Protein AF-0000000082578476 (afdb_homodimer)

Secondary structure (DSSP, 8-state):
---------------------PPPHHHHHTTHHHHHHHHHHHHHHS--SEEEEEEEETTEEEEEEEEEBS-TTT-PBP-TT-BEE-GGGGHHHHHHHHHHHHHTTS--TTSBGGGT-GGGTTPPPSSTTPPPPBHHHHHTT-SSPPP-HHHHHTTTT--HHHHHHHHHH----SS-TTSS----HHHHHHHHHHHHHHHTS-HHHHHIIIIITTTT-TT-BS-GGGS-GGGBPPPEEEETTEEEEPPPPPP-TTHHHH--EE-HHHHHHHHHHHHTT-S--SS---SSS-HHHHHGGG------EEEEPSGGGGGG-PEEEEEE-SSSEEEEETTTEEEEEEEEEETTEEEEEEEETTTTEEEEEEESBTT---HHHHHHHHHHHHHTT------PPPPHHHHHHHHHHHHHHHHT-GGGGGGGB-TTHHHHS-HHHHHHHHHHHHHHH----S-BPPPEESSTTEEEEEEEETTEEEEEEEEE-SSSS--EEEEEEEEEEPPP-/---------------------PPPHHHHHTTHHHHHHHHHHHHHHS--SEEEEEEEETTEEEEEEEEEBS-TTT-PBP-TT-BEE-GGGGHHHHHHHHHHHHHTTS--TTSBGGGT-GGGTTPPPSSTTPPPPBHHHHHTT-SSPPP-HHHHHTTTT--HHHHHHHHHH----SS-TTSS----HHHHHHHHHHHHHHHSS-HHHHHIIIIITTTT-TT-BS-GGGS-GGGBPPPEEEETTEEEEPPPPPP-TTHHHH--EE-HHHHHHHHHHHHTT-S--SS---SSS-HHHHHGGG------EEEEPSGGGGGG-PEEEEEE-SSSEEEEETTTEEEEEEEEEETTEEEEEEEETTTTEEEEEEESBTT---HHHHHHHHHHHHHTT------PPPPHHHHHHHHHHHHHHHHT-GGGGGGGB-TTHHHHS-HHHHHHHHHHHHHHH----S-BPPPEESSSSEEEEEEEETTEEEEEEEEE-SSSS--EEEEEEEEEEPPP-

Nearest PDB structures (foldseek):
  4gdn-assembly4_D  TM=8.740E-01  e=1.860E-24  Staphylococcus aureus subsp. aureus N315
  4gdn-assembly2_B  TM=8.494E-01  e=5.156E-23  Staphylococcus aureus subsp. aureus N315
  7mde-assembly1_A-2  TM=7.830E-01  e=3.205E-22  Escherichia coli CFT073
  7mdf-assembly1_A-2  TM=7.472E-01  e=4.615E-23  Escherichia coli CFT073
  7ul6-assembly1_B  TM=7.537E-01  e=3.280E-21  Escherichia coli CFT073

Organism: NCBI:txid68569

Sequence (1010 aa):
MNWHRTALAVALCCPAMPAVAQTTEAALQSQFEAIDRQFEAFQRDTPVPGLVYGIVAEGRLVHVRGIGVQDLAEKRPVTADTLFRIASMTKAFTALSILSLRDAGKLSLDDFAEKYVPEMRGWKYPTTDSPHIRIRDLLSHVAGFVTDDPWGDRQTPMPEAEFAKLLRAGVPFSRVPETEHEYSNFGYALLGRIVAKASGMPYRTYVERTILAPLGMGSSGFEVSEWPIARRAIGYRFEDGAWREEPTMRDGAFGPMGGLQVSANDYGKWIAFLLSAWPPRDGPDTGPVKRATVRELAQGLNFVRATPRMGGAAKDGCTQAAAYGKGLRVSQDCQLGLMLHHGGGYPGYGSHMLLLPGAGVGIFVFTNRTYTGAAGTAWDAMFALDKAGALQFAEPPATPELVAAQQTARAIYAAGDVSVAGSALAMNFLMDRSAEGWRGDLAALRAQLGACTGKVEPLFPSGALSVAFRWHCDKGLLDGTVLLAPTRPATIQALRFRPKPAAKPMNWHRTALAVALCCPAMPAVAQTTEAALQSQFEAIDRQFEAFQRDTPVPGLVYGIVAEGRLVHVRGIGVQDLAEKRPVTADTLFRIASMTKAFTALSILSLRDAGKLSLDDFAEKYVPEMRGWKYPTTDSPHIRIRDLLSHVAGFVTDDPWGDRQTPMPEAEFAKLLRAGVPFSRVPETEHEYSNFGYALLGRIVAKASGMPYRTYVERTILAPLGMGSSGFEVSEWPIARRAIGYRFEDGAWREEPTMRDGAFGPMGGLQVSANDYGKWIAFLLSAWPPRDGPDTGPVKRATVRELAQGLNFVRATPRMGGAAKDGCTQAAAYGKGLRVSQDCQLGLMLHHGGGYPGYGSHMLLLPGAGVGIFVFTNRTYTGAAGTAWDAMFALDKAGALQFAEPPATPELVAAQQTARAIYAAGDVSVAGSALAMNFLMDRSAEGWRGDLAALRAQLGACTGKVEPLFPSGALSVAFRWHCDKGLLDGTVLLAPTRPATIQALRFRPKPAAKP

Radius of gyration: 31.11 Å; Cα contacts (8 Å, |Δi|>4): 2355; chains: 2; bounding box: 133×80×73 Å

InterPro domains:
  IPR001466 Beta-lactamase-related [PF00144] (36-383)
  IPR012338 Beta-lactamase/transpeptidase-like [G3DSA:3.40.710.10] (34-380)
  IPR012338 Beta-lactamase/transpeptidase-like [SSF56601] (29-382)
  IPR050491 Beta-lactamase AmpC-like [PTHR46825] (3-400)

Structure (mmCIF, N/CA/C/O backbone):
data_AF-0000000082578476-model_v1
#
loop_
_entity.id
_entity.type
_entity.pdbx_description
1 polymer 'CubicO group peptidase (Beta-lactamase class C family)'
#
loop_
_atom_site.group_PDB
_atom_site.id
_atom_site.type_symbol
_atom_site.label_atom_id
_atom_site.label_alt_id
_atom_site.label_comp_id
_atom_site.label_asym_id
_atom_site.label_entity_id
_atom_site.label_seq_id
_atom_site.pdbx_PDB_ins_code
_atom_site.Cartn_x
_atom_site.Cartn_y
_atom_site.Cartn_z
_atom_site.occupancy
_atom_site.B_iso_or_equiv
_atom_site.auth_seq_id
_atom_site.auth_comp_id
_atom_site.auth_asym_id
_atom_site.auth_atom_id
_atom_site.pdbx_PDB_model_num
ATOM 1 N N . MET A 1 1 ? 60.406 31.828 -36.562 1 32.22 1 MET A N 1
ATOM 2 C CA . MET A 1 1 ? 60.062 31.688 -35.156 1 32.22 1 MET A CA 1
ATOM 3 C C . MET A 1 1 ? 58.656 31.109 -35 1 32.22 1 MET A C 1
ATOM 5 O O . MET A 1 1 ? 57.656 31.797 -35.188 1 32.22 1 MET A O 1
ATOM 9 N N . ASN A 1 2 ? 58.469 29.797 -35.312 1 35.81 2 ASN A N 1
ATOM 10 C CA . ASN A 1 2 ? 57.344 28.875 -35.406 1 35.81 2 ASN A CA 1
ATOM 11 C C . ASN A 1 2 ? 56.688 28.641 -34.062 1 35.81 2 ASN A C 1
ATOM 13 O O . ASN A 1 2 ? 57.344 28.141 -33.125 1 35.81 2 ASN A O 1
ATOM 17 N N . TRP A 1 3 ? 55.719 29.516 -33.656 1 37.81 3 TRP A N 1
ATOM 18 C CA . TRP A 1 3 ? 54.906 29.469 -32.438 1 37.81 3 TRP A CA 1
ATOM 19 C C . TRP A 1 3 ? 54.156 28.141 -32.344 1 37.81 3 TRP A C 1
ATOM 21 O O . TRP A 1 3 ? 53.375 27.812 -33.219 1 37.81 3 TRP A O 1
ATOM 31 N N . HIS A 1 4 ? 54.781 27.109 -31.75 1 36.88 4 HIS A N 1
ATOM 32 C CA . HIS A 1 4 ? 54.188 25.812 -31.406 1 36.88 4 HIS A CA 1
ATOM 33 C C . HIS A 1 4 ? 53.062 25.984 -30.406 1 36.88 4 HIS A C 1
ATOM 35 O O . HIS A 1 4 ? 53.25 26.547 -29.328 1 36.88 4 HIS A O 1
ATOM 41 N N . ARG A 1 5 ? 51.781 26.078 -30.906 1 37.47 5 ARG A N 1
ATOM 42 C CA . ARG A 1 5 ? 50.531 26.031 -30.141 1 37.47 5 ARG A CA 1
ATOM 43 C C . ARG A 1 5 ? 50.438 24.75 -29.328 1 37.47 5 ARG A C 1
ATOM 45 O O . ARG A 1 5 ? 50.312 23.656 -29.875 1 37.47 5 ARG A O 1
ATOM 52 N N . THR A 1 6 ? 51.125 24.672 -28.188 1 35.88 6 THR A N 1
ATOM 53 C CA . THR A 1 6 ? 50.906 23.578 -27.25 1 35.88 6 THR A CA 1
ATOM 54 C C . THR A 1 6 ? 49.469 23.594 -26.703 1 35.88 6 THR A C 1
ATOM 56 O O . THR A 1 6 ? 49.062 24.547 -26.047 1 35.88 6 THR A O 1
ATOM 59 N N . ALA A 1 7 ? 48.5 22.969 -27.375 1 37.12 7 ALA A N 1
ATOM 60 C CA . ALA A 1 7 ? 47.156 22.766 -26.844 1 37.12 7 ALA A CA 1
ATOM 61 C C . ALA A 1 7 ? 47.188 21.984 -25.531 1 37.12 7 ALA A C 1
ATOM 63 O O . ALA A 1 7 ? 47.656 20.844 -25.5 1 37.12 7 ALA A O 1
ATOM 64 N N . LEU A 1 8 ? 47.156 22.688 -24.406 1 34.69 8 LEU A N 1
ATOM 65 C CA . LEU A 1 8 ? 46.938 22.062 -23.109 1 34.69 8 LEU A CA 1
ATOM 66 C C . LEU A 1 8 ? 45.594 21.359 -23.047 1 34.69 8 LEU A C 1
ATOM 68 O O . LEU A 1 8 ? 44.562 22.016 -23.172 1 34.69 8 LEU A O 1
ATOM 72 N N . ALA A 1 9 ? 45.531 20.125 -23.438 1 37.62 9 ALA A N 1
ATOM 73 C CA . ALA A 1 9 ? 44.375 19.281 -23.156 1 37.62 9 ALA A CA 1
ATOM 74 C C . ALA A 1 9 ? 44.062 19.25 -21.672 1 37.62 9 ALA A C 1
ATOM 76 O O . ALA A 1 9 ? 44.844 18.719 -20.875 1 37.62 9 ALA A O 1
ATOM 77 N N . VAL A 1 10 ? 43.281 20.188 -21.219 1 36.41 10 VAL A N 1
ATOM 78 C CA . VAL A 1 10 ? 42.719 20.094 -19.875 1 36.41 10 VAL A CA 1
ATOM 79 C C . VAL A 1 10 ? 41.875 18.828 -19.75 1 36.41 10 VAL A C 1
ATOM 81 O O . VAL A 1 10 ? 40.875 18.672 -20.438 1 36.41 10 VAL A O 1
ATOM 84 N N . ALA A 1 11 ? 42.469 17.797 -19.312 1 36.34 11 ALA A N 1
ATOM 85 C CA . ALA A 1 11 ? 41.75 16.625 -18.844 1 36.34 11 ALA A CA 1
ATOM 86 C C . ALA A 1 11 ? 40.719 17.031 -17.781 1 36.34 11 ALA A C 1
ATOM 88 O O . ALA A 1 11 ? 41.094 17.422 -16.672 1 36.34 11 ALA A O 1
ATOM 89 N N . LEU A 1 12 ? 39.531 17.422 -18.203 1 34.81 12 LEU A N 1
ATOM 90 C CA . LEU A 1 12 ? 38.438 17.5 -17.25 1 34.81 12 LEU A CA 1
ATOM 91 C C . LEU A 1 12 ? 38.25 16.172 -16.531 1 34.81 12 LEU A C 1
ATOM 93 O O . LEU A 1 12 ? 37.781 15.203 -17.125 1 34.81 12 LEU A O 1
ATOM 97 N N . CYS A 1 13 ? 39.031 15.992 -15.484 1 33.56 13 CYS A N 1
ATOM 98 C CA . CYS A 1 13 ? 38.688 14.938 -14.523 1 33.56 13 CYS A CA 1
ATOM 99 C C . CYS A 1 13 ? 37.281 15.102 -13.992 1 33.56 13 CYS A C 1
ATOM 101 O O . CYS A 1 13 ? 37.031 15.961 -13.141 1 33.56 13 CYS A O 1
ATOM 103 N N . CYS A 1 14 ? 36.344 14.727 -14.711 1 34.03 14 CYS A N 1
ATOM 104 C CA . CYS A 1 14 ? 35.031 14.578 -14.055 1 34.03 14 CYS A CA 1
ATOM 105 C C . CYS A 1 14 ? 35.156 13.727 -12.797 1 34.03 14 CYS A C 1
ATOM 107 O O . CYS A 1 14 ? 35.594 12.578 -12.867 1 34.03 14 CYS A O 1
ATOM 109 N N . PRO A 1 15 ? 35.25 14.289 -11.641 1 36.31 15 PRO A N 1
ATOM 110 C CA . PRO A 1 15 ? 35.25 13.375 -10.5 1 36.31 15 PRO A CA 1
ATOM 111 C C . PRO A 1 15 ? 34.125 12.328 -10.602 1 36.31 15 PRO A C 1
ATOM 113 O O . PRO A 1 15 ? 33 12.656 -10.922 1 36.31 15 PRO A O 1
ATOM 116 N N . ALA A 1 16 ? 34.469 11.141 -10.836 1 36.06 16 ALA A N 1
ATOM 117 C CA . ALA A 1 16 ? 33.531 10.023 -10.703 1 36.06 16 ALA A CA 1
ATOM 118 C C . ALA A 1 16 ? 32.719 10.141 -9.422 1 36.06 16 ALA A C 1
ATOM 120 O O . ALA A 1 16 ? 33.281 10.242 -8.32 1 36.06 16 ALA A O 1
ATOM 121 N N . MET A 1 17 ? 31.594 10.633 -9.453 1 39.97 17 MET A N 1
ATOM 122 C CA . MET A 1 17 ? 30.734 10.492 -8.273 1 39.97 17 MET A CA 1
ATOM 123 C C . MET A 1 17 ? 30.953 9.133 -7.613 1 39.97 17 MET A C 1
ATOM 125 O O . MET A 1 17 ? 31 8.102 -8.289 1 39.97 17 MET A O 1
ATOM 129 N N . PRO A 1 18 ? 31.516 9.047 -6.438 1 43.75 18 PRO A N 1
ATOM 130 C CA . PRO A 1 18 ? 31.672 7.711 -5.848 1 43.75 18 PRO A CA 1
ATOM 131 C C . PRO A 1 18 ? 30.453 6.82 -6.078 1 43.75 18 PRO A C 1
ATOM 133 O O . PRO A 1 18 ? 29.312 7.289 -5.984 1 43.75 18 PRO A O 1
ATOM 136 N N . ALA A 1 19 ? 30.656 5.801 -6.82 1 47.47 19 ALA A N 1
ATOM 137 C CA . ALA A 1 19 ? 29.656 4.762 -7.035 1 47.47 19 ALA A CA 1
ATOM 138 C C . ALA A 1 19 ? 29 4.348 -5.719 1 47.47 19 ALA A C 1
ATOM 140 O O . ALA A 1 19 ? 29.688 4.027 -4.75 1 47.47 19 ALA A O 1
ATOM 141 N N . VAL A 1 20 ? 27.812 4.785 -5.363 1 56.53 20 VAL A N 1
ATOM 142 C CA . VAL A 1 20 ? 27.047 4.266 -4.227 1 56.53 20 VAL A CA 1
ATOM 143 C C . VAL A 1 20 ? 27.391 2.795 -4.008 1 56.53 20 VAL A C 1
ATOM 145 O O . VAL A 1 20 ? 27.266 1.979 -4.922 1 56.53 20 VAL A O 1
ATOM 148 N N . ALA A 1 21 ? 28.188 2.42 -2.898 1 60.19 21 ALA A N 1
ATOM 149 C CA . ALA A 1 21 ? 28.656 1.085 -2.549 1 60.19 21 ALA A CA 1
ATOM 150 C C . ALA A 1 21 ? 27.516 0.068 -2.594 1 60.19 21 ALA A C 1
ATOM 152 O O . ALA A 1 21 ? 26.5 0.246 -1.935 1 60.19 21 ALA A O 1
ATOM 153 N N . GLN A 1 22 ? 27.406 -0.684 -3.648 1 83.31 22 GLN A N 1
ATOM 154 C CA . GLN A 1 22 ? 26.562 -1.872 -3.719 1 83.31 22 GLN A CA 1
ATOM 155 C C . GLN A 1 22 ? 27.375 -3.137 -3.432 1 83.31 22 GLN A C 1
ATOM 157 O O . GLN A 1 22 ? 28.609 -3.127 -3.514 1 83.31 22 GLN A O 1
ATOM 162 N N . THR A 1 23 ? 26.734 -4.152 -2.896 1 92.94 23 THR A N 1
ATOM 163 C CA . THR A 1 23 ? 27.344 -5.41 -2.49 1 92.94 23 THR A CA 1
ATOM 164 C C . THR A 1 23 ? 28.219 -5.973 -3.607 1 92.94 23 THR A C 1
ATOM 166 O O . THR A 1 23 ? 27.781 -6.059 -4.758 1 92.94 23 THR A O 1
ATOM 169 N N . THR A 1 24 ? 29.453 -6.305 -3.236 1 93.75 24 THR A N 1
ATOM 170 C CA . THR A 1 24 ? 30.391 -6.844 -4.219 1 93.75 24 THR A CA 1
ATOM 171 C C . THR A 1 24 ? 30.391 -8.367 -4.188 1 93.75 24 THR A C 1
ATOM 173 O O . THR A 1 24 ? 30.016 -8.969 -3.178 1 93.75 24 THR A O 1
ATOM 176 N N . GLU A 1 25 ? 30.797 -8.93 -5.297 1 95.38 25 GLU A N 1
ATOM 177 C CA . GLU A 1 25 ? 30.969 -10.383 -5.34 1 95.38 25 GLU A CA 1
ATOM 178 C C . GLU A 1 25 ? 31.953 -10.844 -4.27 1 95.38 25 GLU A C 1
ATOM 180 O O . GLU A 1 25 ? 31.75 -11.883 -3.633 1 95.38 25 GLU A O 1
ATOM 185 N N . ALA A 1 26 ? 33 -10.102 -4.082 1 94.88 26 ALA A N 1
ATOM 186 C CA . ALA A 1 26 ? 34.031 -10.453 -3.107 1 94.88 26 ALA A CA 1
ATOM 187 C C . ALA A 1 26 ? 33.438 -10.562 -1.705 1 94.88 26 ALA A C 1
ATOM 189 O O . ALA A 1 26 ? 33.812 -11.453 -0.938 1 94.88 26 ALA A O 1
ATOM 190 N N . ALA A 1 27 ? 32.5 -9.688 -1.423 1 94.06 27 ALA A N 1
ATOM 191 C CA . ALA A 1 27 ? 31.875 -9.68 -0.102 1 94.06 27 ALA A CA 1
ATOM 192 C C . ALA A 1 27 ? 30.984 -10.906 0.086 1 94.06 27 ALA A C 1
ATOM 194 O O . ALA A 1 27 ? 30.75 -11.352 1.213 1 94.06 27 ALA A O 1
ATOM 195 N N . LEU A 1 28 ? 30.516 -11.5 -1.01 1 97.38 28 LEU A N 1
ATOM 196 C CA . LEU A 1 28 ? 29.547 -12.602 -0.96 1 97.38 28 LEU A CA 1
ATOM 197 C C . LEU A 1 28 ? 30.266 -13.945 -1.037 1 97.38 28 LEU A C 1
ATOM 199 O O . LEU A 1 28 ? 29.719 -14.977 -0.625 1 97.38 28 LEU A O 1
ATOM 203 N N . GLN A 1 29 ? 31.438 -13.992 -1.566 1 96.69 29 GLN A N 1
ATOM 204 C CA . GLN A 1 29 ? 32.125 -15.211 -1.97 1 96.69 29 GLN A CA 1
ATOM 205 C C . GLN A 1 29 ? 32.25 -16.172 -0.798 1 96.69 29 GLN A C 1
ATOM 207 O O . GLN A 1 29 ? 32.094 -17.391 -0.963 1 96.69 29 GLN A O 1
ATOM 212 N N . SER A 1 30 ? 32.5 -15.617 0.344 1 95.38 30 SER A N 1
ATOM 213 C CA . SER A 1 30 ? 32.75 -16.469 1.51 1 95.38 30 SER A CA 1
ATOM 214 C C . SER A 1 30 ? 31.484 -17.156 1.981 1 95.38 30 SER A C 1
ATOM 216 O O . SER A 1 30 ? 31.531 -18.078 2.785 1 95.38 30 SER A O 1
ATOM 218 N N . GLN A 1 31 ? 30.359 -16.703 1.452 1 97.25 31 GLN A N 1
ATOM 219 C CA . GLN A 1 31 ? 29.078 -17.219 1.934 1 97.25 31 GLN A CA 1
ATOM 220 C C . GLN A 1 31 ? 28.516 -18.25 0.964 1 97.25 31 GLN A C 1
ATOM 222 O O . GLN A 1 31 ? 27.547 -18.938 1.281 1 97.25 31 GLN A O 1
ATOM 227 N N . PHE A 1 32 ? 29.094 -18.484 -0.214 1 97.94 32 PHE A N 1
ATOM 228 C CA . PHE A 1 32 ? 28.531 -19.328 -1.261 1 97.94 32 PHE A CA 1
ATOM 229 C C . PHE A 1 32 ? 28.438 -20.781 -0.802 1 97.94 32 PHE A C 1
ATOM 231 O O . PHE A 1 32 ? 27.438 -21.438 -1.03 1 97.94 32 PHE A O 1
ATOM 238 N N . GLU A 1 33 ? 29.453 -21.203 -0.12 1 97.62 33 GLU A N 1
ATOM 239 C CA . GLU A 1 33 ? 29.453 -22.594 0.341 1 97.62 33 GLU A CA 1
ATOM 240 C C . GLU A 1 33 ? 28.328 -22.844 1.343 1 97.62 33 GLU A C 1
ATOM 242 O O . GLU A 1 33 ? 27.656 -23.875 1.295 1 97.62 33 GLU A O 1
ATOM 247 N N . ALA A 1 34 ? 28.203 -21.922 2.248 1 97.38 34 ALA A N 1
ATOM 248 C CA . ALA A 1 34 ? 27.141 -22.047 3.242 1 97.38 34 ALA A CA 1
ATOM 249 C C . ALA A 1 34 ? 25.766 -22.047 2.578 1 97.38 34 ALA A C 1
ATOM 251 O O . ALA A 1 34 ? 24.875 -22.781 2.99 1 97.38 34 ALA A O 1
ATOM 252 N N . ILE A 1 35 ? 25.578 -21.281 1.587 1 98 35 ILE A N 1
ATOM 253 C CA . ILE A 1 35 ? 24.312 -21.188 0.858 1 98 35 ILE A CA 1
ATOM 254 C C . ILE A 1 35 ? 24.078 -22.484 0.078 1 98 35 ILE A C 1
ATOM 256 O O . ILE A 1 35 ? 22.969 -23.016 0.051 1 98 35 ILE A O 1
ATOM 260 N N . ASP A 1 36 ? 25.141 -23.031 -0.502 1 98.38 36 ASP A N 1
ATOM 261 C CA . ASP A 1 36 ? 25.047 -24.312 -1.191 1 98.38 36 ASP A CA 1
ATOM 262 C C . ASP A 1 36 ? 24.531 -25.406 -0.251 1 98.38 36 ASP A C 1
ATOM 264 O O . ASP A 1 36 ? 23.672 -26.188 -0.623 1 98.38 36 ASP A O 1
ATOM 268 N N . ARG A 1 37 ? 25 -25.391 0.953 1 97.75 37 ARG A N 1
ATOM 269 C CA . ARG A 1 37 ? 24.594 -26.391 1.93 1 97.75 37 ARG A CA 1
ATOM 270 C C . ARG A 1 37 ? 23.109 -26.25 2.289 1 97.75 37 ARG A C 1
ATOM 272 O O . ARG A 1 37 ? 22.438 -27.234 2.541 1 97.75 37 ARG A O 1
ATOM 279 N N . GLN A 1 38 ? 22.656 -25.016 2.354 1 96.62 38 GLN A N 1
ATOM 280 C CA . GLN A 1 38 ? 21.234 -24.781 2.65 1 96.62 38 GLN A CA 1
ATOM 281 C C . GLN A 1 38 ? 20.344 -25.375 1.569 1 96.62 38 GLN A C 1
ATOM 283 O O . GLN A 1 38 ? 19.344 -26.016 1.875 1 96.62 38 GLN A O 1
ATOM 288 N N . PHE A 1 39 ? 20.688 -25.219 0.316 1 97.69 39 PHE A N 1
ATOM 289 C CA . PHE A 1 39 ? 19.875 -25.719 -0.778 1 97.69 39 PHE A CA 1
ATOM 290 C C . PHE A 1 39 ? 20.016 -27.234 -0.912 1 97.69 39 PHE A C 1
ATOM 292 O O . PHE A 1 39 ? 19.062 -27.922 -1.275 1 97.69 39 PHE A O 1
ATOM 299 N N . GLU A 1 40 ? 21.203 -27.766 -0.608 1 96.94 40 GLU A N 1
ATOM 300 C CA . GLU A 1 40 ? 21.359 -29.219 -0.562 1 96.94 40 GLU A CA 1
ATOM 301 C C . GLU A 1 40 ? 20.484 -29.844 0.514 1 96.94 40 GLU A C 1
ATOM 303 O O . GLU A 1 40 ? 19.875 -30.891 0.294 1 96.94 40 GLU A O 1
ATOM 308 N N . ALA A 1 41 ? 20.438 -29.156 1.652 1 95.94 41 ALA A N 1
ATOM 309 C CA . ALA A 1 41 ? 19.578 -29.625 2.736 1 95.94 41 ALA A CA 1
ATOM 310 C C . ALA A 1 41 ? 18.109 -29.594 2.324 1 95.94 41 ALA A C 1
ATOM 312 O O . ALA A 1 41 ? 17.359 -30.516 2.641 1 95.94 41 ALA A O 1
ATOM 313 N N . PHE A 1 42 ? 17.75 -28.578 1.656 1 96 42 PHE A N 1
ATOM 314 C CA . PHE A 1 42 ? 16.375 -28.5 1.161 1 96 42 PHE A CA 1
ATOM 315 C C . PHE A 1 42 ? 16.047 -29.688 0.264 1 96 42 PHE A C 1
ATOM 317 O O . PHE A 1 42 ? 15 -30.312 0.421 1 96 42 PHE A O 1
ATOM 324 N N . GLN A 1 43 ? 16.906 -29.922 -0.728 1 94.25 43 GLN A N 1
ATOM 325 C CA . GLN A 1 43 ? 16.672 -31.031 -1.65 1 94.25 43 GLN A CA 1
ATOM 326 C C . GLN A 1 43 ? 16.547 -32.375 -0.903 1 94.25 43 GLN A C 1
ATOM 328 O O . GLN A 1 43 ? 15.734 -33.219 -1.26 1 94.25 43 GLN A O 1
ATOM 333 N N . ARG A 1 44 ? 17.344 -32.531 0.086 1 91.19 44 ARG A N 1
ATOM 334 C CA . ARG A 1 44 ? 17.328 -33.75 0.874 1 91.19 44 ARG A CA 1
ATOM 335 C C . ARG A 1 44 ? 16.031 -33.875 1.658 1 91.19 44 ARG A C 1
ATOM 337 O O . ARG A 1 44 ? 15.43 -34.938 1.708 1 91.19 44 ARG A O 1
ATOM 344 N N . ASP A 1 45 ? 15.57 -32.812 2.199 1 92.56 45 ASP A N 1
ATOM 345 C CA . ASP A 1 45 ? 14.438 -32.812 3.123 1 92.56 45 ASP A CA 1
ATOM 346 C C . ASP A 1 45 ? 13.117 -32.719 2.373 1 92.56 45 ASP A C 1
ATOM 348 O O . ASP A 1 45 ? 12.07 -33.125 2.885 1 92.56 45 ASP A O 1
ATOM 352 N N . THR A 1 46 ? 13.094 -32.125 1.257 1 89.69 46 THR A N 1
ATOM 353 C CA . THR A 1 46 ? 11.945 -31.969 0.371 1 89.69 46 THR A CA 1
ATOM 354 C C . THR A 1 46 ? 12.25 -32.531 -1.013 1 89.69 46 THR A C 1
ATOM 356 O O . THR A 1 46 ? 12.82 -31.859 -1.861 1 89.69 46 THR A O 1
ATOM 359 N N . PRO A 1 47 ? 11.898 -33.688 -1.152 1 84.81 47 PRO A N 1
ATOM 360 C CA . PRO A 1 47 ? 12.305 -34.312 -2.41 1 84.81 47 PRO A CA 1
ATOM 361 C C . PRO A 1 47 ? 11.859 -33.531 -3.639 1 84.81 47 PRO A C 1
ATOM 363 O O . PRO A 1 47 ? 10.664 -33.312 -3.826 1 84.81 47 PRO A O 1
ATOM 366 N N . VAL A 1 48 ? 12.773 -33.062 -4.406 1 95.69 48 VAL A N 1
ATOM 367 C CA . VAL A 1 48 ? 12.609 -32.531 -5.75 1 95.69 48 VAL A CA 1
ATOM 368 C C . VAL A 1 48 ? 13.578 -33.219 -6.707 1 95.69 48 VAL A C 1
ATOM 370 O O . VAL A 1 48 ? 14.719 -33.5 -6.34 1 95.69 48 VAL A O 1
ATOM 373 N N . PRO A 1 49 ? 13.125 -33.531 -7.918 1 97.75 49 PRO A N 1
ATOM 374 C CA . PRO A 1 49 ? 14.062 -34.156 -8.852 1 97.75 49 PRO A CA 1
ATOM 375 C C . PRO A 1 49 ? 15.297 -33.281 -9.117 1 97.75 49 PRO A C 1
ATOM 377 O O . PRO A 1 49 ? 16.422 -33.781 -9.07 1 97.75 49 PRO A O 1
ATOM 380 N N . GLY A 1 50 ? 15.062 -32.062 -9.383 1 98.25 50 GLY A N 1
ATOM 381 C CA . GLY A 1 50 ? 16.156 -31.141 -9.625 1 98.25 50 GLY A CA 1
ATOM 382 C C . GLY A 1 50 ? 15.805 -29.703 -9.281 1 98.25 50 GLY A C 1
ATOM 383 O O . GLY A 1 50 ? 14.625 -29.344 -9.203 1 98.25 50 GLY A O 1
ATOM 384 N N . LEU A 1 51 ? 16.859 -28.906 -9.008 1 98.56 51 LEU A N 1
ATOM 385 C CA . LEU A 1 51 ? 16.688 -27.469 -8.797 1 98.56 51 LEU A CA 1
ATOM 386 C C . LEU A 1 51 ? 17.938 -26.719 -9.25 1 98.56 51 LEU A C 1
ATOM 388 O O . LEU A 1 51 ? 19 -27.297 -9.406 1 98.56 51 LEU A O 1
ATOM 392 N N . VAL A 1 52 ? 17.797 -25.453 -9.531 1 98.88 52 VAL A N 1
ATOM 393 C CA . VAL A 1 52 ? 18.891 -24.531 -9.805 1 98.88 52 VAL A CA 1
ATOM 394 C C . VAL A 1 52 ? 18.641 -23.219 -9.062 1 98.88 52 VAL A C 1
ATOM 396 O O . VAL A 1 52 ? 17.5 -22.797 -8.906 1 98.88 52 VAL A O 1
ATOM 399 N N . TYR A 1 53 ? 19.641 -22.609 -8.469 1 98.88 53 TYR A N 1
ATOM 400 C CA . TYR A 1 53 ? 19.531 -21.312 -7.832 1 98.88 53 TYR A CA 1
ATOM 401 C C . TYR A 1 53 ? 20.703 -20.406 -8.227 1 98.88 53 TYR A C 1
ATOM 403 O O . TYR A 1 53 ? 21.734 -20.906 -8.703 1 98.88 53 TYR A O 1
ATOM 411 N N . GLY A 1 54 ? 20.469 -19.156 -8.125 1 98.88 54 GLY A N 1
ATOM 412 C CA . GLY A 1 54 ? 21.484 -18.172 -8.477 1 98.88 54 GLY A CA 1
ATOM 413 C C . GLY A 1 54 ? 21.453 -16.938 -7.598 1 98.88 54 GLY A C 1
ATOM 414 O O . GLY A 1 54 ? 20.422 -16.625 -7.008 1 98.88 54 GLY A O 1
ATOM 415 N N . ILE A 1 55 ? 22.594 -16.297 -7.457 1 98.88 55 ILE A N 1
ATOM 416 C CA . ILE A 1 55 ? 22.766 -15.031 -6.762 1 98.88 55 ILE A CA 1
ATOM 417 C C . ILE A 1 55 ? 23.297 -13.977 -7.73 1 98.88 55 ILE A C 1
ATOM 419 O O . ILE A 1 55 ? 24.266 -14.227 -8.461 1 98.88 55 ILE A O 1
ATOM 423 N N . VAL A 1 56 ? 22.641 -12.898 -7.773 1 98.69 56 VAL A N 1
ATOM 424 C CA . VAL A 1 56 ? 23.016 -11.797 -8.648 1 98.69 56 VAL A CA 1
ATOM 425 C C . VAL A 1 56 ? 23.547 -10.625 -7.816 1 98.69 56 VAL A C 1
ATOM 427 O O . VAL A 1 56 ? 22.953 -10.273 -6.793 1 98.69 56 VAL A O 1
ATOM 430 N N . ALA A 1 57 ? 24.594 -10.07 -8.156 1 98.06 57 ALA A N 1
ATOM 431 C CA . ALA A 1 57 ? 25.234 -8.875 -7.613 1 98.06 57 ALA A CA 1
ATOM 432 C C . ALA A 1 57 ? 26.156 -8.234 -8.641 1 98.06 57 ALA A C 1
ATOM 434 O O . ALA A 1 57 ? 26.578 -8.883 -9.602 1 98.06 57 ALA A O 1
ATOM 435 N N . GLU A 1 58 ? 26.406 -6.965 -8.516 1 95.94 58 GLU A N 1
ATOM 436 C CA . GLU A 1 58 ? 27.281 -6.223 -9.414 1 95.94 58 GLU A CA 1
ATOM 437 C C . GLU A 1 58 ? 26.812 -6.363 -10.867 1 95.94 58 GLU A C 1
ATOM 439 O O . GLU A 1 58 ? 27.641 -6.477 -11.773 1 95.94 58 GLU A O 1
ATOM 444 N N . GLY A 1 59 ? 25.547 -6.586 -11.008 1 95.75 59 GLY A N 1
ATOM 445 C CA . GLY A 1 59 ? 24.938 -6.559 -12.328 1 95.75 59 GLY A CA 1
ATOM 446 C C . GLY A 1 59 ? 25.094 -7.863 -13.086 1 95.75 59 GLY A C 1
ATOM 447 O O . GLY A 1 59 ? 24.891 -7.91 -14.305 1 95.75 59 GLY A O 1
ATOM 448 N N . ARG A 1 60 ? 25.484 -8.891 -12.391 1 97.25 60 ARG A N 1
ATOM 449 C CA . ARG A 1 60 ? 25.672 -10.164 -13.078 1 97.25 60 ARG A CA 1
ATOM 450 C C . ARG A 1 60 ? 25.406 -11.344 -12.148 1 97.25 60 ARG A C 1
ATOM 452 O O . ARG A 1 60 ? 25.344 -11.172 -10.93 1 97.25 60 ARG A O 1
ATOM 459 N N . LEU A 1 61 ? 25.219 -12.484 -12.734 1 98.38 61 LEU A N 1
ATOM 460 C CA . LEU A 1 61 ? 25.125 -13.742 -11.992 1 98.38 61 LEU A CA 1
ATOM 461 C C . LEU A 1 61 ? 26.484 -14.117 -11.398 1 98.38 61 LEU A C 1
ATOM 463 O O . LEU A 1 61 ? 27.391 -14.508 -12.125 1 98.38 61 LEU A O 1
ATOM 467 N N . VAL A 1 62 ? 26.641 -14.039 -10.055 1 98.5 62 VAL A N 1
ATOM 468 C CA . VAL A 1 62 ? 27.953 -14.211 -9.438 1 98.5 62 VAL A CA 1
ATOM 469 C C . VAL A 1 62 ? 28.094 -15.625 -8.891 1 98.5 62 VAL A C 1
ATOM 471 O O . VAL A 1 62 ? 29.188 -16.078 -8.586 1 98.5 62 VAL A O 1
ATOM 474 N N . HIS A 1 63 ? 26.969 -16.25 -8.695 1 98.69 63 HIS A N 1
ATOM 475 C CA . HIS A 1 63 ? 26.938 -17.625 -8.234 1 98.69 63 HIS A CA 1
ATOM 476 C C . HIS A 1 63 ? 25.734 -18.375 -8.797 1 98.69 63 HIS A C 1
ATOM 478 O O . HIS A 1 63 ? 24.625 -17.828 -8.844 1 98.69 63 HIS A O 1
ATOM 484 N N . VAL A 1 64 ? 25.906 -19.562 -9.281 1 98.75 64 VAL A N 1
ATOM 485 C CA . VAL A 1 64 ? 24.828 -20.406 -9.789 1 98.75 64 VAL A CA 1
ATOM 486 C C . VAL A 1 64 ? 25.188 -21.875 -9.594 1 98.75 64 VAL A C 1
ATOM 488 O O . VAL A 1 64 ? 26.344 -22.266 -9.766 1 98.75 64 VAL A O 1
ATOM 491 N N . ARG A 1 65 ? 24.188 -22.625 -9.156 1 98.62 65 ARG A N 1
ATOM 492 C CA . ARG A 1 65 ? 24.438 -24.047 -8.945 1 98.62 65 ARG A CA 1
ATOM 493 C C . ARG A 1 65 ? 23.188 -24.859 -9.234 1 98.62 65 ARG A C 1
ATOM 495 O O . ARG A 1 65 ? 22.078 -24.469 -8.852 1 98.62 65 ARG A O 1
ATOM 502 N N . GLY A 1 66 ? 23.359 -25.891 -10.016 1 98.44 66 GLY A N 1
ATOM 503 C CA . GLY A 1 66 ? 22.344 -26.906 -10.203 1 98.44 66 GLY A CA 1
ATOM 504 C C . GLY A 1 66 ? 22.531 -28.109 -9.297 1 98.44 66 GLY A C 1
ATOM 505 O O . GLY A 1 66 ? 23.656 -28.516 -9.023 1 98.44 66 GLY A O 1
ATOM 506 N N . ILE A 1 67 ? 21.453 -28.625 -8.82 1 98.12 67 ILE A N 1
ATOM 507 C CA . ILE A 1 67 ? 21.438 -29.828 -8.008 1 98.12 67 ILE A CA 1
ATOM 508 C C . ILE A 1 67 ? 20.406 -30.812 -8.555 1 98.12 67 ILE A C 1
ATOM 510 O O . ILE A 1 67 ? 19.312 -30.406 -8.953 1 98.12 67 ILE A O 1
ATOM 514 N N . GLY A 1 68 ? 20.766 -32.094 -8.664 1 98 68 GLY A N 1
ATOM 515 C CA . GLY A 1 68 ? 19.828 -33.094 -9.102 1 98 68 GLY A CA 1
ATOM 516 C C . GLY A 1 68 ? 19.734 -33.25 -10.609 1 98 68 GLY A C 1
ATOM 517 O O . GLY A 1 68 ? 20.75 -33.125 -11.305 1 98 68 GLY A O 1
ATOM 518 N N . VAL A 1 69 ? 18.438 -33.625 -11.062 1 98 69 VAL A N 1
ATOM 519 C CA . VAL A 1 69 ? 18.359 -34.031 -12.461 1 98 69 VAL A CA 1
ATOM 520 C C . VAL A 1 69 ? 17.219 -33.281 -13.148 1 98 69 VAL A C 1
ATOM 522 O O . VAL A 1 69 ? 16.25 -32.875 -12.5 1 98 69 VAL A O 1
ATOM 525 N N . GLN A 1 70 ? 17.328 -33.125 -14.492 1 97.62 70 GLN A N 1
ATOM 526 C CA . GLN A 1 70 ? 16.344 -32.469 -15.344 1 97.62 70 GLN A CA 1
ATOM 527 C C . GLN A 1 70 ? 15.133 -33.375 -15.562 1 97.62 70 GLN A C 1
ATOM 529 O O . GLN A 1 70 ? 14.023 -32.906 -15.805 1 97.62 70 GLN A O 1
ATOM 534 N N . 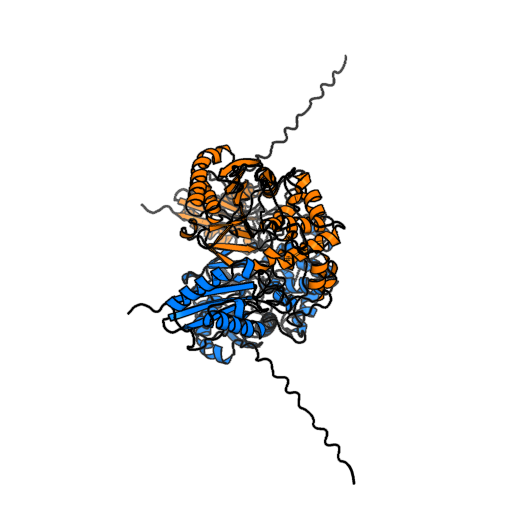ASP A 1 71 ? 15.406 -34.625 -15.562 1 97.38 71 ASP A N 1
ATOM 535 C CA . ASP A 1 71 ? 14.391 -35.656 -15.828 1 97.38 71 ASP A CA 1
ATOM 536 C C . ASP A 1 71 ? 14.734 -36.969 -15.125 1 97.38 71 ASP A C 1
ATOM 538 O O . ASP A 1 71 ? 15.914 -37.312 -14.977 1 97.38 71 ASP A O 1
ATOM 542 N N . LEU A 1 72 ? 13.75 -37.75 -14.781 1 96.81 72 LEU A N 1
ATOM 543 C CA . LEU A 1 72 ? 13.953 -38.938 -13.984 1 96.81 72 LEU A CA 1
ATOM 544 C C . LEU A 1 72 ? 14.242 -40.156 -14.883 1 96.81 72 LEU A C 1
ATOM 546 O O . LEU A 1 72 ? 14.742 -41.188 -14.414 1 96.81 72 LEU A O 1
ATOM 550 N N . ALA A 1 73 ? 13.883 -40.062 -16.125 1 95.94 73 ALA A N 1
ATOM 551 C CA . ALA A 1 73 ? 14.102 -41.156 -17.047 1 95.94 73 ALA A CA 1
ATOM 552 C C . ALA A 1 73 ? 15.562 -41.219 -17.484 1 95.94 73 ALA A C 1
ATOM 554 O O . ALA A 1 73 ? 16.203 -42.281 -17.359 1 95.94 73 ALA A O 1
ATOM 555 N N . GLU A 1 74 ? 16.125 -40.125 -18 1 96.62 74 GLU A N 1
ATOM 556 C CA . GLU A 1 74 ? 17.484 -40.062 -18.516 1 96.62 74 GLU A CA 1
ATOM 557 C C . GLU A 1 74 ? 18.469 -39.562 -17.469 1 96.62 74 GLU A C 1
ATOM 559 O O . GLU A 1 74 ? 19.672 -39.719 -17.609 1 96.62 74 GLU A O 1
ATOM 564 N N . LYS A 1 75 ? 17.969 -38.906 -16.438 1 97.62 75 LYS A N 1
ATOM 565 C CA . LYS A 1 75 ? 18.734 -38.438 -15.281 1 97.62 75 LYS A CA 1
ATOM 566 C C . LYS A 1 75 ? 19.812 -37.438 -15.703 1 97.62 75 LYS A C 1
ATOM 568 O O . LYS A 1 75 ? 20.953 -37.5 -15.219 1 97.62 75 LYS A O 1
ATOM 573 N N . ARG A 1 76 ? 19.516 -36.656 -16.703 1 97.81 76 ARG A N 1
ATOM 574 C CA . ARG A 1 76 ? 20.438 -35.594 -17.078 1 97.81 76 ARG A CA 1
ATOM 575 C C . ARG A 1 76 ? 20.578 -34.562 -15.945 1 97.81 76 ARG A C 1
ATOM 577 O O . ARG A 1 76 ? 19.594 -34.188 -15.32 1 97.81 76 ARG A O 1
ATOM 584 N N . PRO A 1 77 ? 21.797 -34.125 -15.656 1 98.31 77 PRO A N 1
ATOM 585 C CA . PRO A 1 77 ? 21.984 -33.188 -14.531 1 98.31 77 PRO A CA 1
ATOM 586 C C . PRO A 1 77 ? 21.422 -31.812 -14.82 1 98.31 77 PRO A C 1
ATOM 588 O O . PRO A 1 77 ? 21.453 -31.344 -15.961 1 98.31 77 PRO A O 1
ATOM 591 N N . VAL A 1 78 ? 20.969 -31.141 -13.805 1 98.75 78 VAL A N 1
ATOM 592 C CA . VAL A 1 78 ? 20.562 -29.734 -13.914 1 98.75 78 VAL A CA 1
ATOM 593 C C . VAL A 1 78 ? 21.812 -28.844 -14.031 1 98.75 78 VAL A C 1
ATOM 595 O O . VAL A 1 78 ? 22.766 -29.016 -13.281 1 98.75 78 VAL A O 1
ATOM 598 N N . THR A 1 79 ? 21.828 -27.984 -14.938 1 98.5 79 THR A N 1
ATOM 599 C CA . THR A 1 79 ? 22.875 -26.984 -15.125 1 98.5 79 THR A CA 1
ATOM 600 C C . THR A 1 79 ? 22.266 -25.578 -15.188 1 98.5 79 THR A C 1
ATOM 602 O O . THR A 1 79 ? 21.047 -25.422 -15.133 1 98.5 79 THR A O 1
ATOM 605 N N . ALA A 1 80 ? 23.125 -24.578 -15.305 1 98.5 80 ALA A N 1
ATOM 606 C CA . ALA A 1 80 ? 22.688 -23.188 -15.383 1 98.5 80 ALA A CA 1
ATOM 607 C C . ALA A 1 80 ? 21.938 -22.922 -16.688 1 98.5 80 ALA A C 1
ATOM 609 O O . ALA A 1 80 ? 21.25 -21.906 -16.812 1 98.5 80 ALA A O 1
ATOM 610 N N . ASP A 1 81 ? 21.984 -23.844 -17.641 1 98.25 81 ASP A N 1
ATOM 611 C CA . ASP A 1 81 ? 21.359 -23.672 -18.953 1 98.25 81 ASP A CA 1
ATOM 612 C C . ASP A 1 81 ? 20.047 -24.453 -19.031 1 98.25 81 ASP A C 1
ATOM 614 O O . ASP A 1 81 ? 19.312 -24.312 -20.016 1 98.25 81 ASP A O 1
ATOM 618 N N . THR A 1 82 ? 19.812 -25.266 -18.031 1 98.69 82 THR A N 1
ATOM 619 C CA . THR A 1 82 ? 18.562 -26.031 -18.016 1 98.69 82 THR A CA 1
ATOM 620 C C . THR A 1 82 ? 17.359 -25.078 -18 1 98.69 82 THR A C 1
ATOM 622 O O . THR A 1 82 ? 17.375 -24.062 -17.312 1 98.69 82 THR A O 1
ATOM 625 N N . LEU A 1 83 ? 16.328 -25.438 -18.766 1 98.75 83 LEU A N 1
ATOM 626 C CA . LEU A 1 83 ? 15.148 -24.594 -18.906 1 98.75 83 LEU A CA 1
ATOM 627 C C . LEU A 1 83 ? 14.055 -25.031 -17.938 1 98.75 83 LEU A C 1
ATOM 629 O O . LEU A 1 83 ? 13.664 -26.203 -17.922 1 98.75 83 LEU A O 1
ATOM 633 N N . PHE A 1 84 ? 13.578 -24.109 -17.094 1 98.69 84 PHE A N 1
ATOM 634 C CA . PHE A 1 84 ? 12.484 -24.312 -16.156 1 98.69 84 PHE A CA 1
ATOM 635 C C . PHE A 1 84 ? 11.336 -23.344 -16.453 1 98.69 84 PHE A C 1
ATOM 637 O O . PHE A 1 84 ? 11.562 -22.203 -16.859 1 98.69 84 PHE A O 1
ATOM 644 N N . ARG A 1 85 ? 10.039 -23.797 -16.281 1 98.19 85 ARG A N 1
ATOM 645 C CA . ARG A 1 85 ? 8.93 -22.859 -16.156 1 98.19 85 ARG A CA 1
ATOM 646 C C . ARG A 1 85 ? 8.984 -22.109 -14.836 1 98.19 85 ARG A C 1
ATOM 648 O O . ARG A 1 85 ? 9.188 -22.703 -13.781 1 98.19 85 ARG A O 1
ATOM 655 N N . ILE A 1 86 ? 8.797 -20.781 -14.898 1 98.56 86 ILE A N 1
ATOM 656 C CA . ILE A 1 86 ? 8.945 -20.016 -13.672 1 98.56 86 ILE A CA 1
ATOM 657 C C . ILE A 1 86 ? 7.574 -19.609 -13.141 1 98.56 86 ILE A C 1
ATOM 659 O O . ILE A 1 86 ? 7.477 -18.828 -12.188 1 98.56 86 ILE A O 1
ATOM 663 N N . ALA A 1 87 ? 6.543 -20.078 -13.781 1 98.5 87 ALA A N 1
ATOM 664 C CA . ALA A 1 87 ? 5.18 -19.906 -13.281 1 98.5 87 ALA A CA 1
ATOM 665 C C . ALA A 1 87 ? 4.859 -18.438 -13.023 1 98.5 87 ALA A C 1
ATOM 667 O O . ALA A 1 87 ? 5.098 -17.594 -13.883 1 98.5 87 ALA A O 1
ATOM 668 N N . SER A 1 88 ? 4.301 -18.078 -11.922 1 98.81 88 SER A N 1
ATOM 669 C CA . SER A 1 88 ? 3.748 -16.766 -11.609 1 98.81 88 SER A CA 1
ATOM 670 C C . SER A 1 88 ? 4.828 -15.695 -11.633 1 98.81 88 SER A C 1
ATOM 672 O O . SER A 1 88 ? 4.523 -14.5 -11.672 1 98.81 88 SER A O 1
ATOM 674 N N . MET A 1 89 ? 6.074 -16.031 -11.586 1 98.81 89 MET A N 1
ATOM 675 C CA . MET A 1 89 ? 7.129 -15.039 -11.734 1 98.81 89 MET A CA 1
ATOM 676 C C . MET A 1 89 ? 7.086 -14.398 -13.117 1 98.81 89 MET A C 1
ATOM 678 O O . MET A 1 89 ? 7.699 -13.352 -13.344 1 98.81 89 MET A O 1
ATOM 682 N N . THR A 1 90 ? 6.336 -15.008 -14.047 1 98.88 90 THR A N 1
ATOM 683 C CA . THR A 1 90 ? 6.066 -14.453 -15.367 1 98.88 90 THR A CA 1
ATOM 684 C C . THR A 1 90 ? 5.316 -13.125 -15.25 1 98.88 90 THR A C 1
ATOM 686 O O . THR A 1 90 ? 5.5 -12.234 -16.078 1 98.88 90 THR A O 1
ATOM 689 N N . LYS A 1 91 ? 4.582 -12.953 -14.211 1 98.94 91 LYS A N 1
ATOM 690 C CA . LYS A 1 91 ? 3.686 -11.812 -14.055 1 98.94 91 LYS A CA 1
ATOM 691 C C . LYS A 1 91 ? 4.461 -10.5 -14.055 1 98.94 91 LYS A C 1
ATOM 693 O O . LYS A 1 91 ? 3.959 -9.477 -14.531 1 98.94 91 LYS A O 1
ATOM 698 N N . ALA A 1 92 ? 5.688 -10.492 -13.586 1 98.88 92 ALA A N 1
ATOM 699 C CA . ALA A 1 92 ? 6.484 -9.273 -13.609 1 98.88 92 ALA A CA 1
ATOM 700 C C . ALA A 1 92 ? 6.793 -8.844 -15.047 1 98.88 92 ALA A C 1
ATOM 702 O O . ALA A 1 92 ? 6.867 -7.652 -15.344 1 98.88 92 ALA A O 1
ATOM 703 N N . PHE A 1 93 ? 6.996 -9.805 -15.961 1 98.94 93 PHE A N 1
ATOM 704 C CA . PHE A 1 93 ? 7.195 -9.5 -17.375 1 98.94 93 PHE A CA 1
ATOM 705 C C . PHE A 1 93 ? 5.934 -8.891 -17.969 1 98.94 93 PHE A C 1
ATOM 707 O O . PHE A 1 93 ? 6.012 -7.938 -18.75 1 98.94 93 PHE A O 1
ATOM 714 N N . THR A 1 94 ? 4.793 -9.445 -17.594 1 98.94 94 THR A N 1
ATOM 715 C CA . THR A 1 94 ? 3.514 -8.922 -18.062 1 98.94 94 THR A CA 1
ATOM 716 C C . THR A 1 94 ? 3.289 -7.5 -17.562 1 98.94 94 THR A C 1
ATOM 718 O O . THR A 1 94 ? 2.93 -6.609 -18.328 1 98.94 94 THR A O 1
ATOM 721 N N . ALA A 1 95 ? 3.553 -7.277 -16.281 1 98.88 95 ALA A N 1
ATOM 722 C CA . ALA A 1 95 ? 3.379 -5.953 -15.688 1 98.88 95 ALA A CA 1
ATOM 723 C C . ALA A 1 95 ? 4.293 -4.93 -16.359 1 98.88 95 ALA A C 1
ATOM 725 O O . ALA A 1 95 ? 3.854 -3.828 -16.703 1 98.88 95 ALA A O 1
ATOM 726 N N . LEU A 1 96 ? 5.535 -5.324 -16.562 1 98.81 96 LEU A N 1
ATOM 727 C CA . LEU A 1 96 ? 6.484 -4.406 -17.188 1 98.81 96 LEU A CA 1
ATOM 728 C C . LEU A 1 96 ? 6.078 -4.094 -18.609 1 98.81 96 LEU A C 1
ATOM 730 O O . LEU A 1 96 ? 6.281 -2.977 -19.094 1 98.81 96 LEU A O 1
ATOM 734 N N . SER A 1 97 ? 5.527 -5.062 -19.297 1 98.88 97 SER A N 1
ATOM 735 C CA . SER A 1 97 ? 5.027 -4.84 -20.656 1 98.88 97 SER A CA 1
ATOM 736 C C . SER A 1 97 ? 3.916 -3.795 -20.656 1 98.88 97 SER A C 1
ATOM 738 O O . SER A 1 97 ? 3.9 -2.904 -21.516 1 98.88 97 SER A O 1
ATOM 740 N N . ILE A 1 98 ? 2.971 -3.881 -19.719 1 98.81 98 ILE A N 1
ATOM 741 C CA . ILE A 1 98 ? 1.895 -2.902 -19.594 1 98.81 98 ILE A CA 1
ATOM 742 C C . ILE A 1 98 ? 2.486 -1.516 -19.344 1 98.81 98 ILE A C 1
ATOM 744 O O . ILE A 1 98 ? 2.098 -0.545 -20 1 98.81 98 ILE A O 1
ATOM 748 N N . LEU A 1 99 ? 3.451 -1.429 -18.438 1 98.25 99 LEU A N 1
ATOM 749 C CA . LEU A 1 99 ? 4.059 -0.146 -18.109 1 98.25 99 LEU A CA 1
ATOM 750 C C . LEU A 1 99 ? 4.828 0.421 -19.297 1 98.25 99 LEU A C 1
ATOM 752 O O . LEU A 1 99 ? 4.832 1.634 -19.516 1 98.25 99 LEU A O 1
ATOM 756 N N . SER A 1 100 ? 5.508 -0.483 -20.016 1 98.25 100 SER A N 1
ATOM 757 C CA . SER A 1 100 ? 6.211 -0.062 -21.234 1 98.25 100 SER A CA 1
ATOM 758 C C . SER A 1 100 ? 5.246 0.543 -22.25 1 98.25 100 SER A C 1
ATOM 760 O O . SER A 1 100 ? 5.539 1.579 -22.844 1 98.25 100 SER A O 1
ATOM 762 N N . LEU A 1 101 ? 4.152 -0.047 -22.453 1 98.62 101 LEU A N 1
ATOM 763 C CA . LEU A 1 101 ? 3.139 0.445 -23.375 1 98.62 101 LEU A CA 1
ATOM 764 C C . LEU A 1 101 ? 2.557 1.769 -22.891 1 98.62 101 LEU A C 1
ATOM 766 O O . LEU A 1 101 ? 2.254 2.65 -23.703 1 98.62 101 LEU A O 1
ATOM 770 N N . ARG A 1 102 ? 2.367 1.938 -21.578 1 97.25 102 ARG A N 1
ATOM 771 C CA . ARG A 1 102 ? 1.959 3.217 -21.016 1 97.25 102 ARG A CA 1
ATOM 772 C C . ARG A 1 102 ? 2.975 4.309 -21.328 1 97.25 102 ARG A C 1
ATOM 774 O O . ARG A 1 102 ? 2.604 5.406 -21.75 1 97.25 102 ARG A O 1
ATOM 781 N N . ASP A 1 103 ? 4.254 4.012 -21.141 1 96.19 103 ASP A N 1
ATOM 782 C CA . ASP A 1 103 ? 5.312 4.977 -21.438 1 96.19 103 ASP A CA 1
ATOM 783 C C . ASP A 1 103 ? 5.273 5.395 -22.906 1 96.19 103 ASP A C 1
ATOM 785 O O . ASP A 1 103 ? 5.582 6.539 -23.25 1 96.19 103 ASP A O 1
ATOM 789 N N . ALA A 1 104 ? 4.867 4.461 -23.734 1 97 104 ALA A N 1
ATOM 790 C CA . ALA A 1 104 ? 4.801 4.711 -25.172 1 97 104 ALA A CA 1
ATOM 791 C C . ALA A 1 104 ? 3.516 5.449 -25.547 1 97 104 ALA A C 1
ATOM 793 O O . ALA A 1 104 ? 3.271 5.734 -26.719 1 97 104 ALA A O 1
ATOM 794 N N . GLY A 1 105 ? 2.646 5.723 -24.594 1 95.31 105 GLY A N 1
ATOM 795 C CA . GLY A 1 105 ? 1.418 6.465 -24.828 1 95.31 105 GLY A CA 1
ATOM 796 C C . GLY A 1 105 ? 0.316 5.617 -25.438 1 95.31 105 GLY A C 1
ATOM 797 O O . GLY A 1 105 ? -0.658 6.148 -25.969 1 95.31 105 GLY A O 1
ATOM 798 N N . LYS A 1 106 ? 0.462 4.289 -25.344 1 97.94 106 LYS A N 1
ATOM 799 C CA . LYS A 1 106 ? -0.483 3.389 -26 1 97.94 106 LYS A CA 1
ATOM 800 C C . LYS A 1 106 ? -1.654 3.057 -25.078 1 97.94 106 LYS A C 1
ATOM 802 O O . LYS A 1 106 ? -2.693 2.576 -25.547 1 97.94 106 LYS A O 1
ATOM 807 N N . LEU A 1 107 ? -1.499 3.256 -23.797 1 97.5 107 LEU A N 1
ATOM 808 C CA . LEU A 1 107 ? -2.553 3.068 -22.812 1 97.5 107 LEU A CA 1
ATOM 809 C C . LEU A 1 107 ? -2.275 3.895 -21.562 1 97.5 107 LEU A C 1
ATOM 811 O O . LEU A 1 107 ? -1.212 4.508 -21.438 1 97.5 107 LEU A O 1
ATOM 815 N N . SER A 1 108 ? -3.248 4.059 -20.719 1 95.56 108 SER A N 1
ATOM 816 C CA . SER A 1 108 ? -3.148 4.602 -19.375 1 95.56 108 SER A CA 1
ATOM 817 C C . SER A 1 108 ? -3.547 3.566 -18.328 1 95.56 108 SER A C 1
ATOM 819 O O . SER A 1 108 ? -4.422 2.736 -18.562 1 95.56 108 SER A O 1
ATOM 821 N N . LEU A 1 109 ? -2.896 3.58 -17.219 1 96.25 109 LEU A N 1
ATOM 822 C CA . LEU A 1 109 ? -3.254 2.615 -16.188 1 96.25 109 LEU A CA 1
ATOM 823 C C . LEU A 1 109 ? -4.656 2.891 -15.641 1 96.25 109 LEU A C 1
ATOM 825 O O . LEU A 1 109 ? -5.262 2.023 -15.008 1 96.25 109 LEU A O 1
ATOM 829 N N . ASP A 1 110 ? -5.16 4.121 -15.883 1 94.25 110 ASP A N 1
ATOM 830 C CA . ASP A 1 110 ? -6.496 4.508 -15.438 1 94.25 110 ASP A CA 1
ATOM 831 C C . ASP A 1 110 ? -7.547 4.148 -16.484 1 94.25 110 ASP A C 1
ATOM 833 O O . ASP A 1 110 ? -8.75 4.32 -16.25 1 94.25 110 ASP A O 1
ATOM 837 N N . ASP A 1 111 ? -7.125 3.6 -17.672 1 96.19 111 ASP A N 1
ATOM 838 C CA . ASP A 1 111 ? -8.086 3.168 -18.672 1 96.19 111 ASP A CA 1
ATOM 839 C C . ASP A 1 111 ? -8.914 1.982 -18.188 1 96.19 111 ASP A C 1
ATOM 841 O O . ASP A 1 111 ? -8.406 1.14 -17.438 1 96.19 111 ASP A O 1
ATOM 845 N N . PHE A 1 112 ? -10.141 1.971 -18.609 1 96.88 112 PHE A N 1
ATOM 846 C CA . PHE A 1 112 ? -10.945 0.778 -18.391 1 96.88 112 PHE A CA 1
ATOM 847 C C . PHE A 1 112 ? -10.414 -0.397 -19.188 1 96.88 112 PHE A C 1
ATOM 849 O O . PHE A 1 112 ? -10.055 -0.239 -20.359 1 96.88 112 PHE A O 1
ATOM 856 N N . ALA A 1 113 ? -10.344 -1.545 -18.594 1 98.5 113 ALA A N 1
ATOM 857 C CA . ALA A 1 113 ? -9.867 -2.746 -19.281 1 98.5 113 ALA A CA 1
ATOM 858 C C . ALA A 1 113 ? -10.711 -3.057 -20.5 1 98.5 113 ALA A C 1
ATOM 860 O O . ALA A 1 113 ? -10.195 -3.518 -21.531 1 98.5 113 ALA A O 1
ATOM 861 N N . GLU A 1 114 ? -12.031 -2.752 -20.469 1 98.06 114 GLU A N 1
ATOM 862 C CA . GLU A 1 114 ? -12.969 -3.102 -21.547 1 98.06 114 GLU A CA 1
ATOM 863 C C . GLU A 1 114 ? -12.672 -2.318 -22.812 1 98.06 114 GLU A C 1
ATOM 865 O O . GLU A 1 114 ? -13.156 -2.668 -23.891 1 98.06 114 GLU A O 1
ATOM 870 N N . LYS A 1 115 ? -11.914 -1.241 -22.672 1 97.5 115 LYS A N 1
ATOM 871 C CA . LYS A 1 115 ? -11.453 -0.52 -23.844 1 97.5 115 LYS A CA 1
ATOM 872 C C . LYS A 1 115 ? -10.578 -1.408 -24.734 1 97.5 115 LYS A C 1
ATOM 874 O O . LYS A 1 115 ? -10.594 -1.286 -25.953 1 97.5 115 LYS A O 1
ATOM 879 N N . TYR A 1 116 ? -9.867 -2.338 -24.172 1 98.5 116 TYR A N 1
ATOM 880 C CA . TYR A 1 116 ? -8.914 -3.186 -24.875 1 98.5 116 TYR A CA 1
ATOM 881 C C . TYR A 1 116 ? -9.422 -4.617 -24.969 1 98.5 116 TYR A C 1
ATOM 883 O O . TYR A 1 116 ? -8.898 -5.418 -25.75 1 98.5 116 TYR A O 1
ATOM 891 N N . VAL A 1 117 ? -10.375 -4.926 -24.188 1 98.5 117 VAL A N 1
ATOM 892 C CA . VAL A 1 117 ? -11.023 -6.23 -24.188 1 98.5 117 VAL A CA 1
ATOM 893 C C . VAL A 1 117 ? -12.539 -6.055 -24.328 1 98.5 117 VAL A C 1
ATOM 895 O O . VAL A 1 117 ? -13.281 -6.254 -23.359 1 98.5 117 VAL A O 1
ATOM 898 N N . PRO A 1 118 ? -12.984 -5.82 -25.438 1 97.56 118 PRO A N 1
ATOM 899 C CA . PRO A 1 118 ? -14.383 -5.461 -25.656 1 97.56 118 PRO A CA 1
ATOM 900 C C . PRO A 1 118 ? -15.352 -6.539 -25.172 1 97.56 118 PRO A C 1
ATOM 902 O O . PRO A 1 118 ? -16.516 -6.242 -24.875 1 97.56 118 PRO A O 1
ATOM 905 N N . GLU A 1 119 ? -14.898 -7.816 -25.109 1 97.62 119 GLU A N 1
ATOM 906 C CA . GLU A 1 119 ? -15.742 -8.906 -24.641 1 97.62 119 GLU A CA 1
ATOM 907 C C . GLU A 1 119 ? -16.234 -8.648 -23.219 1 97.62 119 GLU A C 1
ATOM 909 O O . GLU A 1 119 ? -17.203 -9.258 -22.766 1 97.62 119 GLU A O 1
ATOM 914 N N . MET A 1 120 ? -15.586 -7.781 -22.5 1 97.56 120 MET A N 1
ATOM 915 C CA . MET A 1 120 ? -15.953 -7.48 -21.125 1 97.56 120 MET A CA 1
ATOM 916 C C . MET A 1 120 ? -17.172 -6.562 -21.062 1 97.56 120 MET A C 1
ATOM 918 O O . MET A 1 120 ? -17.766 -6.383 -20.016 1 97.56 120 MET A O 1
ATOM 922 N N . ARG A 1 121 ? -17.453 -5.984 -22.25 1 94.94 121 ARG A N 1
ATOM 923 C CA . ARG A 1 121 ? -18.578 -5.051 -22.266 1 94.94 121 ARG A CA 1
ATOM 924 C C . ARG A 1 121 ? -19.875 -5.762 -21.922 1 94.94 121 ARG A C 1
ATOM 926 O O . ARG A 1 121 ? -20.172 -6.824 -22.453 1 94.94 121 ARG A O 1
ATOM 933 N N . GLY A 1 122 ? -20.594 -5.391 -21.031 1 92 122 GLY A N 1
ATOM 934 C CA . GLY A 1 122 ? -21.875 -5.973 -20.656 1 92 122 GLY A CA 1
ATOM 935 C C . GLY A 1 122 ? -21.781 -6.867 -19.422 1 92 122 GLY A C 1
ATOM 936 O O . GLY A 1 122 ? -22.781 -7.441 -19 1 92 122 GLY A O 1
ATOM 937 N N . TRP A 1 123 ? -20.516 -7.043 -19.016 1 97 123 TRP A N 1
ATOM 938 C CA . TRP A 1 123 ? -20.406 -7.82 -17.781 1 97 123 TRP A CA 1
ATOM 939 C C . TRP A 1 123 ? -21.312 -7.254 -16.688 1 97 123 TRP A C 1
ATOM 941 O O . TRP A 1 123 ? -21.5 -6.039 -16.594 1 97 123 TRP A O 1
ATOM 951 N N . LYS A 1 124 ? -21.875 -8.133 -15.93 1 96 124 LYS A N 1
ATOM 952 C CA . LYS A 1 124 ? -22.641 -7.727 -14.75 1 96 124 LYS A CA 1
ATOM 953 C C . LYS A 1 124 ? -21.75 -7.664 -13.516 1 96 124 LYS A C 1
ATOM 955 O O . LYS A 1 124 ? -21.188 -8.68 -13.086 1 96 124 LYS A O 1
ATOM 960 N N . TYR A 1 125 ? -21.672 -6.516 -12.977 1 97.12 125 TYR A N 1
ATOM 961 C CA . TYR A 1 125 ? -20.875 -6.32 -11.773 1 97.12 125 TYR A CA 1
ATOM 962 C C . TYR A 1 125 ? -21.688 -6.664 -10.523 1 97.12 125 TYR A C 1
ATOM 964 O O . TYR A 1 125 ? -22.906 -6.789 -10.586 1 97.12 125 TYR A O 1
ATOM 972 N N . PRO A 1 126 ? -21.016 -6.828 -9.352 1 96.12 126 PRO A N 1
ATOM 973 C CA . PRO A 1 126 ? -21.688 -7.324 -8.148 1 96.12 126 PRO A CA 1
ATOM 974 C C . PRO A 1 126 ? -22.781 -6.379 -7.652 1 96.12 126 PRO A C 1
ATOM 976 O O . PRO A 1 126 ? -23.828 -6.836 -7.184 1 96.12 126 PRO A O 1
ATOM 979 N N . THR A 1 127 ? -22.484 -5.09 -7.664 1 96.88 127 THR A N 1
ATOM 980 C CA . THR A 1 127 ? -23.438 -4.066 -7.262 1 96.88 127 THR A CA 1
ATOM 981 C C . THR A 1 127 ? -23.453 -2.922 -8.273 1 96.88 127 THR A C 1
ATOM 983 O O . THR A 1 127 ? -22.547 -2.803 -9.102 1 96.88 127 THR A O 1
ATOM 986 N N . THR A 1 128 ? -24.484 -2.102 -8.211 1 96.94 128 THR A N 1
ATOM 987 C CA . THR A 1 128 ? -24.625 -1.015 -9.172 1 96.94 128 THR A CA 1
ATOM 988 C C . THR A 1 128 ? -23.578 0.063 -8.93 1 96.94 128 THR A C 1
ATOM 990 O O . THR A 1 128 ? -23.266 0.851 -9.828 1 96.94 128 THR A O 1
ATOM 993 N N . ASP A 1 129 ? -22.984 0.087 -7.699 1 97.31 129 ASP A N 1
ATOM 994 C CA . ASP A 1 129 ? -21.953 1.09 -7.402 1 97.31 129 ASP A CA 1
ATOM 995 C C . ASP A 1 129 ? -20.562 0.515 -7.574 1 97.31 129 ASP A C 1
ATOM 997 O O . ASP A 1 129 ? -19.578 1.131 -7.16 1 97.31 129 ASP A O 1
ATOM 1001 N N . SER A 1 130 ? -20.469 -0.657 -8.148 1 97.69 130 SER A N 1
ATOM 1002 C CA . SER A 1 130 ? -19.156 -1.231 -8.453 1 97.69 130 SER A CA 1
ATOM 1003 C C . SER A 1 130 ? -18.406 -0.388 -9.477 1 97.69 130 SER A C 1
ATOM 1005 O O . SER A 1 130 ? -18.984 0.023 -10.484 1 97.69 130 SER A O 1
ATOM 1007 N N . PRO A 1 131 ? -17.188 -0.11 -9.18 1 96.94 131 PRO A N 1
ATOM 1008 C CA . PRO A 1 131 ? -16.406 0.508 -10.258 1 96.94 131 PRO A CA 1
ATOM 1009 C C . PRO A 1 131 ? -16.094 -0.465 -11.398 1 96.94 131 PRO A C 1
ATOM 1011 O O . PRO A 1 131 ? -15.93 -1.663 -11.156 1 96.94 131 PRO A O 1
ATOM 1014 N N . HIS A 1 132 ? -16.062 0.082 -12.602 1 96.75 132 HIS A N 1
ATOM 1015 C CA . HIS A 1 132 ? -15.555 -0.727 -13.703 1 96.75 132 HIS A CA 1
ATOM 1016 C C . HIS A 1 132 ? -14.07 -1.006 -13.531 1 96.75 132 HIS A C 1
ATOM 1018 O O . HIS A 1 132 ? -13.344 -0.209 -12.93 1 96.75 132 HIS A O 1
ATOM 1024 N N . ILE A 1 133 ? -13.648 -2.082 -14.094 1 98 133 ILE A N 1
ATOM 1025 C CA . ILE A 1 133 ? -12.281 -2.555 -13.906 1 98 133 ILE A CA 1
ATOM 1026 C C . ILE A 1 133 ? -11.328 -1.71 -14.742 1 98 133 ILE A C 1
ATOM 1028 O O . ILE A 1 133 ? -11.516 -1.562 -15.953 1 98 133 ILE A O 1
ATOM 1032 N N . ARG A 1 134 ? -10.352 -1.157 -14.141 1 96.88 134 ARG A N 1
ATOM 1033 C CA . ARG A 1 134 ? -9.266 -0.452 -14.812 1 96.88 134 ARG A CA 1
ATOM 1034 C C . ARG A 1 134 ? -8.039 -1.348 -14.961 1 96.88 134 ARG A C 1
ATOM 1036 O O . ARG A 1 134 ? -7.941 -2.389 -14.305 1 96.88 134 ARG A O 1
ATOM 1043 N N . ILE A 1 135 ? -7.078 -0.966 -15.805 1 98.25 135 ILE A N 1
ATOM 1044 C CA . ILE A 1 135 ? -5.863 -1.738 -16.031 1 98.25 135 ILE A CA 1
ATOM 1045 C C . ILE A 1 135 ? -5.074 -1.865 -14.734 1 98.25 135 ILE A C 1
ATOM 1047 O O . ILE A 1 135 ? -4.578 -2.945 -14.406 1 98.25 135 ILE A O 1
ATOM 1051 N N . ARG A 1 136 ? -5.012 -0.767 -13.898 1 96.94 136 ARG A N 1
ATOM 1052 C CA . ARG A 1 136 ? -4.27 -0.793 -12.641 1 96.94 136 ARG A CA 1
ATOM 1053 C C . ARG A 1 136 ? -4.863 -1.812 -11.68 1 96.94 136 ARG A C 1
ATOM 1055 O O . ARG A 1 136 ? -4.148 -2.395 -10.859 1 96.94 136 ARG A O 1
ATOM 1062 N N . ASP A 1 137 ? -6.191 -2.045 -11.773 1 97.69 137 ASP A N 1
ATOM 1063 C CA . ASP A 1 137 ? -6.848 -3 -10.891 1 97.69 137 ASP A CA 1
ATOM 1064 C C . ASP A 1 137 ? -6.375 -4.426 -11.164 1 97.69 137 ASP A C 1
ATOM 1066 O O . ASP A 1 137 ? -6.199 -5.219 -10.242 1 97.69 137 ASP A O 1
ATOM 1070 N N . LEU A 1 138 ? -6.191 -4.715 -12.453 1 98.69 138 LEU A N 1
ATOM 1071 C CA . LEU A 1 138 ? -5.691 -6.023 -12.859 1 98.69 138 LEU A CA 1
ATOM 1072 C C . LEU A 1 138 ? -4.246 -6.219 -12.406 1 98.69 138 LEU A C 1
ATOM 1074 O O . LEU A 1 138 ? -3.896 -7.27 -11.867 1 98.69 138 LEU A O 1
ATOM 1078 N N . LEU A 1 139 ? -3.428 -5.18 -12.562 1 98.5 139 LEU A N 1
ATOM 1079 C CA . LEU A 1 139 ? -2.021 -5.246 -12.18 1 98.5 139 LEU A CA 1
ATOM 1080 C C . LEU A 1 139 ? -1.876 -5.539 -10.688 1 98.5 139 LEU A C 1
ATOM 1082 O O . LEU A 1 139 ? -0.963 -6.262 -10.281 1 98.5 139 LEU A O 1
ATOM 1086 N N . SER A 1 140 ? -2.828 -5.043 -9.914 1 97.12 140 SER A N 1
ATOM 1087 C CA . SER A 1 140 ? -2.689 -5.09 -8.461 1 97.12 140 SER A CA 1
ATOM 1088 C C . SER A 1 140 ? -3.604 -6.148 -7.855 1 97.12 140 SER A C 1
ATOM 1090 O O . SER A 1 140 ? -3.74 -6.234 -6.633 1 97.12 140 SER A O 1
ATOM 1092 N N . HIS A 1 141 ? -4.289 -6.93 -8.617 1 97.94 141 HIS A N 1
ATOM 1093 C CA . HIS A 1 141 ? -5.16 -8.008 -8.164 1 97.94 141 HIS A CA 1
ATOM 1094 C C . HIS A 1 141 ? -6.301 -7.473 -7.309 1 97.94 141 HIS A C 1
ATOM 1096 O O . HIS A 1 141 ? -6.574 -8 -6.23 1 97.94 141 HIS A O 1
ATOM 1102 N N . VAL A 1 142 ? -6.977 -6.402 -7.805 1 97.25 142 VAL A N 1
ATOM 1103 C CA . VAL A 1 142 ? -8.102 -5.875 -7.039 1 97.25 142 VAL A CA 1
ATOM 1104 C C . VAL A 1 142 ? -9.328 -5.738 -7.945 1 97.25 142 VAL A C 1
ATOM 1106 O O . VAL A 1 142 ? -10.188 -4.887 -7.707 1 97.25 142 VAL A O 1
ATOM 1109 N N . ALA A 1 143 ? -9.406 -6.52 -8.984 1 98.19 143 ALA A N 1
ATOM 1110 C CA . ALA A 1 143 ? -10.484 -6.43 -9.969 1 98.19 143 ALA A CA 1
ATOM 1111 C C . ALA A 1 143 ? -11.719 -7.184 -9.484 1 98.19 143 ALA A C 1
ATOM 1113 O O . ALA A 1 143 ? -12.75 -7.195 -10.172 1 98.19 143 ALA A O 1
ATOM 1114 N N . GLY A 1 144 ? -11.609 -7.848 -8.305 1 97.94 144 GLY A N 1
ATOM 1115 C CA . GLY A 1 144 ? -12.773 -8.516 -7.734 1 97.94 144 GLY A CA 1
ATOM 1116 C C . GLY A 1 144 ? -12.883 -9.969 -8.133 1 97.94 144 GLY A C 1
ATOM 1117 O O . GLY A 1 144 ? -13.859 -10.641 -7.793 1 97.94 144 GLY A O 1
ATOM 1118 N N . PHE A 1 145 ? -11.875 -10.484 -8.836 1 98.38 145 PHE A N 1
ATOM 1119 C CA . PHE A 1 145 ? -11.891 -11.875 -9.281 1 98.38 145 PHE A CA 1
ATOM 1120 C C . PHE A 1 145 ? -11.469 -12.812 -8.164 1 98.38 145 PHE A C 1
ATOM 1122 O O . PHE A 1 145 ? -10.828 -12.391 -7.199 1 98.38 145 PHE A O 1
ATOM 1129 N N . VAL A 1 146 ? -11.797 -14.055 -8.258 1 98.12 146 VAL A N 1
ATOM 1130 C CA . VAL A 1 146 ? -11.477 -15.055 -7.246 1 98.12 146 VAL A CA 1
ATOM 1131 C C . VAL A 1 146 ? -10.047 -15.57 -7.457 1 98.12 146 VAL A C 1
ATOM 1133 O O . VAL A 1 146 ? -9.578 -15.656 -8.594 1 98.12 146 VAL A O 1
ATOM 1136 N N . THR A 1 147 ? -9.359 -15.836 -6.336 1 98.25 147 THR A N 1
ATOM 1137 C CA . THR A 1 147 ? -8.117 -16.609 -6.43 1 98.25 147 THR A CA 1
ATOM 1138 C C . THR A 1 147 ? -8.352 -17.906 -7.188 1 98.25 147 THR A C 1
ATOM 1140 O O . THR A 1 147 ? -9.273 -18.656 -6.875 1 98.25 147 THR A O 1
ATOM 1143 N N . ASP A 1 148 ? -7.492 -18.188 -8.195 1 98.38 148 ASP A N 1
ATOM 1144 C CA . ASP A 1 148 ? -7.828 -19.281 -9.094 1 98.38 148 ASP A CA 1
ATOM 1145 C C . ASP A 1 148 ? -6.598 -20.125 -9.43 1 98.38 148 ASP A C 1
ATOM 1147 O O . ASP A 1 148 ? -6.52 -20.734 -10.5 1 98.38 148 ASP A O 1
ATOM 1151 N N . ASP A 1 149 ? -5.637 -20.188 -8.555 1 96.69 149 ASP A N 1
ATOM 1152 C CA . ASP A 1 149 ? -4.348 -20.828 -8.828 1 96.69 149 ASP A CA 1
ATOM 1153 C C . ASP A 1 149 ? -4.539 -22.234 -9.367 1 96.69 149 ASP A C 1
ATOM 1155 O O . ASP A 1 149 ? -4.035 -22.578 -10.445 1 96.69 149 ASP A O 1
ATOM 1159 N N . PRO A 1 150 ? -5.344 -23.094 -8.68 1 96 150 PRO A N 1
ATOM 1160 C CA . PRO A 1 150 ? -5.414 -24.469 -9.18 1 96 150 PRO A CA 1
ATOM 1161 C C . PRO A 1 150 ? -6.004 -24.547 -10.586 1 96 150 PRO A C 1
ATOM 1163 O O . PRO A 1 150 ? -5.48 -25.266 -11.438 1 96 150 PRO A O 1
ATOM 1166 N N . TRP A 1 151 ? -7.059 -23.844 -10.805 1 97.94 151 TRP A N 1
ATOM 1167 C CA . TRP A 1 151 ? -7.723 -23.844 -12.109 1 97.94 151 TRP A CA 1
ATOM 1168 C C . TRP A 1 151 ? -6.895 -23.078 -13.141 1 97.94 151 TRP A C 1
ATOM 1170 O O . TRP A 1 151 ? -6.641 -23.594 -14.234 1 97.94 151 TRP A O 1
ATOM 1180 N N . GLY A 1 152 ? -6.469 -21.875 -12.789 1 97.88 152 GLY A N 1
ATOM 1181 C CA . GLY A 1 152 ? -5.754 -20.984 -13.695 1 97.88 152 GLY A CA 1
ATOM 1182 C C . GLY A 1 152 ? -4.457 -21.578 -14.211 1 97.88 152 GLY A C 1
ATOM 1183 O O . GLY A 1 152 ? -4.09 -21.375 -15.367 1 97.88 152 GLY A O 1
ATOM 1184 N N . ASP A 1 153 ? -3.777 -22.312 -13.398 1 96.62 153 ASP A N 1
ATOM 1185 C CA . ASP A 1 153 ? -2.502 -22.906 -13.781 1 96.62 153 ASP A CA 1
ATOM 1186 C C . ASP A 1 153 ? -2.686 -23.922 -14.914 1 96.62 153 ASP A C 1
ATOM 1188 O O . ASP A 1 153 ? -1.781 -24.125 -15.727 1 96.62 153 ASP A O 1
ATOM 1192 N N . ARG A 1 154 ? -3.854 -24.516 -14.938 1 97.38 154 ARG A N 1
ATOM 1193 C CA . ARG A 1 154 ? -4.121 -25.531 -15.961 1 97.38 154 ARG A CA 1
ATOM 1194 C C . ARG A 1 154 ? -4.641 -24.891 -17.234 1 97.38 154 ARG A C 1
ATOM 1196 O O . ARG A 1 154 ? -4.746 -25.547 -18.266 1 97.38 154 ARG A O 1
ATOM 1203 N N . GLN A 1 155 ? -4.84 -23.578 -17.219 1 97.75 155 GLN A N 1
ATOM 1204 C CA . GLN A 1 155 ? -5.473 -22.891 -18.344 1 97.75 155 GLN A CA 1
ATOM 1205 C C . GLN A 1 155 ? -4.43 -22.297 -19.281 1 97.75 155 GLN A C 1
ATOM 1207 O O . GLN A 1 155 ? -4.777 -21.703 -20.312 1 97.75 155 GLN A O 1
ATOM 1212 N N . THR A 1 156 ? -3.182 -22.484 -19.062 1 97.56 156 THR A N 1
ATOM 1213 C CA . THR A 1 156 ? -2.115 -21.875 -19.859 1 97.56 156 THR A CA 1
ATOM 1214 C C . THR A 1 156 ? -2.342 -22.109 -21.344 1 97.56 156 THR A C 1
ATOM 1216 O O . THR A 1 156 ? -2.303 -21.172 -22.141 1 97.56 156 THR A O 1
ATOM 1219 N N . PRO A 1 157 ? -2.666 -23.344 -21.812 1 97.62 157 PRO A N 1
ATOM 1220 C CA . PRO 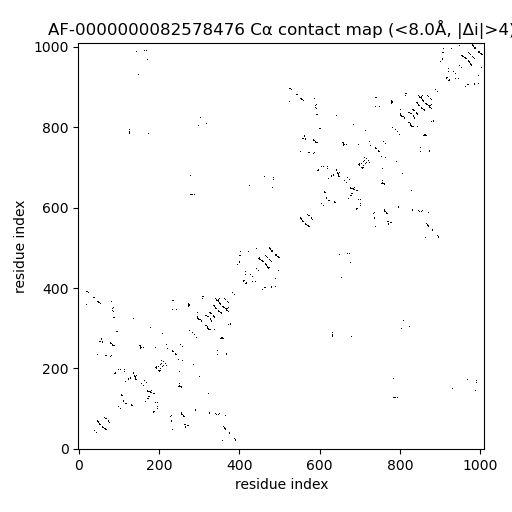A 1 157 ? -2.76 -23.609 -23.25 1 97.62 157 PRO A CA 1
ATOM 1221 C C . PRO A 1 157 ? -4.105 -23.188 -23.844 1 97.62 157 PRO A C 1
ATOM 1223 O O . PRO A 1 157 ? -4.375 -23.453 -25.016 1 97.62 157 PRO A O 1
ATOM 1226 N N . MET A 1 158 ? -4.992 -22.578 -23.047 1 97.94 158 MET A N 1
ATOM 1227 C CA . MET A 1 158 ? -6.305 -22.203 -23.578 1 97.94 158 MET A CA 1
ATOM 1228 C C . MET A 1 158 ? -6.172 -21.406 -24.859 1 97.94 158 MET A C 1
ATOM 1230 O O . MET A 1 158 ? -5.453 -20.406 -24.906 1 97.94 158 MET A O 1
ATOM 1234 N N . PRO A 1 159 ? -6.832 -21.859 -25.953 1 97.94 159 PRO A N 1
ATOM 1235 C CA . PRO A 1 159 ? -6.809 -21.078 -27.188 1 97.94 159 PRO A CA 1
ATOM 1236 C C . PRO A 1 159 ? -7.508 -19.734 -27.062 1 97.94 159 PRO A C 1
ATOM 1238 O O . PRO A 1 159 ? -8.477 -19.609 -26.312 1 97.94 159 PRO A O 1
ATOM 1241 N N . GLU A 1 160 ? -7.105 -18.797 -27.828 1 97 160 GLU A N 1
ATOM 1242 C CA . GLU A 1 160 ? -7.656 -17.438 -27.781 1 97 160 GLU A CA 1
ATOM 1243 C C . GLU A 1 160 ? -9.156 -17.453 -28.047 1 97 160 GLU A C 1
ATOM 1245 O O . GLU A 1 160 ? -9.906 -16.672 -27.438 1 97 160 GLU A O 1
ATOM 1250 N N . ALA A 1 161 ? -9.617 -18.328 -28.906 1 97.62 161 ALA A N 1
ATOM 1251 C CA . ALA A 1 161 ? -11.039 -18.406 -29.219 1 97.62 161 ALA A CA 1
ATOM 1252 C C . ALA A 1 161 ? -11.852 -18.844 -28.016 1 97.62 161 ALA A C 1
ATOM 1254 O O . ALA A 1 161 ? -12.945 -18.344 -27.766 1 97.62 161 ALA A O 1
ATOM 1255 N N . GLU A 1 162 ? -11.344 -19.812 -27.281 1 97.75 162 GLU A N 1
ATOM 1256 C CA . GLU A 1 162 ? -12.008 -20.281 -26.062 1 97.75 162 GLU A CA 1
ATOM 1257 C C . GLU A 1 162 ? -11.984 -19.203 -24.984 1 97.75 162 GLU A C 1
ATOM 1259 O O . GLU A 1 162 ? -12.953 -19.047 -24.234 1 97.75 162 GLU A O 1
ATOM 1264 N N . PHE A 1 163 ? -10.891 -18.516 -24.922 1 98.06 163 PHE A N 1
ATOM 1265 C CA . PHE A 1 163 ? -10.797 -17.422 -23.969 1 98.06 163 PHE A CA 1
ATOM 1266 C C . PHE A 1 163 ? -11.828 -16.328 -24.281 1 98.06 163 PHE A C 1
ATOM 1268 O O . PHE A 1 163 ? -12.5 -15.836 -23.375 1 98.06 163 PHE A O 1
ATOM 1275 N N . ALA A 1 164 ? -11.969 -16 -25.531 1 97.94 164 ALA A N 1
ATOM 1276 C CA . ALA A 1 164 ? -12.969 -15.023 -25.953 1 97.94 164 ALA A CA 1
ATOM 1277 C C . ALA A 1 164 ? -14.367 -15.477 -25.562 1 97.94 164 ALA A C 1
ATOM 1279 O O . ALA A 1 164 ? -15.188 -14.656 -25.125 1 97.94 164 ALA A O 1
ATOM 1280 N N . LYS A 1 165 ? -14.633 -16.75 -25.734 1 97.06 165 LYS A N 1
ATOM 1281 C CA . LYS A 1 165 ? -15.938 -17.281 -25.359 1 97.06 165 LYS A CA 1
ATOM 1282 C C . LYS A 1 165 ? -16.172 -17.141 -23.859 1 97.06 165 LYS A C 1
ATOM 1284 O O . LYS A 1 165 ? -17.266 -16.734 -23.422 1 97.06 165 LYS A O 1
ATOM 1289 N N . LEU A 1 166 ? -15.164 -17.484 -23.094 1 96.62 166 LEU A N 1
ATOM 1290 C CA . LEU A 1 166 ? -15.234 -17.328 -21.641 1 96.62 166 LEU A CA 1
ATOM 1291 C C . LEU A 1 166 ? -15.523 -15.883 -21.266 1 96.62 166 LEU A C 1
ATOM 1293 O O . LEU A 1 166 ? -16.375 -15.625 -20.406 1 96.62 166 LEU A O 1
ATOM 1297 N N . LEU A 1 167 ? -14.867 -14.906 -21.906 1 97.69 167 LEU A N 1
ATOM 1298 C CA . LEU A 1 167 ? -15.008 -13.492 -21.609 1 97.69 167 LEU A CA 1
ATOM 1299 C C . LEU A 1 167 ? -16.406 -12.992 -21.969 1 97.69 167 LEU A C 1
ATOM 1301 O O . LEU A 1 167 ? -17.016 -12.219 -21.234 1 97.69 167 LEU A O 1
ATOM 1305 N N . ARG A 1 168 ? -16.906 -13.445 -23.094 1 96.62 168 ARG A N 1
ATOM 1306 C CA . ARG A 1 168 ? -18.234 -13.016 -23.531 1 96.62 168 ARG A CA 1
ATOM 1307 C C . ARG A 1 168 ? -19.297 -13.5 -22.547 1 96.62 168 ARG A C 1
ATOM 1309 O O . ARG A 1 168 ? -20.297 -12.812 -22.328 1 96.62 168 ARG A O 1
ATOM 1316 N N . ALA A 1 169 ? -19.047 -14.656 -22 1 94.62 169 ALA A N 1
ATOM 1317 C CA . ALA A 1 169 ? -20 -15.219 -21.047 1 94.62 169 ALA A CA 1
ATOM 1318 C C . ALA A 1 169 ? -19.984 -14.445 -19.734 1 94.62 169 ALA A C 1
ATOM 1320 O O . ALA A 1 169 ? -20.969 -14.438 -19 1 94.62 169 ALA A O 1
ATOM 1321 N N . GLY A 1 170 ? -18.891 -13.797 -19.5 1 94.81 170 GLY A N 1
ATOM 1322 C CA . GLY A 1 170 ? -18.672 -13.164 -18.219 1 94.81 170 GLY A CA 1
ATOM 1323 C C . GLY A 1 170 ? -18.266 -14.148 -17.125 1 94.81 170 GLY A C 1
ATOM 1324 O O . GLY A 1 170 ? -18.562 -15.344 -17.234 1 94.81 170 GLY A O 1
ATOM 1325 N N . VAL A 1 171 ? -17.609 -13.648 -16.109 1 94.56 171 VAL A N 1
ATOM 1326 C CA . VAL A 1 171 ? -17.172 -14.492 -15 1 94.56 171 VAL A CA 1
ATOM 1327 C C . VAL A 1 171 ? -17.812 -14.008 -13.695 1 94.56 171 VAL A C 1
ATOM 1329 O O . VAL A 1 171 ? -18.125 -12.82 -13.555 1 94.56 171 VAL A O 1
ATOM 1332 N N . PRO A 1 172 ? -18.078 -14.961 -12.766 1 96.56 172 PRO A N 1
ATOM 1333 C CA . PRO A 1 172 ? -18.578 -14.508 -11.461 1 96.56 172 PRO A CA 1
ATOM 1334 C C . PRO A 1 172 ? -17.516 -13.75 -10.664 1 96.56 172 PRO A C 1
ATOM 1336 O O . PRO A 1 172 ? -16.328 -14.102 -10.711 1 96.56 172 PRO A O 1
ATOM 1339 N N . PHE A 1 173 ? -17.969 -12.711 -10.016 1 97.44 173 PHE A N 1
ATOM 1340 C CA . PHE A 1 173 ? -17.078 -11.938 -9.156 1 97.44 173 PHE A CA 1
ATOM 1341 C C . PHE A 1 173 ? -17.047 -12.523 -7.746 1 97.44 173 PHE A C 1
ATOM 1343 O O . PHE A 1 173 ? -18.078 -12.953 -7.227 1 97.44 173 PHE A O 1
ATOM 1350 N N . SER A 1 174 ? -15.859 -12.586 -7.152 1 97.19 174 SER A N 1
ATOM 1351 C CA . SER A 1 174 ? -15.719 -12.938 -5.742 1 97.19 174 SER A CA 1
ATOM 1352 C C . SER A 1 174 ? -16.062 -11.758 -4.84 1 97.19 174 SER A C 1
ATOM 1354 O O . SER A 1 174 ? -16.594 -11.945 -3.742 1 97.19 174 SER A O 1
ATOM 1356 N N . ARG A 1 175 ? -15.75 -10.539 -5.305 1 95.56 175 ARG A N 1
ATOM 1357 C CA . ARG A 1 175 ? -15.969 -9.305 -4.551 1 95.56 175 ARG A CA 1
ATOM 1358 C C . ARG A 1 175 ? -16.141 -8.117 -5.488 1 95.56 175 ARG A C 1
ATOM 1360 O O . ARG A 1 175 ? -15.883 -8.227 -6.691 1 95.56 175 ARG A O 1
ATOM 1367 N N . VAL A 1 176 ? -16.609 -7.027 -4.93 1 96.44 176 VAL A N 1
ATOM 1368 C CA . VAL A 1 176 ? -16.656 -5.773 -5.672 1 96.44 176 VAL A CA 1
ATOM 1369 C C . VAL A 1 176 ? -15.242 -5.297 -5.98 1 96.44 176 VAL A C 1
ATOM 1371 O O . VAL A 1 176 ? -14.375 -5.312 -5.105 1 96.44 176 VAL A O 1
ATOM 1374 N N . PRO A 1 177 ? -14.969 -4.875 -7.238 1 97.75 177 PRO A N 1
ATOM 1375 C CA . PRO A 1 177 ? -13.633 -4.387 -7.578 1 97.75 177 PRO A CA 1
ATOM 1376 C C . PRO A 1 177 ? -13.148 -3.287 -6.637 1 97.75 177 PRO A C 1
ATOM 1378 O O . PRO A 1 177 ? -13.953 -2.504 -6.129 1 97.75 177 PRO A O 1
ATOM 1381 N N . GLU A 1 178 ? -11.836 -3.311 -6.324 1 96.19 178 GLU A N 1
ATOM 1382 C CA . GLU A 1 178 ? -11.117 -2.275 -5.59 1 96.19 178 GLU A CA 1
ATOM 1383 C C . GLU A 1 178 ? -11.453 -2.307 -4.105 1 96.19 178 GLU A C 1
ATOM 1385 O O . GLU A 1 178 ? -11.227 -1.331 -3.389 1 96.19 178 GLU A O 1
ATOM 1390 N N . THR A 1 179 ? -12.023 -3.447 -3.611 1 94.19 179 THR A N 1
ATOM 1391 C CA . THR A 1 179 ? -12.375 -3.48 -2.195 1 94.19 179 THR A CA 1
ATOM 1392 C C . THR A 1 179 ? -11.352 -4.289 -1.401 1 94.19 179 THR A C 1
ATOM 1394 O O . THR A 1 179 ? -11.164 -4.059 -0.205 1 94.19 179 THR A O 1
ATOM 1397 N N . GLU A 1 180 ? -10.773 -5.266 -2.098 1 93.69 180 GLU A N 1
ATOM 1398 C CA . GLU A 1 180 ? -9.781 -6.121 -1.457 1 93.69 180 GLU A CA 1
ATOM 1399 C C . GLU A 1 180 ? -8.828 -6.723 -2.486 1 93.69 180 GLU A C 1
ATOM 1401 O O . GLU A 1 180 ? -9.18 -6.875 -3.656 1 93.69 180 GLU A O 1
ATOM 1406 N N . HIS A 1 181 ? -7.664 -7.004 -2.008 1 95.62 181 HIS A N 1
ATOM 1407 C CA . HIS A 1 181 ? -6.727 -7.789 -2.799 1 95.62 181 HIS A CA 1
ATOM 1408 C C . HIS A 1 181 ? -7.129 -9.258 -2.832 1 95.62 181 HIS A C 1
ATOM 1410 O O . HIS A 1 181 ? -7.355 -9.867 -1.786 1 95.62 181 HIS A O 1
ATOM 1416 N N . GLU A 1 182 ? -7.254 -9.789 -3.988 1 97.06 182 GLU A N 1
ATOM 1417 C CA . GLU A 1 182 ? -7.438 -11.219 -4.199 1 97.06 182 GLU A CA 1
ATOM 1418 C C . GLU A 1 182 ? -6.715 -11.688 -5.461 1 97.06 182 GLU A C 1
ATOM 1420 O O . GLU A 1 182 ? -7.094 -11.32 -6.574 1 97.06 182 GLU A O 1
ATOM 1425 N N . TYR A 1 183 ? -5.715 -12.469 -5.254 1 97.5 183 TYR A N 1
ATOM 1426 C CA . TYR A 1 183 ? -4.789 -12.891 -6.297 1 97.5 183 TYR A CA 1
ATOM 1427 C C . TYR A 1 183 ? -5.504 -13.719 -7.355 1 97.5 183 TYR A C 1
ATOM 1429 O O . TYR A 1 183 ? -6.07 -14.773 -7.051 1 97.5 183 TYR A O 1
ATOM 1437 N N . SER A 1 184 ? -5.449 -13.227 -8.625 1 98.12 184 SER A N 1
ATOM 1438 C CA . SER A 1 184 ? -6.18 -13.875 -9.703 1 98.12 184 SER A CA 1
ATOM 1439 C C . SER A 1 184 ? -5.305 -14.047 -10.938 1 98.12 184 SER A C 1
ATOM 1441 O O . SER A 1 184 ? -4.875 -13.062 -11.547 1 98.12 184 SER A O 1
ATOM 1443 N N . ASN A 1 185 ? -5.074 -15.258 -11.367 1 98.75 185 ASN A N 1
ATOM 1444 C CA . ASN A 1 185 ? -4.375 -15.539 -12.617 1 98.75 185 ASN A CA 1
ATOM 1445 C C . ASN A 1 185 ? -5.184 -15.086 -13.828 1 98.75 185 ASN A C 1
ATOM 1447 O O . ASN A 1 185 ? -4.625 -14.578 -14.805 1 98.75 185 ASN A O 1
ATOM 1451 N N . PHE A 1 186 ? -6.516 -15.227 -13.758 1 98.62 186 PHE A N 1
ATOM 1452 C CA . PHE A 1 186 ? -7.426 -14.766 -14.805 1 98.62 186 PHE A CA 1
ATOM 1453 C C . PHE A 1 186 ? -7.188 -13.297 -15.117 1 98.62 186 PHE A C 1
ATOM 1455 O O . PHE A 1 186 ? -7.16 -12.898 -16.281 1 98.62 186 PHE A O 1
ATOM 1462 N N . GLY A 1 187 ? -6.969 -12.422 -14.117 1 98.75 187 GLY A N 1
ATOM 1463 C CA . GLY A 1 187 ? -6.68 -11.016 -14.312 1 98.75 187 GLY A CA 1
ATOM 1464 C C . GLY A 1 187 ? -5.426 -10.766 -15.133 1 98.75 187 GLY A C 1
ATOM 1465 O O . GLY A 1 187 ? -5.391 -9.859 -15.969 1 98.75 187 GLY A O 1
ATOM 1466 N N . TYR A 1 188 ? -4.422 -11.562 -14.938 1 98.88 188 TYR A N 1
ATOM 1467 C CA . TYR A 1 188 ? -3.182 -11.383 -15.68 1 98.88 188 TYR A CA 1
ATOM 1468 C C . TYR A 1 188 ? -3.307 -11.945 -17.094 1 98.88 188 TYR A C 1
ATOM 1470 O O . TYR A 1 188 ? -2.639 -11.477 -18.016 1 98.88 188 TYR A O 1
ATOM 1478 N N . ALA A 1 189 ? -4.164 -12.977 -17.266 1 98.81 189 ALA A N 1
ATOM 1479 C CA . ALA A 1 189 ? -4.488 -13.375 -18.625 1 98.81 189 ALA A CA 1
ATOM 1480 C C . ALA A 1 189 ? -5.141 -12.234 -19.406 1 98.81 189 ALA A C 1
ATOM 1482 O O . ALA A 1 189 ? -4.828 -12.008 -20.578 1 98.81 189 ALA A O 1
ATOM 1483 N N . LEU A 1 190 ? -6.02 -11.477 -18.734 1 98.81 190 LEU A N 1
ATOM 1484 C CA . LEU A 1 190 ? -6.637 -10.297 -19.328 1 98.81 190 LEU A CA 1
ATOM 1485 C C . LEU A 1 190 ? -5.582 -9.266 -19.719 1 98.81 190 LEU A C 1
ATOM 1487 O O . LEU A 1 190 ? -5.668 -8.648 -20.781 1 98.81 190 LEU A O 1
ATOM 1491 N N . LEU A 1 191 ? -4.59 -9.07 -18.828 1 98.94 191 LEU A N 1
ATOM 1492 C CA . LEU A 1 191 ? -3.516 -8.125 -19.125 1 98.94 191 LEU A CA 1
ATOM 1493 C C . LEU A 1 191 ? -2.777 -8.539 -20.406 1 98.94 191 LEU A C 1
ATOM 1495 O O . LEU A 1 191 ? -2.34 -7.684 -21.172 1 98.94 191 LEU A O 1
ATOM 1499 N N . GLY A 1 192 ? -2.596 -9.898 -20.625 1 98.81 192 GLY A N 1
ATOM 1500 C CA . GLY A 1 192 ? -2.012 -10.359 -21.875 1 98.81 192 GLY A CA 1
ATOM 1501 C C . GLY A 1 192 ? -2.797 -9.93 -23.094 1 98.81 192 GLY A C 1
ATOM 1502 O O . GLY A 1 192 ? -2.213 -9.516 -24.094 1 98.81 192 GLY A O 1
ATOM 1503 N N . ARG A 1 193 ? -4.145 -10.023 -22.969 1 98.31 193 ARG A N 1
ATOM 1504 C CA . ARG A 1 193 ? -5.02 -9.555 -24.047 1 98.31 193 ARG A CA 1
ATOM 1505 C C . ARG A 1 193 ? -4.863 -8.055 -24.266 1 98.31 193 ARG A C 1
ATOM 1507 O O . ARG A 1 193 ? -4.922 -7.582 -25.406 1 98.31 193 ARG A O 1
ATOM 1514 N N . ILE A 1 194 ? -4.746 -7.297 -23.203 1 98.88 194 ILE A N 1
ATOM 1515 C CA . ILE A 1 194 ? -4.578 -5.852 -23.266 1 98.88 194 ILE A CA 1
ATOM 1516 C C . ILE A 1 194 ? -3.256 -5.523 -23.969 1 98.88 194 ILE A C 1
ATOM 1518 O O . ILE A 1 194 ? -3.201 -4.648 -24.828 1 98.88 194 ILE A O 1
ATOM 1522 N N . VAL A 1 195 ? -2.123 -6.234 -23.625 1 98.88 195 VAL A N 1
ATOM 1523 C CA . VAL A 1 195 ? -0.831 -6.039 -24.281 1 98.88 195 VAL A CA 1
ATOM 1524 C C . VAL A 1 195 ? -0.965 -6.281 -25.781 1 98.88 195 VAL A C 1
ATOM 1526 O O . VAL A 1 195 ? -0.489 -5.48 -26.594 1 98.88 195 VAL A O 1
ATOM 1529 N N . ALA A 1 196 ? -1.613 -7.379 -26.125 1 98.81 196 ALA A N 1
ATOM 1530 C CA . ALA A 1 196 ? -1.769 -7.719 -27.531 1 98.81 196 ALA A CA 1
ATOM 1531 C C . ALA A 1 196 ? -2.529 -6.629 -28.281 1 98.81 196 ALA A C 1
ATOM 1533 O O . ALA A 1 196 ? -2.102 -6.184 -29.359 1 98.81 196 ALA A O 1
ATOM 1534 N N . LYS A 1 197 ? -3.648 -6.176 -27.734 1 98.69 197 LYS A N 1
ATOM 1535 C CA . LYS A 1 197 ? -4.48 -5.164 -28.375 1 98.69 197 LYS A CA 1
ATOM 1536 C C . LYS A 1 197 ? -3.74 -3.834 -28.484 1 98.69 197 LYS A C 1
ATOM 1538 O O . LYS A 1 197 ? -3.717 -3.215 -29.547 1 98.69 197 LYS A O 1
ATOM 1543 N N . ALA A 1 198 ? -3.121 -3.395 -27.406 1 98.75 198 ALA A N 1
ATOM 1544 C CA . ALA A 1 198 ? -2.48 -2.082 -27.344 1 98.75 198 ALA A CA 1
ATOM 1545 C C . ALA A 1 198 ? -1.241 -2.033 -28.234 1 98.75 198 ALA A C 1
ATOM 1547 O O . ALA A 1 198 ? -0.922 -0.989 -28.812 1 98.75 198 ALA A O 1
ATOM 1548 N N . SER A 1 199 ? -0.507 -3.156 -28.359 1 98.62 199 SER A N 1
ATOM 1549 C CA . SER A 1 199 ? 0.742 -3.178 -29.109 1 98.62 199 SER A CA 1
ATOM 1550 C C . SER A 1 199 ? 0.501 -3.551 -30.578 1 98.62 199 SER A C 1
ATOM 1552 O O . SER A 1 199 ? 1.348 -3.297 -31.438 1 98.62 199 SER A O 1
ATOM 1554 N N . GLY A 1 200 ? -0.575 -4.328 -30.828 1 98.25 200 GLY A N 1
ATOM 1555 C CA . GLY A 1 200 ? -0.864 -4.812 -32.156 1 98.25 200 GLY A CA 1
ATOM 1556 C C . GLY A 1 200 ? -0.165 -6.121 -32.5 1 98.25 200 GLY A C 1
ATOM 1557 O O . GLY A 1 200 ? -0.186 -6.57 -33.656 1 98.25 200 GLY A O 1
ATOM 1558 N N . MET A 1 201 ? 0.453 -6.746 -31.531 1 97.19 201 MET A N 1
ATOM 1559 C CA . MET A 1 201 ? 1.104 -8.039 -31.719 1 97.19 201 MET A CA 1
ATOM 1560 C C . MET A 1 201 ? 0.703 -9.016 -30.609 1 97.19 201 MET A C 1
ATOM 1562 O O . MET A 1 201 ? 0.289 -8.594 -29.531 1 97.19 201 MET A O 1
ATOM 1566 N N . PRO A 1 202 ? 0.86 -10.344 -30.891 1 98.12 202 PRO A N 1
ATOM 1567 C CA . PRO A 1 202 ? 0.577 -11.305 -29.828 1 98.12 202 PRO A CA 1
ATOM 1568 C C . PRO A 1 202 ? 1.408 -11.055 -28.578 1 98.12 202 PRO A C 1
ATOM 1570 O O . PRO A 1 202 ? 2.561 -10.625 -28.672 1 98.12 202 PRO A O 1
ATOM 1573 N N . TYR A 1 203 ? 0.848 -11.391 -27.469 1 98.5 203 TYR A N 1
ATOM 1574 C CA . TYR A 1 203 ? 1.484 -11.141 -26.172 1 98.5 203 TYR A CA 1
ATOM 1575 C C . TYR A 1 203 ? 2.895 -11.719 -26.141 1 98.5 203 TYR A C 1
ATOM 1577 O O . TYR A 1 203 ? 3.854 -11.008 -25.812 1 98.5 203 TYR A O 1
ATOM 1585 N N . ARG A 1 204 ? 3.055 -13 -26.422 1 98.25 204 ARG A N 1
ATOM 1586 C CA . ARG A 1 204 ? 4.371 -13.625 -26.297 1 98.25 204 ARG A CA 1
ATOM 1587 C C . ARG A 1 204 ? 5.391 -12.93 -27.188 1 98.25 204 ARG A C 1
ATOM 1589 O O . ARG A 1 204 ? 6.539 -12.734 -26.797 1 98.25 204 ARG A O 1
ATOM 1596 N N . THR A 1 205 ? 4.945 -12.555 -28.406 1 98.5 205 THR A N 1
ATOM 1597 C CA . THR A 1 205 ? 5.844 -11.875 -29.328 1 98.5 205 THR A CA 1
ATOM 1598 C C . THR A 1 205 ? 6.316 -10.547 -28.75 1 98.5 205 THR A C 1
ATOM 1600 O O . THR A 1 205 ? 7.5 -10.211 -28.828 1 98.5 205 THR A O 1
ATOM 1603 N N . TYR A 1 206 ? 5.402 -9.859 -28.156 1 98.69 206 TYR A N 1
ATOM 1604 C CA . TYR A 1 206 ? 5.742 -8.57 -27.578 1 98.69 206 TYR A CA 1
ATOM 1605 C C . TYR A 1 206 ? 6.793 -8.727 -26.469 1 98.69 206 TYR A C 1
ATOM 1607 O O . TYR A 1 206 ? 7.793 -8 -26.453 1 98.69 206 TYR A O 1
ATOM 1615 N N . VAL A 1 207 ? 6.621 -9.633 -25.547 1 98.81 207 VAL A N 1
ATOM 1616 C CA . VAL A 1 207 ? 7.527 -9.828 -24.422 1 98.81 207 VAL A CA 1
ATOM 1617 C C . VAL A 1 207 ? 8.891 -10.297 -24.938 1 98.81 207 VAL A C 1
ATOM 1619 O O . VAL A 1 207 ? 9.93 -9.773 -24.516 1 98.81 207 VAL A O 1
ATOM 1622 N N . GLU A 1 208 ? 8.891 -11.25 -25.812 1 98.69 208 GLU A N 1
ATOM 1623 C CA . GLU A 1 208 ? 10.141 -11.805 -26.328 1 98.69 208 GLU A CA 1
ATOM 1624 C C . GLU A 1 208 ? 10.945 -10.758 -27.094 1 98.69 208 GLU A C 1
ATOM 1626 O O . GLU A 1 208 ? 12.156 -10.648 -26.906 1 98.69 208 GLU A O 1
ATOM 1631 N N . ARG A 1 209 ? 10.25 -9.906 -27.797 1 98.12 209 ARG A N 1
ATOM 1632 C CA . ARG A 1 209 ? 10.914 -8.906 -28.625 1 98.12 209 ARG A CA 1
ATOM 1633 C C . ARG A 1 209 ? 11.328 -7.699 -27.797 1 98.12 209 ARG A C 1
ATOM 1635 O O . ARG A 1 209 ? 12.383 -7.105 -28.031 1 98.12 209 ARG A O 1
ATOM 1642 N N . THR A 1 210 ? 10.531 -7.309 -26.859 1 98 210 THR A N 1
ATOM 1643 C CA . THR A 1 210 ? 10.711 -6.02 -26.188 1 98 210 THR A CA 1
ATOM 1644 C C . THR A 1 210 ? 11.492 -6.188 -24.891 1 98 210 THR A C 1
ATOM 1646 O O . THR A 1 210 ? 12.133 -5.246 -24.422 1 98 210 THR A O 1
ATOM 1649 N N . ILE A 1 211 ? 11.492 -7.375 -24.312 1 98.5 211 ILE A N 1
ATOM 1650 C CA . ILE A 1 211 ? 12.141 -7.551 -23.016 1 98.5 211 ILE A CA 1
ATOM 1651 C C . ILE A 1 211 ? 13.227 -8.609 -23.125 1 98.5 211 ILE A C 1
ATOM 1653 O O . ILE A 1 211 ? 14.414 -8.32 -22.922 1 98.5 211 ILE A O 1
ATOM 1657 N N . LEU A 1 212 ? 12.945 -9.797 -23.594 1 98.75 212 LEU A N 1
ATOM 1658 C CA . LEU A 1 212 ? 13.898 -10.898 -23.547 1 98.75 212 LEU A CA 1
ATOM 1659 C C . LEU A 1 212 ? 15.07 -10.641 -24.5 1 98.75 212 LEU A C 1
ATOM 1661 O O . LEU A 1 212 ? 16.234 -10.75 -24.094 1 98.75 212 LEU A O 1
ATOM 1665 N N . ALA A 1 213 ? 14.758 -10.305 -25.688 1 98.62 213 ALA A N 1
ATOM 1666 C CA . ALA A 1 213 ? 15.805 -10.148 -26.688 1 98.62 213 ALA A CA 1
ATOM 1667 C C . ALA A 1 213 ? 16.781 -9.039 -26.312 1 98.62 213 ALA A C 1
ATOM 1669 O O . ALA A 1 213 ? 18 -9.258 -26.266 1 98.62 213 ALA A O 1
ATOM 1670 N N . PRO A 1 214 ? 16.297 -7.875 -25.938 1 98.44 214 PRO A N 1
ATOM 1671 C CA . PRO A 1 214 ? 17.219 -6.812 -25.562 1 98.44 214 PRO A CA 1
ATOM 1672 C C . PRO A 1 214 ? 18.078 -7.18 -24.344 1 98.44 214 PRO A C 1
ATOM 1674 O O . PRO A 1 214 ? 19.188 -6.668 -24.188 1 98.44 214 PRO A O 1
ATOM 1677 N N . LEU A 1 215 ? 17.641 -8.078 -23.5 1 98.5 215 LEU A N 1
ATOM 1678 C CA . LEU A 1 215 ? 18.391 -8.477 -22.312 1 98.5 215 LEU A CA 1
ATOM 1679 C C . LEU A 1 215 ? 19.328 -9.633 -22.625 1 98.5 215 LEU A C 1
ATOM 1681 O O . LEU A 1 215 ? 20.062 -10.102 -21.75 1 98.5 215 LEU A O 1
ATOM 1685 N N . GLY A 1 216 ? 19.281 -10.086 -23.828 1 98.5 216 GLY A N 1
ATOM 1686 C CA . GLY A 1 216 ? 20.109 -11.227 -24.219 1 98.5 216 GLY A CA 1
ATOM 1687 C C . GLY A 1 216 ? 19.609 -12.539 -23.641 1 98.5 216 GLY A C 1
ATOM 1688 O O . GLY A 1 216 ? 20.406 -13.469 -23.438 1 98.5 216 GLY A O 1
ATOM 1689 N N . MET A 1 217 ? 18.344 -12.617 -23.344 1 98.62 217 MET A N 1
ATOM 1690 C CA . MET A 1 217 ? 17.75 -13.844 -22.828 1 98.62 217 MET A CA 1
ATOM 1691 C C . MET A 1 217 ? 17.297 -14.742 -23.969 1 98.62 217 MET A C 1
ATOM 1693 O O . MET A 1 217 ? 16.109 -15.109 -24.031 1 98.62 217 MET A O 1
ATOM 1697 N N . GLY A 1 218 ? 18.219 -15.227 -24.656 1 97.12 218 GLY A N 1
ATOM 1698 C CA . GLY A 1 218 ? 17.938 -15.906 -25.906 1 97.12 218 GLY A CA 1
ATOM 1699 C C . GLY A 1 218 ? 17.469 -17.328 -25.734 1 97.12 218 GLY A C 1
ATOM 1700 O O . GLY A 1 218 ? 16.938 -17.938 -26.656 1 97.12 218 GLY A O 1
ATOM 1701 N N . SER A 1 219 ? 17.656 -17.906 -24.578 1 96.88 219 SER A N 1
ATOM 1702 C CA . SER A 1 219 ? 17.234 -19.281 -24.344 1 96.88 219 SER A CA 1
ATOM 1703 C C . SER A 1 219 ? 15.836 -19.344 -23.734 1 96.88 219 SER A C 1
ATOM 1705 O O . SER A 1 219 ? 15.297 -20.422 -23.516 1 96.88 219 SER A O 1
ATOM 1707 N N . SER A 1 220 ? 15.242 -18.172 -23.469 1 97.94 220 SER A N 1
ATOM 1708 C CA . SER A 1 220 ? 13.977 -18.094 -22.75 1 97.94 220 SER A CA 1
ATOM 1709 C C . SER A 1 220 ? 12.82 -17.797 -23.688 1 97.94 220 SER A C 1
ATOM 1711 O O . SER A 1 220 ? 12.992 -17.109 -24.688 1 97.94 220 SER A O 1
ATOM 1713 N N . GLY A 1 221 ? 11.625 -18.344 -23.328 1 98.19 221 GLY A N 1
ATOM 1714 C CA . GLY A 1 221 ? 10.461 -18.094 -24.156 1 98.19 221 GLY A CA 1
ATOM 1715 C C . GLY A 1 221 ? 9.219 -18.812 -23.656 1 98.19 221 GLY A C 1
ATOM 1716 O O . GLY A 1 221 ? 9.25 -19.469 -22.609 1 98.19 221 GLY A O 1
ATOM 1717 N N . PHE A 1 222 ? 8.102 -18.75 -24.438 1 98.19 222 PHE A N 1
ATOM 1718 C CA . PHE A 1 222 ? 6.809 -19.203 -23.953 1 98.19 222 PHE A CA 1
ATOM 1719 C C . PHE A 1 222 ? 6.434 -20.531 -24.578 1 98.19 222 PHE A C 1
ATOM 1721 O O . PHE A 1 222 ? 5.766 -21.359 -23.953 1 98.19 222 PHE A O 1
ATOM 1728 N N . GLU A 1 223 ? 6.781 -20.75 -25.797 1 97.5 223 GLU A N 1
ATOM 1729 C CA . GLU A 1 223 ? 6.469 -22.016 -26.453 1 97.5 223 GLU A CA 1
ATOM 1730 C C . GLU A 1 223 ? 7.582 -23.047 -26.234 1 97.5 223 GLU A C 1
ATOM 1732 O O . GLU A 1 223 ? 8.562 -23.062 -26.984 1 97.5 223 GLU A O 1
ATOM 1737 N N . VAL A 1 224 ? 7.402 -23.922 -25.391 1 94.19 224 VAL A N 1
ATOM 1738 C CA . VAL A 1 224 ? 8.461 -24.781 -24.875 1 94.19 224 VAL A CA 1
ATOM 1739 C C . VAL A 1 224 ? 8.93 -25.734 -25.969 1 94.19 224 VAL A C 1
ATOM 1741 O O . VAL A 1 224 ? 10.094 -26.141 -25.984 1 94.19 224 VAL A O 1
ATOM 1744 N N . SER A 1 225 ? 8.062 -26.062 -26.922 1 93.69 225 SER A N 1
ATOM 1745 C CA . SER A 1 225 ? 8.398 -27.031 -27.969 1 93.69 225 SER A CA 1
ATOM 1746 C C . SER A 1 225 ? 9.414 -26.438 -28.938 1 93.69 225 SER A C 1
ATOM 1748 O O . SER A 1 225 ? 9.984 -27.172 -29.75 1 93.69 225 SER A O 1
ATOM 1750 N N . GLU A 1 226 ? 9.594 -25.188 -28.781 1 95.38 226 GLU A N 1
ATOM 1751 C CA . GLU A 1 226 ? 10.562 -24.531 -29.656 1 95.38 226 GLU A CA 1
ATOM 1752 C C . GLU A 1 226 ? 11.992 -24.797 -29.188 1 95.38 226 GLU A C 1
ATOM 1754 O O . GLU A 1 226 ? 12.953 -24.516 -29.922 1 95.38 226 GLU A O 1
ATOM 1759 N N . TRP A 1 227 ? 12.211 -25.391 -28.047 1 95.12 227 TRP A N 1
ATOM 1760 C CA . TRP A 1 227 ? 13.523 -25.734 -27.516 1 95.12 227 TRP A CA 1
ATOM 1761 C C . TRP A 1 227 ? 13.727 -27.234 -27.453 1 95.12 227 TRP A C 1
ATOM 1763 O O . TRP A 1 227 ? 12.766 -28 -27.297 1 95.12 227 TRP A O 1
ATOM 1773 N N . PRO A 1 228 ? 14.984 -27.641 -27.531 1 95.12 228 PRO A N 1
ATOM 1774 C CA . PRO A 1 228 ? 15.234 -29.078 -27.438 1 95.12 228 PRO A CA 1
ATOM 1775 C C . PRO A 1 228 ? 14.781 -29.672 -26.094 1 95.12 228 PRO A C 1
ATOM 1777 O O . PRO A 1 228 ? 15.047 -29.094 -25.047 1 95.12 228 PRO A O 1
ATOM 1780 N N . ILE A 1 229 ? 14.18 -30.781 -26.219 1 94.12 229 ILE A N 1
ATOM 1781 C CA . ILE A 1 229 ? 13.664 -31.453 -25.031 1 94.12 229 ILE A CA 1
ATOM 1782 C C . ILE A 1 229 ? 14.82 -31.734 -24.062 1 94.12 229 ILE A C 1
ATOM 1784 O O . ILE A 1 229 ? 14.633 -31.719 -22.844 1 94.12 229 ILE A O 1
ATOM 1788 N N . ALA A 1 230 ? 16.031 -31.922 -24.594 1 94.81 230 ALA A N 1
ATOM 1789 C CA . ALA A 1 230 ? 17.203 -32.281 -23.797 1 94.81 230 ALA A CA 1
ATOM 1790 C C . ALA A 1 230 ? 17.641 -31.109 -22.906 1 94.81 230 ALA A C 1
ATOM 1792 O O . ALA A 1 230 ? 18.422 -31.281 -21.969 1 94.81 230 ALA A O 1
ATOM 1793 N N . ARG A 1 231 ? 17.109 -29.953 -23.125 1 96 231 ARG A N 1
ATOM 1794 C CA . ARG A 1 231 ? 17.469 -28.781 -22.328 1 96 231 ARG A CA 1
ATOM 1795 C C . ARG A 1 231 ? 16.375 -28.484 -21.297 1 96 231 ARG A C 1
ATOM 1797 O O . ARG A 1 231 ? 16.562 -27.609 -20.438 1 96 231 ARG A O 1
ATOM 1804 N N . ARG A 1 232 ? 15.344 -29.219 -21.375 1 97.31 232 ARG A N 1
ATOM 1805 C CA . ARG A 1 232 ? 14.172 -28.859 -20.578 1 97.31 232 ARG A CA 1
ATOM 1806 C C . ARG A 1 232 ? 14.133 -29.688 -19.281 1 97.31 232 ARG A C 1
ATOM 1808 O O . ARG A 1 232 ? 14.344 -30.906 -19.312 1 97.31 232 ARG A O 1
ATOM 1815 N N . ALA A 1 233 ? 13.945 -29.016 -18.156 1 98.31 233 ALA A N 1
ATOM 1816 C CA . ALA A 1 233 ? 13.539 -29.75 -16.953 1 98.31 233 ALA A CA 1
ATOM 1817 C C . ALA A 1 233 ? 12.109 -30.266 -17.078 1 98.31 233 ALA A C 1
ATOM 1819 O O . ALA A 1 233 ? 11.18 -29.5 -17.344 1 98.31 233 ALA A O 1
ATOM 1820 N N . ILE A 1 234 ? 11.977 -31.531 -16.906 1 98.12 234 ILE A N 1
ATOM 1821 C CA . ILE A 1 234 ? 10.641 -32.125 -16.969 1 98.12 234 ILE A CA 1
ATOM 1822 C C . ILE A 1 234 ? 9.938 -31.969 -15.625 1 98.12 234 ILE A C 1
ATOM 1824 O O . ILE A 1 234 ? 10.531 -32.219 -14.578 1 98.12 234 ILE A O 1
ATOM 1828 N N . GLY A 1 235 ? 8.664 -31.5 -15.68 1 97.94 235 GLY A N 1
ATOM 1829 C CA . GLY A 1 235 ? 7.91 -31.266 -14.453 1 97.94 235 GLY A CA 1
ATOM 1830 C C . GLY A 1 235 ? 7.285 -32.531 -13.883 1 97.94 235 GLY A C 1
ATOM 1831 O O . GLY A 1 235 ? 6.727 -33.344 -14.625 1 97.94 235 GLY A O 1
ATOM 1832 N N . TYR A 1 236 ? 7.395 -32.656 -12.57 1 97.75 236 TYR A N 1
ATOM 1833 C CA . TYR A 1 236 ? 6.863 -33.844 -11.906 1 97.75 236 TYR A CA 1
ATOM 1834 C C . TYR A 1 236 ? 5.973 -33.438 -10.727 1 97.75 236 TYR A C 1
ATOM 1836 O O . TYR A 1 236 ? 6.062 -32.344 -10.219 1 97.75 236 TYR A O 1
ATOM 1844 N N . ARG A 1 237 ? 5.082 -34.281 -10.352 1 95.5 237 ARG A N 1
ATOM 1845 C CA . ARG A 1 237 ? 4.406 -34.281 -9.062 1 95.5 237 ARG A CA 1
ATOM 1846 C C . ARG A 1 237 ? 4.703 -35.531 -8.266 1 95.5 237 ARG A C 1
ATOM 1848 O O . ARG A 1 237 ? 5.086 -36.562 -8.844 1 95.5 237 ARG A O 1
ATOM 1855 N N . PHE A 1 238 ? 4.699 -35.375 -6.961 1 92.12 238 PHE A N 1
ATOM 1856 C CA . PHE A 1 238 ? 4.863 -36.531 -6.078 1 92.12 238 PHE A CA 1
ATOM 1857 C C . PHE A 1 238 ? 3.535 -36.906 -5.445 1 92.12 238 PHE A C 1
ATOM 1859 O O . PHE A 1 238 ? 2.943 -36.125 -4.699 1 92.12 238 PHE A O 1
ATOM 1866 N N . GLU A 1 239 ? 2.992 -38.031 -5.801 1 88.5 239 GLU A N 1
ATOM 1867 C CA . GLU A 1 239 ? 1.699 -38.531 -5.324 1 88.5 239 GLU A CA 1
ATOM 1868 C C . GLU A 1 239 ? 1.78 -40 -4.895 1 88.5 239 GLU A C 1
ATOM 1870 O O . GLU A 1 239 ? 2.248 -40.844 -5.652 1 88.5 239 GLU A O 1
ATOM 1875 N N . ASP A 1 240 ? 1.323 -40.281 -3.666 1 88.75 240 ASP A N 1
ATOM 1876 C CA . ASP A 1 240 ? 1.227 -41.625 -3.123 1 88.75 240 ASP A CA 1
ATOM 1877 C C . ASP A 1 240 ? 2.572 -42.344 -3.189 1 88.75 240 ASP A C 1
ATOM 1879 O O . ASP A 1 240 ? 2.652 -43.469 -3.652 1 88.75 240 ASP A O 1
ATOM 1883 N N . GLY A 1 241 ? 3.58 -41.688 -2.939 1 89.06 241 GLY A N 1
ATOM 1884 C CA . GLY A 1 241 ? 4.91 -42.25 -2.803 1 89.06 241 GLY A CA 1
ATOM 1885 C C . GLY A 1 241 ? 5.629 -42.406 -4.129 1 89.06 241 GLY A C 1
ATOM 1886 O 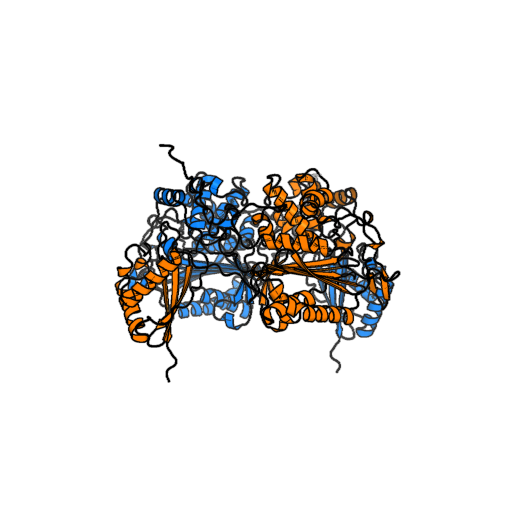O . GLY A 1 241 ? 6.68 -43.062 -4.195 1 89.06 241 GLY A O 1
ATOM 1887 N N . ALA A 1 242 ? 5.035 -41.875 -5.113 1 93.06 242 ALA A N 1
ATOM 1888 C CA . ALA A 1 242 ? 5.645 -42.062 -6.43 1 93.06 242 ALA A CA 1
ATOM 1889 C C . ALA A 1 242 ? 5.664 -40.75 -7.203 1 93.06 242 ALA A C 1
ATOM 1891 O O . ALA A 1 242 ? 4.785 -39.875 -7.02 1 93.06 242 ALA A O 1
ATOM 1892 N N . TRP A 1 243 ? 6.668 -40.625 -8.109 1 95.38 243 TRP A N 1
ATOM 1893 C CA . TRP A 1 243 ? 6.754 -39.5 -9.016 1 95.38 243 TRP A CA 1
ATOM 1894 C C . TRP A 1 243 ? 5.887 -39.719 -10.25 1 95.38 243 TRP A C 1
ATOM 1896 O O . TRP A 1 243 ? 5.836 -40.812 -10.789 1 95.38 243 TRP A O 1
ATOM 1906 N N . ARG A 1 244 ? 5.188 -38.688 -10.633 1 94.62 244 ARG A N 1
ATOM 1907 C CA . ARG A 1 244 ? 4.426 -38.688 -11.875 1 94.62 244 ARG A CA 1
ATOM 1908 C C . ARG A 1 244 ? 4.77 -37.469 -12.727 1 94.62 244 ARG A C 1
ATOM 1910 O O . ARG A 1 244 ? 4.844 -36.344 -12.211 1 94.62 244 ARG A O 1
ATOM 1917 N N . GLU A 1 245 ? 5.059 -37.75 -13.969 1 96.25 245 GLU A N 1
ATOM 1918 C CA . GLU A 1 245 ? 5.328 -36.625 -14.891 1 96.25 245 GLU A CA 1
ATOM 1919 C C . GLU A 1 245 ? 4.07 -35.812 -15.133 1 96.25 245 GLU A C 1
ATOM 1921 O O . GLU A 1 245 ? 2.982 -36.375 -15.328 1 96.25 245 GLU A O 1
ATOM 1926 N N . GLU A 1 246 ? 4.184 -34.5 -15.047 1 96.62 246 GLU A N 1
ATOM 1927 C CA . GLU A 1 246 ? 3.098 -33.594 -15.406 1 96.62 246 GLU A CA 1
ATOM 1928 C C . GLU A 1 246 ? 3.076 -33.312 -16.906 1 96.62 246 GLU A C 1
ATOM 1930 O O . GLU A 1 246 ? 4.129 -33.25 -17.547 1 96.62 246 GLU A O 1
ATOM 1935 N N . PRO A 1 247 ? 1.887 -33.125 -17.438 1 94.19 247 PRO A N 1
ATOM 1936 C CA . PRO A 1 247 ? 1.825 -32.781 -18.875 1 94.19 247 PRO A CA 1
ATOM 1937 C C . PRO A 1 247 ? 2.49 -31.453 -19.203 1 94.19 247 PRO A C 1
ATOM 1939 O O . PRO A 1 247 ? 2.369 -30.5 -18.438 1 94.19 247 PRO A O 1
ATOM 1942 N N . THR A 1 248 ? 3.23 -31.469 -20.312 1 95 248 THR A N 1
ATOM 1943 C CA . THR A 1 248 ? 3.777 -30.219 -20.812 1 95 248 THR A CA 1
ATOM 1944 C C . THR A 1 248 ? 2.676 -29.344 -21.422 1 95 248 THR A C 1
ATOM 1946 O O . THR A 1 248 ? 1.936 -29.797 -22.297 1 95 248 THR A O 1
ATOM 1949 N N . MET A 1 249 ? 2.57 -28.172 -21.016 1 96.5 249 MET A N 1
ATOM 1950 C CA . MET A 1 249 ? 1.529 -27.281 -21.516 1 96.5 249 MET A CA 1
ATOM 1951 C C . MET A 1 249 ? 2.096 -26.312 -22.547 1 96.5 249 MET A C 1
ATOM 1953 O O . MET A 1 249 ? 3.107 -25.656 -22.297 1 96.5 249 MET A O 1
ATOM 1957 N N . ARG A 1 250 ? 1.437 -26.203 -23.656 1 97.19 250 ARG A N 1
ATOM 1958 C CA . ARG A 1 250 ? 1.824 -25.266 -24.703 1 97.19 250 ARG A CA 1
ATOM 1959 C C . ARG A 1 250 ? 1.448 -23.844 -24.344 1 97.19 250 ARG A C 1
ATOM 1961 O O . ARG A 1 250 ? 0.745 -23.609 -23.359 1 97.19 250 ARG A O 1
ATOM 1968 N N . ASP A 1 251 ? 2.002 -22.891 -25.125 1 97.81 251 ASP A N 1
ATOM 1969 C CA . ASP A 1 251 ? 1.63 -21.484 -24.938 1 97.81 251 ASP A CA 1
ATOM 1970 C C . ASP A 1 251 ? 0.168 -21.25 -25.312 1 97.81 251 ASP A C 1
ATOM 1972 O O . ASP A 1 251 ? -0.37 -21.938 -26.188 1 97.81 251 ASP A O 1
ATOM 1976 N N . GLY A 1 252 ? -0.453 -20.344 -24.641 1 98.25 252 GLY A N 1
ATOM 1977 C CA . GLY A 1 252 ? -1.836 -19.984 -24.891 1 98.25 252 GLY A CA 1
ATOM 1978 C C . GLY A 1 252 ? -2.27 -18.734 -24.141 1 98.25 252 GLY A C 1
ATOM 1979 O O . GLY A 1 252 ? -1.433 -17.938 -23.719 1 98.25 252 GLY A O 1
ATOM 1980 N N . ALA A 1 253 ? -3.566 -18.531 -24.016 1 98.25 253 ALA A N 1
ATOM 1981 C CA . ALA A 1 253 ? -4.16 -17.281 -23.547 1 98.25 253 ALA A CA 1
ATOM 1982 C C . ALA A 1 253 ? -3.727 -16.953 -22.125 1 98.25 253 ALA A C 1
ATOM 1984 O O . ALA A 1 253 ? -3.648 -15.781 -21.75 1 98.25 253 ALA A O 1
ATOM 1985 N N . PHE A 1 254 ? -3.422 -18 -21.328 1 98.69 254 PHE A N 1
ATOM 1986 C CA . PHE A 1 254 ? -3.051 -17.75 -19.938 1 98.69 254 PHE A CA 1
ATOM 1987 C C . PHE A 1 254 ? -1.535 -17.734 -19.781 1 98.69 254 PHE A C 1
ATOM 1989 O O . PHE A 1 254 ? -1.024 -17.703 -18.656 1 98.69 254 PHE A O 1
ATOM 1996 N N . GLY A 1 255 ? -0.79 -17.672 -20.875 1 98.5 255 GLY A N 1
ATOM 1997 C CA . GLY A 1 255 ? 0.657 -17.531 -20.828 1 98.5 255 GLY A CA 1
ATOM 1998 C C . GLY A 1 255 ? 1.11 -16.359 -19.969 1 98.5 255 GLY A C 1
ATOM 1999 O O . GLY A 1 255 ? 2.045 -16.5 -19.188 1 98.5 255 GLY A O 1
ATOM 2000 N N . PRO A 1 256 ? 0.43 -15.227 -20 1 98.88 256 PRO A N 1
ATOM 2001 C CA . PRO A 1 256 ? 0.82 -14.008 -19.281 1 98.88 256 PRO A CA 1
ATOM 2002 C C . PRO A 1 256 ? 0.871 -14.195 -17.766 1 98.88 256 PRO A C 1
ATOM 2004 O O . PRO A 1 256 ? 1.549 -13.438 -17.062 1 98.88 256 PRO A O 1
ATOM 2007 N N . MET A 1 257 ? 0.178 -15.172 -17.219 1 98.5 257 MET A N 1
ATOM 2008 C CA . MET A 1 257 ? 0.152 -15.359 -15.766 1 98.5 257 MET A CA 1
ATOM 2009 C C . MET A 1 257 ? 1.272 -16.297 -15.32 1 98.5 257 MET A C 1
ATOM 2011 O O . MET A 1 257 ? 1.611 -16.328 -14.133 1 98.5 257 MET A O 1
ATOM 2015 N N . GLY A 1 258 ? 1.865 -17.125 -16.328 1 98.25 258 GLY A N 1
ATOM 2016 C CA . GLY A 1 258 ? 2.789 -18.094 -15.773 1 98.25 258 GLY A CA 1
ATOM 2017 C C . GLY A 1 258 ? 3.514 -18.906 -16.828 1 98.25 258 GLY A C 1
ATOM 2018 O O . GLY A 1 258 ? 4.137 -19.922 -16.516 1 98.25 258 GLY A O 1
ATOM 2019 N N . GLY A 1 259 ? 3.559 -18.562 -18.094 1 97.81 259 GLY A N 1
ATOM 2020 C CA . GLY A 1 259 ? 3.932 -19.469 -19.156 1 97.81 259 GLY A CA 1
ATOM 2021 C C . GLY A 1 259 ? 5.402 -19.406 -19.531 1 97.81 259 GLY A C 1
ATOM 2022 O O . GLY A 1 259 ? 5.887 -20.203 -20.328 1 97.81 259 GLY A O 1
ATOM 2023 N N . LEU A 1 260 ? 6.176 -18.5 -18.906 1 98.75 260 LEU A N 1
ATOM 2024 C CA . LEU A 1 260 ? 7.543 -18.25 -19.344 1 98.75 260 LEU A CA 1
ATOM 2025 C C . LEU A 1 260 ? 8.484 -19.344 -18.844 1 98.75 260 LEU A C 1
ATOM 2027 O O . LEU A 1 260 ? 8.406 -19.766 -17.688 1 98.75 260 LEU A O 1
ATOM 2031 N N . GLN A 1 261 ? 9.281 -19.844 -19.703 1 98.56 261 GLN A N 1
ATOM 2032 C CA . GLN A 1 261 ? 10.398 -20.734 -19.391 1 98.56 261 GLN A CA 1
ATOM 2033 C C . GLN A 1 261 ? 11.734 -20 -19.516 1 98.56 261 GLN A C 1
ATOM 2035 O O . GLN A 1 261 ? 11.938 -19.219 -20.438 1 98.56 261 GLN A O 1
ATOM 2040 N N . VAL A 1 262 ? 12.625 -20.266 -18.562 1 98.81 262 VAL A N 1
ATOM 2041 C CA . VAL A 1 262 ? 13.898 -19.547 -18.578 1 98.81 262 VAL A CA 1
ATOM 2042 C C . VAL A 1 262 ? 15.023 -20.484 -18.125 1 98.81 262 VAL A C 1
ATOM 2044 O O . VAL A 1 262 ? 14.766 -21.547 -17.547 1 98.81 262 VAL A O 1
ATOM 2047 N N . SER A 1 263 ? 16.297 -20.141 -18.453 1 98.81 263 SER A N 1
ATOM 2048 C CA . SER A 1 263 ? 17.484 -20.703 -17.812 1 98.81 263 SER A CA 1
ATOM 2049 C C . SER A 1 263 ? 17.969 -19.812 -16.672 1 98.81 263 SER A C 1
ATOM 2051 O O . SER A 1 263 ? 17.562 -18.656 -16.562 1 98.81 263 SER A O 1
ATOM 2053 N N . ALA A 1 264 ? 18.75 -20.391 -15.812 1 98.88 264 ALA A N 1
ATOM 2054 C CA . ALA A 1 264 ? 19.328 -19.578 -14.742 1 98.88 264 ALA A CA 1
ATOM 2055 C C . ALA A 1 264 ? 20.203 -18.469 -15.305 1 98.88 264 ALA A C 1
ATOM 2057 O O . ALA A 1 264 ? 20.156 -17.328 -14.812 1 98.88 264 ALA A O 1
ATOM 2058 N N . ASN A 1 265 ? 20.953 -18.75 -16.344 1 98.81 265 ASN A N 1
ATOM 2059 C CA . ASN A 1 265 ? 21.797 -17.75 -16.984 1 98.81 265 ASN A CA 1
ATOM 2060 C C . ASN A 1 265 ? 20.984 -16.594 -17.531 1 98.81 265 ASN A C 1
ATOM 2062 O O . ASN A 1 265 ? 21.344 -15.43 -17.344 1 98.81 265 ASN A O 1
ATOM 2066 N N . ASP A 1 266 ? 19.922 -16.906 -18.156 1 98.88 266 ASP A N 1
ATOM 2067 C CA . ASP A 1 266 ? 19.047 -15.859 -18.672 1 98.88 266 ASP A CA 1
ATOM 2068 C C . ASP A 1 266 ? 18.375 -15.094 -17.531 1 98.88 266 ASP A C 1
ATOM 2070 O O . ASP A 1 266 ? 18.312 -13.867 -17.562 1 98.88 266 ASP A O 1
ATOM 2074 N N . TYR A 1 267 ? 17.875 -15.836 -16.547 1 98.88 267 TYR A N 1
ATOM 2075 C CA . TYR A 1 267 ? 17.125 -15.172 -15.484 1 98.88 267 TYR A CA 1
ATOM 2076 C C . TYR A 1 267 ? 18.031 -14.266 -14.664 1 98.88 267 TYR A C 1
ATOM 2078 O O . TYR A 1 267 ? 17.578 -13.242 -14.141 1 98.88 267 TYR A O 1
ATOM 2086 N N . GLY A 1 268 ? 19.312 -14.617 -14.555 1 98.88 268 GLY A N 1
ATOM 2087 C CA . GLY A 1 268 ? 20.281 -13.727 -13.93 1 98.88 268 GLY A CA 1
ATOM 2088 C C . GLY A 1 268 ? 20.344 -12.359 -14.586 1 98.88 268 GLY A C 1
ATOM 2089 O O . GLY A 1 268 ? 20.5 -11.344 -13.906 1 98.88 268 GLY A O 1
ATOM 2090 N N . LYS A 1 269 ? 20.203 -12.305 -15.922 1 98.81 269 LYS A N 1
ATOM 2091 C CA . LYS A 1 269 ? 20.188 -11.039 -16.656 1 98.81 269 LYS A CA 1
ATOM 2092 C C . LYS A 1 269 ? 18.938 -10.227 -16.297 1 98.81 269 LYS A C 1
ATOM 2094 O O . LYS A 1 269 ? 19.016 -9 -16.172 1 98.81 269 LYS A O 1
ATOM 2099 N N . TRP A 1 270 ? 17.828 -10.93 -16.156 1 98.81 270 TRP A N 1
ATOM 2100 C CA . TRP A 1 270 ? 16.594 -10.281 -15.75 1 98.81 270 TRP A CA 1
ATOM 2101 C C . TRP A 1 270 ? 16.719 -9.656 -14.367 1 98.81 270 TRP A C 1
ATOM 2103 O O . TRP A 1 270 ? 16.375 -8.484 -14.172 1 98.81 270 TRP A O 1
ATOM 2113 N N . ILE A 1 271 ? 17.25 -10.414 -13.422 1 98.81 271 ILE A N 1
ATOM 2114 C CA . ILE A 1 271 ? 17.406 -9.93 -12.055 1 98.81 271 ILE A CA 1
ATOM 2115 C C . ILE A 1 271 ? 18.375 -8.75 -12.039 1 98.81 271 ILE A C 1
ATOM 2117 O O . ILE A 1 271 ? 18.125 -7.746 -11.367 1 98.81 271 ILE A O 1
ATOM 2121 N N . ALA A 1 272 ? 19.469 -8.883 -12.797 1 98.31 272 ALA A N 1
ATOM 2122 C CA . ALA A 1 272 ? 20.438 -7.785 -12.898 1 98.31 272 ALA A CA 1
ATOM 2123 C C . ALA A 1 272 ? 19.766 -6.527 -13.453 1 98.31 272 ALA A C 1
ATOM 2125 O O . ALA A 1 272 ? 20 -5.426 -12.945 1 98.31 272 ALA A O 1
ATOM 2126 N N . PHE A 1 273 ? 18.984 -6.719 -14.453 1 98.56 273 PHE A N 1
ATOM 2127 C CA . PHE A 1 273 ? 18.266 -5.617 -15.062 1 98.56 273 PHE A CA 1
ATOM 2128 C C . PHE A 1 273 ? 17.328 -4.957 -14.055 1 98.56 273 PHE A C 1
ATOM 2130 O O . PHE A 1 273 ? 17.328 -3.732 -13.906 1 98.56 273 PHE A O 1
ATOM 2137 N N . LEU A 1 274 ? 16.531 -5.75 -13.312 1 98.56 274 LEU A N 1
ATOM 2138 C CA . LEU A 1 274 ? 15.625 -5.188 -12.312 1 98.56 274 LEU A CA 1
ATOM 2139 C C . LEU A 1 274 ? 16.391 -4.391 -11.273 1 98.56 274 LEU A C 1
ATOM 2141 O O . LEU A 1 274 ? 16.031 -3.254 -10.961 1 98.56 274 LEU A O 1
ATOM 2145 N N . LEU A 1 275 ? 17.484 -4.914 -10.797 1 97.31 275 LEU A N 1
ATOM 2146 C CA . LEU A 1 275 ? 18.266 -4.285 -9.742 1 97.31 275 LEU A CA 1
ATOM 2147 C C . LEU A 1 275 ? 18.938 -3.012 -10.25 1 97.31 275 LEU A C 1
ATOM 2149 O O . LEU A 1 275 ? 19.188 -2.086 -9.477 1 97.31 275 LEU A O 1
ATOM 2153 N N . SER A 1 276 ? 19.203 -2.967 -11.531 1 96.5 276 SER A N 1
ATOM 2154 C CA . SER A 1 276 ? 19.906 -1.827 -12.117 1 96.5 276 SER A CA 1
ATOM 2155 C C . SER A 1 276 ? 19.062 -0.554 -12.016 1 96.5 276 SER A C 1
ATOM 2157 O O . SER A 1 276 ? 19.578 0.549 -12.203 1 96.5 276 SER A O 1
ATOM 2159 N N . ALA A 1 277 ? 17.844 -0.696 -11.695 1 96.94 277 ALA A N 1
ATOM 2160 C CA . ALA A 1 277 ? 16.969 0.472 -11.586 1 96.94 277 ALA A CA 1
ATOM 2161 C C . ALA A 1 277 ? 17.266 1.255 -10.305 1 96.94 277 ALA A C 1
ATOM 2163 O O . ALA A 1 277 ? 16.891 2.422 -10.188 1 96.94 277 ALA A O 1
ATOM 2164 N N . TRP A 1 278 ? 17.984 0.643 -9.359 1 93.62 278 TRP A N 1
ATOM 2165 C CA . TRP A 1 278 ? 18.297 1.273 -8.078 1 93.62 278 TRP A CA 1
ATOM 2166 C C . TRP A 1 278 ? 19.797 1.447 -7.898 1 93.62 278 TRP A C 1
ATOM 2168 O O . TRP A 1 278 ? 20.578 0.617 -8.359 1 93.62 278 TRP A O 1
ATOM 2178 N N . PRO A 1 279 ? 20.234 2.43 -7.23 1 92.81 279 PRO A N 1
ATOM 2179 C CA . PRO A 1 279 ? 19.438 3.617 -6.918 1 92.81 279 PRO A CA 1
ATOM 2180 C C . PRO A 1 279 ? 19.219 4.52 -8.133 1 92.81 279 PRO A C 1
ATOM 2182 O O . PRO A 1 279 ? 19.891 4.363 -9.148 1 92.81 279 PRO A O 1
ATOM 2185 N N . PRO A 1 280 ? 18.188 5.414 -8.039 1 94.88 280 PRO A N 1
ATOM 2186 C CA . PRO A 1 280 ? 18.109 6.41 -9.109 1 94.88 280 PRO A CA 1
ATOM 2187 C C . PRO A 1 280 ? 19.453 7.113 -9.352 1 94.88 280 PRO A C 1
ATOM 2189 O O . PRO A 1 280 ? 20.203 7.34 -8.414 1 94.88 280 PRO A O 1
ATOM 2192 N N . ARG A 1 281 ? 19.703 7.457 -10.609 1 94.06 281 ARG A N 1
ATOM 2193 C CA . ARG A 1 281 ? 21 8.055 -10.93 1 94.06 281 ARG A CA 1
ATOM 2194 C C . ARG A 1 281 ? 20.938 8.789 -12.266 1 94.06 281 ARG A C 1
ATOM 2196 O O . ARG A 1 281 ? 20.016 8.578 -13.055 1 94.06 281 ARG A O 1
ATOM 2203 N N . ASP A 1 282 ? 21.953 9.609 -12.445 1 96.31 282 ASP A N 1
ATOM 2204 C CA . ASP A 1 282 ? 22.125 10.258 -13.75 1 96.31 282 ASP A CA 1
ATOM 2205 C C . ASP A 1 282 ? 22.656 9.273 -14.789 1 96.31 282 ASP A C 1
ATOM 2207 O O . ASP A 1 282 ? 23.141 8.203 -14.438 1 96.31 282 ASP A O 1
ATOM 2211 N N . GLY A 1 283 ? 22.484 9.648 -16.016 1 95.31 283 GLY A N 1
ATOM 2212 C CA . GLY A 1 283 ? 22.969 8.828 -17.125 1 95.31 283 GLY A CA 1
ATOM 2213 C C . GLY A 1 283 ? 21.859 8.273 -17.984 1 95.31 283 GLY A C 1
ATOM 2214 O O . GLY A 1 283 ? 20.688 8.352 -17.625 1 95.31 283 GLY A O 1
ATOM 2215 N N . PRO A 1 284 ? 22.234 7.738 -19.078 1 94.5 284 PRO A N 1
ATOM 2216 C CA . PRO A 1 284 ? 21.219 7.238 -20.016 1 94.5 284 PRO A CA 1
ATOM 2217 C C . PRO A 1 284 ? 20.578 5.938 -19.547 1 94.5 284 PRO A C 1
ATOM 2219 O O . PRO A 1 284 ? 21.219 5.152 -18.828 1 94.5 284 PRO A O 1
ATOM 2222 N N . ASP A 1 285 ? 19.344 5.773 -19.906 1 92.75 285 ASP A N 1
ATOM 2223 C CA . ASP A 1 285 ? 18.703 4.469 -19.75 1 92.75 285 ASP A CA 1
ATOM 2224 C C . ASP A 1 285 ? 19.188 3.492 -20.812 1 92.75 285 ASP A C 1
ATOM 2226 O O . ASP A 1 285 ? 19.062 3.76 -22.016 1 92.75 285 ASP A O 1
ATOM 2230 N N . THR A 1 286 ? 19.703 2.354 -20.406 1 90.38 286 THR A N 1
ATOM 2231 C CA . THR A 1 286 ? 20.281 1.421 -21.359 1 90.38 286 THR A CA 1
ATOM 2232 C C . THR A 1 286 ? 19.453 0.144 -21.438 1 90.38 286 THR A C 1
ATOM 2234 O O . THR A 1 286 ? 19.703 -0.712 -22.297 1 90.38 286 THR A O 1
ATOM 2237 N N . GLY A 1 287 ? 18.5 -0.039 -20.641 1 92.81 287 GLY A N 1
ATOM 2238 C CA . GLY A 1 287 ? 17.672 -1.229 -20.656 1 92.81 287 GLY A CA 1
ATOM 2239 C C . GLY A 1 287 ? 16.453 -1.101 -21.562 1 92.81 287 GLY A C 1
ATOM 2240 O O . GLY A 1 287 ? 16.266 -0.061 -22.203 1 92.81 287 GLY A O 1
ATOM 2241 N N . PRO A 1 288 ? 15.711 -2.166 -21.672 1 96.69 288 PRO A N 1
ATOM 2242 C CA . PRO A 1 288 ? 14.539 -2.199 -22.547 1 96.69 288 PRO A CA 1
ATOM 2243 C C . PRO A 1 288 ? 13.414 -1.282 -22.062 1 96.69 288 PRO A C 1
ATOM 2245 O O . PRO A 1 288 ? 12.555 -0.894 -22.859 1 96.69 288 PRO A O 1
ATOM 2248 N N . VAL A 1 289 ? 13.398 -1.001 -20.844 1 97.19 289 VAL A N 1
ATOM 2249 C CA . VAL A 1 289 ? 12.422 -0.125 -20.203 1 97.19 289 VAL A CA 1
ATOM 2250 C C . VAL A 1 289 ? 13.133 0.845 -19.266 1 97.19 289 VAL A C 1
ATOM 2252 O O . VAL A 1 289 ? 14.195 0.53 -18.719 1 97.19 289 VAL A O 1
ATOM 2255 N N . LYS A 1 290 ? 12.586 2.061 -19.094 1 97.44 290 LYS A N 1
ATOM 2256 C CA . LYS A 1 290 ? 13.211 3.082 -18.25 1 97.44 290 LYS A CA 1
ATOM 2257 C C . LYS A 1 290 ? 13.367 2.594 -16.812 1 97.44 290 LYS A C 1
ATOM 2259 O O . LYS A 1 290 ? 12.5 1.887 -16.297 1 97.44 290 LYS A O 1
ATOM 2264 N N . ARG A 1 291 ? 14.453 3.043 -16.203 1 97.94 291 ARG A N 1
ATOM 2265 C CA . ARG A 1 291 ? 14.719 2.666 -14.82 1 97.94 291 ARG A CA 1
ATOM 2266 C C . ARG A 1 291 ? 13.578 3.098 -13.898 1 97.94 291 ARG A C 1
ATOM 2268 O O . ARG A 1 291 ? 13.172 2.348 -13.016 1 97.94 291 ARG A O 1
ATOM 2275 N N . ALA A 1 292 ? 13.039 4.281 -14.141 1 97.75 292 ALA A N 1
ATOM 2276 C CA . ALA A 1 292 ? 11.922 4.758 -13.336 1 97.75 292 ALA A CA 1
ATOM 2277 C C . ALA A 1 292 ? 10.703 3.844 -13.484 1 97.75 292 ALA A C 1
ATOM 2279 O O . ALA A 1 292 ? 9.969 3.615 -12.523 1 97.75 292 ALA A O 1
ATOM 2280 N N . THR A 1 293 ? 10.508 3.332 -14.68 1 97.81 293 THR A N 1
ATOM 2281 C CA . THR A 1 293 ? 9.398 2.424 -14.953 1 97.81 293 THR A CA 1
ATOM 2282 C C . THR A 1 293 ? 9.609 1.086 -14.25 1 97.81 293 THR A C 1
ATOM 2284 O O . THR A 1 293 ? 8.664 0.508 -13.711 1 97.81 293 THR A O 1
ATOM 2287 N N . VAL A 1 294 ? 10.805 0.578 -14.242 1 98.38 294 VAL A N 1
ATOM 2288 C CA . VAL A 1 294 ? 11.125 -0.654 -13.523 1 98.38 294 VAL A CA 1
ATOM 2289 C C . VAL A 1 294 ? 10.828 -0.48 -12.039 1 98.38 294 VAL A C 1
ATOM 2291 O O . VAL A 1 294 ? 10.227 -1.354 -11.414 1 98.38 294 VAL A O 1
ATOM 2294 N N . ARG A 1 295 ? 11.164 0.705 -11.453 1 97.38 295 ARG A N 1
ATOM 2295 C CA . ARG A 1 295 ? 10.922 0.949 -10.031 1 97.38 295 ARG A CA 1
ATOM 2296 C C . ARG A 1 295 ? 9.43 0.959 -9.727 1 97.38 295 ARG A C 1
ATOM 2298 O O . ARG A 1 295 ? 9.016 0.646 -8.602 1 97.38 295 ARG A O 1
ATOM 2305 N N . GLU A 1 296 ? 8.617 1.213 -10.711 1 96.81 296 GLU A N 1
ATOM 2306 C CA . GLU A 1 296 ? 7.172 1.27 -10.516 1 96.81 296 GLU A CA 1
ATOM 2307 C C . GLU A 1 296 ? 6.594 -0.12 -10.258 1 96.81 296 GLU A C 1
ATOM 2309 O O . GLU A 1 296 ? 5.461 -0.251 -9.789 1 96.81 296 GLU A O 1
ATOM 2314 N N . LEU A 1 297 ? 7.348 -1.212 -10.547 1 97.69 297 LEU A N 1
ATOM 2315 C CA . LEU A 1 297 ? 6.91 -2.562 -10.211 1 97.69 297 LEU A CA 1
ATOM 2316 C C . LEU A 1 297 ? 6.699 -2.709 -8.703 1 97.69 297 LEU A C 1
ATOM 2318 O O . LEU A 1 297 ? 5.926 -3.561 -8.258 1 97.69 297 LEU A O 1
ATOM 2322 N N . ALA A 1 298 ? 7.391 -1.834 -7.953 1 95.5 298 ALA A N 1
ATOM 2323 C CA . ALA A 1 298 ? 7.324 -1.899 -6.496 1 95.5 298 ALA A CA 1
ATOM 2324 C C . ALA A 1 298 ? 6.117 -1.128 -5.965 1 95.5 298 ALA A C 1
ATOM 2326 O O . ALA A 1 298 ? 5.902 -1.057 -4.754 1 95.5 298 ALA A O 1
ATOM 2327 N N . GLN A 1 299 ? 5.312 -0.61 -6.836 1 93.75 299 GLN A N 1
ATOM 2328 C CA . GLN A 1 299 ? 4.168 0.195 -6.426 1 93.75 299 GLN A CA 1
ATOM 2329 C C . GLN A 1 299 ? 2.857 -0.549 -6.668 1 93.75 299 GLN A C 1
ATOM 2331 O O . GLN A 1 299 ? 2.736 -1.305 -7.633 1 93.75 299 GLN A O 1
ATOM 2336 N N . GLY A 1 300 ? 1.888 -0.374 -5.793 1 90.94 300 GLY A N 1
ATOM 2337 C CA . GLY A 1 300 ? 0.573 -0.987 -5.895 1 90.94 300 GLY A CA 1
ATOM 2338 C C . GLY A 1 300 ? -0.535 -0.12 -5.328 1 90.94 300 GLY A C 1
ATOM 2339 O O . GLY A 1 300 ? -0.431 1.108 -5.328 1 90.94 300 GLY A O 1
ATOM 2340 N N . LEU A 1 301 ? -1.719 -0.75 -4.977 1 88.75 301 LEU A N 1
ATOM 2341 C CA . LEU A 1 301 ? -2.885 0.016 -4.551 1 88.75 301 LEU A CA 1
ATOM 2342 C C . LEU A 1 301 ? -3.145 -0.177 -3.059 1 88.75 301 LEU A C 1
ATOM 2344 O O . LEU A 1 301 ? -4.293 -0.126 -2.613 1 88.75 301 LEU A O 1
ATOM 2348 N N . ASN A 1 302 ? -2.139 -0.438 -2.305 1 80.25 302 ASN A N 1
ATOM 2349 C CA . ASN A 1 302 ? -1.964 -0.375 -0.857 1 80.25 302 ASN A CA 1
ATOM 2350 C C . ASN A 1 302 ? -2.977 -1.255 -0.132 1 80.25 302 ASN A C 1
ATOM 2352 O O . ASN A 1 302 ? -3.555 -0.842 0.876 1 80.25 302 ASN A O 1
ATOM 2356 N N . PHE A 1 303 ? -3.381 -2.334 -0.631 1 88.94 303 PHE A N 1
ATOM 2357 C CA . PHE A 1 303 ? -4 -3.389 0.161 1 88.94 303 PHE A CA 1
ATOM 2358 C C . PHE A 1 303 ? -2.947 -4.176 0.933 1 88.94 303 PHE A C 1
ATOM 2360 O O . PHE A 1 303 ? -2.381 -5.137 0.414 1 88.94 303 PHE A O 1
ATOM 2367 N N . VAL A 1 304 ? -2.801 -3.678 2.176 1 86.06 304 VAL A N 1
ATOM 2368 C CA . VAL A 1 304 ? -1.595 -4.027 2.922 1 86.06 304 VAL A CA 1
ATOM 2369 C C . VAL A 1 304 ? -1.928 -5.07 3.982 1 86.06 304 VAL A C 1
ATOM 2371 O O . VAL A 1 304 ? -3.072 -5.168 4.43 1 86.06 304 VAL A O 1
ATOM 2374 N N . ARG A 1 305 ? -0.909 -5.797 4.34 1 88.44 305 ARG A N 1
ATOM 2375 C CA . ARG A 1 305 ? -1.006 -6.746 5.445 1 88.44 305 ARG A CA 1
ATOM 2376 C C . ARG A 1 305 ? 0.299 -6.805 6.234 1 88.44 305 ARG A C 1
ATOM 2378 O O . ARG A 1 305 ? 1.367 -6.5 5.699 1 88.44 305 ARG A O 1
ATOM 2385 N N . ALA A 1 306 ? 0.166 -7.066 7.516 1 90.81 306 ALA A N 1
ATOM 2386 C CA . ALA A 1 306 ? 1.334 -7.383 8.336 1 90.81 306 ALA A CA 1
ATOM 2387 C C . ALA A 1 306 ? 1.631 -8.883 8.312 1 90.81 306 ALA A C 1
ATOM 2389 O O . ALA A 1 306 ? 0.728 -9.703 8.492 1 90.81 306 ALA A O 1
ATOM 2390 N N . THR A 1 307 ? 2.836 -9.195 8.023 1 90.94 307 THR A N 1
ATOM 2391 C CA . THR A 1 307 ? 3.223 -10.602 7.938 1 90.94 307 THR A CA 1
ATOM 2392 C C . THR A 1 307 ? 4.582 -10.828 8.594 1 90.94 307 THR A C 1
ATOM 2394 O O . THR A 1 307 ? 5.445 -9.945 8.562 1 90.94 307 THR A O 1
ATOM 2397 N N . PRO A 1 308 ? 4.758 -11.992 9.164 1 90.69 308 PRO A N 1
ATOM 2398 C CA . PRO A 1 308 ? 6.117 -12.32 9.602 1 90.69 308 PRO A CA 1
ATOM 2399 C C . PRO A 1 308 ? 7.066 -12.578 8.438 1 90.69 308 PRO A C 1
ATOM 2401 O O . PRO A 1 308 ? 6.621 -12.75 7.301 1 90.69 308 PRO A O 1
ATOM 2404 N N . ARG A 1 309 ? 8.352 -12.617 8.773 1 91.06 309 ARG A N 1
ATOM 2405 C CA . ARG A 1 309 ? 9.344 -13.062 7.801 1 91.06 309 ARG A CA 1
ATOM 2406 C C . ARG A 1 309 ? 9.07 -14.492 7.363 1 91.06 309 ARG A C 1
ATOM 2408 O O . ARG A 1 309 ? 8.461 -15.273 8.094 1 91.06 309 ARG A O 1
ATOM 2415 N N . MET A 1 310 ? 9.516 -14.789 6.191 1 88.75 310 MET A N 1
ATOM 2416 C CA . MET A 1 310 ? 9.375 -16.156 5.699 1 88.75 310 MET A CA 1
ATOM 2417 C C . MET A 1 310 ? 10.562 -17.016 6.141 1 88.75 310 MET A C 1
ATOM 2419 O O . MET A 1 310 ? 11.664 -16.5 6.348 1 88.75 310 MET A O 1
ATOM 2423 N N . GLY A 1 311 ? 10.32 -18.281 6.215 1 88.44 311 GLY A N 1
ATOM 2424 C CA . GLY A 1 311 ? 11.375 -19.234 6.551 1 88.44 311 GLY A CA 1
ATOM 2425 C C . GLY A 1 311 ? 11.727 -19.234 8.023 1 88.44 311 GLY A C 1
ATOM 2426 O O . GLY A 1 311 ? 10.875 -18.953 8.867 1 88.44 311 GLY A O 1
ATOM 2427 N N . GLY A 1 312 ? 12.953 -19.656 8.266 1 86.19 312 GLY A N 1
ATOM 2428 C CA . GLY A 1 312 ? 13.43 -19.719 9.633 1 86.19 312 GLY A CA 1
ATOM 2429 C C . GLY A 1 312 ? 13.523 -18.359 10.305 1 86.19 312 GLY A C 1
ATOM 2430 O O . GLY A 1 312 ? 13.484 -18.266 11.531 1 86.19 312 GLY A O 1
ATOM 2431 N N . ALA A 1 313 ? 13.609 -17.406 9.484 1 85.5 313 ALA A N 1
ATOM 2432 C CA . ALA A 1 313 ? 13.773 -16.047 10.008 1 85.5 313 ALA A CA 1
ATOM 2433 C C . ALA A 1 313 ? 12.484 -15.539 10.648 1 85.5 313 ALA A C 1
ATOM 2435 O O . ALA A 1 313 ? 12.477 -14.492 11.297 1 85.5 313 ALA A O 1
ATOM 2436 N N . ALA A 1 314 ? 11.438 -16.203 10.508 1 83.56 314 ALA A N 1
ATOM 2437 C CA . ALA A 1 314 ? 10.172 -15.828 11.141 1 83.56 314 ALA A CA 1
ATOM 2438 C C . ALA A 1 314 ? 10.328 -15.719 12.656 1 83.56 314 ALA A C 1
ATOM 2440 O O . ALA A 1 314 ? 9.625 -14.938 13.297 1 83.56 314 ALA A O 1
ATOM 2441 N N . LYS A 1 315 ? 11.188 -16.438 13.195 1 84.44 315 LYS A N 1
ATOM 2442 C CA . LYS A 1 315 ? 11.383 -16.5 14.641 1 84.44 315 LYS A CA 1
ATOM 2443 C C . LYS A 1 315 ? 12.047 -15.234 15.172 1 84.44 315 LYS A C 1
ATOM 2445 O O . LYS A 1 315 ? 12.078 -15.008 16.391 1 84.44 315 LYS A O 1
ATOM 2450 N N . ASP A 1 316 ? 12.547 -14.367 14.242 1 85.75 316 ASP A N 1
ATOM 2451 C CA . ASP A 1 316 ? 13.281 -13.18 14.664 1 85.75 316 ASP A CA 1
ATOM 2452 C C . ASP A 1 316 ? 12.328 -12.117 15.219 1 85.75 316 ASP A C 1
ATOM 2454 O O . ASP A 1 316 ? 12.773 -11.102 15.758 1 85.75 316 ASP A O 1
ATOM 2458 N N . GLY A 1 317 ? 11.039 -12.289 15.031 1 85.75 317 GLY A N 1
ATOM 2459 C CA . GLY A 1 317 ? 10.062 -11.375 15.617 1 85.75 317 GLY A CA 1
ATOM 2460 C C . GLY A 1 317 ? 9.773 -10.172 14.742 1 85.75 317 GLY A C 1
ATOM 2461 O O . GLY A 1 317 ? 8.93 -9.336 15.086 1 85.75 317 GLY A O 1
ATOM 2462 N N . CYS A 1 318 ? 10.484 -10.078 13.648 1 89.56 318 CYS A N 1
ATOM 2463 C CA . CYS A 1 318 ? 10.242 -8.961 12.742 1 89.56 318 CYS A CA 1
ATOM 2464 C C . CYS A 1 318 ? 8.922 -9.148 11.992 1 89.56 318 CYS A C 1
ATOM 2466 O O . CYS A 1 318 ? 8.719 -10.164 11.32 1 89.56 318 CYS A O 1
ATOM 2468 N N . THR A 1 319 ? 8.031 -8.133 12.172 1 90.88 319 THR A N 1
ATOM 2469 C CA . THR A 1 319 ? 6.809 -8.078 11.367 1 90.88 319 THR A CA 1
ATOM 2470 C C . THR A 1 319 ? 6.988 -7.129 10.188 1 90.88 319 THR A C 1
ATOM 2472 O O . THR A 1 319 ? 7.387 -5.977 10.359 1 90.88 319 THR A O 1
ATOM 2475 N N . GLN A 1 320 ? 6.719 -7.648 9.008 1 92.06 320 GLN A N 1
ATOM 2476 C CA . GLN A 1 320 ? 6.855 -6.871 7.781 1 92.06 320 GLN A CA 1
ATOM 2477 C C . GLN A 1 320 ? 5.5 -6.367 7.293 1 92.06 320 GLN A C 1
ATOM 2479 O O . GLN A 1 320 ? 4.492 -7.07 7.41 1 92.06 320 GLN A O 1
ATOM 2484 N N . ALA A 1 321 ? 5.48 -5.133 6.852 1 92.69 321 ALA A N 1
ATOM 2485 C CA . ALA A 1 321 ? 4.34 -4.691 6.055 1 92.69 321 ALA A CA 1
ATOM 2486 C C . ALA A 1 321 ? 4.492 -5.121 4.598 1 92.69 321 ALA A C 1
ATOM 2488 O O . ALA A 1 321 ? 5.551 -4.926 3.994 1 92.69 321 ALA A O 1
ATOM 2489 N N . ALA A 1 322 ? 3.455 -5.773 4.059 1 92.06 322 ALA A N 1
ATOM 2490 C CA . ALA A 1 322 ? 3.553 -6.336 2.713 1 92.06 322 ALA A CA 1
ATOM 2491 C C . ALA A 1 322 ? 2.354 -5.934 1.861 1 92.06 322 ALA A C 1
ATOM 2493 O O . ALA A 1 322 ? 1.254 -5.73 2.383 1 92.06 322 ALA A O 1
ATOM 2494 N N . ALA A 1 323 ? 2.586 -5.793 0.603 1 92.44 323 ALA A N 1
ATOM 2495 C CA . ALA A 1 323 ? 1.558 -5.516 -0.397 1 92.44 323 ALA A CA 1
ATOM 2496 C C . ALA A 1 323 ? 1.952 -6.078 -1.76 1 92.44 323 ALA A C 1
ATOM 2498 O O . ALA A 1 323 ? 3.07 -6.57 -1.936 1 92.44 323 ALA A O 1
ATOM 2499 N N . TYR A 1 324 ? 0.965 -6.113 -2.609 1 95.75 324 TYR A N 1
ATOM 2500 C CA . TYR A 1 324 ? 1.261 -6.484 -3.988 1 95.75 324 TYR A CA 1
ATOM 2501 C C . TYR A 1 324 ? 1.503 -5.25 -4.848 1 95.75 324 TYR A C 1
ATOM 2503 O O . TYR A 1 324 ? 0.71 -4.305 -4.824 1 95.75 324 TYR A O 1
ATOM 2511 N N . GLY A 1 325 ? 2.682 -5.156 -5.508 1 96.12 325 GLY A N 1
ATOM 2512 C CA . GLY A 1 325 ? 2.938 -4.117 -6.492 1 96.12 325 GLY A CA 1
ATOM 2513 C C . GLY A 1 325 ? 2.326 -4.414 -7.848 1 96.12 325 GLY A C 1
ATOM 2514 O O . GLY A 1 325 ? 1.112 -4.598 -7.961 1 96.12 325 GLY A O 1
ATOM 2515 N N . LYS A 1 326 ? 3.195 -4.469 -8.789 1 97.88 326 LYS A N 1
ATOM 2516 C CA . LYS A 1 326 ? 2.82 -4.879 -10.133 1 97.88 326 LYS A CA 1
ATOM 2517 C C . LYS A 1 326 ? 3.648 -6.074 -10.602 1 97.88 326 LYS A C 1
ATOM 2519 O O . LYS A 1 326 ? 4.734 -5.906 -11.156 1 97.88 326 LYS A O 1
ATOM 2524 N N . GLY A 1 327 ? 3.09 -7.215 -10.414 1 98.12 327 GLY A N 1
ATOM 2525 C CA . GLY A 1 327 ? 3.787 -8.43 -10.797 1 98.12 327 GLY A CA 1
ATOM 2526 C C . GLY A 1 327 ? 4.809 -8.883 -9.773 1 98.12 327 GLY A C 1
ATOM 2527 O O . GLY A 1 327 ? 5.434 -9.93 -9.93 1 98.12 327 GLY A O 1
ATOM 2528 N N . LEU A 1 328 ? 4.992 -8.094 -8.727 1 97.94 328 LEU A N 1
ATOM 2529 C CA . LEU A 1 328 ? 5.891 -8.414 -7.625 1 97.94 328 LEU A CA 1
ATOM 2530 C C . LEU A 1 328 ? 5.223 -8.133 -6.285 1 97.94 328 LEU A C 1
ATOM 2532 O O . LEU A 1 328 ? 4.383 -7.234 -6.176 1 97.94 328 LEU A O 1
ATOM 2536 N N . ARG A 1 329 ? 5.582 -8.906 -5.348 1 96.44 329 ARG A N 1
ATOM 2537 C CA . ARG A 1 329 ? 5.238 -8.602 -3.963 1 96.44 329 ARG A CA 1
ATOM 2538 C C . ARG A 1 329 ? 6.277 -7.676 -3.334 1 96.44 329 ARG A C 1
ATOM 2540 O O . ARG A 1 329 ? 7.465 -7.77 -3.641 1 96.44 329 ARG A O 1
ATOM 2547 N N . VAL A 1 330 ? 5.793 -6.805 -2.51 1 95.62 330 VAL A N 1
ATOM 2548 C CA . VAL A 1 330 ? 6.629 -5.797 -1.865 1 95.62 330 VAL A CA 1
ATOM 2549 C C . VAL A 1 330 ? 6.586 -5.98 -0.35 1 95.62 330 VAL A C 1
ATOM 2551 O O . VAL A 1 330 ? 5.508 -6.027 0.246 1 95.62 330 VAL A O 1
ATOM 2554 N N . SER A 1 331 ? 7.715 -6.105 0.283 1 94.19 331 SER A N 1
ATOM 2555 C CA . SER A 1 331 ? 7.816 -6.18 1.737 1 94.19 331 SER A CA 1
ATOM 2556 C C . SER A 1 331 ? 8.797 -5.141 2.273 1 94.19 331 SER A C 1
ATOM 2558 O O . SER A 1 331 ? 9.844 -4.898 1.677 1 94.19 331 SER A O 1
ATOM 2560 N N . GLN A 1 332 ? 8.367 -4.488 3.291 1 93.88 332 GLN A N 1
ATOM 2561 C CA . GLN A 1 332 ? 9.266 -3.613 4.035 1 93.88 332 GLN A CA 1
ATOM 2562 C C . GLN A 1 332 ? 9.781 -4.301 5.297 1 93.88 332 GLN A C 1
ATOM 2564 O O . GLN A 1 332 ? 9.07 -4.395 6.297 1 93.88 332 GLN A O 1
ATOM 2569 N N . ASP A 1 333 ? 11 -4.723 5.211 1 93.44 333 ASP A N 1
ATOM 2570 C CA . ASP A 1 333 ? 11.609 -5.469 6.305 1 93.44 333 ASP A CA 1
ATOM 2571 C C . ASP A 1 333 ? 12.141 -4.527 7.383 1 93.44 333 ASP A C 1
ATOM 2573 O O . ASP A 1 333 ? 12.578 -3.416 7.082 1 93.44 333 ASP A O 1
ATOM 2577 N N . CYS A 1 334 ? 12.172 -5.039 8.641 1 89.5 334 CYS A N 1
ATOM 2578 C CA . CYS A 1 334 ? 12.555 -4.223 9.789 1 89.5 334 CYS A CA 1
ATOM 2579 C C . CYS A 1 334 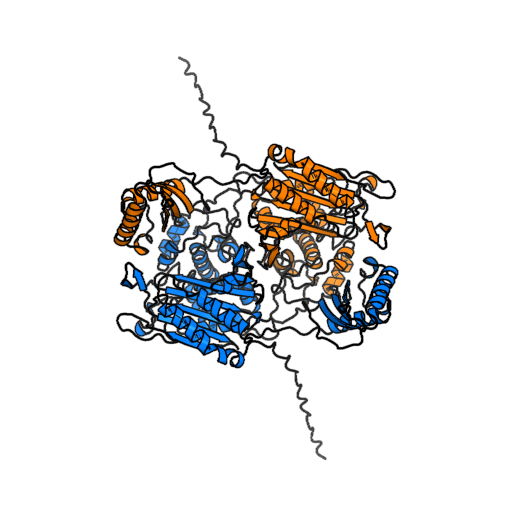? 14.023 -3.82 9.703 1 89.5 334 CYS A C 1
ATOM 2581 O O . CYS A 1 334 ? 14.422 -2.799 10.266 1 89.5 334 CYS A O 1
ATOM 2583 N N . GLN A 1 335 ? 14.766 -4.566 8.992 1 88.75 335 GLN A N 1
ATOM 2584 C CA . GLN A 1 335 ? 16.203 -4.328 8.977 1 88.75 335 GLN A CA 1
ATOM 2585 C C . GLN A 1 335 ? 16.703 -4.086 7.555 1 88.75 335 GLN A C 1
ATOM 2587 O O . GLN A 1 335 ? 17.5 -3.17 7.316 1 88.75 335 GLN A O 1
ATOM 2592 N N . LEU A 1 336 ? 16.172 -4.797 6.602 1 92.69 336 LEU A N 1
ATOM 2593 C CA . LEU A 1 336 ? 16.766 -4.82 5.266 1 92.69 336 LEU A CA 1
ATOM 2594 C C . LEU A 1 336 ? 16.078 -3.822 4.348 1 92.69 336 LEU A C 1
ATOM 2596 O O . LEU A 1 336 ? 16.531 -3.582 3.227 1 92.69 336 LEU A O 1
ATOM 2600 N N . GLY A 1 337 ? 14.977 -3.277 4.84 1 92.44 337 GLY A N 1
ATOM 2601 C CA . GLY A 1 337 ? 14.266 -2.301 4.027 1 92.44 337 GLY A CA 1
ATOM 2602 C C . GLY A 1 337 ? 13.43 -2.932 2.928 1 92.44 337 GLY A C 1
ATOM 2603 O O . GLY A 1 337 ? 12.766 -3.947 3.15 1 92.44 337 GLY A O 1
ATOM 2604 N N . LEU A 1 338 ? 13.422 -2.367 1.769 1 94.38 338 LEU A N 1
ATOM 2605 C CA . LEU A 1 338 ? 12.578 -2.789 0.654 1 94.38 338 LEU A CA 1
ATOM 2606 C C . LEU A 1 338 ? 13.031 -4.148 0.119 1 94.38 338 LEU A C 1
ATOM 2608 O O . LEU A 1 338 ? 14.195 -4.328 -0.224 1 94.38 338 LEU A O 1
ATOM 2612 N N . MET A 1 339 ? 12.109 -5.016 0.066 1 96.5 339 MET A N 1
ATOM 2613 C CA . MET A 1 339 ? 12.305 -6.32 -0.56 1 96.5 339 MET A CA 1
ATOM 2614 C C . MET A 1 339 ? 11.25 -6.57 -1.634 1 96.5 339 MET A C 1
ATOM 2616 O O . MET A 1 339 ? 10.062 -6.34 -1.409 1 96.5 339 MET A O 1
ATOM 2620 N N . LEU A 1 340 ? 11.688 -6.973 -2.756 1 97.94 340 LEU A N 1
ATOM 2621 C CA . LEU A 1 340 ? 10.812 -7.387 -3.844 1 97.94 340 LEU A CA 1
ATOM 2622 C C . LEU A 1 340 ? 10.914 -8.891 -4.086 1 97.94 340 LEU A C 1
ATOM 2624 O O . LEU A 1 340 ? 12.016 -9.438 -4.129 1 97.94 340 LEU A O 1
ATOM 2628 N N . HIS A 1 341 ? 9.773 -9.516 -4.203 1 98.12 341 HIS A N 1
ATOM 2629 C CA . HIS A 1 341 ? 9.828 -10.969 -4.344 1 98.12 341 HIS A CA 1
ATOM 2630 C C . HIS A 1 341 ? 8.57 -11.508 -5.02 1 98.12 341 HIS A C 1
ATOM 2632 O O . HIS A 1 341 ? 7.586 -10.781 -5.172 1 98.12 341 HIS A O 1
ATOM 2638 N N . HIS A 1 342 ? 8.641 -12.688 -5.445 1 98.69 342 HIS A N 1
ATOM 2639 C CA . HIS A 1 342 ? 7.504 -13.406 -6.008 1 98.69 342 HIS A CA 1
ATOM 2640 C C . HIS A 1 342 ? 7.785 -14.898 -6.094 1 98.69 342 HIS A C 1
ATOM 2642 O O . HIS A 1 342 ? 8.898 -15.312 -6.422 1 98.69 342 HIS A O 1
ATOM 2648 N N . GLY A 1 343 ? 6.805 -15.695 -5.762 1 98.25 343 GLY A N 1
ATOM 2649 C CA . GLY A 1 343 ? 6.871 -17.141 -5.969 1 98.25 343 GLY A CA 1
ATOM 2650 C C . GLY A 1 343 ? 6.125 -17.594 -7.207 1 98.25 343 GLY A C 1
ATOM 2651 O O . GLY A 1 343 ? 5.332 -16.844 -7.773 1 98.25 343 GLY A O 1
ATOM 2652 N N . GLY A 1 344 ? 6.461 -18.734 -7.617 1 98.44 344 GLY A N 1
ATOM 2653 C CA . GLY A 1 344 ? 5.762 -19.422 -8.703 1 98.44 344 GLY A CA 1
ATOM 2654 C C . GLY A 1 344 ? 5.406 -20.859 -8.383 1 98.44 344 GLY A C 1
ATOM 2655 O O . GLY A 1 344 ? 6.242 -21.609 -7.887 1 98.44 344 GLY A O 1
ATOM 2656 N N . GLY A 1 345 ? 4.184 -21.188 -8.531 1 98.06 345 GLY A N 1
ATOM 2657 C CA . GLY A 1 345 ? 3.686 -22.547 -8.508 1 98.06 345 GLY A CA 1
ATOM 2658 C C . GLY A 1 345 ? 2.943 -22.938 -9.781 1 98.06 345 GLY A C 1
ATOM 2659 O O . GLY A 1 345 ? 2.154 -22.141 -10.305 1 98.06 345 GLY A O 1
ATOM 2660 N N . TYR A 1 346 ? 3.262 -24.062 -10.219 1 97.12 346 TYR A N 1
ATOM 2661 C CA . TYR A 1 346 ? 2.787 -24.562 -11.508 1 97.12 346 TYR A CA 1
ATOM 2662 C C . TYR A 1 346 ? 2.818 -26.094 -11.539 1 97.12 346 TYR A C 1
ATOM 2664 O O . TYR A 1 346 ? 3.656 -26.719 -10.883 1 97.12 346 TYR A O 1
ATOM 2672 N N . PRO A 1 347 ? 1.816 -26.75 -12.297 1 97.44 347 PRO A N 1
ATOM 2673 C CA . PRO A 1 347 ? 1.989 -28.188 -12.461 1 97.44 347 PRO A CA 1
ATOM 2674 C C . PRO A 1 347 ? 3.377 -28.562 -12.977 1 97.44 347 PRO A C 1
ATOM 2676 O O . PRO A 1 347 ? 3.729 -28.219 -14.117 1 97.44 347 PRO A O 1
ATOM 2679 N N . GLY A 1 348 ? 4.117 -29.172 -12.102 1 97.81 348 GLY A N 1
ATOM 2680 C CA . GLY A 1 348 ? 5.434 -29.656 -12.477 1 97.81 348 GLY A CA 1
ATOM 2681 C C . GLY A 1 348 ? 6.562 -28.75 -12.008 1 97.81 348 GLY A C 1
ATOM 2682 O O . GLY A 1 348 ? 7.73 -29.141 -12.055 1 97.81 348 GLY A O 1
ATOM 2683 N N . TYR A 1 349 ? 6.246 -27.609 -11.539 1 98.5 349 TYR A N 1
ATOM 2684 C CA . TYR A 1 349 ? 7.34 -26.672 -11.297 1 98.5 349 TYR A CA 1
ATOM 2685 C C . TYR A 1 349 ? 7.07 -25.828 -10.055 1 98.5 349 TYR A C 1
ATOM 2687 O O . TYR A 1 349 ? 5.918 -25.672 -9.641 1 98.5 349 TYR A O 1
ATOM 2695 N N . GLY A 1 350 ? 8.078 -25.297 -9.453 1 98.44 350 GLY A N 1
ATOM 2696 C CA . GLY A 1 350 ? 8.109 -24.266 -8.43 1 98.44 350 GLY A CA 1
ATOM 2697 C C . GLY A 1 350 ? 9.281 -23.312 -8.578 1 98.44 350 GLY A C 1
ATOM 2698 O O . GLY A 1 350 ? 10.32 -23.688 -9.125 1 98.44 350 GLY A O 1
ATOM 2699 N N . SER A 1 351 ? 9.117 -22.078 -8.148 1 98.81 351 SER A N 1
ATOM 2700 C CA . SER A 1 351 ? 10.172 -21.078 -8.273 1 98.81 351 SER A CA 1
ATOM 2701 C C . SER A 1 351 ? 9.992 -19.953 -7.258 1 98.81 351 SER A C 1
ATOM 2703 O O . SER A 1 351 ? 8.93 -19.828 -6.648 1 98.81 351 SER A O 1
ATOM 2705 N N . HIS A 1 352 ? 11.055 -19.188 -7.031 1 98.81 352 HIS A N 1
ATOM 2706 C CA . HIS A 1 352 ? 11.008 -18.016 -6.16 1 98.81 352 HIS A CA 1
ATOM 2707 C C . HIS A 1 352 ? 12.141 -17.062 -6.477 1 98.81 352 HIS A C 1
ATOM 2709 O O . HIS A 1 352 ? 13.242 -17.484 -6.848 1 98.81 352 HIS A O 1
ATOM 2715 N N . MET A 1 353 ? 11.883 -15.82 -6.375 1 98.81 353 MET A N 1
ATOM 2716 C CA . MET A 1 353 ? 12.93 -14.812 -6.457 1 98.81 353 MET A CA 1
ATOM 2717 C C . MET A 1 353 ? 12.766 -13.758 -5.363 1 98.81 353 MET A C 1
ATOM 2719 O O . MET A 1 353 ? 11.648 -13.5 -4.91 1 98.81 353 MET A O 1
ATOM 2723 N N . LEU A 1 354 ? 13.852 -13.203 -4.922 1 98.62 354 LEU A N 1
ATOM 2724 C CA . LEU A 1 354 ? 13.922 -12.188 -3.879 1 98.62 354 LEU A CA 1
ATOM 2725 C C . LEU A 1 354 ? 15.016 -11.172 -4.188 1 98.62 354 LEU A C 1
ATOM 2727 O O . LEU A 1 354 ? 16.172 -11.547 -4.43 1 98.62 354 LEU A O 1
ATOM 2731 N N . LEU A 1 355 ? 14.625 -9.914 -4.223 1 98.5 355 LEU A N 1
ATOM 2732 C CA . LEU A 1 355 ? 15.547 -8.812 -4.492 1 98.5 355 LEU A CA 1
ATOM 2733 C C . LEU A 1 355 ? 15.664 -7.891 -3.285 1 98.5 355 LEU A C 1
ATOM 2735 O O . LEU A 1 355 ? 14.672 -7.613 -2.613 1 98.5 355 LEU A O 1
ATOM 2739 N N . LEU A 1 356 ? 16.875 -7.434 -3.053 1 97.62 356 LEU A N 1
ATOM 2740 C CA . LEU A 1 356 ? 17.188 -6.348 -2.129 1 97.62 356 LEU A CA 1
ATOM 2741 C C . LEU A 1 356 ? 17.781 -5.152 -2.875 1 97.62 356 LEU A C 1
ATOM 2743 O O . LEU A 1 356 ? 19 -4.969 -2.896 1 97.62 356 LEU A O 1
ATOM 2747 N N . PRO A 1 357 ? 16.906 -4.32 -3.355 1 96.06 357 PRO A N 1
ATOM 2748 C CA . PRO A 1 357 ? 17.375 -3.199 -4.164 1 96.06 357 PRO A CA 1
ATOM 2749 C C . PRO A 1 357 ? 18.422 -2.346 -3.438 1 96.06 357 PRO A C 1
ATOM 2751 O O . PRO A 1 357 ? 19.406 -1.926 -4.039 1 96.06 357 PRO A O 1
ATOM 2754 N N . GLY A 1 358 ? 18.234 -2.098 -2.211 1 94 358 GLY A N 1
ATOM 2755 C CA . GLY A 1 358 ? 19.141 -1.262 -1.448 1 94 358 GLY A CA 1
ATOM 2756 C C . GLY A 1 358 ? 20.562 -1.795 -1.424 1 94 358 GLY A C 1
ATOM 2757 O O . GLY A 1 358 ? 21.516 -1.023 -1.32 1 94 358 GLY A O 1
ATOM 2758 N N . ALA A 1 359 ? 20.703 -3.117 -1.542 1 96.31 359 ALA A N 1
ATOM 2759 C CA . ALA A 1 359 ? 22.016 -3.754 -1.495 1 96.31 359 ALA A CA 1
ATOM 2760 C C . ALA A 1 359 ? 22.469 -4.172 -2.889 1 96.31 359 ALA A C 1
ATOM 2762 O O . ALA A 1 359 ? 23.625 -4.574 -3.078 1 96.31 359 ALA A O 1
ATOM 2763 N N . GLY A 1 360 ? 21.562 -4.152 -3.844 1 96.69 360 GLY A N 1
ATOM 2764 C CA . GLY A 1 360 ? 21.875 -4.57 -5.199 1 96.69 360 GLY A CA 1
ATOM 2765 C C . GLY A 1 360 ? 22.109 -6.062 -5.324 1 96.69 360 GLY A C 1
ATOM 2766 O O . GLY A 1 360 ? 22.984 -6.496 -6.082 1 96.69 360 GLY A O 1
ATOM 2767 N N . VAL A 1 361 ? 21.359 -6.816 -4.527 1 98.25 361 VAL A N 1
ATOM 2768 C CA . VAL A 1 361 ? 21.547 -8.266 -4.527 1 98.25 361 VAL A CA 1
ATOM 2769 C C . VAL A 1 361 ? 20.203 -8.953 -4.793 1 98.25 361 VAL A C 1
ATOM 2771 O O . VAL A 1 361 ? 19.156 -8.484 -4.348 1 98.25 361 VAL A O 1
ATOM 2774 N N . GLY A 1 362 ? 20.219 -10.039 -5.531 1 98.62 362 GLY A N 1
ATOM 2775 C CA . GLY A 1 362 ? 19.062 -10.883 -5.77 1 98.62 362 GLY A CA 1
ATOM 2776 C C . GLY A 1 362 ? 19.391 -12.359 -5.703 1 98.62 362 GLY A C 1
ATOM 2777 O O . GLY A 1 362 ? 20.531 -12.766 -5.938 1 98.62 362 GLY A O 1
ATOM 2778 N N . ILE A 1 363 ? 18.406 -13.141 -5.328 1 98.81 363 ILE A N 1
ATOM 2779 C CA . ILE A 1 363 ? 18.516 -14.594 -5.324 1 98.81 363 ILE A CA 1
ATOM 2780 C C . ILE A 1 363 ? 17.281 -15.195 -5.996 1 98.81 363 ILE A C 1
ATOM 2782 O O . ILE A 1 363 ? 16.188 -14.633 -5.918 1 98.81 363 ILE A O 1
ATOM 2786 N N . PHE A 1 364 ? 17.438 -16.281 -6.703 1 98.94 364 PHE A N 1
ATOM 2787 C CA . PHE A 1 364 ? 16.312 -17 -7.289 1 98.94 364 PHE A CA 1
ATOM 2788 C C . PHE A 1 364 ? 16.547 -18.5 -7.25 1 98.94 364 PHE A C 1
ATOM 2790 O O . PHE A 1 364 ? 17.672 -18.969 -7.062 1 98.94 364 PHE A O 1
ATOM 2797 N N . VAL A 1 365 ? 15.477 -19.25 -7.371 1 98.94 365 VAL A N 1
ATOM 2798 C CA . VAL A 1 365 ? 15.531 -20.719 -7.395 1 98.94 365 VAL A CA 1
ATOM 2799 C C . VAL A 1 365 ? 14.391 -21.266 -8.25 1 98.94 365 VAL A C 1
ATOM 2801 O O . VAL A 1 365 ? 13.281 -20.719 -8.234 1 98.94 365 VAL A O 1
ATOM 2804 N N . PHE A 1 366 ? 14.688 -22.297 -9.016 1 98.81 366 PHE A N 1
ATOM 2805 C CA . PHE A 1 366 ? 13.719 -23.047 -9.812 1 98.81 366 PHE A CA 1
ATOM 2806 C C . PHE A 1 366 ? 13.766 -24.531 -9.461 1 98.81 366 PHE A C 1
ATOM 2808 O O . PHE A 1 366 ? 14.836 -25.078 -9.234 1 98.81 366 PHE A O 1
ATOM 2815 N N . THR A 1 367 ? 12.625 -25.156 -9.406 1 98.75 367 THR A N 1
ATOM 2816 C CA . THR A 1 367 ? 12.539 -26.594 -9.195 1 98.75 367 THR A CA 1
ATOM 2817 C C . THR A 1 367 ? 11.586 -27.234 -10.195 1 98.75 367 THR A C 1
ATOM 2819 O O . THR A 1 367 ? 10.703 -26.562 -10.734 1 98.75 367 THR A O 1
ATOM 2822 N N . ASN A 1 368 ? 11.781 -28.469 -10.516 1 98.56 368 ASN A N 1
ATOM 2823 C CA . ASN A 1 368 ? 10.875 -29.172 -11.414 1 98.56 368 ASN A CA 1
ATOM 2824 C C . ASN A 1 368 ? 9.945 -30.109 -10.633 1 98.56 368 ASN A C 1
ATOM 2826 O O . ASN A 1 368 ? 9.742 -31.266 -11.031 1 98.56 368 ASN A O 1
ATOM 2830 N N . ARG A 1 369 ? 9.445 -29.578 -9.539 1 98 369 ARG A N 1
ATOM 2831 C CA . ARG A 1 369 ? 8.391 -30.234 -8.773 1 98 369 ARG A CA 1
ATOM 2832 C C . ARG A 1 369 ? 7.191 -29.297 -8.594 1 98 369 ARG A C 1
ATOM 2834 O O . ARG A 1 369 ? 7.359 -28.125 -8.266 1 98 369 ARG A O 1
ATOM 2841 N N . THR A 1 370 ? 6.039 -29.891 -8.734 1 97.62 370 THR A N 1
ATOM 2842 C CA . THR A 1 370 ? 4.773 -29.172 -8.648 1 97.62 370 THR A CA 1
ATOM 2843 C C . THR A 1 370 ? 4.691 -28.375 -7.359 1 97.62 370 THR A C 1
ATOM 2845 O O . THR A 1 370 ? 4.816 -28.922 -6.266 1 97.62 370 THR A O 1
ATOM 2848 N N . TYR A 1 371 ? 4.582 -26.938 -7.484 1 96.62 371 TYR A N 1
ATOM 2849 C CA . TYR A 1 371 ? 4.238 -26 -6.43 1 96.62 371 TYR A CA 1
ATOM 2850 C C . TYR A 1 371 ? 5.289 -26 -5.328 1 96.62 371 TYR A C 1
ATOM 2852 O O . TYR A 1 371 ? 4.969 -25.797 -4.156 1 96.62 371 TYR A O 1
ATOM 2860 N N . THR A 1 372 ? 6.535 -26.266 -5.648 1 96.19 372 THR A N 1
ATOM 2861 C CA . THR A 1 372 ? 7.617 -26.344 -4.672 1 96.19 372 THR A CA 1
ATOM 2862 C C . THR A 1 372 ? 8.727 -25.344 -5.008 1 96.19 372 THR A C 1
ATOM 2864 O O . THR A 1 372 ? 9.703 -25.703 -5.668 1 96.19 372 THR A O 1
ATOM 2867 N N . GLY A 1 373 ? 8.633 -24.109 -4.504 1 94.88 373 GLY A N 1
ATOM 2868 C CA . GLY A 1 373 ? 9.453 -23 -4.977 1 94.88 373 GLY A CA 1
ATOM 2869 C C . GLY A 1 373 ? 10.656 -22.734 -4.09 1 94.88 373 GLY A C 1
ATOM 2870 O O . GLY A 1 373 ? 11.461 -21.844 -4.375 1 94.88 373 GLY A O 1
ATOM 2871 N N . ALA A 1 374 ? 10.773 -23.422 -2.957 1 96.75 374 ALA A N 1
ATOM 2872 C CA . ALA A 1 374 ? 11.891 -23.281 -2.027 1 96.75 374 ALA A CA 1
ATOM 2873 C C . ALA A 1 374 ? 12 -21.859 -1.514 1 96.75 374 ALA A C 1
ATOM 2875 O O . ALA A 1 374 ? 13.109 -21.344 -1.308 1 96.75 374 ALA A O 1
ATOM 2876 N N . ALA A 1 375 ? 10.992 -21.172 -1.382 1 97.19 375 ALA A N 1
ATOM 2877 C CA . ALA A 1 375 ? 10.961 -19.781 -0.952 1 97.19 375 ALA A CA 1
ATOM 2878 C C . ALA A 1 375 ? 11.68 -19.594 0.385 1 97.19 375 ALA A C 1
ATOM 2880 O O . ALA A 1 375 ? 12.539 -18.734 0.527 1 97.19 375 ALA A O 1
ATOM 2881 N N . GLY A 1 376 ? 11.328 -20.453 1.37 1 96.25 376 GLY A N 1
ATOM 2882 C CA . GLY A 1 376 ? 11.945 -20.359 2.684 1 96.25 376 GLY A CA 1
ATOM 2883 C C . GLY A 1 376 ? 13.461 -20.391 2.639 1 96.25 376 GLY A C 1
ATOM 2884 O O . GLY A 1 376 ? 14.125 -19.609 3.324 1 96.25 376 GLY A O 1
ATOM 2885 N N . THR A 1 377 ? 14.008 -21.234 1.819 1 97 377 THR A N 1
ATOM 2886 C CA . THR A 1 377 ? 15.453 -21.391 1.707 1 97 377 THR A CA 1
ATOM 2887 C C . THR A 1 377 ? 16.078 -20.141 1.089 1 97 377 THR A C 1
ATOM 2889 O O . THR A 1 377 ? 17.141 -19.703 1.529 1 97 377 THR A O 1
ATOM 2892 N N . ALA A 1 378 ? 15.492 -19.578 0.042 1 97.94 378 ALA A N 1
ATOM 2893 C CA . ALA A 1 378 ? 15.984 -18.344 -0.576 1 97.94 378 ALA A CA 1
ATOM 2894 C C . ALA A 1 378 ? 16.016 -17.203 0.429 1 97.94 378 ALA A C 1
ATOM 2896 O O . ALA A 1 378 ? 16.984 -16.453 0.498 1 97.94 378 ALA A O 1
ATOM 2897 N N . TRP A 1 379 ? 14.969 -17.078 1.203 1 97 379 TRP A N 1
ATOM 2898 C CA . TRP A 1 379 ? 14.898 -16.031 2.217 1 97 379 TRP A CA 1
ATOM 2899 C C . TRP A 1 379 ? 15.961 -16.234 3.289 1 97 379 TRP A C 1
ATOM 2901 O O . TRP A 1 379 ? 16.672 -15.297 3.646 1 97 379 TRP A O 1
ATOM 2911 N N . ASP A 1 380 ? 16.047 -17.469 3.768 1 96.5 380 ASP A N 1
ATOM 2912 C CA . ASP A 1 380 ? 17.062 -17.766 4.781 1 96.5 380 ASP A CA 1
ATOM 2913 C C . ASP A 1 380 ? 18.469 -17.469 4.27 1 96.5 380 ASP A C 1
ATOM 2915 O O . ASP A 1 380 ? 19.312 -16.969 5.02 1 96.5 380 ASP A O 1
ATOM 2919 N N . ALA A 1 381 ? 18.672 -17.781 3.008 1 97.38 381 ALA A N 1
ATOM 2920 C CA . ALA A 1 381 ? 19.969 -17.484 2.41 1 97.38 381 ALA A CA 1
ATOM 2921 C C . ALA A 1 381 ? 20.25 -15.992 2.422 1 97.38 381 ALA A C 1
ATOM 2923 O O . ALA A 1 381 ? 21.359 -15.562 2.766 1 97.38 381 ALA A O 1
ATOM 2924 N N . MET A 1 382 ? 19.297 -15.164 2.059 1 96.81 382 MET A N 1
ATOM 2925 C CA . MET A 1 382 ? 19.453 -13.719 2.051 1 96.81 382 MET A CA 1
ATOM 2926 C C . MET A 1 382 ? 19.734 -13.188 3.455 1 96.81 382 MET A C 1
ATOM 2928 O O . MET A 1 382 ? 20.609 -12.352 3.646 1 96.81 382 MET A O 1
ATOM 2932 N N . PHE A 1 383 ? 19.016 -13.672 4.453 1 94.69 383 PHE A N 1
ATOM 2933 C CA . PHE A 1 383 ? 19.219 -13.219 5.828 1 94.69 383 PHE A CA 1
ATOM 2934 C C . PHE A 1 383 ? 20.562 -13.688 6.363 1 94.69 383 PHE A C 1
ATOM 2936 O O . PHE A 1 383 ? 21.203 -12.992 7.16 1 94.69 383 PHE A O 1
ATOM 2943 N N . ALA A 1 384 ? 20.969 -14.867 5.895 1 94.5 384 ALA A N 1
ATOM 2944 C CA . ALA A 1 384 ? 22.297 -15.344 6.27 1 94.5 384 ALA A CA 1
ATOM 2945 C C . ALA A 1 384 ? 23.391 -14.406 5.746 1 94.5 384 ALA A C 1
ATOM 2947 O O . ALA A 1 384 ? 24.391 -14.172 6.422 1 94.5 384 ALA A O 1
ATOM 2948 N N . LEU A 1 385 ? 23.219 -13.906 4.527 1 96.88 385 LEU A N 1
ATOM 2949 C CA . LEU A 1 385 ? 24.156 -12.93 3.98 1 96.88 385 LEU A CA 1
ATOM 2950 C C . LEU A 1 385 ? 24.219 -11.688 4.855 1 96.88 385 LEU A C 1
ATOM 2952 O O . LEU A 1 385 ? 25.312 -11.156 5.109 1 96.88 385 LEU A O 1
ATOM 2956 N N . ASP A 1 386 ? 23.062 -11.203 5.238 1 94.81 386 ASP A N 1
ATOM 2957 C CA . ASP A 1 386 ? 23.016 -10.031 6.109 1 94.81 386 ASP A CA 1
ATOM 2958 C C . ASP A 1 386 ? 23.703 -10.305 7.441 1 94.81 386 ASP A C 1
ATOM 2960 O O . ASP A 1 386 ? 24.516 -9.492 7.898 1 94.81 386 ASP A O 1
ATOM 2964 N N . LYS A 1 387 ? 23.406 -11.438 8.055 1 93.69 387 LYS A N 1
ATOM 2965 C CA . LYS A 1 387 ? 23.984 -11.812 9.352 1 93.69 387 LYS A CA 1
ATOM 2966 C C . LYS A 1 387 ? 25.5 -11.922 9.266 1 93.69 387 LYS A C 1
ATOM 2968 O O . LYS A 1 387 ? 26.203 -11.594 10.227 1 93.69 387 LYS A O 1
ATOM 2973 N N . ALA A 1 388 ? 25.984 -12.328 8.125 1 96.31 388 ALA A N 1
ATOM 2974 C CA . ALA A 1 388 ? 27.422 -12.492 7.922 1 96.31 388 ALA A CA 1
ATOM 2975 C C . ALA A 1 388 ? 28.094 -11.148 7.633 1 96.31 388 ALA A C 1
ATOM 2977 O O . ALA A 1 388 ? 29.312 -11.078 7.508 1 96.31 388 ALA A O 1
ATOM 2978 N N . GLY A 1 389 ? 27.312 -10.078 7.461 1 95.5 389 GLY A N 1
ATOM 2979 C CA . GLY A 1 389 ? 27.859 -8.766 7.145 1 95.5 389 GLY A CA 1
ATOM 2980 C C . GLY A 1 389 ? 28.297 -8.633 5.699 1 95.5 389 GLY A C 1
ATOM 2981 O O . GLY A 1 389 ? 29.125 -7.785 5.367 1 95.5 389 GLY A O 1
ATOM 2982 N N . ALA A 1 390 ? 27.703 -9.469 4.855 1 96.81 390 ALA A N 1
ATOM 2983 C CA . ALA A 1 390 ? 28.156 -9.5 3.465 1 96.81 390 ALA A CA 1
ATOM 2984 C C . ALA A 1 390 ? 27.406 -8.469 2.623 1 96.81 390 ALA A C 1
ATOM 2986 O O . ALA A 1 390 ? 27.844 -8.117 1.527 1 96.81 390 ALA A O 1
ATOM 2987 N N . LEU A 1 391 ? 26.234 -8.062 3.059 1 96.25 391 LEU A N 1
ATOM 2988 C CA . LEU A 1 391 ? 25.438 -7.094 2.318 1 96.25 391 LEU A CA 1
ATOM 2989 C C . LEU A 1 391 ? 25.922 -5.672 2.59 1 96.25 391 LEU A C 1
ATOM 2991 O O . LEU A 1 391 ? 26.266 -5.332 3.727 1 96.25 391 LEU A O 1
ATOM 2995 N N . GLN A 1 392 ? 25.984 -4.93 1.595 1 93.31 392 GLN A N 1
ATOM 2996 C CA . GLN A 1 392 ? 26.391 -3.531 1.671 1 93.31 392 GLN A CA 1
ATOM 2997 C C . GLN A 1 392 ? 25.297 -2.609 1.136 1 93.31 392 GLN A C 1
ATOM 2999 O O . GLN A 1 392 ? 24.828 -2.783 0.009 1 93.31 392 GLN A O 1
ATOM 3004 N N . PHE A 1 393 ? 24.891 -1.688 1.986 1 88.94 393 PHE A N 1
ATOM 3005 C CA . PHE A 1 393 ? 23.844 -0.751 1.612 1 88.94 393 PHE A CA 1
ATOM 3006 C C . PHE A 1 393 ? 24.422 0.641 1.372 1 88.94 393 PHE A C 1
ATOM 3008 O O . PHE A 1 393 ? 25.328 1.075 2.086 1 88.94 393 PHE A O 1
ATOM 3015 N N . ALA A 1 394 ? 23.891 1.207 0.322 1 74.69 394 ALA A N 1
ATOM 3016 C CA . ALA A 1 394 ? 24.344 2.561 0.002 1 74.69 394 ALA A CA 1
ATOM 3017 C C . ALA A 1 394 ? 23.656 3.59 0.9 1 74.69 394 ALA A C 1
ATOM 3019 O O . ALA A 1 394 ? 22.469 3.467 1.206 1 74.69 394 ALA A O 1
ATOM 3020 N N . GLU A 1 395 ? 24.469 4.508 1.517 1 76.56 395 GLU A N 1
ATOM 3021 C CA . GLU A 1 395 ? 23.938 5.668 2.221 1 76.56 395 GLU A CA 1
ATOM 3022 C C . GLU A 1 395 ? 24.375 6.969 1.56 1 76.56 395 GLU A C 1
ATOM 3024 O O . GLU A 1 395 ? 25.562 7.266 1.5 1 76.56 395 GLU A O 1
ATOM 3029 N N . PRO A 1 396 ? 23.422 7.664 0.963 1 76.06 396 PRO A N 1
ATOM 3030 C CA . PRO A 1 396 ? 23.859 8.898 0.318 1 76.06 396 PRO A CA 1
ATOM 3031 C C . PRO A 1 396 ? 24.484 9.891 1.302 1 76.06 396 PRO A C 1
ATOM 3033 O O . PRO A 1 396 ? 24.047 9.977 2.453 1 76.06 396 PRO A O 1
ATOM 3036 N N . PRO A 1 397 ? 25.531 10.555 0.81 1 82.56 397 PRO A N 1
ATOM 3037 C CA . PRO A 1 397 ? 26.141 11.578 1.654 1 82.56 397 PRO A CA 1
ATOM 3038 C C . PRO A 1 397 ? 25.234 12.773 1.908 1 82.56 397 PRO A C 1
ATOM 3040 O O . PRO A 1 397 ? 24.281 12.992 1.156 1 82.56 397 PRO A O 1
ATOM 3043 N N . ALA A 1 398 ? 25.516 13.492 2.953 1 92.5 398 ALA A N 1
ATOM 3044 C CA . ALA A 1 398 ? 24.797 14.727 3.234 1 92.5 398 ALA A CA 1
ATOM 3045 C C . ALA A 1 398 ? 25.047 15.773 2.15 1 92.5 398 ALA A C 1
ATOM 3047 O O . ALA A 1 398 ? 26.188 15.945 1.7 1 92.5 398 ALA A O 1
ATOM 3048 N N . THR A 1 399 ? 24.031 16.438 1.694 1 94.5 399 THR A N 1
ATOM 3049 C CA . THR A 1 399 ? 24.172 17.516 0.724 1 94.5 399 THR A CA 1
ATOM 3050 C C . THR A 1 399 ? 24.891 18.719 1.342 1 94.5 399 THR A C 1
ATOM 3052 O O . THR A 1 399 ? 24.969 18.844 2.566 1 94.5 399 THR A O 1
ATOM 3055 N N . PRO A 1 400 ? 25.422 19.578 0.479 1 95.06 400 PRO A N 1
ATOM 3056 C CA . PRO A 1 400 ? 26.031 20.797 1.016 1 95.06 400 PRO A CA 1
ATOM 3057 C C . PRO A 1 400 ? 25.062 21.609 1.861 1 95.06 400 PRO A C 1
ATOM 3059 O O . PRO A 1 400 ? 25.469 22.219 2.857 1 95.06 400 PRO A O 1
ATOM 3062 N N . GLU A 1 401 ? 23.844 21.641 1.462 1 96.25 401 GLU A N 1
ATOM 3063 C CA . GLU A 1 401 ? 22.828 22.375 2.221 1 96.25 401 GLU A CA 1
ATOM 3064 C C . GLU A 1 401 ? 22.672 21.797 3.625 1 96.25 401 GLU A C 1
ATOM 3066 O O . GLU A 1 401 ? 22.531 22.547 4.594 1 96.25 401 GLU A O 1
ATOM 3071 N N . LEU A 1 402 ? 22.719 20.5 3.752 1 97.12 402 LEU A N 1
ATOM 3072 C CA . LEU A 1 402 ? 22.562 19.844 5.047 1 97.12 402 LEU A CA 1
ATOM 3073 C C . LEU A 1 402 ? 23.781 20.078 5.922 1 97.12 402 LEU A C 1
ATOM 3075 O O . LEU A 1 402 ? 23.656 20.266 7.137 1 97.12 402 LEU A O 1
ATOM 3079 N N . VAL A 1 403 ? 24.953 20.047 5.312 1 96.62 403 VAL A N 1
ATOM 3080 C CA . VAL A 1 403 ? 26.188 20.328 6.047 1 96.62 403 VAL A CA 1
ATOM 3081 C C . VAL A 1 403 ? 26.156 21.75 6.602 1 96.62 403 VAL A C 1
ATOM 3083 O O . VAL A 1 403 ? 26.453 21.969 7.777 1 96.62 403 VAL A O 1
ATOM 3086 N N . ALA A 1 404 ? 25.781 22.641 5.738 1 97 404 ALA A N 1
ATOM 3087 C CA . ALA A 1 404 ? 25.672 24.031 6.168 1 97 404 ALA A CA 1
ATOM 3088 C C . ALA A 1 404 ? 24.656 24.188 7.293 1 97 404 ALA A C 1
ATOM 3090 O O . ALA A 1 404 ? 24.859 24.953 8.234 1 97 404 ALA A O 1
ATOM 3091 N N . ALA A 1 405 ? 23.531 23.531 7.184 1 97.62 405 ALA A N 1
ATOM 3092 C CA . ALA A 1 405 ? 22.469 23.625 8.188 1 97.62 405 ALA A CA 1
ATOM 3093 C C . ALA A 1 405 ? 22.953 23.078 9.531 1 97.62 405 ALA A C 1
ATOM 3095 O O . ALA A 1 405 ? 22.641 23.641 10.586 1 97.62 405 ALA A O 1
ATOM 3096 N N . GLN A 1 406 ? 23.641 21.953 9.508 1 96.69 406 GLN A N 1
ATOM 3097 C CA . GLN A 1 406 ? 24.188 21.391 10.742 1 96.69 406 GLN A CA 1
ATOM 3098 C C . GLN A 1 406 ? 25.203 22.344 11.375 1 96.69 406 GLN A C 1
ATOM 3100 O O . GLN A 1 406 ? 25.25 22.469 12.594 1 96.69 406 GLN A O 1
ATOM 3105 N N . GLN A 1 407 ? 26.016 22.969 10.562 1 96.56 407 GLN A N 1
ATOM 3106 C CA . GLN A 1 407 ? 26.969 23.953 11.078 1 96.56 407 GLN A CA 1
ATOM 3107 C C . GLN A 1 407 ? 26.234 25.125 11.727 1 96.56 407 GLN A C 1
ATOM 3109 O O . GLN A 1 407 ? 26.672 25.641 12.766 1 96.56 407 GLN A O 1
ATOM 3114 N N . THR A 1 408 ? 25.172 25.531 11.109 1 98.12 408 THR A N 1
ATOM 3115 C CA . THR A 1 408 ? 24.344 26.578 11.695 1 98.12 408 THR A CA 1
ATOM 3116 C C . THR A 1 408 ? 23.797 26.125 13.047 1 98.12 408 THR A C 1
ATOM 3118 O O . THR A 1 408 ? 23.781 26.906 14.008 1 98.12 408 THR A O 1
ATOM 3121 N N . ALA A 1 409 ? 23.328 24.906 13.133 1 98 409 ALA A N 1
ATOM 3122 C CA . ALA A 1 409 ? 22.828 24.359 14.398 1 98 409 ALA A CA 1
ATOM 3123 C C . ALA A 1 409 ? 23.922 24.391 15.469 1 98 409 ALA A C 1
ATOM 3125 O O . ALA A 1 409 ? 23.656 24.703 16.625 1 98 409 ALA A O 1
ATOM 3126 N N . ARG A 1 410 ? 25.109 24.078 15.055 1 96.81 410 ARG A N 1
ATOM 3127 C CA . ARG A 1 410 ? 26.234 24.109 15.984 1 96.81 410 ARG A CA 1
ATOM 3128 C C . ARG A 1 410 ? 26.5 25.516 16.484 1 96.81 410 ARG A C 1
ATOM 3130 O O . ARG A 1 410 ? 26.781 25.719 17.672 1 96.81 410 ARG A O 1
ATOM 3137 N N . ALA A 1 411 ? 26.469 26.406 15.594 1 97.75 411 ALA A N 1
ATOM 3138 C CA . ALA A 1 411 ? 26.672 27.812 15.953 1 97.75 411 ALA A CA 1
ATOM 3139 C C . ALA A 1 411 ? 25.594 28.281 16.922 1 97.75 411 ALA A C 1
ATOM 3141 O O . ALA A 1 411 ? 25.891 29.047 17.859 1 97.75 411 ALA A O 1
ATOM 3142 N N . ILE A 1 412 ? 24.391 27.875 16.672 1 98.5 412 ILE A N 1
ATOM 3143 C CA . ILE A 1 412 ? 23.266 28.234 17.531 1 98.5 412 ILE A CA 1
ATOM 3144 C C . ILE A 1 412 ? 23.516 27.703 18.953 1 98.5 412 ILE A C 1
ATOM 3146 O O . ILE A 1 412 ? 23.375 28.438 19.922 1 98.5 412 ILE A O 1
ATOM 3150 N N . TYR A 1 413 ? 23.891 26.5 19.031 1 98.19 413 TYR A N 1
ATOM 3151 C CA . TYR A 1 413 ? 24.156 25.906 20.344 1 98.19 413 TYR A CA 1
ATOM 3152 C C . TYR A 1 413 ? 25.297 26.609 21.047 1 98.19 413 TYR A C 1
ATOM 3154 O O . TYR A 1 413 ? 25.188 26.953 22.234 1 98.19 413 TYR A O 1
ATOM 3162 N N . ALA A 1 414 ? 26.391 26.844 20.344 1 97.5 414 ALA A N 1
ATOM 3163 C CA . ALA A 1 414 ? 27.578 27.469 20.922 1 97.5 414 ALA A CA 1
ATOM 3164 C C . ALA A 1 414 ? 27.266 28.875 21.438 1 97.5 414 ALA A C 1
ATOM 3166 O O . ALA A 1 414 ? 27.75 29.266 22.5 1 97.5 414 ALA A O 1
ATOM 3167 N N . ALA A 1 415 ? 26.453 29.547 20.719 1 97.88 415 ALA A N 1
ATOM 3168 C CA . ALA A 1 415 ? 26.141 30.938 21.078 1 97.88 415 ALA A CA 1
ATOM 3169 C C . ALA A 1 415 ? 25.031 31 22.141 1 97.88 415 ALA A C 1
ATOM 3171 O O . ALA A 1 415 ? 24.891 32 22.828 1 97.88 415 ALA A O 1
ATOM 3172 N N . GLY A 1 416 ? 24.281 29.938 22.188 1 98.12 416 GLY A N 1
ATOM 3173 C CA . GLY A 1 416 ? 23.094 29.953 23.031 1 98.12 416 GLY A CA 1
ATOM 3174 C C . GLY A 1 416 ? 22.016 30.891 22.516 1 98.12 416 GLY A C 1
ATOM 3175 O O . GLY A 1 416 ? 21.234 31.438 23.312 1 98.12 416 GLY A O 1
ATOM 3176 N N . ASP A 1 417 ? 22.047 31.125 21.266 1 98.12 417 ASP A N 1
ATOM 3177 C CA . ASP A 1 417 ? 21.156 32.094 20.656 1 98.12 417 ASP A CA 1
ATOM 3178 C C . ASP A 1 417 ? 20.906 31.781 19.188 1 98.12 417 ASP A C 1
ATOM 3180 O O . ASP A 1 417 ? 21.859 31.688 18.391 1 98.12 417 ASP A O 1
ATOM 3184 N N . VAL A 1 418 ? 19.625 31.688 18.828 1 98.19 418 VAL A N 1
ATOM 3185 C CA . VAL A 1 418 ? 19.297 31.281 17.453 1 98.19 418 VAL A CA 1
ATOM 3186 C C . VAL A 1 418 ? 19.516 32.438 16.5 1 98.19 418 VAL A C 1
ATOM 3188 O O . VAL A 1 418 ? 19.562 32.25 15.289 1 98.19 418 VAL A O 1
ATOM 3191 N N . SER A 1 419 ? 19.625 33.656 17 1 96.75 419 SER A N 1
ATOM 3192 C CA . SER A 1 419 ? 19.75 34.844 16.172 1 96.75 419 SER A CA 1
ATOM 3193 C C . SER A 1 419 ? 21.016 34.781 15.328 1 96.75 419 SER A C 1
ATOM 3195 O O . SER A 1 419 ? 21.109 35.438 14.289 1 96.75 419 SER A O 1
ATOM 3197 N N . VAL A 1 420 ? 21.953 34 15.75 1 97.75 420 VAL A N 1
ATOM 3198 C CA . VAL A 1 420 ? 23.219 33.906 15.031 1 97.75 420 VAL A CA 1
ATOM 3199 C C . VAL A 1 420 ? 22.984 33.281 13.664 1 97.75 420 VAL A C 1
ATOM 3201 O O . VAL A 1 420 ? 23.828 33.406 12.766 1 97.75 420 VAL A O 1
ATOM 3204 N N . ALA A 1 421 ? 21.922 32.594 13.484 1 97.44 421 ALA A N 1
ATOM 3205 C CA . ALA A 1 421 ? 21.625 31.891 12.234 1 97.44 421 ALA A CA 1
ATOM 3206 C C . ALA A 1 421 ? 21.188 32.875 11.156 1 97.44 421 ALA A C 1
ATOM 3208 O O . ALA A 1 421 ? 21.297 32.594 9.961 1 97.44 421 ALA A O 1
ATOM 3209 N N . GLY A 1 422 ? 20.625 34.031 11.594 1 96 422 GLY A N 1
ATOM 3210 C CA . GLY A 1 422 ? 20.219 35.062 10.656 1 96 422 GLY A CA 1
ATOM 3211 C C . GLY A 1 422 ? 19.219 34.562 9.625 1 96 422 GLY A C 1
ATOM 3212 O O . GLY A 1 422 ? 18.203 33.969 9.977 1 96 422 GLY A O 1
ATOM 3213 N N . SER A 1 423 ? 19.609 34.719 8.359 1 95.31 423 SER A N 1
ATOM 3214 C CA . SER A 1 423 ? 18.703 34.438 7.25 1 95.31 423 SER A CA 1
ATOM 3215 C C . SER A 1 423 ? 18.609 32.938 6.961 1 95.31 423 SER A C 1
ATOM 3217 O O . SER A 1 423 ? 17.859 32.531 6.082 1 95.31 423 SER A O 1
ATOM 3219 N N . ALA A 1 424 ? 19.297 32.125 7.73 1 97.62 424 ALA A N 1
ATOM 3220 C CA . ALA A 1 424 ? 19.25 30.672 7.527 1 97.62 424 ALA A CA 1
ATOM 3221 C C . ALA A 1 424 ? 17.953 30.078 8.086 1 97.62 424 ALA A C 1
ATOM 3223 O O . ALA A 1 424 ? 17.609 28.938 7.781 1 97.62 424 ALA A O 1
ATOM 3224 N N . LEU A 1 425 ? 17.281 30.797 8.953 1 98.25 425 LEU A N 1
ATOM 3225 C CA . LEU A 1 425 ? 16.031 30.328 9.539 1 98.25 425 LEU A CA 1
ATOM 3226 C C . LEU A 1 425 ? 14.852 30.609 8.617 1 98.25 425 LEU A C 1
ATOM 3228 O O . LEU A 1 425 ? 14.773 31.688 8.016 1 98.25 425 LEU A O 1
ATOM 3232 N N . ALA A 1 426 ? 14.016 29.688 8.453 1 97.94 426 ALA A N 1
ATOM 3233 C CA . ALA A 1 426 ? 12.789 29.891 7.688 1 97.94 426 ALA A CA 1
ATOM 3234 C C . ALA A 1 426 ? 11.828 30.812 8.43 1 97.94 426 ALA A C 1
ATOM 3236 O O . ALA A 1 426 ? 11.953 31 9.641 1 97.94 426 ALA A O 1
ATOM 3237 N N . MET A 1 427 ? 10.891 31.312 7.699 1 95.44 427 MET A N 1
ATOM 3238 C CA . MET A 1 427 ? 9.992 32.344 8.211 1 95.44 427 MET A CA 1
ATOM 3239 C C . MET A 1 427 ? 9.188 31.828 9.398 1 95.44 427 MET A C 1
ATOM 3241 O O . MET A 1 427 ? 8.781 32.625 10.266 1 95.44 427 MET A O 1
ATOM 3245 N N . ASN A 1 428 ? 8.984 30.5 9.484 1 96.38 428 ASN A N 1
ATOM 3246 C CA . ASN A 1 428 ? 8.148 29.938 10.539 1 96.38 428 ASN A CA 1
ATOM 3247 C C . ASN A 1 428 ? 8.938 29.719 11.828 1 96.38 428 ASN A C 1
ATOM 3249 O O . ASN A 1 428 ? 8.352 29.547 12.898 1 96.38 428 ASN A O 1
ATOM 3253 N N . PHE A 1 429 ? 10.219 29.703 11.758 1 97.56 429 PHE A N 1
ATOM 3254 C CA . PHE A 1 429 ? 11.07 29.172 12.812 1 97.56 429 PHE A CA 1
ATOM 3255 C C . PHE A 1 429 ? 10.797 29.859 14.141 1 97.56 429 PHE A C 1
ATOM 3257 O O . PHE A 1 429 ? 10.516 29.219 15.148 1 97.56 429 PHE A O 1
ATOM 3264 N N . LEU A 1 430 ? 10.773 31.188 14.125 1 95.75 430 LEU A N 1
ATOM 3265 C CA . LEU A 1 430 ? 10.602 31.938 15.367 1 95.75 430 LEU A CA 1
ATOM 3266 C C . LEU A 1 430 ? 9.117 32.094 15.688 1 95.75 430 LEU A C 1
ATOM 3268 O O . LEU A 1 430 ? 8.766 32.594 16.766 1 95.75 430 LEU A O 1
ATOM 3272 N N . MET A 1 431 ? 8.258 31.734 14.727 1 93.81 431 MET A N 1
ATOM 3273 C CA . MET A 1 431 ? 6.828 31.688 15.008 1 93.81 431 MET A CA 1
ATOM 3274 C C . MET A 1 431 ? 6.473 30.438 15.805 1 93.81 431 MET A C 1
ATOM 3276 O O . MET A 1 431 ? 5.477 30.422 16.531 1 93.81 431 MET A O 1
ATOM 3280 N N . ASP A 1 432 ? 7.289 29.438 15.664 1 93.69 432 ASP A N 1
ATOM 3281 C CA . ASP A 1 432 ? 7.035 28.172 16.344 1 93.69 432 ASP A CA 1
ATOM 3282 C C . ASP A 1 432 ? 7.586 28.188 17.766 1 93.69 432 ASP A C 1
ATOM 3284 O O . ASP A 1 432 ? 7.066 27.516 18.656 1 93.69 432 ASP A O 1
ATOM 3288 N N . ARG A 1 433 ? 8.672 28.906 17.938 1 94 433 ARG A N 1
ATOM 3289 C CA . ARG A 1 433 ? 9.281 29.172 19.25 1 94 433 ARG A CA 1
ATOM 3290 C C . ARG A 1 433 ? 9.992 30.516 19.25 1 94 433 ARG A C 1
ATOM 3292 O O . ARG A 1 433 ? 10.844 30.781 18.406 1 94 433 ARG A O 1
ATOM 3299 N N . SER A 1 434 ? 9.68 31.328 20.25 1 93.44 434 SER A N 1
ATOM 3300 C CA . SER A 1 434 ? 10.242 32.688 20.297 1 93.44 434 SER A CA 1
ATOM 3301 C C . SER A 1 434 ? 11.75 32.625 20.531 1 93.44 434 SER A C 1
ATOM 3303 O O . SER A 1 434 ? 12.281 31.641 21.031 1 93.44 434 SER A O 1
ATOM 3305 N N . ALA A 1 435 ? 12.406 33.688 20.141 1 95.5 435 ALA A N 1
ATOM 3306 C CA . ALA A 1 435 ? 13.836 33.781 20.406 1 95.5 435 ALA A CA 1
ATOM 3307 C C . ALA A 1 435 ? 14.141 33.656 21.891 1 95.5 435 ALA A C 1
ATOM 3309 O O . ALA A 1 435 ? 15.141 33.031 22.281 1 95.5 435 ALA A O 1
ATOM 3310 N N . GLU A 1 436 ? 13.32 34.25 22.672 1 94.5 436 GLU A N 1
ATOM 3311 C CA . GLU A 1 436 ? 13.484 34.156 24.109 1 94.5 436 GLU A CA 1
ATOM 3312 C C . GLU A 1 436 ? 13.32 32.719 24.594 1 94.5 436 GLU A C 1
ATOM 3314 O O . GLU A 1 436 ? 14.086 32.25 25.453 1 94.5 436 GLU A O 1
ATOM 3319 N N . GLY A 1 437 ? 12.359 32.094 24.094 1 94.5 437 GLY A N 1
ATOM 3320 C CA . GLY A 1 437 ? 12.188 30.672 24.422 1 94.5 437 GLY A CA 1
ATOM 3321 C C . GLY A 1 437 ? 13.391 29.828 24.062 1 94.5 437 GLY A C 1
ATOM 3322 O O . GLY A 1 437 ? 13.844 29.016 24.859 1 94.5 437 GLY A O 1
ATOM 3323 N N . TRP A 1 438 ? 13.922 30 22.891 1 97.19 438 TRP A N 1
ATOM 3324 C CA . TRP A 1 438 ? 15.109 29.281 22.453 1 97.19 438 TRP A CA 1
ATOM 3325 C C . TRP A 1 438 ? 16.297 29.562 23.375 1 97.19 438 TRP A C 1
ATOM 3327 O O . TRP A 1 438 ? 17.062 28.656 23.703 1 97.19 438 TRP A O 1
ATOM 3337 N N . ARG A 1 439 ? 16.406 30.812 23.734 1 97.31 439 ARG A N 1
ATOM 3338 C CA . ARG A 1 439 ? 17.5 31.141 24.641 1 97.31 439 ARG A CA 1
ATOM 3339 C C . ARG A 1 439 ? 17.391 30.359 25.938 1 97.31 439 ARG A C 1
ATOM 3341 O O . ARG A 1 439 ? 18.391 29.875 26.469 1 97.31 439 ARG A O 1
ATOM 3348 N N . GLY A 1 440 ? 16.188 30.281 26.438 1 96.81 440 GLY A N 1
ATOM 3349 C CA . GLY A 1 440 ? 15.961 29.484 27.625 1 96.81 440 GLY A CA 1
ATOM 3350 C C . GLY A 1 440 ? 16.297 28.016 27.422 1 96.81 440 GLY A C 1
ATOM 3351 O O . GLY A 1 440 ? 16.969 27.406 28.25 1 96.81 440 GLY A O 1
ATOM 3352 N N . ASP A 1 441 ? 15.812 27.406 26.359 1 96.81 441 ASP A N 1
ATOM 3353 C CA . ASP A 1 441 ? 16.062 26 26.047 1 96.81 441 ASP A CA 1
ATOM 3354 C C . ASP A 1 441 ? 17.562 25.719 25.906 1 96.81 441 ASP A C 1
ATOM 3356 O O . ASP A 1 441 ? 18.062 24.734 26.422 1 96.81 441 ASP A O 1
ATOM 3360 N N . LEU A 1 442 ? 18.203 26.578 25.188 1 98.19 442 LEU A N 1
ATOM 3361 C CA . LEU A 1 442 ? 19.641 26.406 24.922 1 98.19 442 LEU A CA 1
ATOM 3362 C C . LEU A 1 442 ? 20.453 26.578 26.188 1 98.19 442 LEU A C 1
ATOM 3364 O O . LEU A 1 442 ? 21.453 25.891 26.391 1 98.19 442 LEU A O 1
ATOM 3368 N N . ALA A 1 443 ? 20.047 27.531 26.984 1 98.06 443 ALA A N 1
ATOM 3369 C CA . ALA A 1 443 ? 20.719 27.703 28.266 1 98.06 443 ALA A CA 1
ATOM 3370 C C . ALA A 1 443 ? 20.625 26.438 29.125 1 98.06 443 ALA A C 1
ATOM 3372 O O . ALA A 1 443 ? 21.594 26.016 29.75 1 98.06 443 ALA A O 1
ATOM 3373 N N . ALA A 1 444 ? 19.422 25.922 29.172 1 97.38 444 ALA A N 1
ATOM 3374 C CA . ALA A 1 444 ? 19.219 24.703 29.938 1 97.38 444 ALA A CA 1
ATOM 3375 C C . ALA A 1 444 ? 20.078 23.562 29.391 1 97.38 444 ALA A C 1
ATO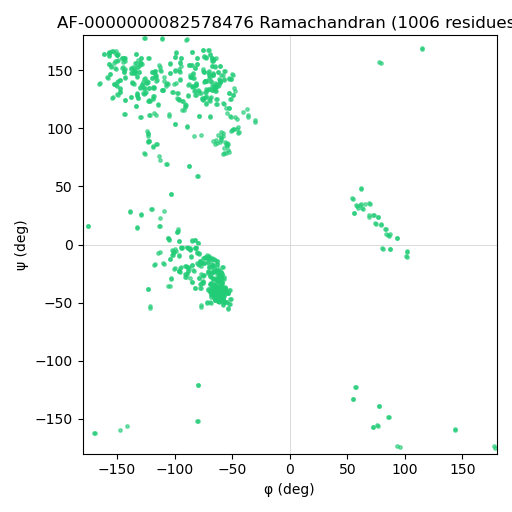M 3377 O O . ALA A 1 444 ? 20.656 22.781 30.156 1 97.38 444 ALA A O 1
ATOM 3378 N N . LEU A 1 445 ? 20.156 23.406 28.062 1 97.88 445 LEU A N 1
ATOM 3379 C CA . LEU A 1 445 ? 20.953 22.375 27.406 1 97.88 445 LEU A CA 1
ATOM 3380 C C . LEU A 1 445 ? 22.438 22.562 27.703 1 97.88 445 LEU A C 1
ATOM 3382 O O . LEU A 1 445 ? 23.141 21.594 28 1 97.88 445 LEU A O 1
ATOM 3386 N N . ARG A 1 446 ? 22.859 23.75 27.609 1 97.69 446 ARG A N 1
ATOM 3387 C CA . ARG A 1 446 ? 24.266 24.047 27.828 1 97.69 446 ARG A CA 1
ATOM 3388 C C . ARG A 1 446 ? 24.656 23.828 29.281 1 97.69 446 ARG A C 1
ATOM 3390 O O . ARG A 1 446 ? 25.781 23.422 29.594 1 97.69 446 ARG A O 1
ATOM 3397 N N . ALA A 1 447 ? 23.719 24.188 30.109 1 97.56 447 ALA A N 1
ATOM 3398 C CA . ALA A 1 447 ? 23.969 23.906 31.516 1 97.56 447 ALA A CA 1
ATOM 3399 C C . ALA A 1 447 ? 24.094 22.422 31.766 1 97.56 447 ALA A C 1
ATOM 3401 O O . ALA A 1 447 ? 24.891 21.984 32.594 1 97.56 447 ALA A O 1
ATOM 3402 N N . GLN A 1 448 ? 23.312 21.719 31.062 1 97.25 448 GLN A N 1
ATOM 3403 C CA . GLN A 1 448 ? 23.266 20.266 31.25 1 97.25 448 GLN A CA 1
ATOM 3404 C C . GLN A 1 448 ? 24.453 19.578 30.594 1 97.25 448 GLN A C 1
ATOM 3406 O O . GLN A 1 448 ? 25 18.609 31.141 1 97.25 448 GLN A O 1
ATOM 3411 N N . LEU A 1 449 ? 24.938 20.047 29.391 1 97.62 449 LEU A N 1
ATOM 3412 C CA . LEU A 1 449 ? 25.859 19.25 28.609 1 97.62 449 LEU A CA 1
ATOM 3413 C C . LEU A 1 449 ? 27.203 19.953 28.453 1 97.62 449 LEU A C 1
ATOM 3415 O O . LEU A 1 449 ? 28.203 19.344 28.062 1 97.62 449 LEU A O 1
ATOM 3419 N N . GLY A 1 450 ? 27.234 21.25 28.703 1 97.19 450 GLY A N 1
ATOM 3420 C CA . GLY A 1 450 ? 28.453 22.016 28.453 1 97.19 450 GLY A CA 1
ATOM 3421 C C . GLY A 1 450 ? 28.734 22.219 26.984 1 97.19 450 GLY A C 1
ATOM 3422 O O . GLY A 1 450 ? 27.797 22.25 26.156 1 97.19 450 GLY A O 1
ATOM 3423 N N . ALA A 1 451 ? 30.016 22.469 26.672 1 96.81 451 ALA A N 1
ATOM 3424 C CA . ALA A 1 451 ? 30.422 22.703 25.281 1 96.81 451 ALA A CA 1
ATOM 3425 C C . ALA A 1 451 ? 30.438 21.391 24.5 1 96.81 451 ALA A C 1
ATOM 3427 O O . ALA A 1 451 ? 30.797 20.344 25.031 1 96.81 451 ALA A O 1
ATOM 3428 N N . CYS A 1 452 ? 29.969 21.484 23.266 1 96.25 452 CYS A N 1
ATOM 3429 C CA . CYS A 1 452 ? 29.953 20.297 22.406 1 96.25 452 CYS A CA 1
ATOM 3430 C C . CYS A 1 452 ? 31.031 20.406 21.328 1 96.25 452 CYS A C 1
ATOM 3432 O O . CYS A 1 452 ? 30.719 20.5 20.141 1 96.25 452 CYS A O 1
ATOM 3434 N N . THR A 1 453 ? 32.281 20.328 21.656 1 92.62 453 THR A N 1
ATOM 3435 C CA . THR A 1 453 ? 33.406 20.531 20.766 1 92.62 453 THR A CA 1
ATOM 3436 C C . THR A 1 453 ? 34.188 19.234 20.578 1 92.62 453 THR A C 1
ATOM 3438 O O . THR A 1 453 ? 35.312 19.25 20.094 1 92.62 453 THR A O 1
ATOM 3441 N N . GLY A 1 454 ? 33.562 18.172 20.938 1 90.44 454 GLY A N 1
ATOM 3442 C CA . GLY A 1 454 ? 34.25 16.891 20.859 1 90.44 454 GLY A CA 1
ATOM 3443 C C . GLY A 1 454 ? 34.281 16.328 19.453 1 90.44 454 GLY A C 1
ATOM 3444 O O . GLY A 1 454 ? 34.281 17.062 18.469 1 90.44 454 GLY A O 1
ATOM 3445 N N . LYS A 1 455 ? 34.344 15.008 19.375 1 89.69 455 LYS A N 1
ATOM 3446 C CA . LYS A 1 455 ? 34.469 14.25 18.125 1 89.69 455 LYS A CA 1
ATOM 3447 C C . LYS A 1 455 ? 33.281 14.523 17.203 1 89.69 455 LYS A C 1
ATOM 3449 O O . LYS A 1 455 ? 32.125 14.625 17.672 1 89.69 455 LYS A O 1
ATOM 3454 N N . VAL A 1 456 ? 33.594 14.625 15.938 1 85.31 456 VAL A N 1
ATOM 3455 C CA . VAL A 1 456 ? 32.562 14.859 14.938 1 85.31 456 VAL A CA 1
ATOM 3456 C C . VAL A 1 456 ? 32.094 13.523 14.352 1 85.31 456 VAL A C 1
ATOM 3458 O O . VAL A 1 456 ? 32.906 12.789 13.766 1 85.31 456 VAL A O 1
ATOM 3461 N N . GLU A 1 457 ? 30.906 13.219 14.578 1 91.94 457 GLU A N 1
ATOM 3462 C CA . GLU A 1 457 ? 30.312 12.031 13.984 1 91.94 457 GLU A CA 1
ATOM 3463 C C . GLU A 1 457 ? 29.781 12.312 12.578 1 91.94 457 GLU A C 1
ATOM 3465 O O . GLU A 1 457 ? 29.453 13.453 12.258 1 91.94 457 GLU A O 1
ATOM 3470 N N . PRO A 1 458 ? 29.719 11.234 11.766 1 90.44 458 PRO A N 1
ATOM 3471 C CA . PRO A 1 458 ? 29.109 11.414 10.445 1 90.44 458 PRO A CA 1
ATOM 3472 C C . PRO A 1 458 ? 27.641 11.828 10.531 1 90.44 458 PRO A C 1
ATOM 3474 O O . PRO A 1 458 ? 26.922 11.422 11.461 1 90.44 458 PRO A O 1
ATOM 3477 N N . LEU A 1 459 ? 27.219 12.578 9.578 1 94.06 459 LEU A N 1
ATOM 3478 C CA . LEU A 1 459 ? 25.828 12.984 9.469 1 94.06 459 LEU A CA 1
ATOM 3479 C C . LEU A 1 459 ? 24.953 11.836 8.969 1 94.06 459 LEU A C 1
ATOM 3481 O O . LEU A 1 459 ? 25.453 10.953 8.258 1 94.06 459 LEU A O 1
ATOM 3485 N N . PHE A 1 460 ? 23.703 11.836 9.398 1 93.19 460 PHE A N 1
ATOM 3486 C CA . PHE A 1 460 ? 22.734 10.82 9 1 93.19 460 PHE A CA 1
ATOM 3487 C C . PHE A 1 460 ? 21.562 11.445 8.258 1 93.19 460 PHE A C 1
ATOM 3489 O O . PHE A 1 460 ? 20.516 11.688 8.844 1 93.19 460 PHE A O 1
ATOM 3496 N N . PRO A 1 461 ? 21.734 11.648 7.035 1 94.69 461 PRO A N 1
ATOM 3497 C CA . PRO A 1 461 ? 20.656 12.297 6.27 1 94.69 461 PRO A CA 1
ATOM 3498 C C . PRO A 1 461 ? 19.453 11.391 6.043 1 94.69 461 PRO A C 1
ATOM 3500 O O . PRO A 1 461 ? 19.609 10.18 5.848 1 94.69 461 PRO A O 1
ATOM 3503 N N . SER A 1 462 ? 18.281 11.875 6.125 1 92.56 462 SER A N 1
ATOM 3504 C CA . SER A 1 462 ? 17.031 11.266 5.68 1 92.56 462 SER A CA 1
ATOM 3505 C C . SER A 1 462 ? 16.422 12.031 4.504 1 92.56 462 SER A C 1
ATOM 3507 O O . SER A 1 462 ? 15.438 12.75 4.656 1 92.56 462 SER A O 1
ATOM 3509 N N . GLY A 1 463 ? 17.062 11.875 3.348 1 93.5 463 GLY A N 1
ATOM 3510 C CA . GLY A 1 463 ? 16.797 12.68 2.168 1 93.5 463 GLY A CA 1
ATOM 3511 C C . GLY A 1 463 ? 17.734 13.852 2.012 1 93.5 463 GLY A C 1
ATOM 3512 O O . GLY A 1 463 ? 18.672 14.008 2.795 1 93.5 463 GLY A O 1
ATOM 3513 N N . ALA A 1 464 ? 17.484 14.664 1.066 1 96.56 464 ALA A N 1
ATOM 3514 C CA . ALA A 1 464 ? 18.422 15.742 0.731 1 96.56 464 ALA A CA 1
ATOM 3515 C C . ALA A 1 464 ? 18.141 16.984 1.587 1 96.56 464 ALA A C 1
ATOM 3517 O O . ALA A 1 464 ? 18.922 17.938 1.57 1 96.56 464 ALA A O 1
ATOM 3518 N N . LEU A 1 465 ? 17.078 16.938 2.428 1 97.94 465 LEU A N 1
ATOM 3519 C CA . LEU A 1 465 ? 16.703 18.172 3.119 1 97.94 465 LEU A CA 1
ATOM 3520 C C . LEU A 1 465 ? 16.469 17.906 4.602 1 97.94 465 LEU A C 1
ATOM 3522 O O . LEU A 1 465 ? 15.875 18.734 5.293 1 97.94 465 LEU A O 1
ATOM 3526 N N . SER A 1 466 ? 16.875 16.828 5.121 1 97.56 466 SER A N 1
ATOM 3527 C CA . SER A 1 466 ? 16.797 16.5 6.543 1 97.56 466 SER A CA 1
ATOM 3528 C C . SER A 1 466 ? 18.016 15.711 7 1 97.56 466 SER A C 1
ATOM 3530 O O . SER A 1 466 ? 18.516 14.859 6.266 1 97.56 466 SER A O 1
ATOM 3532 N N . VAL A 1 467 ? 18.438 16 8.242 1 96.88 467 VAL A N 1
ATOM 3533 C CA . VAL A 1 467 ? 19.625 15.289 8.711 1 96.88 467 VAL A CA 1
ATOM 3534 C C . VAL A 1 467 ? 19.594 15.172 10.234 1 96.88 467 VAL A C 1
ATOM 3536 O O . VAL A 1 467 ? 19.156 16.094 10.922 1 96.88 467 VAL A O 1
ATOM 3539 N N . ALA A 1 468 ? 19.953 14.07 10.703 1 96.94 468 ALA A N 1
ATOM 3540 C CA . ALA A 1 468 ? 20.234 13.859 12.125 1 96.94 468 ALA A CA 1
ATOM 3541 C C . ALA A 1 468 ? 21.734 13.906 12.398 1 96.94 468 ALA A C 1
ATOM 3543 O O . ALA A 1 468 ? 22.531 13.617 11.516 1 96.94 468 ALA A O 1
ATOM 3544 N N . PHE A 1 469 ? 22.141 14.32 13.531 1 96.25 469 PHE A N 1
ATOM 3545 C CA . PHE A 1 469 ? 23.547 14.406 13.93 1 96.25 469 PHE A CA 1
ATOM 3546 C C . PHE A 1 469 ? 23.703 14.117 15.414 1 96.25 469 PHE A C 1
ATOM 3548 O O . PHE A 1 469 ? 22.734 14.141 16.172 1 96.25 469 PHE A O 1
ATOM 3555 N N . ARG A 1 470 ? 24.938 13.773 15.75 1 97.06 470 ARG A N 1
ATOM 3556 C CA . ARG A 1 470 ? 25.328 13.523 17.125 1 97.06 470 ARG A CA 1
ATOM 3557 C C . ARG A 1 470 ? 26.625 14.242 17.469 1 97.06 470 ARG A C 1
ATOM 3559 O O . ARG A 1 470 ? 27.625 14.094 16.766 1 97.06 470 ARG A O 1
ATOM 3566 N N . TRP A 1 471 ? 26.609 15 18.609 1 96.75 471 TRP A N 1
ATOM 3567 C CA . TRP A 1 471 ? 27.797 15.719 19.062 1 96.75 471 TRP A CA 1
ATOM 3568 C C . TRP A 1 471 ? 28.266 15.195 20.406 1 96.75 471 TRP A C 1
ATOM 3570 O O . TRP A 1 471 ? 27.453 14.828 21.266 1 96.75 471 TRP A O 1
ATOM 3580 N N . HIS A 1 472 ? 29.562 15.211 20.547 1 96.94 472 HIS A N 1
ATOM 3581 C CA . HIS A 1 472 ? 30.172 14.945 21.844 1 96.94 472 HIS A CA 1
ATOM 3582 C C . HIS A 1 472 ? 30.359 16.234 22.641 1 96.94 472 HIS A C 1
ATOM 3584 O O . HIS A 1 472 ? 31.094 17.141 22.203 1 96.94 472 HIS A O 1
ATOM 3590 N N . CYS A 1 473 ? 29.734 16.297 23.812 1 97.06 473 CYS A N 1
ATOM 3591 C CA . CYS A 1 473 ? 29.812 17.469 24.672 1 97.06 473 CYS A CA 1
ATOM 3592 C C . CYS A 1 473 ? 30.609 17.172 25.922 1 97.06 473 CYS A C 1
ATOM 3594 O O . CYS A 1 473 ? 31.047 16.047 26.141 1 97.06 473 CYS A O 1
ATOM 3596 N N . ASP A 1 474 ? 30.812 18.094 26.75 1 96.75 474 ASP A N 1
ATOM 3597 C CA . ASP A 1 474 ? 31.594 17.953 27.969 1 96.75 474 ASP A CA 1
ATOM 3598 C C . ASP A 1 474 ? 30.984 16.906 28.906 1 96.75 474 ASP A C 1
ATOM 3600 O O . ASP A 1 474 ? 31.719 16.172 29.562 1 96.75 474 ASP A O 1
ATOM 3604 N N . LYS A 1 475 ? 29.688 16.969 28.953 1 96.94 475 LYS A N 1
ATOM 3605 C CA . LYS A 1 475 ? 29.016 16.141 29.953 1 96.94 475 LYS A CA 1
ATOM 3606 C C . LYS A 1 475 ? 28.047 15.156 29.297 1 96.94 475 LYS A C 1
ATOM 3608 O O . LYS A 1 475 ? 27.016 14.812 29.875 1 96.94 475 LYS A O 1
ATOM 3613 N N . GLY A 1 476 ? 28.328 14.727 28.125 1 96.38 476 GLY A N 1
ATOM 3614 C CA . GLY A 1 476 ? 27.469 13.75 27.469 1 96.38 476 GLY A CA 1
ATOM 3615 C C . GLY A 1 476 ? 27.359 13.977 25.969 1 96.38 476 GLY A C 1
ATOM 3616 O O . GLY A 1 476 ? 28.281 14.5 25.344 1 96.38 476 GLY A O 1
ATOM 3617 N N . LEU A 1 477 ? 26.266 13.414 25.391 1 97.38 477 LEU A N 1
ATOM 3618 C CA . LEU A 1 477 ? 26.016 13.523 23.953 1 97.38 477 LEU A CA 1
ATOM 3619 C C . LEU A 1 477 ? 24.797 14.398 23.672 1 97.38 477 LEU A C 1
ATOM 3621 O O . LEU A 1 477 ? 23.922 14.547 24.531 1 97.38 477 LEU A O 1
ATOM 3625 N N . LEU A 1 478 ? 24.844 15.047 22.562 1 97.44 478 LEU A N 1
ATOM 3626 C CA . LEU A 1 478 ? 23.688 15.797 22.062 1 97.44 478 LEU A CA 1
ATOM 3627 C C . LEU A 1 478 ? 23.266 15.297 20.688 1 97.44 478 LEU A C 1
ATOM 3629 O O . LEU A 1 478 ? 24.016 15.445 19.719 1 97.44 478 LEU A O 1
ATOM 3633 N N . ASP A 1 479 ? 22.094 14.664 20.625 1 97.81 479 ASP A N 1
ATOM 3634 C CA . ASP A 1 479 ? 21.5 14.312 19.344 1 97.81 479 ASP A CA 1
ATOM 3635 C C . ASP A 1 479 ? 20.656 15.469 18.797 1 97.81 479 ASP A C 1
ATOM 3637 O O . ASP A 1 479 ? 20.078 16.234 19.562 1 97.81 479 ASP A O 1
ATOM 3641 N N . GLY A 1 480 ? 20.672 15.617 17.547 1 97.69 480 GLY A N 1
ATOM 3642 C CA . GLY A 1 480 ? 19.844 16.656 16.938 1 97.69 480 GLY A CA 1
ATOM 3643 C C . GLY A 1 480 ? 19.359 16.312 15.555 1 97.69 480 GLY A C 1
ATOM 3644 O O . GLY A 1 480 ? 19.797 15.328 14.961 1 97.69 480 GLY A O 1
ATOM 3645 N N . THR A 1 481 ? 18.328 17.062 15.086 1 98.12 481 THR A N 1
ATOM 3646 C CA . THR A 1 481 ? 17.812 16.953 13.727 1 98.12 481 THR A CA 1
ATOM 3647 C C . THR A 1 481 ? 17.547 18.344 13.141 1 98.12 481 THR A C 1
ATOM 3649 O O . THR A 1 481 ? 17.109 19.25 13.859 1 98.12 481 THR A O 1
ATOM 3652 N N . VAL A 1 482 ? 17.859 18.5 11.922 1 98.25 482 VAL A N 1
ATOM 3653 C CA . VAL A 1 482 ? 17.516 19.703 11.164 1 98.25 482 VAL A CA 1
ATOM 3654 C C . VAL A 1 482 ? 16.609 19.328 10 1 98.25 482 VAL A C 1
ATOM 3656 O O . VAL A 1 482 ? 16.828 18.297 9.344 1 98.25 482 VAL A O 1
ATOM 3659 N N . LEU A 1 483 ? 15.602 20.047 9.766 1 98.56 483 LEU A N 1
ATOM 3660 C CA . LEU A 1 483 ? 14.68 19.938 8.633 1 98.56 483 LEU A CA 1
ATOM 3661 C C . LEU A 1 483 ? 14.633 21.234 7.844 1 98.56 483 LEU A C 1
ATOM 3663 O O . LEU A 1 483 ? 14.383 22.312 8.414 1 98.56 483 LEU A O 1
ATOM 3667 N N . LEU A 1 484 ? 14.906 21.156 6.574 1 98.5 484 LEU A N 1
ATOM 3668 C CA . LEU A 1 484 ? 14.93 22.344 5.727 1 98.5 484 LEU A CA 1
ATOM 3669 C C . LEU A 1 484 ? 13.594 22.516 5.004 1 98.5 484 LEU A C 1
ATOM 3671 O O . LEU A 1 484 ? 12.906 21.531 4.719 1 98.5 484 LEU A O 1
ATOM 3675 N N . ALA A 1 485 ? 13.211 23.719 4.734 1 97.88 485 ALA A N 1
ATOM 3676 C 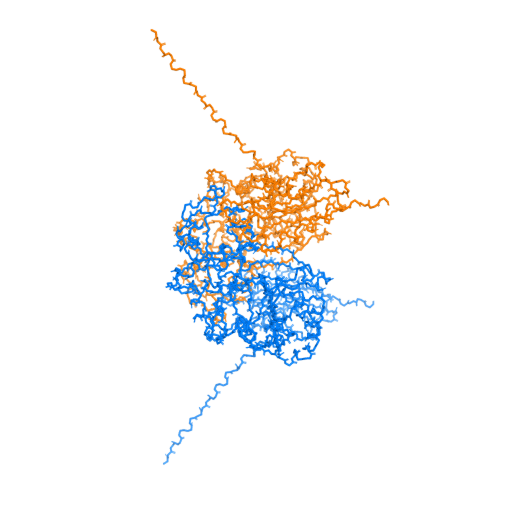CA . ALA A 1 485 ? 11.984 24.062 4.012 1 97.88 485 ALA A CA 1
ATOM 3677 C C . ALA A 1 485 ? 12.18 23.906 2.506 1 97.88 485 ALA A C 1
ATOM 3679 O O . ALA A 1 485 ? 13.305 23.938 2.014 1 97.88 485 ALA A O 1
ATOM 3680 N N . PRO A 1 486 ? 11.109 23.688 1.747 1 96.56 486 PRO A N 1
ATOM 3681 C CA . PRO A 1 486 ? 11.195 23.531 0.292 1 96.56 486 PRO A CA 1
ATOM 3682 C C . PRO A 1 486 ? 11.289 24.875 -0.434 1 96.56 486 PRO A C 1
ATOM 3684 O O . PRO A 1 486 ? 10.469 25.172 -1.304 1 96.56 486 PRO A O 1
ATOM 3687 N N . THR A 1 487 ? 12.297 25.625 -0.117 1 94.75 487 THR A N 1
ATOM 3688 C CA . THR A 1 487 ? 12.508 26.938 -0.7 1 94.75 487 THR A CA 1
ATOM 3689 C C . THR A 1 487 ? 13.93 27.078 -1.247 1 94.75 487 THR A C 1
ATOM 3691 O O . THR A 1 487 ? 14.797 26.25 -0.933 1 94.75 487 THR A O 1
ATOM 3694 N N . ARG A 1 488 ? 14.125 28.016 -2.109 1 92.38 488 ARG A N 1
ATOM 3695 C CA . ARG A 1 488 ? 15.453 28.375 -2.592 1 92.38 488 ARG A CA 1
ATOM 3696 C C . ARG A 1 488 ? 15.828 29.781 -2.143 1 92.38 488 ARG A C 1
ATOM 3698 O O . ARG A 1 488 ? 15.203 30.766 -2.551 1 92.38 488 ARG A O 1
ATOM 3705 N N . PRO A 1 489 ? 16.828 29.969 -1.438 1 93.75 489 PRO A N 1
ATOM 3706 C CA . PRO A 1 489 ? 17.625 28.906 -0.805 1 93.75 489 PRO A CA 1
ATOM 3707 C C . PRO A 1 489 ? 16.828 28.141 0.261 1 93.75 489 PRO A C 1
ATOM 3709 O O . PRO A 1 489 ? 15.836 28.656 0.782 1 93.75 489 PRO A O 1
ATOM 3712 N N . ALA A 1 490 ? 17.328 26.953 0.549 1 95.19 490 ALA A N 1
ATOM 3713 C CA . ALA A 1 490 ? 16.734 26.172 1.629 1 95.19 490 ALA A CA 1
ATOM 3714 C C . ALA A 1 490 ? 17.062 26.781 2.99 1 95.19 490 ALA A C 1
ATOM 3716 O O . ALA A 1 490 ? 18.188 27.219 3.227 1 95.19 490 ALA A O 1
ATOM 3717 N N . THR A 1 491 ? 16.078 26.906 3.793 1 97.38 491 THR A N 1
ATOM 3718 C CA . THR A 1 491 ? 16.234 27.469 5.133 1 97.38 491 THR A CA 1
ATOM 3719 C C . THR A 1 491 ? 15.75 26.469 6.191 1 97.38 491 THR A C 1
ATOM 3721 O O . THR A 1 491 ? 15 25.547 5.883 1 97.38 491 THR A O 1
ATOM 3724 N N . ILE A 1 492 ? 16.141 26.609 7.418 1 98.56 492 ILE A N 1
ATOM 3725 C CA . ILE A 1 492 ? 15.836 25.703 8.508 1 98.56 492 ILE A CA 1
ATOM 3726 C C . ILE A 1 492 ? 14.414 25.953 9.008 1 98.56 492 ILE A C 1
ATOM 3728 O O . ILE A 1 492 ? 14.141 26.984 9.633 1 98.56 492 ILE A O 1
ATOM 3732 N N . GLN A 1 493 ? 13.555 25.031 8.758 1 98.5 493 GLN A N 1
ATOM 3733 C CA . GLN A 1 493 ? 12.188 25.203 9.242 1 98.5 493 GLN A CA 1
ATOM 3734 C C . GLN A 1 493 ? 12.016 24.594 10.633 1 98.5 493 GLN A C 1
ATOM 3736 O O . GLN A 1 493 ? 11.102 24.969 11.367 1 98.5 493 GLN A O 1
ATOM 3741 N N . ALA A 1 494 ? 12.859 23.625 10.922 1 98.44 494 ALA A N 1
ATOM 3742 C CA . ALA A 1 494 ? 12.789 23 12.242 1 98.44 494 ALA A CA 1
ATOM 3743 C C . ALA A 1 494 ? 14.172 22.547 12.711 1 98.44 494 ALA A C 1
ATOM 3745 O O . ALA A 1 494 ? 14.977 22.078 11.906 1 98.44 494 ALA A O 1
ATOM 3746 N N . LEU A 1 495 ? 14.453 22.688 13.938 1 98.56 495 LEU A N 1
ATOM 3747 C CA . LEU A 1 495 ? 15.664 22.266 14.633 1 98.56 495 LEU A CA 1
ATOM 3748 C C . LEU A 1 495 ? 15.32 21.641 15.984 1 98.56 495 LEU A C 1
ATOM 3750 O O . LEU A 1 495 ? 14.547 22.219 16.766 1 98.56 495 LEU A O 1
ATOM 3754 N N . ARG A 1 496 ? 15.812 20.438 16.234 1 98.06 496 ARG A N 1
ATOM 3755 C CA . ARG A 1 496 ? 15.562 19.75 17.5 1 98.06 496 ARG A CA 1
ATOM 3756 C C . ARG A 1 496 ? 16.859 19.266 18.125 1 98.06 496 ARG A C 1
ATOM 3758 O O . ARG A 1 496 ? 17.75 18.781 17.422 1 98.06 496 ARG A O 1
ATOM 3765 N N . PHE A 1 497 ? 17 19.438 19.422 1 98 497 PHE A N 1
ATOM 3766 C CA . PHE A 1 497 ? 18.094 18.922 20.219 1 98 497 PHE A CA 1
ATOM 3767 C C . PHE A 1 497 ? 17.578 17.953 21.297 1 98 497 PHE A C 1
ATOM 3769 O O . PHE A 1 497 ? 16.547 18.219 21.922 1 98 497 PHE A O 1
ATOM 3776 N N . ARG A 1 498 ? 18.219 16.875 21.438 1 97.69 498 ARG A N 1
ATOM 3777 C CA . ARG A 1 498 ? 17.891 15.891 22.469 1 97.69 498 ARG A CA 1
ATOM 3778 C C . ARG A 1 498 ? 19.141 15.5 23.25 1 97.69 498 ARG A C 1
ATOM 3780 O O . ARG A 1 498 ? 20 14.758 22.75 1 97.69 498 ARG A O 1
ATOM 3787 N N . PRO A 1 499 ? 19.234 15.906 24.484 1 97 499 PRO A N 1
ATOM 3788 C CA . PRO A 1 499 ? 20.422 15.586 25.281 1 97 499 PRO A CA 1
ATOM 3789 C C . PRO A 1 499 ? 20.469 14.117 25.719 1 97 499 PRO A C 1
ATOM 3791 O O . PRO A 1 499 ? 19.422 13.516 25.953 1 97 499 PRO A O 1
ATOM 3794 N N . LYS A 1 500 ? 21.578 13.594 25.688 1 95.12 500 LYS A N 1
ATOM 3795 C CA . LYS A 1 500 ? 21.891 12.289 26.266 1 95.12 500 LYS A CA 1
ATOM 3796 C C . LYS A 1 500 ? 23.031 12.398 27.281 1 95.12 500 LYS A C 1
ATOM 3798 O O . LYS A 1 500 ? 24.188 12.117 26.969 1 95.12 500 LYS A O 1
ATOM 3803 N N . PRO A 1 501 ? 22.641 12.664 28.453 1 88 501 PRO A N 1
ATOM 3804 C CA . PRO A 1 501 ? 23.688 12.875 29.469 1 88 501 PRO A CA 1
ATOM 3805 C C . PRO A 1 501 ? 24.422 11.586 29.812 1 88 501 PRO A C 1
ATOM 3807 O O . PRO A 1 501 ? 23.859 10.492 29.703 1 88 501 PRO A O 1
ATOM 3810 N N . ALA A 1 502 ? 25.656 11.758 30.047 1 83.94 502 ALA A N 1
ATOM 3811 C CA . ALA A 1 502 ? 26.438 10.609 30.5 1 83.94 502 ALA A CA 1
ATOM 3812 C C . ALA A 1 502 ? 25.844 10.016 31.781 1 83.94 502 ALA A C 1
ATOM 3814 O O . ALA A 1 502 ? 25.281 10.734 32.594 1 83.94 502 ALA A O 1
ATOM 3815 N N . ALA A 1 503 ? 25.938 8.75 31.75 1 66.5 503 ALA A N 1
ATOM 3816 C CA . ALA A 1 503 ? 25.516 8.078 32.969 1 66.5 503 ALA A CA 1
ATOM 3817 C C . ALA A 1 503 ? 26.297 8.57 34.188 1 66.5 503 ALA A C 1
ATOM 3819 O O . ALA A 1 503 ? 27.5 8.828 34.062 1 66.5 503 ALA A O 1
ATOM 3820 N N . LYS A 1 504 ? 25.516 9.109 35.156 1 59.03 504 LYS A N 1
ATOM 3821 C CA . LYS A 1 504 ? 26.188 9.461 36.406 1 59.03 504 LYS A CA 1
ATOM 3822 C C . LYS A 1 504 ? 27.078 8.312 36.906 1 59.03 504 LYS A C 1
ATOM 3824 O O . LYS A 1 504 ? 26.656 7.152 36.875 1 59.03 504 LYS A O 1
ATOM 3829 N N . PRO A 1 505 ? 28.469 8.727 37.312 1 48.38 505 PRO A N 1
ATOM 3830 C CA . PRO A 1 505 ? 29.219 7.645 37.969 1 48.38 505 PRO A CA 1
ATOM 3831 C C . PRO A 1 505 ? 28.469 7.031 39.156 1 48.38 505 PRO A C 1
ATOM 3833 O O . PRO A 1 505 ? 27.688 7.715 39.812 1 48.38 505 PRO A O 1
ATOM 3836 N N . MET B 1 1 ? -74.188 -9.289 -17.938 1 32.56 1 MET B N 1
ATOM 3837 C CA . MET B 1 1 ? -73.25 -10 -17.062 1 32.56 1 MET B CA 1
ATOM 3838 C C . MET B 1 1 ? -71.875 -9.344 -17.094 1 32.56 1 MET B C 1
ATOM 3840 O O . MET B 1 1 ? -71.188 -9.414 -18.109 1 32.56 1 MET B O 1
ATOM 3844 N N . ASN B 1 2 ? -71.688 -8.195 -16.391 1 35.72 2 ASN B N 1
ATOM 3845 C CA . ASN B 1 2 ? -70.625 -7.191 -16.203 1 35.72 2 ASN B CA 1
ATOM 3846 C C . ASN B 1 2 ? -69.375 -7.785 -15.539 1 35.72 2 ASN B C 1
ATOM 3848 O O . ASN B 1 2 ? -69.438 -8.312 -14.43 1 35.72 2 ASN B O 1
ATOM 3852 N N . TRP B 1 3 ? -68.438 -8.297 -16.375 1 38.44 3 TRP B N 1
ATOM 3853 C CA . TRP B 1 3 ? -67.125 -8.867 -16.031 1 38.44 3 TRP B CA 1
ATOM 3854 C C . TRP B 1 3 ? -66.25 -7.867 -15.258 1 38.44 3 TRP B C 1
ATOM 3856 O O . TRP B 1 3 ? -65.938 -6.793 -15.766 1 38.44 3 TRP B O 1
ATOM 3866 N N . HIS B 1 4 ? -66.438 -7.758 -13.938 1 36.78 4 HIS B N 1
ATOM 3867 C CA . HIS B 1 4 ? -65.625 -6.977 -13.023 1 36.78 4 HIS B CA 1
ATOM 3868 C C . HIS B 1 4 ? -64.125 -7.461 -13.039 1 36.78 4 HIS B C 1
ATOM 3870 O O . HIS B 1 4 ? -63.906 -8.641 -12.805 1 36.78 4 HIS B O 1
ATOM 3876 N N . ARG B 1 5 ? -63.281 -6.766 -13.828 1 38.59 5 ARG B N 1
ATOM 3877 C CA . ARG B 1 5 ? -61.812 -6.891 -13.875 1 38.59 5 ARG B CA 1
ATOM 3878 C C . ARG B 1 5 ? -61.219 -6.629 -12.5 1 38.59 5 ARG B C 1
ATOM 3880 O O . ARG B 1 5 ? -61.219 -5.496 -12.023 1 38.59 5 ARG B O 1
ATOM 3887 N N . THR B 1 6 ? -61.281 -7.57 -11.586 1 35.91 6 THR B N 1
ATOM 3888 C CA . THR B 1 6 ? -60.531 -7.43 -10.344 1 35.91 6 THR B CA 1
ATOM 3889 C C . THR B 1 6 ? -59.031 -7.473 -10.625 1 35.91 6 THR B C 1
ATOM 3891 O O . THR B 1 6 ? -58.5 -8.477 -11.117 1 35.91 6 THR B O 1
ATOM 3894 N N . ALA B 1 7 ? -58.375 -6.348 -10.906 1 36.53 7 ALA B N 1
ATOM 3895 C CA . ALA B 1 7 ? -56.906 -6.23 -10.992 1 36.53 7 ALA B CA 1
ATOM 3896 C C . ALA B 1 7 ? -56.25 -6.645 -9.688 1 36.53 7 ALA B C 1
ATOM 3898 O O . ALA B 1 7 ? -56.5 -6.035 -8.641 1 36.53 7 ALA B O 1
ATOM 3899 N N . LEU B 1 8 ? -55.875 -7.891 -9.586 1 34.75 8 LEU B N 1
ATOM 3900 C CA . LEU B 1 8 ? -55 -8.328 -8.492 1 34.75 8 LEU B CA 1
ATOM 3901 C C . LEU B 1 8 ? -53.656 -7.582 -8.516 1 34.75 8 LEU B C 1
ATOM 3903 O O . LEU B 1 8 ? -52.906 -7.695 -9.477 1 34.75 8 LEU B O 1
ATOM 3907 N N . ALA B 1 9 ? -53.562 -6.469 -7.848 1 37.88 9 ALA B N 1
ATOM 3908 C CA . ALA B 1 9 ? -52.281 -5.828 -7.555 1 37.88 9 ALA B CA 1
ATOM 3909 C C . ALA B 1 9 ? -51.344 -6.789 -6.828 1 37.88 9 ALA B C 1
ATOM 3911 O O . ALA B 1 9 ? -51.625 -7.18 -5.688 1 37.88 9 ALA B O 1
ATOM 3912 N N . VAL B 1 10 ? -50.625 -7.57 -7.598 1 36.25 10 VAL B N 1
ATOM 3913 C CA . VAL B 1 10 ? -49.531 -8.328 -7.016 1 36.25 10 VAL B CA 1
ATOM 3914 C C . VAL B 1 10 ? -48.5 -7.371 -6.387 1 36.25 10 VAL B C 1
ATOM 3916 O O . VAL B 1 10 ? -47.906 -6.57 -7.086 1 36.25 10 VAL B O 1
ATOM 3919 N N . ALA B 1 11 ? -48.688 -7.109 -5.148 1 35.75 11 ALA B N 1
ATOM 3920 C CA . ALA B 1 11 ? -47.594 -6.492 -4.371 1 35.75 11 ALA B CA 1
ATOM 3921 C C . ALA B 1 11 ? -46.312 -7.309 -4.469 1 35.75 11 ALA B C 1
ATOM 3923 O O . ALA B 1 11 ? -46.25 -8.422 -3.951 1 35.75 11 ALA B O 1
ATOM 3924 N N . LEU B 1 12 ? -45.531 -7.07 -5.496 1 34.97 12 LEU B N 1
ATOM 3925 C CA . LEU B 1 12 ? -44.156 -7.57 -5.469 1 34.97 12 LEU B CA 1
ATOM 3926 C C . LEU B 1 12 ? -43.438 -7.117 -4.199 1 34.97 12 LEU B C 1
ATOM 3928 O O . LEU B 1 12 ? -43.094 -5.941 -4.055 1 34.97 12 LEU B O 1
ATOM 3932 N N . CYS B 1 13 ? -43.688 -7.824 -3.129 1 33.88 13 CYS B N 1
ATOM 3933 C CA . CYS B 1 13 ? -42.781 -7.688 -1.979 1 33.88 13 CYS B CA 1
ATOM 3934 C C . CYS B 1 13 ? -41.344 -7.91 -2.383 1 33.88 13 CYS B C 1
ATOM 3936 O O . CYS B 1 13 ? -40.938 -9.047 -2.619 1 33.88 13 CYS B O 1
ATOM 3938 N N . CYS B 1 14 ? -40.75 -6.957 -2.936 1 35.16 14 CYS B N 1
ATOM 3939 C CA . CYS B 1 14 ? -39.312 -7.078 -3.012 1 35.16 14 CYS B CA 1
ATOM 3940 C C . CYS B 1 14 ? -38.719 -7.453 -1.657 1 35.16 14 CYS B C 1
ATOM 3942 O O . CYS B 1 14 ? -38.906 -6.746 -0.669 1 35.16 14 CYS B O 1
ATOM 3944 N N . PRO B 1 15 ? -38.406 -8.688 -1.395 1 36.5 15 PRO B N 1
ATOM 3945 C CA . PRO B 1 15 ? -37.719 -8.938 -0.125 1 36.5 15 PRO B CA 1
ATOM 3946 C C . PRO B 1 15 ? -36.594 -7.945 0.132 1 36.5 15 PRO B C 1
ATOM 3948 O O . PRO B 1 15 ? -35.781 -7.695 -0.756 1 36.5 15 PRO B O 1
ATOM 3951 N N . ALA B 1 16 ? -36.75 -7.062 1.025 1 34.84 16 ALA B N 1
ATOM 3952 C CA . ALA B 1 16 ? -35.656 -6.234 1.518 1 34.84 16 ALA B CA 1
ATOM 3953 C C . ALA B 1 16 ? -34.406 -7.078 1.797 1 34.84 16 ALA B C 1
ATOM 3955 O O . ALA B 1 16 ? -34.469 -8.039 2.564 1 34.84 16 ALA B O 1
ATOM 3956 N N . MET B 1 17 ? -33.5 -7.172 0.929 1 40.47 17 MET B N 1
ATOM 3957 C CA . MET B 1 17 ? -32.219 -7.738 1.335 1 40.47 17 MET B CA 1
ATOM 3958 C C . MET B 1 17 ? -31.859 -7.312 2.756 1 40.47 17 MET B C 1
ATOM 3960 O O . MET B 1 17 ? -32 -6.141 3.109 1 40.47 17 MET B O 1
ATOM 3964 N N . PRO B 1 18 ? -31.875 -8.164 3.762 1 43.41 18 PRO B N 1
ATOM 3965 C CA . PRO B 1 18 ? -31.484 -7.715 5.102 1 43.41 18 PRO B CA 1
ATOM 3966 C C . PRO B 1 18 ? -30.328 -6.719 5.086 1 43.41 18 PRO B C 1
ATOM 3968 O O . PRO B 1 18 ? -29.391 -6.871 4.305 1 43.41 18 PRO B O 1
ATOM 3971 N N . ALA B 1 19 ? -30.594 -5.555 5.531 1 47.41 19 ALA B N 1
ATOM 3972 C CA . ALA B 1 19 ? -29.594 -4.508 5.727 1 47.41 19 ALA B CA 1
ATOM 3973 C C . ALA B 1 19 ? -28.359 -5.059 6.43 1 47.41 19 ALA B C 1
ATOM 3975 O O . ALA B 1 19 ? -28.469 -5.691 7.484 1 47.41 19 ALA B O 1
ATOM 3976 N N . VAL B 1 20 ? -27.281 -5.379 5.781 1 56.44 20 VAL B N 1
ATOM 3977 C CA . VAL B 1 20 ? -26 -5.719 6.41 1 56.44 20 VAL B CA 1
ATOM 3978 C C . VAL B 1 20 ? -25.859 -4.973 7.734 1 56.44 20 VAL B C 1
ATOM 3980 O O . VAL B 1 20 ? -25.953 -3.742 7.773 1 56.44 20 VAL B O 1
ATOM 3983 N N . ALA B 1 21 ? -26.016 -5.672 8.953 1 60.62 21 ALA B N 1
ATOM 3984 C CA . ALA B 1 21 ? -26.016 -5.141 10.312 1 60.62 21 ALA B CA 1
ATOM 3985 C C . ALA B 1 21 ? -24.797 -4.242 10.547 1 60.62 21 ALA B C 1
ATOM 3987 O O . ALA B 1 21 ? -23.656 -4.668 10.344 1 60.62 21 ALA B O 1
ATOM 3988 N N . GLN B 1 22 ? -24.969 -2.961 10.453 1 82.94 22 GLN B N 1
ATOM 3989 C CA . GLN B 1 22 ? -23.984 -1.984 10.922 1 82.94 22 GLN B CA 1
ATOM 3990 C C . GLN B 1 22 ? -24.297 -1.52 12.336 1 82.94 22 GLN B C 1
ATOM 3992 O O . GLN B 1 22 ? -25.422 -1.713 12.828 1 82.94 22 GLN B O 1
ATOM 3997 N N . THR B 1 23 ? -23.312 -1.099 13.086 1 92.75 23 THR B N 1
ATOM 3998 C CA . THR B 1 23 ? -23.406 -0.689 14.484 1 92.75 23 THR B CA 1
ATOM 3999 C C . THR B 1 23 ? -24.547 0.302 14.688 1 92.75 23 THR B C 1
ATOM 4001 O O . THR B 1 23 ? -24.672 1.273 13.938 1 92.75 23 THR B O 1
ATOM 4004 N N . THR B 1 24 ? -25.391 -0.009 15.672 1 93.69 24 THR B N 1
ATOM 4005 C CA . THR B 1 24 ? -26.531 0.858 15.961 1 93.69 24 THR B CA 1
ATOM 4006 C C . THR B 1 24 ? -26.203 1.837 17.078 1 93.69 24 THR B C 1
ATOM 4008 O O . THR B 1 24 ? -25.312 1.58 17.891 1 93.69 24 THR B O 1
ATOM 4011 N N . GLU B 1 25 ? -26.938 2.922 17.078 1 95.38 25 GLU B N 1
ATOM 4012 C CA . GLU B 1 25 ? -26.797 3.869 18.188 1 95.38 25 GLU B CA 1
ATOM 4013 C C . GLU B 1 25 ? -27.094 3.199 19.516 1 95.38 25 GLU B C 1
ATOM 4015 O O . GLU B 1 25 ? -26.406 3.459 20.516 1 95.38 25 GLU B O 1
ATOM 4020 N N . ALA B 1 26 ? -28.078 2.363 19.562 1 94.81 26 ALA B N 1
ATOM 4021 C CA . ALA B 1 26 ? -28.469 1.673 20.781 1 94.81 26 ALA B CA 1
ATOM 4022 C C . ALA B 1 26 ? -27.312 0.855 21.344 1 94.81 26 ALA B C 1
ATOM 4024 O O . ALA B 1 26 ? -27.109 0.812 22.562 1 94.81 26 ALA B O 1
ATOM 4025 N N . ALA B 1 27 ? -26.547 0.274 20.453 1 94 27 ALA B N 1
ATOM 4026 C CA . ALA B 1 27 ? -25.422 -0.556 20.875 1 94 27 ALA B CA 1
ATOM 4027 C C . ALA B 1 27 ? -24.297 0.297 21.453 1 94 27 ALA B C 1
ATOM 4029 O O . ALA B 1 27 ? -23.516 -0.178 22.281 1 94 27 ALA B O 1
ATOM 4030 N N . LEU B 1 28 ? -24.25 1.579 21.094 1 97.38 28 LEU B N 1
ATOM 4031 C CA . LEU B 1 28 ? -23.156 2.467 21.484 1 97.38 28 LEU B CA 1
ATOM 4032 C C . LEU B 1 28 ? -23.531 3.254 22.75 1 97.38 28 LEU B C 1
ATOM 4034 O O . LEU B 1 28 ? -22.656 3.736 23.469 1 97.38 28 LEU B O 1
ATOM 4038 N N . GLN B 1 29 ? -24.781 3.418 23 1 96.62 29 GLN B N 1
ATOM 4039 C CA . GLN B 1 29 ? -25.297 4.367 23.984 1 96.62 29 GLN B CA 1
ATOM 4040 C C . GLN B 1 29 ? -24.703 4.117 25.359 1 96.62 29 GLN B C 1
ATOM 4042 O O . GLN B 1 29 ? -24.375 5.062 26.094 1 96.62 29 GLN B O 1
ATOM 4047 N N . SER B 1 30 ? -24.531 2.877 25.656 1 95.31 30 SER B N 1
ATOM 4048 C CA . SER B 1 30 ? -24.062 2.527 27 1 95.31 30 SER B CA 1
ATOM 4049 C C . SER B 1 30 ? -22.594 2.9 27.172 1 95.31 30 SER B C 1
ATOM 4051 O O . SER B 1 30 ? -22.094 2.914 28.297 1 95.31 30 SER B O 1
ATOM 4053 N N . GLN B 1 31 ? -21.938 3.219 26.078 1 97.25 31 GLN B N 1
ATOM 4054 C CA . GLN B 1 31 ? -20.5 3.48 26.156 1 97.25 31 GLN B CA 1
ATOM 4055 C C . GLN B 1 31 ? -20.219 4.98 26.141 1 97.25 31 GLN B C 1
ATOM 4057 O O . GLN B 1 31 ? -19.094 5.402 26.391 1 97.25 31 GLN B O 1
ATOM 4062 N N . PHE B 1 32 ? -21.203 5.863 25.953 1 97.94 32 PHE B N 1
ATOM 4063 C CA . PHE B 1 32 ? -20.984 7.293 25.766 1 97.94 32 PHE B CA 1
ATOM 4064 C C . PHE B 1 32 ? -20.406 7.926 27.016 1 97.94 32 PHE B C 1
ATOM 4066 O O . PHE B 1 32 ? -19.484 8.742 26.938 1 97.94 32 PHE B O 1
ATOM 4073 N N . GLU B 1 33 ? -20.891 7.504 28.141 1 97.62 33 GLU B N 1
ATOM 4074 C CA . GLU B 1 33 ? -20.391 8.078 29.391 1 97.62 33 GLU B CA 1
ATOM 4075 C C . GLU B 1 33 ? -18.922 7.742 29.594 1 97.62 33 GLU B C 1
ATOM 4077 O O . GLU B 1 33 ? -18.141 8.594 30.031 1 97.62 33 GLU B O 1
ATOM 4082 N N . ALA B 1 34 ? -18.625 6.508 29.344 1 97.38 34 ALA B N 1
ATOM 4083 C CA . ALA B 1 34 ? -17.234 6.086 29.484 1 97.38 34 ALA B CA 1
ATOM 4084 C C . ALA B 1 34 ? -16.328 6.855 28.531 1 97.38 34 ALA B C 1
ATOM 4086 O O . ALA B 1 34 ? -15.203 7.227 28.891 1 97.38 34 ALA B O 1
ATOM 4087 N N . ILE B 1 35 ? -16.75 7.113 27.359 1 98 35 ILE B N 1
ATOM 4088 C CA . ILE B 1 35 ? -15.992 7.855 26.359 1 98 35 ILE B CA 1
ATOM 4089 C C . ILE B 1 35 ? -15.859 9.312 26.797 1 98 35 ILE B C 1
ATOM 4091 O O . ILE B 1 35 ? -14.789 9.914 26.672 1 98 35 ILE B O 1
ATOM 4095 N N . ASP B 1 36 ? -16.922 9.875 27.344 1 98.38 36 ASP B N 1
ATOM 4096 C CA . ASP B 1 36 ? -16.875 11.234 27.875 1 98.38 36 ASP B CA 1
ATOM 4097 C C . ASP B 1 36 ? -15.781 11.367 28.938 1 98.38 36 ASP B C 1
ATOM 4099 O O . ASP B 1 36 ? -15.023 12.336 28.938 1 98.38 36 ASP B O 1
ATOM 4103 N N . ARG B 1 37 ? -15.656 10.383 29.766 1 97.75 37 ARG B N 1
ATOM 4104 C CA . ARG B 1 37 ? -14.664 10.414 30.828 1 97.75 37 ARG B CA 1
ATOM 4105 C C . ARG B 1 37 ? -13.25 10.367 30.266 1 97.75 37 ARG B C 1
ATOM 4107 O O . ARG B 1 37 ? -12.328 10.977 30.812 1 97.75 37 ARG B O 1
ATOM 4114 N N . GLN B 1 38 ? -13.078 9.617 29.188 1 96.69 38 GLN B N 1
ATOM 4115 C CA . GLN B 1 38 ? -11.766 9.547 28.547 1 96.69 38 GLN B CA 1
ATOM 4116 C C . GLN B 1 38 ? -11.336 10.914 28.031 1 96.69 38 GLN B C 1
ATOM 4118 O O . GLN B 1 38 ? -10.188 11.328 28.219 1 96.69 38 GLN B O 1
ATOM 4123 N N . PHE B 1 39 ? -12.234 11.656 27.406 1 97.69 39 PHE B N 1
ATOM 4124 C CA . PHE B 1 39 ? -11.891 12.953 26.828 1 97.69 39 PHE B CA 1
ATOM 4125 C C . PHE B 1 39 ? -11.758 14.008 27.922 1 97.69 39 PHE B C 1
ATOM 4127 O O . PHE B 1 39 ? -10.945 14.922 27.812 1 97.69 39 PHE B O 1
ATOM 4134 N N . GLU B 1 40 ? -12.539 13.875 29 1 96.94 40 GLU B N 1
ATOM 4135 C CA . GLU B 1 40 ? -12.367 14.75 30.156 1 96.94 40 GLU B CA 1
ATOM 4136 C C . GLU B 1 40 ? -10.984 14.562 30.781 1 96.94 40 GLU B C 1
ATOM 4138 O O . GLU B 1 40 ? -10.336 15.539 31.156 1 96.94 40 GLU B O 1
ATOM 4143 N N . ALA B 1 41 ? -10.594 13.312 30.875 1 95.94 41 ALA B N 1
ATOM 4144 C CA . ALA B 1 41 ? -9.266 13.016 31.406 1 95.94 41 ALA B CA 1
ATOM 4145 C C . ALA B 1 41 ? -8.172 13.609 30.516 1 95.94 41 ALA B C 1
ATOM 4147 O O . ALA B 1 41 ? -7.18 14.133 31.016 1 95.94 41 ALA B O 1
ATOM 4148 N N . PHE B 1 42 ? -8.359 13.5 29.25 1 96.06 42 PHE B N 1
ATOM 4149 C CA . PHE B 1 42 ? -7.406 14.094 28.328 1 96.06 42 PHE B CA 1
ATOM 4150 C C . PHE B 1 42 ? -7.273 15.594 28.578 1 96.06 42 PHE B C 1
ATOM 4152 O O . PHE B 1 42 ? -6.16 16.125 28.656 1 96.06 42 PHE B O 1
ATOM 4159 N N . GLN B 1 43 ? -8.398 16.297 28.625 1 94.12 43 GLN B N 1
ATOM 4160 C CA . GLN B 1 43 ? -8.367 17.734 28.828 1 94.12 43 GLN B CA 1
ATOM 4161 C C . GLN B 1 43 ? -7.668 18.078 30.141 1 94.12 43 GLN B C 1
ATOM 4163 O O . GLN B 1 43 ? -6.957 19.094 30.219 1 94.12 43 GLN B O 1
ATOM 4168 N N . ARG B 1 44 ? -7.883 17.297 31.125 1 91.12 44 ARG B N 1
ATOM 4169 C CA . ARG B 1 44 ? -7.262 17.531 32.438 1 91.12 44 ARG B CA 1
ATOM 4170 C C . ARG B 1 44 ? -5.754 17.328 32.344 1 91.12 44 ARG B C 1
ATOM 4172 O O . ARG B 1 44 ? -4.988 18.125 32.906 1 91.12 44 ARG B O 1
ATOM 4179 N N . ASP B 1 45 ? -5.336 16.359 31.641 1 92.38 45 ASP B N 1
ATOM 4180 C CA . ASP B 1 45 ? -3.936 15.938 31.641 1 92.38 45 ASP B CA 1
ATOM 4181 C C . ASP B 1 45 ? -3.137 16.703 30.578 1 92.38 45 ASP B C 1
ATOM 4183 O O . ASP B 1 45 ? -1.913 16.797 30.672 1 92.38 45 ASP B O 1
ATOM 4187 N N . THR B 1 46 ? -3.746 17.156 29.594 1 89.75 46 THR B N 1
ATOM 4188 C CA . THR B 1 46 ? -3.16 17.922 28.5 1 89.75 46 THR B CA 1
ATOM 4189 C C . THR B 1 46 ? -3.881 19.266 28.344 1 89.75 46 THR B C 1
ATOM 4191 O O . THR B 1 46 ? -4.918 19.344 27.672 1 89.75 46 THR B O 1
ATOM 4194 N N . PRO B 1 47 ? -3.332 20.203 28.875 1 85 47 PRO B N 1
ATOM 4195 C CA . PRO B 1 47 ? -4.051 21.469 28.844 1 85 47 PRO B CA 1
ATOM 4196 C C . PRO B 1 47 ? -4.438 21.891 27.422 1 85 47 PRO B C 1
ATOM 4198 O O . PRO B 1 47 ? -3.562 22.078 26.578 1 85 47 PRO B O 1
ATOM 4201 N N . VAL B 1 48 ? -5.691 21.922 27.109 1 95.62 48 VAL B N 1
ATOM 4202 C CA . VAL B 1 48 ? -6.293 22.531 25.938 1 95.62 48 VAL B CA 1
ATOM 4203 C C . VAL B 1 48 ? -7.422 23.469 26.359 1 95.62 48 VAL B C 1
ATOM 4205 O O . VAL B 1 48 ? -8.195 23.141 27.266 1 95.62 48 VAL B O 1
ATOM 4208 N N . PRO B 1 49 ? -7.492 24.656 25.766 1 97.75 49 PRO B N 1
ATOM 4209 C CA . PRO B 1 49 ? -8.594 25.531 26.141 1 97.75 49 PRO B CA 1
ATOM 4210 C C . PRO B 1 49 ? -9.969 24.891 25.922 1 97.75 49 PRO B C 1
ATOM 4212 O O . PRO B 1 49 ? -10.82 24.938 26.812 1 97.75 49 PRO B O 1
ATOM 4215 N N . GLY B 1 50 ? -10.141 24.359 24.797 1 98.25 50 GLY B N 1
ATOM 4216 C CA . GLY B 1 50 ? -11.398 23.688 24.484 1 98.25 50 GLY B CA 1
ATOM 4217 C C . GLY B 1 50 ? -11.242 22.578 23.469 1 98.25 50 GLY B C 1
ATOM 4218 O O . GLY B 1 50 ? -10.25 22.531 22.734 1 98.25 50 GLY B O 1
ATOM 4219 N N . LEU B 1 51 ? -12.211 21.641 23.484 1 98.56 51 LEU B N 1
ATOM 4220 C CA . LEU B 1 51 ? -12.281 20.594 22.484 1 98.56 51 LEU B CA 1
ATOM 4221 C C . LEU B 1 51 ? -13.719 20.156 22.234 1 98.56 51 LEU B C 1
ATOM 4223 O O . LEU B 1 51 ? -14.602 20.438 23.062 1 98.56 51 LEU B O 1
ATOM 4227 N N . VAL B 1 52 ? -13.984 19.578 21.125 1 98.88 52 VAL B N 1
ATOM 4228 C CA . VAL B 1 52 ? -15.25 18.938 20.781 1 98.88 52 VAL B CA 1
ATOM 4229 C C . VAL B 1 52 ? -14.992 17.594 20.109 1 98.88 52 VAL B C 1
ATOM 4231 O O . VAL B 1 52 ? -14.016 17.438 19.375 1 98.88 52 VAL B O 1
ATOM 4234 N N . TYR B 1 53 ? -15.727 16.562 20.422 1 98.88 53 TYR B N 1
ATOM 4235 C CA . TYR B 1 53 ? -15.633 15.258 19.766 1 98.88 53 TYR B CA 1
ATOM 4236 C C . TYR B 1 53 ? -17.016 14.719 19.422 1 98.88 53 TYR B C 1
ATOM 4238 O O . TYR B 1 53 ? -18.016 15.172 19.984 1 98.88 53 TYR B O 1
ATOM 4246 N N . GLY B 1 54 ? -17.031 13.875 18.469 1 98.88 54 GLY B N 1
ATOM 4247 C CA . GLY B 1 54 ? -18.266 13.273 18.016 1 98.88 54 GLY B CA 1
ATOM 4248 C C . GLY B 1 54 ? -18.109 11.836 17.562 1 98.88 54 GLY B C 1
ATOM 4249 O O . GLY B 1 54 ? -17.016 11.414 17.188 1 98.88 54 GLY B O 1
ATOM 4250 N N . ILE B 1 55 ? -19.188 11.07 17.688 1 98.88 55 ILE B N 1
ATOM 4251 C CA . ILE B 1 55 ? -19.297 9.695 17.203 1 98.88 55 ILE B CA 1
ATOM 4252 C C . ILE B 1 55 ? -20.406 9.602 16.156 1 98.88 55 ILE B C 1
ATOM 4254 O O . ILE B 1 55 ? -21.516 10.094 16.375 1 98.88 55 ILE B O 1
ATOM 4258 N N . VAL B 1 56 ? -20.078 9.062 15.062 1 98.69 56 VAL B N 1
ATOM 4259 C CA . VAL B 1 56 ? -21.031 8.891 13.969 1 98.69 56 VAL B CA 1
ATOM 4260 C C . VAL B 1 56 ? -21.359 7.414 13.789 1 98.69 56 VAL B C 1
ATOM 4262 O O . VAL B 1 56 ? -20.469 6.562 13.812 1 98.69 56 VAL B O 1
ATOM 4265 N N . ALA B 1 57 ? -22.547 7.078 13.672 1 98.06 57 ALA B N 1
ATOM 4266 C CA . ALA B 1 57 ? -23.109 5.766 13.367 1 98.06 57 ALA B CA 1
ATOM 4267 C C . ALA B 1 57 ? -24.516 5.891 12.773 1 98.06 57 ALA B C 1
ATOM 4269 O O . ALA B 1 57 ? -25.172 6.922 12.93 1 98.06 57 ALA B O 1
ATOM 4270 N N . GLU B 1 58 ? -24.922 4.918 12.023 1 95.88 58 GLU B N 1
ATOM 4271 C CA . GLU B 1 58 ? -26.234 4.898 11.398 1 95.88 58 GLU B CA 1
ATOM 4272 C C . GLU B 1 58 ? -26.453 6.141 10.539 1 95.88 58 GLU B C 1
ATOM 4274 O O . GLU B 1 58 ? -27.547 6.695 10.508 1 95.88 58 GLU B O 1
ATOM 4279 N N . GLY B 1 59 ? -25.359 6.668 10.07 1 95.75 59 GLY B N 1
ATOM 4280 C CA . GLY B 1 59 ? -25.438 7.738 9.086 1 95.75 59 GLY B CA 1
ATOM 4281 C C . GLY B 1 59 ? -25.641 9.109 9.711 1 95.75 59 GLY B C 1
ATOM 4282 O O . GLY B 1 59 ? -25.984 10.062 9.016 1 95.75 59 GLY B O 1
ATOM 4283 N N . ARG B 1 60 ? -25.453 9.195 10.984 1 97.19 60 ARG B N 1
ATOM 4284 C CA . ARG B 1 60 ? -25.656 10.484 11.633 1 97.19 60 ARG B CA 1
ATOM 4285 C C . ARG B 1 60 ? -24.766 10.641 12.859 1 97.19 60 ARG B C 1
ATOM 4287 O O . ARG B 1 60 ? -24.203 9.656 13.352 1 97.19 60 ARG B O 1
ATOM 4294 N N . LEU B 1 61 ? -24.609 11.844 13.297 1 98.44 61 LEU B N 1
ATOM 4295 C CA . LEU B 1 61 ? -23.938 12.148 14.555 1 98.44 61 LEU B CA 1
ATOM 4296 C C . LEU B 1 61 ? -24.781 11.68 15.742 1 98.44 61 LEU B C 1
ATOM 4298 O O . LEU B 1 61 ? -25.812 12.281 16.047 1 98.44 61 LEU B O 1
ATOM 4302 N N . VAL B 1 62 ? -24.344 10.633 16.469 1 98.5 62 VAL B N 1
ATOM 4303 C CA . VAL B 1 62 ? -25.172 10.023 17.484 1 98.5 62 VAL B CA 1
ATOM 4304 C C . VAL B 1 62 ? -24.75 10.523 18.875 1 98.5 62 VAL B C 1
ATOM 4306 O O . VAL B 1 62 ? -25.484 10.375 19.844 1 98.5 62 VAL B O 1
ATOM 4309 N N . HIS B 1 63 ? -23.547 11.008 18.922 1 98.69 63 HIS B N 1
ATOM 4310 C CA . HIS B 1 63 ? -23.031 11.586 20.156 1 98.69 63 HIS B CA 1
ATOM 4311 C C . HIS B 1 63 ? -22.062 12.734 19.875 1 98.69 63 HIS B C 1
ATOM 4313 O O . HIS B 1 63 ? -21.234 12.641 18.969 1 98.69 63 HIS B O 1
ATOM 4319 N N . VAL B 1 64 ? -22.188 13.82 20.547 1 98.75 64 VAL B N 1
ATOM 4320 C CA . VAL B 1 64 ? -21.297 14.969 20.422 1 98.75 64 VAL B CA 1
ATOM 4321 C C . VAL B 1 64 ? -21.219 15.719 21.75 1 98.75 64 VAL B C 1
ATOM 4323 O O . VAL B 1 64 ? -22.219 15.852 22.453 1 98.75 64 VAL B O 1
ATOM 4326 N N . ARG B 1 65 ? -20 16.094 22.094 1 98.62 65 ARG B N 1
ATOM 4327 C CA . ARG B 1 65 ? -19.828 16.828 23.344 1 98.62 65 ARG B CA 1
ATOM 4328 C C . ARG B 1 65 ? -18.672 17.828 23.234 1 98.62 65 ARG B C 1
ATOM 4330 O O . ARG B 1 65 ? -17.625 17.531 22.641 1 98.62 65 ARG B O 1
ATOM 4337 N N . GLY B 1 66 ? -18.953 19.031 23.641 1 98.44 66 GLY B N 1
ATOM 4338 C CA . GLY B 1 66 ? -17.938 20.031 23.828 1 98.44 66 GLY B CA 1
ATOM 4339 C C . GLY B 1 66 ? -17.438 20.125 25.266 1 98.44 66 GLY B C 1
ATOM 4340 O O . GLY B 1 66 ? -18.219 19.969 26.203 1 98.44 66 GLY B O 1
ATOM 4341 N N . ILE B 1 67 ? -16.188 20.344 25.422 1 98.12 67 ILE B N 1
ATOM 4342 C CA . ILE B 1 67 ? -15.555 20.547 26.719 1 98.12 67 ILE B CA 1
ATOM 4343 C C . ILE B 1 67 ? -14.695 21.812 26.688 1 98.12 67 ILE B C 1
ATOM 4345 O O . ILE B 1 67 ? -14.008 22.062 25.703 1 98.12 67 ILE B O 1
ATOM 4349 N N . GLY B 1 68 ? -14.781 22.641 27.719 1 98 68 GLY B N 1
ATOM 4350 C CA . GLY B 1 68 ? -13.938 23.828 27.812 1 98 68 GLY B CA 1
ATOM 4351 C C . GLY B 1 68 ? -14.508 25.016 27.078 1 98 68 GLY B C 1
ATOM 4352 O O . GLY B 1 68 ? -15.719 25.234 27.062 1 98 68 GLY B O 1
ATOM 4353 N N . VAL B 1 69 ? -13.492 25.875 26.547 1 98 69 VAL B N 1
ATOM 4354 C CA . VAL B 1 69 ? -13.953 27.172 26.062 1 98 69 VAL B CA 1
ATOM 4355 C C . VAL B 1 69 ? -13.438 27.406 24.641 1 98 69 VAL B C 1
ATOM 4357 O O . VAL B 1 69 ? -12.391 26.875 24.266 1 98 69 VAL B O 1
ATOM 4360 N N . GLN B 1 70 ? -14.164 28.266 23.875 1 97.56 70 GLN B N 1
ATOM 4361 C CA . GLN B 1 70 ? -13.805 28.672 22.516 1 97.56 70 GLN B CA 1
ATOM 4362 C C . GLN B 1 70 ? -12.656 29.672 22.531 1 97.56 70 GLN B C 1
ATOM 4364 O O . GLN B 1 70 ? -11.906 29.766 21.562 1 97.56 70 GLN B O 1
ATOM 4369 N N . ASP B 1 71 ? -12.633 30.453 23.562 1 97.31 71 ASP B N 1
ATOM 4370 C CA . ASP B 1 71 ? -11.648 31.516 23.719 1 97.31 71 ASP B CA 1
ATOM 4371 C C . ASP B 1 71 ? -11.367 31.797 25.188 1 97.31 71 ASP B C 1
ATOM 4373 O O . ASP B 1 71 ? -12.258 31.672 26.031 1 97.31 71 ASP B O 1
ATOM 4377 N N . LEU B 1 72 ? -10.188 32.25 25.5 1 96.75 72 LEU B N 1
ATOM 4378 C CA . LEU B 1 72 ? -9.766 32.438 26.891 1 96.75 72 LEU B CA 1
ATOM 4379 C C . LEU B 1 72 ? -10.156 33.812 27.406 1 96.75 72 LEU B C 1
ATOM 4381 O O . LEU B 1 72 ? -10.188 34.031 28.625 1 96.75 72 LEU B O 1
ATOM 4385 N N . ALA B 1 73 ? -10.406 34.719 26.531 1 95.88 73 ALA B N 1
ATOM 4386 C CA . ALA B 1 73 ? -10.766 36.062 26.953 1 95.88 73 ALA B CA 1
ATOM 4387 C C . ALA B 1 73 ? -12.219 36.125 27.422 1 95.88 73 ALA B C 1
ATOM 4389 O O . ALA B 1 73 ? -12.5 36.594 28.516 1 95.88 73 ALA B O 1
ATOM 4390 N N . GLU B 1 74 ? -13.164 35.625 26.578 1 96.62 74 GLU B N 1
ATOM 4391 C CA . GLU B 1 74 ? -14.594 35.688 26.859 1 96.62 74 GLU B CA 1
ATOM 4392 C C . GLU B 1 74 ? -15.086 34.406 27.5 1 96.62 74 GLU B C 1
ATOM 4394 O O . GLU B 1 74 ? -16.188 34.344 28.062 1 96.62 74 GLU B O 1
ATOM 4399 N N . LYS B 1 75 ? -14.352 33.344 27.344 1 97.62 75 LYS B N 1
ATOM 4400 C CA . LYS B 1 75 ? -14.609 32.031 27.953 1 97.62 75 LYS B CA 1
ATOM 4401 C C . LYS B 1 75 ? -15.945 31.453 27.484 1 97.62 75 LYS B C 1
ATOM 4403 O O . LYS B 1 75 ? -16.703 30.906 28.281 1 97.62 75 LYS B O 1
ATOM 4408 N N . ARG B 1 76 ? -16.281 31.719 26.25 1 97.81 76 ARG B N 1
ATOM 4409 C CA . ARG B 1 76 ? -17.484 31.094 25.688 1 97.81 76 ARG B CA 1
ATOM 4410 C C . ARG B 1 76 ? -17.312 29.578 25.609 1 97.81 76 ARG B C 1
ATOM 4412 O O . ARG B 1 76 ? -16.266 29.078 25.203 1 97.81 76 ARG B O 1
ATOM 4419 N N . PRO B 1 77 ? -18.344 28.844 25.969 1 98.31 77 PRO B N 1
ATOM 4420 C CA . PRO B 1 77 ? -18.219 27.391 25.969 1 98.31 77 PRO B CA 1
ATOM 4421 C C . PRO B 1 77 ? -18.141 26.797 24.562 1 98.31 77 PRO B C 1
ATOM 4423 O O . PRO B 1 77 ? -18.766 27.312 23.641 1 98.31 77 PRO B O 1
ATOM 4426 N N . VAL B 1 78 ? -17.438 25.719 24.406 1 98.75 78 VAL B N 1
ATOM 4427 C CA . VAL B 1 78 ? -17.438 24.953 23.156 1 98.75 78 VAL B CA 1
ATOM 4428 C C . VAL B 1 78 ? -18.75 24.203 23 1 98.75 78 VAL B C 1
ATOM 4430 O O . VAL B 1 78 ? -19.234 23.562 23.938 1 98.75 78 VAL B O 1
ATOM 4433 N N . THR B 1 79 ? -19.344 24.297 21.906 1 98.5 79 THR B N 1
ATOM 4434 C CA . THR B 1 79 ? -20.547 23.562 21.531 1 98.5 79 THR B CA 1
ATOM 4435 C C . THR B 1 79 ? -20.359 22.812 20.219 1 98.5 79 THR B C 1
ATOM 4437 O O . THR B 1 79 ? -19.297 22.922 19.594 1 98.5 79 THR B O 1
ATOM 4440 N N . ALA B 1 80 ? -21.359 22.062 19.797 1 98.5 80 ALA B N 1
ATOM 4441 C CA . ALA B 1 80 ? -21.312 21.297 18.547 1 98.5 80 ALA B CA 1
ATOM 4442 C C . ALA B 1 80 ? -21.281 22.234 17.344 1 98.5 80 ALA B C 1
ATOM 4444 O O . ALA B 1 80 ? -20.969 21.812 16.234 1 98.5 80 ALA B O 1
ATOM 4445 N N . ASP B 1 81 ? -21.562 23.531 17.547 1 98.25 81 ASP B N 1
ATOM 4446 C CA . ASP B 1 81 ? -21.625 24.5 16.453 1 98.25 81 ASP B CA 1
ATOM 4447 C C . ASP B 1 81 ? -20.359 25.344 16.391 1 98.25 81 ASP B C 1
ATOM 4449 O O . ASP B 1 81 ? -20.172 26.125 15.453 1 98.25 81 ASP B O 1
ATOM 4453 N N . THR B 1 82 ? -19.531 25.203 17.406 1 98.69 82 THR B N 1
ATOM 4454 C CA . THR B 1 82 ? -18.281 25.953 17.422 1 98.69 82 THR B CA 1
ATOM 4455 C C . THR B 1 82 ? -17.422 25.578 16.203 1 98.69 82 THR B C 1
ATOM 4457 O O . THR B 1 82 ? -17.344 24.406 15.836 1 98.69 82 THR B O 1
ATOM 4460 N N . LEU B 1 83 ? -16.781 26.594 15.609 1 98.75 83 LEU B N 1
ATOM 4461 C CA . LEU B 1 83 ? -16 26.375 14.398 1 98.75 83 LEU B CA 1
ATOM 4462 C C . LEU B 1 83 ? -14.523 26.188 14.742 1 98.75 83 LEU B C 1
ATOM 4464 O O . LEU B 1 83 ? -13.93 27.016 15.43 1 98.75 83 LEU B O 1
ATOM 4468 N N . PHE B 1 84 ? -13.93 25.078 14.297 1 98.69 84 PHE B N 1
ATOM 4469 C CA . PHE B 1 84 ? -12.516 24.75 14.453 1 98.69 84 PHE B CA 1
ATOM 4470 C C . PHE B 1 84 ? -11.852 24.578 13.094 1 98.69 84 PHE B C 1
ATOM 4472 O O . PHE B 1 84 ? -12.469 24.094 12.148 1 98.69 84 PHE B O 1
ATOM 4479 N N . ARG B 1 85 ? -10.555 25.016 12.938 1 98.19 85 ARG B N 1
ATOM 4480 C CA . ARG B 1 85 ? -9.727 24.547 11.828 1 98.19 85 ARG B CA 1
ATOM 4481 C C . ARG B 1 85 ? -9.352 23.078 12.008 1 98.19 85 ARG B C 1
ATOM 4483 O O . ARG B 1 85 ? -8.938 22.672 13.086 1 98.19 85 ARG B O 1
ATOM 4490 N N . ILE B 1 86 ? -9.492 22.312 10.922 1 98.56 86 ILE B N 1
ATOM 4491 C CA . ILE B 1 86 ? -9.25 20.875 11.07 1 98.56 86 ILE B CA 1
ATOM 4492 C C . ILE B 1 86 ? -7.898 20.531 10.453 1 98.56 86 ILE B C 1
ATOM 4494 O O . ILE B 1 86 ? -7.551 19.344 10.344 1 98.56 86 ILE B O 1
ATOM 4498 N N . ALA B 1 87 ? -7.18 21.516 10 1 98.5 87 ALA B N 1
ATOM 4499 C CA . ALA B 1 87 ? -5.805 21.328 9.539 1 98.5 87 ALA B CA 1
ATOM 4500 C C . ALA B 1 87 ? -5.719 20.25 8.469 1 98.5 87 ALA B C 1
ATOM 4502 O O . ALA B 1 87 ? -6.488 20.266 7.5 1 98.5 87 ALA B O 1
ATOM 4503 N N . SER B 1 88 ? -4.824 19.328 8.539 1 98.81 88 SER B N 1
ATOM 4504 C CA . SER B 1 88 ? -4.48 18.359 7.504 1 98.81 88 SER B CA 1
ATOM 4505 C C . SER B 1 88 ? -5.656 17.453 7.191 1 98.81 88 SER B C 1
ATOM 4507 O O . SER B 1 88 ? -5.66 16.75 6.168 1 98.81 88 SER B O 1
ATOM 4509 N N . MET B 1 89 ? -6.656 17.375 8.016 1 98.88 89 MET B N 1
ATOM 4510 C CA . MET B 1 89 ? -7.852 16.609 7.676 1 98.88 89 MET B CA 1
ATOM 4511 C C . MET B 1 89 ? -8.562 17.203 6.465 1 98.88 89 MET B C 1
ATOM 4513 O O . MET B 1 89 ? -9.414 16.562 5.859 1 98.88 89 MET B O 1
ATOM 4517 N N . THR B 1 90 ? -8.188 18.438 6.098 1 98.88 90 THR B N 1
ATOM 4518 C CA . THR B 1 90 ? -8.656 19.094 4.879 1 98.88 90 THR B CA 1
ATOM 4519 C C . THR B 1 90 ? -8.234 18.297 3.645 1 98.88 90 THR B C 1
ATOM 4521 O O . THR B 1 90 ? -8.945 18.281 2.641 1 98.88 90 THR B O 1
ATOM 4524 N N . LYS B 1 91 ? -7.168 17.578 3.738 1 98.94 91 LYS B N 1
ATOM 4525 C CA . LYS B 1 91 ? -6.559 16.906 2.592 1 98.94 91 LYS B CA 1
ATOM 4526 C C . LYS B 1 91 ? -7.516 15.891 1.978 1 98.94 91 LYS B C 1
ATOM 4528 O O . LYS B 1 91 ? -7.504 15.68 0.764 1 98.94 91 LYS B O 1
ATOM 4533 N N . ALA B 1 92 ? -8.375 15.297 2.762 1 98.88 92 ALA B N 1
ATOM 4534 C CA . ALA B 1 92 ? -9.344 14.344 2.213 1 98.88 92 ALA B CA 1
ATOM 4535 C C . ALA B 1 92 ? -10.336 15.047 1.288 1 98.88 92 ALA B C 1
ATOM 4537 O O . ALA B 1 92 ? -10.789 14.461 0.298 1 98.88 92 ALA B O 1
ATOM 4538 N N . PHE B 1 93 ? -10.711 16.297 1.601 1 98.94 93 PHE B N 1
ATOM 4539 C CA . PHE B 1 93 ? -11.57 17.078 0.724 1 98.94 93 PHE B CA 1
ATOM 4540 C C . PHE B 1 93 ? -10.875 17.375 -0.595 1 98.94 93 PHE B C 1
ATOM 4542 O O . PHE B 1 93 ? -11.484 17.312 -1.662 1 98.94 93 PHE B O 1
ATOM 4549 N N . THR B 1 94 ? -9.586 17.703 -0.507 1 98.94 94 THR B N 1
ATOM 4550 C CA . THR B 1 94 ? -8.789 17.984 -1.699 1 98.94 94 THR B CA 1
ATOM 4551 C C . THR B 1 94 ? -8.672 16.734 -2.566 1 98.94 94 THR B C 1
ATOM 4553 O O . THR B 1 94 ? -8.891 16.781 -3.777 1 98.94 94 THR B O 1
ATOM 4556 N N . ALA B 1 95 ? -8.391 15.602 -1.934 1 98.88 95 ALA B N 1
ATOM 4557 C CA . ALA B 1 95 ? -8.258 14.336 -2.66 1 98.88 95 ALA B CA 1
ATOM 4558 C C . ALA B 1 95 ? -9.562 13.969 -3.354 1 98.88 95 ALA B C 1
ATOM 4560 O O . ALA B 1 95 ? -9.57 13.586 -4.527 1 98.88 95 ALA B O 1
ATOM 4561 N N . LEU B 1 96 ? -10.648 14.109 -2.625 1 98.81 96 LEU B N 1
ATOM 4562 C CA . LEU B 1 96 ? -11.945 13.758 -3.197 1 98.81 96 LEU B CA 1
ATOM 4563 C C . LEU B 1 96 ? -12.297 14.688 -4.359 1 98.81 96 LEU B C 1
ATOM 4565 O O . LEU B 1 96 ? -12.922 14.258 -5.332 1 98.81 96 LEU B O 1
ATOM 4569 N N . SER B 1 97 ? -11.914 15.93 -4.246 1 98.88 97 SER B N 1
ATOM 4570 C CA . SER B 1 97 ? -12.125 16.875 -5.34 1 98.88 97 SER B CA 1
ATOM 4571 C C . SER B 1 97 ? -11.383 16.422 -6.598 1 98.88 97 SER B C 1
ATOM 4573 O O . SER B 1 97 ? -11.938 16.469 -7.699 1 98.88 97 SER B O 1
ATOM 4575 N N . ILE B 1 98 ? -10.117 16 -6.465 1 98.81 98 ILE B N 1
ATOM 4576 C CA . ILE B 1 98 ? -9.328 15.492 -7.582 1 98.81 98 ILE B CA 1
ATOM 4577 C C . ILE B 1 98 ? -10.023 14.281 -8.195 1 98.81 98 ILE B C 1
ATOM 4579 O O . ILE B 1 98 ? -10.188 14.203 -9.422 1 98.81 98 ILE B O 1
ATOM 4583 N N . LEU B 1 99 ? -10.492 13.375 -7.363 1 98.25 99 LEU B N 1
ATOM 4584 C CA . LEU B 1 99 ? -11.141 12.156 -7.848 1 98.25 99 LEU B CA 1
ATOM 4585 C C . LEU B 1 99 ? -12.453 12.484 -8.547 1 98.25 99 LEU B C 1
ATOM 4587 O O . LEU B 1 99 ? -12.812 11.852 -9.539 1 98.25 99 LEU B O 1
ATOM 4591 N N . SER B 1 100 ? -13.18 13.469 -7.965 1 98.25 100 SER B N 1
ATOM 4592 C CA . SER B 1 100 ? -14.414 13.922 -8.602 1 98.25 100 SER B CA 1
ATOM 4593 C C . SER B 1 100 ? -14.148 14.469 -10 1 98.25 100 SER B C 1
ATOM 4595 O O . SER B 1 100 ? -14.891 14.164 -10.938 1 98.25 100 SER B O 1
ATOM 4597 N N . LEU B 1 101 ? -13.156 15.227 -10.156 1 98.62 101 LEU B N 1
ATOM 4598 C CA . LEU B 1 101 ? -12.789 15.789 -11.445 1 98.62 101 LEU B CA 1
ATOM 4599 C C . LEU B 1 101 ? -12.344 14.695 -12.414 1 98.62 101 LEU B C 1
ATOM 4601 O O . LEU B 1 101 ? -12.625 14.773 -13.609 1 98.62 101 LEU B O 1
ATOM 4605 N N . ARG B 1 102 ? -11.633 13.68 -11.93 1 97.25 102 ARG B N 1
ATOM 4606 C CA . ARG B 1 102 ? -11.297 12.516 -12.742 1 97.25 102 ARG B CA 1
ATOM 4607 C C . ARG B 1 102 ? -12.555 11.82 -13.258 1 97.25 102 ARG B C 1
ATOM 4609 O O . ARG B 1 102 ? -12.648 11.484 -14.438 1 97.25 102 ARG B O 1
ATOM 4616 N N . ASP B 1 103 ? -13.523 11.609 -12.375 1 96.19 103 ASP B N 1
ATOM 4617 C CA . ASP B 1 103 ? -14.781 10.969 -12.766 1 96.19 103 ASP B CA 1
ATOM 4618 C C . ASP B 1 103 ? -15.492 11.773 -13.859 1 96.19 103 ASP B C 1
ATOM 4620 O O . ASP B 1 103 ? -16.156 11.203 -14.727 1 96.19 103 ASP B O 1
ATOM 4624 N N . ALA B 1 104 ? -15.305 13.062 -13.789 1 97 104 ALA B N 1
ATOM 4625 C CA . ALA B 1 104 ? -15.938 13.961 -14.758 1 97 104 ALA B CA 1
ATOM 4626 C C . ALA B 1 104 ? -15.141 14.016 -16.062 1 97 104 ALA B C 1
ATOM 4628 O O . ALA B 1 104 ? -15.5 14.734 -16.984 1 97 104 ALA B O 1
ATOM 4629 N N . GLY B 1 105 ? -14.008 13.328 -16.141 1 95.31 105 GLY B N 1
ATOM 4630 C CA . GLY B 1 105 ? -13.195 13.273 -17.344 1 95.31 105 GLY B CA 1
ATOM 4631 C C . GLY B 1 105 ? -12.328 14.5 -17.531 1 95.31 105 GLY B C 1
ATOM 4632 O O . GLY B 1 105 ? -11.828 14.75 -18.641 1 95.31 105 GLY B O 1
ATOM 4633 N N . LYS B 1 106 ? -12.141 15.289 -16.469 1 97.94 106 LYS B N 1
ATOM 4634 C CA . LYS B 1 106 ? -11.422 16.547 -16.578 1 97.94 106 LYS B CA 1
ATOM 4635 C C . LYS B 1 106 ? -9.922 16.344 -16.375 1 97.94 106 LYS B C 1
ATOM 4637 O O . LYS B 1 106 ? -9.117 17.219 -16.719 1 97.94 106 LYS B O 1
ATOM 4642 N N . LEU B 1 107 ? -9.531 15.242 -15.773 1 97.5 107 LEU B N 1
ATOM 4643 C CA . LEU B 1 107 ? -8.141 14.867 -15.586 1 97.5 107 LEU B CA 1
ATOM 4644 C C . LEU B 1 107 ? -8 13.359 -15.398 1 97.5 107 LEU B C 1
ATOM 4646 O O . LEU B 1 107 ? -9 12.648 -15.305 1 97.5 107 LEU B O 1
ATOM 4650 N N . SER B 1 108 ? -6.812 12.844 -15.516 1 95.56 108 SER B N 1
ATOM 4651 C CA . SER B 1 108 ? -6.418 11.484 -15.156 1 95.56 108 SER B CA 1
ATOM 4652 C C . SER B 1 108 ? -5.391 11.492 -14.031 1 95.56 108 SER B C 1
ATOM 4654 O O . SER B 1 108 ? -4.559 12.398 -13.945 1 95.56 108 SER B O 1
ATOM 4656 N N . LEU B 1 109 ? -5.473 10.547 -13.172 1 96.19 109 LEU B N 1
ATOM 4657 C CA . LEU B 1 109 ? -4.5 10.5 -12.086 1 96.19 109 LEU B CA 1
ATOM 4658 C C . LEU B 1 109 ? -3.098 10.219 -12.617 1 96.19 109 LEU B C 1
ATOM 4660 O O . LEU B 1 109 ? -2.105 10.461 -11.93 1 96.19 109 LEU B O 1
ATOM 4664 N N . ASP B 1 110 ? -3.02 9.695 -13.852 1 94.25 110 ASP B N 1
ATOM 4665 C CA . ASP B 1 110 ? -1.742 9.398 -14.492 1 94.25 110 ASP B CA 1
ATOM 4666 C C . ASP B 1 110 ? -1.208 10.617 -15.25 1 94.25 110 ASP B C 1
ATOM 4668 O O . ASP B 1 110 ? -0.095 10.586 -15.773 1 94.25 110 ASP B O 1
ATOM 4672 N N . ASP B 1 111 ? -1.98 11.742 -15.281 1 96.19 111 ASP B N 1
ATOM 4673 C CA . ASP B 1 111 ? -1.499 12.961 -15.93 1 96.19 111 ASP B CA 1
ATOM 4674 C C . ASP B 1 111 ? -0.312 13.555 -15.172 1 96.19 111 ASP B C 1
ATOM 4676 O O . ASP B 1 111 ? -0.244 13.453 -13.945 1 96.19 111 ASP B O 1
ATOM 4680 N N . PHE B 1 112 ? 0.571 14.125 -15.93 1 96.88 112 PHE B N 1
ATOM 4681 C CA . PHE B 1 112 ? 1.627 14.906 -15.297 1 96.88 112 PHE B CA 1
ATOM 4682 C C . PHE B 1 112 ? 1.052 16.156 -14.633 1 96.88 112 PHE B C 1
ATOM 4684 O O . PHE B 1 112 ? 0.188 16.828 -15.203 1 96.88 112 PHE B O 1
ATOM 4691 N N . ALA B 1 113 ? 1.496 16.453 -13.461 1 98.44 113 ALA B N 1
ATOM 4692 C CA . ALA B 1 113 ? 1.03 17.625 -12.734 1 98.44 113 ALA B CA 1
ATOM 4693 C C . ALA B 1 113 ? 1.287 18.906 -13.531 1 98.44 113 ALA B C 1
ATOM 4695 O O . ALA B 1 113 ? 0.479 19.844 -13.5 1 98.44 113 ALA B O 1
ATOM 4696 N N . GLU B 1 114 ? 2.396 18.969 -14.32 1 98.12 114 GLU B N 1
ATOM 4697 C CA . GLU B 1 114 ? 2.812 20.172 -15.039 1 98.12 114 GLU B CA 1
ATOM 4698 C C . GLU B 1 114 ? 1.824 20.516 -16.156 1 98.12 114 GLU B C 1
ATOM 4700 O O . GLU B 1 114 ? 1.849 21.625 -16.688 1 98.12 114 GLU B O 1
ATOM 4705 N N . LYS B 1 115 ? 1.007 19.547 -16.516 1 97.5 115 LYS B N 1
ATOM 4706 C CA . LYS B 1 115 ? -0.07 19.844 -17.453 1 97.5 115 LYS B CA 1
ATOM 4707 C C . LYS B 1 115 ? -1.034 20.875 -16.891 1 97.5 115 LYS B C 1
ATOM 4709 O O . LYS B 1 115 ? -1.583 21.703 -17.625 1 97.5 115 LYS B O 1
ATOM 4714 N N . TYR B 1 116 ? -1.214 20.922 -15.602 1 98.5 116 TYR B N 1
ATOM 4715 C CA . TYR B 1 116 ? -2.18 21.781 -14.938 1 98.5 116 TYR B CA 1
ATOM 4716 C C . TYR B 1 116 ? -1.476 22.906 -14.172 1 98.5 116 TYR B C 1
ATOM 4718 O O . TYR B 1 116 ? -2.109 23.875 -13.758 1 98.5 116 TYR B O 1
ATOM 4726 N N . VAL B 1 117 ? -0.232 22.719 -13.953 1 98.5 117 VAL B N 1
ATOM 4727 C CA . VAL B 1 117 ? 0.611 23.719 -13.297 1 98.5 117 VAL B CA 1
ATOM 4728 C C . VAL B 1 117 ? 1.827 24.031 -14.164 1 98.5 117 VAL B C 1
ATOM 4730 O O . VAL B 1 117 ? 2.945 23.625 -13.844 1 98.5 117 VAL B O 1
ATOM 4733 N N . PRO B 1 118 ? 1.67 24.766 -15.125 1 97.56 118 PRO B N 1
ATOM 4734 C CA . PRO B 1 118 ? 2.723 24.984 -16.125 1 97.56 118 PRO B CA 1
ATOM 4735 C C . PRO B 1 118 ? 4.008 25.547 -15.508 1 97.56 118 PRO B C 1
ATOM 4737 O O . PRO B 1 118 ? 5.09 25.375 -16.078 1 97.56 118 PRO B O 1
ATOM 4740 N N . GLU B 1 119 ? 3.908 26.25 -14.359 1 97.62 119 GLU B N 1
ATOM 4741 C CA . GLU B 1 119 ? 5.086 26.797 -13.688 1 97.62 119 GLU B CA 1
ATOM 4742 C C . GLU B 1 119 ? 6.086 25.703 -13.344 1 97.62 119 GLU B C 1
ATOM 4744 O O . GLU B 1 119 ? 7.262 25.969 -13.102 1 97.62 119 GLU B O 1
ATOM 4749 N N . MET B 1 120 ? 5.656 24.469 -13.312 1 97.62 120 MET B N 1
ATOM 4750 C CA . MET B 1 120 ? 6.523 23.344 -12.969 1 97.62 120 MET B CA 1
ATOM 4751 C C . MET B 1 120 ? 7.41 22.969 -14.148 1 97.62 120 MET B C 1
ATOM 4753 O O . MET B 1 120 ? 8.367 22.203 -13.984 1 97.62 120 MET B O 1
ATOM 4757 N N . ARG B 1 121 ? 7.02 23.516 -15.312 1 94.94 121 ARG B N 1
ATOM 4758 C CA . ARG B 1 121 ? 7.801 23.141 -16.5 1 94.94 121 ARG B CA 1
ATOM 4759 C C . ARG B 1 121 ? 9.242 23.641 -16.375 1 94.94 121 ARG B C 1
ATOM 4761 O O . ARG B 1 121 ? 9.477 24.797 -16.016 1 94.94 121 ARG B O 1
ATOM 4768 N N . GLY B 1 122 ? 10.18 22.891 -16.484 1 92 122 GLY B N 1
ATOM 4769 C CA . GLY B 1 122 ? 11.578 23.266 -16.422 1 92 122 GLY B CA 1
ATOM 4770 C C . GLY B 1 122 ? 12.234 22.953 -15.094 1 92 122 GLY B C 1
ATOM 4771 O O . GLY B 1 122 ? 13.422 23.219 -14.898 1 92 122 GLY B O 1
ATOM 4772 N N . TRP B 1 123 ? 11.352 22.484 -14.18 1 97 123 TRP B N 1
ATOM 4773 C CA . TRP B 1 123 ? 11.953 22.062 -12.922 1 97 123 TRP B CA 1
ATOM 4774 C C . TRP B 1 123 ? 13.109 21.109 -13.164 1 97 123 TRP B C 1
ATOM 4776 O O . TRP B 1 123 ? 13.055 20.281 -14.07 1 97 123 TRP B O 1
ATOM 4786 N N . LYS B 1 124 ? 14.125 21.25 -12.367 1 96 124 LYS B N 1
ATOM 4787 C CA . LYS B 1 124 ? 15.219 20.297 -12.383 1 96 124 LYS B CA 1
ATOM 4788 C C . LYS B 1 124 ? 14.977 19.156 -11.383 1 96 124 LYS B C 1
ATOM 4790 O O . LYS B 1 124 ? 14.891 19.406 -10.18 1 96 124 LYS B O 1
ATOM 4795 N N . TYR B 1 125 ? 14.898 18 -11.914 1 97.19 125 TYR B N 1
ATOM 4796 C CA . TYR B 1 125 ? 14.695 16.828 -11.062 1 97.19 125 TYR B CA 1
ATOM 4797 C C . TYR B 1 125 ? 16.031 16.312 -10.516 1 97.19 125 TYR B C 1
ATOM 4799 O O . TYR B 1 125 ? 17.094 16.703 -11.008 1 97.19 125 TYR B O 1
ATOM 4807 N N . PRO B 1 126 ? 16 15.43 -9.492 1 96.12 126 PRO B N 1
ATOM 4808 C CA . PRO B 1 126 ? 17.219 15.023 -8.797 1 96.12 126 PRO B CA 1
ATOM 4809 C C . PRO B 1 126 ? 18.203 14.273 -9.703 1 96.12 126 PRO B C 1
ATOM 4811 O O . PRO B 1 126 ? 19.406 14.453 -9.586 1 96.12 126 PRO B O 1
ATOM 4814 N N . THR B 1 127 ? 17.656 13.383 -10.508 1 96.88 127 THR B N 1
ATOM 4815 C CA . THR B 1 127 ? 18.453 12.617 -11.469 1 96.88 127 THR B CA 1
ATOM 4816 C C . THR B 1 127 ? 17.781 12.609 -12.836 1 96.88 127 THR B C 1
ATOM 4818 O O . THR B 1 127 ? 16.609 12.945 -12.961 1 96.88 127 THR B O 1
ATOM 4821 N N . THR B 1 128 ? 18.531 12.242 -13.859 1 96.88 128 THR B N 1
ATOM 4822 C CA . THR B 1 128 ? 18 12.258 -15.219 1 96.88 128 THR B CA 1
ATOM 4823 C C . THR B 1 128 ? 16.969 11.156 -15.406 1 96.88 128 THR B C 1
ATOM 4825 O O . THR B 1 128 ? 16.125 11.227 -16.312 1 96.88 128 THR B O 1
ATOM 4828 N N . ASP B 1 129 ? 16.984 10.125 -14.508 1 97.31 129 ASP B N 1
ATOM 4829 C CA . ASP B 1 129 ? 16.031 9.039 -14.625 1 97.31 129 ASP B CA 1
ATOM 4830 C C . ASP B 1 129 ? 14.844 9.242 -13.68 1 97.31 129 ASP B C 1
ATOM 4832 O O . ASP B 1 129 ? 14.039 8.328 -13.469 1 97.31 129 ASP B O 1
ATOM 4836 N N . SER B 1 130 ? 14.758 10.414 -13.102 1 97.69 130 SER B N 1
ATOM 4837 C CA . SER B 1 130 ? 13.609 10.727 -12.266 1 97.69 130 SER B CA 1
ATOM 4838 C C . SER B 1 130 ? 12.32 10.766 -13.086 1 97.69 130 SER B C 1
ATOM 4840 O O . SER B 1 130 ? 12.289 11.352 -14.164 1 97.69 130 SER B O 1
ATOM 4842 N N . PRO B 1 131 ? 11.32 10.109 -12.586 1 96.94 131 PRO B N 1
ATOM 4843 C CA . PRO B 1 131 ? 10.031 10.328 -13.258 1 96.94 131 PRO B CA 1
ATOM 4844 C C . PRO B 1 131 ? 9.469 11.727 -13.008 1 96.94 131 PRO B C 1
ATOM 4846 O O . PRO B 1 131 ? 9.68 12.297 -11.938 1 96.94 131 PRO B O 1
ATOM 4849 N N . HIS B 1 132 ? 8.789 12.234 -14.023 1 96.75 132 HIS B N 1
ATOM 4850 C CA . HIS B 1 132 ? 8.031 13.461 -13.789 1 96.75 132 HIS B CA 1
ATOM 4851 C C . HIS B 1 132 ? 6.867 13.211 -12.836 1 96.75 132 HIS B C 1
ATOM 4853 O O . HIS B 1 132 ? 6.328 12.102 -12.789 1 96.75 132 HIS B O 1
ATOM 4859 N N . ILE B 1 133 ? 6.48 14.227 -12.164 1 98 133 ILE B N 1
ATOM 4860 C CA . ILE B 1 133 ? 5.473 14.109 -11.117 1 98 133 ILE B CA 1
ATOM 4861 C C . ILE B 1 133 ? 4.09 13.969 -11.75 1 98 133 ILE B C 1
ATOM 4863 O O . ILE B 1 133 ? 3.689 14.789 -12.578 1 98 133 ILE B O 1
ATOM 4867 N N . ARG B 1 134 ? 3.393 12.969 -11.398 1 96.88 134 ARG B N 1
ATOM 4868 C CA . ARG B 1 134 ? 2 12.766 -11.781 1 96.88 134 ARG B CA 1
ATOM 4869 C C . ARG B 1 134 ? 1.054 13.203 -10.672 1 96.88 134 ARG B C 1
ATOM 4871 O O . ARG B 1 134 ? 1.476 13.383 -9.523 1 96.88 134 ARG B O 1
ATOM 4878 N N . ILE B 1 135 ? -0.239 13.367 -10.969 1 98.25 135 ILE B N 1
ATOM 4879 C CA . ILE B 1 135 ? -1.241 13.781 -9.992 1 98.25 135 ILE B CA 1
ATOM 4880 C C . ILE B 1 135 ? -1.329 12.758 -8.867 1 98.25 135 ILE B C 1
ATOM 4882 O O . ILE B 1 135 ? -1.383 13.117 -7.691 1 98.25 135 ILE B O 1
ATOM 4886 N N . ARG B 1 136 ? -1.249 11.422 -9.195 1 96.94 136 ARG B N 1
ATOM 4887 C CA . ARG B 1 136 ? -1.334 10.367 -8.188 1 96.94 136 ARG B CA 1
ATOM 4888 C C . ARG B 1 136 ? -0.172 10.453 -7.203 1 96.94 136 ARG B C 1
ATOM 4890 O O . ARG B 1 136 ? -0.312 10.094 -6.035 1 96.94 136 ARG B O 1
ATOM 4897 N N . ASP B 1 137 ? 0.997 10.953 -7.672 1 97.75 137 ASP B N 1
ATOM 4898 C CA . ASP B 1 137 ? 2.164 11.07 -6.805 1 97.75 137 ASP B CA 1
ATOM 4899 C C . ASP B 1 137 ? 1.932 12.109 -5.707 1 97.75 137 ASP B C 1
ATOM 4901 O O . ASP B 1 137 ? 2.359 11.914 -4.566 1 97.75 137 ASP B O 1
ATOM 4905 N N . LEU B 1 138 ? 1.257 13.188 -6.086 1 98.69 138 LEU B N 1
ATOM 4906 C CA . LEU B 1 138 ? 0.919 14.234 -5.129 1 98.69 138 LEU B CA 1
ATOM 4907 C C . LEU B 1 138 ? -0.099 13.734 -4.113 1 98.69 138 LEU B C 1
ATOM 4909 O O . LEU B 1 138 ? 0.057 13.953 -2.908 1 98.69 138 LEU B O 1
ATOM 4913 N N . LEU B 1 139 ? -1.095 12.984 -4.582 1 98.5 139 LEU B N 1
ATOM 4914 C CA . LEU B 1 139 ? -2.139 12.461 -3.711 1 98.5 139 LEU B CA 1
ATOM 4915 C C . LEU B 1 139 ? -1.547 11.531 -2.65 1 98.5 139 LEU B C 1
ATOM 4917 O O . LEU B 1 139 ? -2.01 11.516 -1.508 1 98.5 139 LEU B O 1
ATOM 4921 N N . SER B 1 140 ? -0.485 10.836 -3.023 1 97.19 140 SER B N 1
ATOM 4922 C CA . SER B 1 140 ? 0.047 9.789 -2.162 1 97.19 140 SER B CA 1
ATOM 4923 C C . SER B 1 140 ? 1.338 10.234 -1.48 1 97.19 140 SER B C 1
ATOM 4925 O O . SER B 1 140 ? 2.014 9.43 -0.835 1 97.19 140 SER B O 1
ATOM 4927 N N . HIS B 1 141 ? 1.77 11.438 -1.616 1 97.94 141 HIS B N 1
ATOM 4928 C CA . HIS B 1 141 ? 2.955 12.008 -0.982 1 97.94 141 HIS B CA 1
ATOM 4929 C C . HIS B 1 141 ? 4.219 11.273 -1.425 1 97.94 141 HIS B C 1
ATOM 4931 O O . HIS B 1 141 ? 5.047 10.898 -0.592 1 97.94 141 HIS B O 1
ATOM 4937 N N . VAL B 1 142 ? 4.359 11.078 -2.768 1 97.25 142 VAL B N 1
ATOM 4938 C CA . VAL B 1 142 ? 5.566 10.406 -3.244 1 97.25 142 VAL B CA 1
ATOM 4939 C C . VAL B 1 142 ? 6.207 11.227 -4.359 1 97.25 142 VAL B C 1
ATOM 4941 O O . VAL B 1 142 ? 6.879 10.68 -5.234 1 97.25 142 VAL B O 1
ATOM 4944 N N . ALA B 1 143 ? 5.977 12.516 -4.375 1 98.19 143 ALA B N 1
ATOM 4945 C CA . ALA B 1 143 ? 6.465 13.398 -5.434 1 98.19 143 ALA B CA 1
ATOM 4946 C C . ALA B 1 143 ? 7.918 13.805 -5.184 1 98.19 143 ALA B C 1
ATOM 4948 O O . ALA B 1 143 ? 8.516 14.531 -5.984 1 98.19 143 ALA B O 1
ATOM 4949 N N . GLY B 1 144 ? 8.484 13.359 -4.031 1 97.94 144 GLY B N 1
ATOM 4950 C CA . GLY B 1 144 ? 9.891 13.617 -3.762 1 97.94 144 GLY B CA 1
ATOM 4951 C C . GLY B 1 144 ? 10.117 14.883 -2.959 1 97.94 144 GLY B C 1
ATOM 4952 O O . GLY B 1 144 ? 11.266 15.281 -2.725 1 97.94 144 GLY B O 1
ATOM 4953 N N . PHE B 1 145 ? 9.039 15.523 -2.512 1 98.38 145 PHE B N 1
ATOM 4954 C CA . PHE B 1 145 ? 9.148 16.766 -1.747 1 98.38 145 PHE B CA 1
ATOM 4955 C C . PHE B 1 145 ? 9.477 16.469 -0.287 1 98.38 145 PHE B C 1
ATOM 4957 O O . PHE B 1 145 ? 9.25 15.359 0.195 1 98.38 145 PHE B O 1
ATOM 4964 N N . VAL B 1 146 ? 9.984 17.422 0.424 1 98.12 146 VAL B N 1
ATOM 4965 C CA . VAL B 1 146 ? 10.359 17.266 1.826 1 98.12 146 VAL B CA 1
ATOM 4966 C C . VAL B 1 146 ? 9.125 17.469 2.713 1 98.12 146 VAL B C 1
ATOM 4968 O O . VAL B 1 146 ? 8.234 18.25 2.387 1 98.12 146 VAL B O 1
ATOM 4971 N N . THR B 1 147 ? 9.07 16.672 3.805 1 98.19 147 THR B N 1
ATOM 4972 C CA . THR B 1 147 ? 8.109 16.984 4.855 1 98.19 147 THR B CA 1
ATOM 4973 C C . THR B 1 147 ? 8.25 18.438 5.305 1 98.19 147 THR B C 1
ATOM 4975 O O . THR B 1 147 ? 9.359 18.906 5.602 1 98.19 147 THR B O 1
ATOM 4978 N N . ASP B 1 148 ? 7.125 19.188 5.363 1 98.38 148 ASP B N 1
ATOM 4979 C CA . ASP B 1 148 ? 7.25 20.625 5.535 1 98.38 148 ASP B CA 1
ATOM 4980 C C . ASP B 1 148 ? 6.207 21.156 6.516 1 98.38 148 ASP B C 1
ATOM 4982 O O . ASP B 1 148 ? 5.805 22.328 6.434 1 98.38 148 ASP B O 1
ATOM 4986 N N . ASP B 1 149 ? 5.77 20.359 7.453 1 96.75 149 ASP B N 1
ATOM 4987 C CA . ASP B 1 149 ? 4.652 20.703 8.328 1 96.75 149 ASP B CA 1
ATOM 4988 C C . ASP B 1 149 ? 4.871 22.062 8.992 1 96.75 149 ASP B C 1
ATOM 4990 O O . ASP B 1 149 ? 4.023 22.953 8.891 1 96.75 149 ASP B O 1
ATOM 4994 N N . PRO B 1 150 ? 6.051 22.297 9.625 1 95.94 150 PRO B N 1
ATOM 4995 C CA . PRO B 1 150 ? 6.18 23.562 10.328 1 95.94 150 PRO B CA 1
ATOM 4996 C C . PRO B 1 150 ? 6.098 24.766 9.391 1 95.94 150 PRO B C 1
ATOM 4998 O O . PRO B 1 150 ? 5.414 25.75 9.695 1 95.94 150 PRO B O 1
ATOM 5001 N N . TRP B 1 151 ? 6.773 24.688 8.297 1 97.88 151 TRP B N 1
ATOM 5002 C CA . TRP B 1 151 ? 6.781 25.766 7.316 1 97.88 151 TRP B CA 1
ATOM 5003 C C . TRP B 1 151 ? 5.441 25.859 6.59 1 97.88 151 TRP B C 1
ATOM 5005 O O . TRP B 1 151 ? 4.848 26.922 6.496 1 97.88 151 TRP B O 1
ATOM 5015 N N . GLY B 1 152 ? 4.969 24.703 6.082 1 97.81 152 GLY B N 1
ATOM 5016 C CA . GLY B 1 152 ? 3.758 24.641 5.277 1 97.81 152 GLY B CA 1
ATOM 5017 C C . GLY B 1 152 ? 2.527 25.141 6.012 1 97.81 152 GLY B C 1
ATOM 5018 O O . GLY B 1 152 ? 1.656 25.781 5.414 1 97.81 152 GLY B O 1
ATOM 5019 N N . ASP B 1 153 ? 2.443 24.891 7.266 1 96.5 153 ASP B N 1
ATOM 5020 C CA . ASP B 1 153 ? 1.294 25.281 8.07 1 96.5 153 ASP B CA 1
ATOM 5021 C C . ASP B 1 153 ? 1.167 26.812 8.117 1 96.5 153 ASP B C 1
ATOM 5023 O O . ASP B 1 153 ? 0.062 27.344 8.242 1 96.5 153 ASP B O 1
ATOM 5027 N N . ARG B 1 154 ? 2.303 27.453 8.016 1 97.38 154 ARG B N 1
ATOM 5028 C CA . ARG B 1 154 ? 2.303 28.906 8.094 1 97.38 154 ARG B CA 1
ATOM 5029 C C . ARG B 1 154 ? 2.049 29.531 6.727 1 97.38 154 ARG B C 1
ATOM 5031 O O . ARG B 1 154 ? 1.818 30.734 6.621 1 97.38 154 ARG B O 1
ATOM 5038 N N . GLN B 1 155 ? 1.957 28.703 5.691 1 97.75 155 GLN B N 1
ATOM 5039 C CA . GLN B 1 155 ? 1.866 29.203 4.328 1 97.75 155 GLN B CA 1
ATOM 5040 C C . GLN B 1 155 ? 0.415 29.281 3.861 1 97.75 155 GLN B C 1
ATOM 5042 O O . GLN B 1 155 ? 0.138 29.703 2.736 1 97.75 155 GLN B O 1
ATOM 5047 N N . THR B 1 156 ? -0.536 28.984 4.668 1 97.5 156 THR B N 1
ATOM 5048 C CA . THR B 1 156 ? -1.941 28.922 4.281 1 97.5 156 THR B CA 1
ATOM 5049 C C . THR B 1 156 ? -2.357 30.203 3.57 1 97.5 156 THR B C 1
ATOM 5051 O O . THR B 1 156 ? -2.943 30.156 2.488 1 97.5 156 THR B O 1
ATOM 5054 N N . PRO B 1 157 ? -2.025 31.422 4.074 1 97.62 157 PRO B N 1
ATOM 5055 C CA . PRO B 1 157 ? -2.525 32.656 3.471 1 97.62 157 PRO B CA 1
ATOM 5056 C C . PRO B 1 157 ? -1.7 33.094 2.266 1 97.62 157 PRO B C 1
ATOM 5058 O O . PRO B 1 157 ? -1.928 34.188 1.722 1 97.62 157 PRO B O 1
ATOM 5061 N N . MET B 1 158 ? -0.705 32.312 1.846 1 97.94 158 MET B N 1
ATOM 5062 C CA . MET B 1 158 ? 0.131 32.719 0.722 1 97.94 158 MET B CA 1
ATOM 5063 C C . MET B 1 158 ? -0.725 33.125 -0.48 1 97.94 158 MET B C 1
ATOM 5065 O O . MET B 1 158 ? -1.581 32.344 -0.912 1 97.94 158 MET B O 1
ATOM 5069 N N . PRO B 1 159 ? -0.537 34.344 -1.019 1 97.94 159 PRO B N 1
ATOM 5070 C CA . PRO B 1 159 ? -1.273 34.719 -2.223 1 97.94 159 PRO B CA 1
ATOM 5071 C C . PRO B 1 159 ? -0.891 33.875 -3.445 1 97.94 159 PRO B C 1
ATOM 5073 O O . PRO B 1 159 ? 0.262 33.469 -3.574 1 97.94 159 PRO B O 1
ATOM 5076 N N . GLU B 1 160 ? -1.773 33.75 -4.359 1 97.06 160 GLU B N 1
ATOM 5077 C CA . GLU B 1 160 ? -1.559 32.969 -5.562 1 97.06 160 GLU B CA 1
ATOM 5078 C C . GLU B 1 160 ? -0.358 33.469 -6.355 1 97.06 160 GLU B C 1
ATOM 5080 O O . GLU B 1 160 ? 0.392 32.688 -6.934 1 97.06 160 GLU B O 1
ATOM 5085 N N . ALA B 1 161 ? -0.162 34.75 -6.375 1 97.62 161 ALA B N 1
ATOM 5086 C CA . ALA B 1 161 ? 0.956 35.344 -7.117 1 97.62 161 ALA B CA 1
ATOM 5087 C C . ALA B 1 161 ? 2.291 34.906 -6.516 1 97.62 161 ALA B C 1
ATOM 5089 O O . ALA B 1 161 ? 3.248 34.625 -7.242 1 97.62 161 ALA B O 1
ATOM 5090 N N . GLU B 1 162 ? 2.369 34.906 -5.199 1 97.75 162 GLU B N 1
ATOM 5091 C CA . GLU B 1 162 ? 3.584 34.469 -4.52 1 97.75 162 GLU B CA 1
ATOM 5092 C C . GLU B 1 162 ? 3.818 33 -4.719 1 97.75 162 GLU B C 1
ATOM 5094 O O . GLU B 1 162 ? 4.961 32.531 -4.875 1 97.75 162 GLU B O 1
ATOM 5099 N N . PHE B 1 163 ? 2.76 32.25 -4.699 1 98.06 163 PHE B N 1
ATOM 5100 C CA . PHE B 1 163 ? 2.865 30.828 -4.957 1 98.06 163 PHE B CA 1
ATOM 5101 C C . PHE B 1 163 ? 3.395 30.562 -6.363 1 98.06 163 PHE B C 1
ATOM 5103 O O . PHE B 1 163 ? 4.273 29.719 -6.555 1 98.06 163 PHE B O 1
ATOM 5110 N N . ALA B 1 164 ? 2.895 31.297 -7.324 1 97.94 164 ALA B N 1
ATOM 5111 C CA . ALA B 1 164 ? 3.373 31.172 -8.703 1 97.94 164 ALA B CA 1
ATOM 5112 C C . ALA B 1 164 ? 4.867 31.469 -8.789 1 97.94 164 ALA B C 1
ATOM 5114 O O . ALA B 1 164 ? 5.598 30.781 -9.516 1 97.94 164 ALA B O 1
ATOM 5115 N N . LYS B 1 165 ? 5.285 32.469 -8.07 1 97.06 165 LYS B N 1
ATOM 5116 C CA . LYS B 1 165 ? 6.703 32.812 -8.055 1 97.06 165 LYS B CA 1
ATOM 5117 C C . LYS B 1 165 ? 7.539 31.688 -7.48 1 97.06 165 LYS B C 1
ATOM 5119 O O . LYS B 1 165 ? 8.594 31.344 -8.023 1 97.06 165 LYS B O 1
ATOM 5124 N N . LEU B 1 166 ? 7.07 31.141 -6.387 1 96.56 166 LEU B N 1
ATOM 5125 C CA . LEU B 1 166 ? 7.742 30.016 -5.766 1 96.56 166 LEU B CA 1
ATOM 5126 C C . LEU B 1 166 ? 7.859 28.844 -6.742 1 96.56 166 LEU B C 1
ATOM 5128 O O . LEU B 1 166 ? 8.922 28.234 -6.855 1 96.56 166 LEU B O 1
ATOM 5132 N N . LEU B 1 167 ? 6.793 28.547 -7.496 1 97.69 167 LEU B N 1
ATOM 5133 C CA . LEU B 1 167 ? 6.75 27.422 -8.438 1 97.69 167 LEU B CA 1
ATOM 5134 C C . LEU B 1 167 ? 7.695 27.656 -9.609 1 97.69 167 LEU B C 1
ATOM 5136 O O . LEU B 1 167 ? 8.391 26.75 -10.047 1 97.69 167 LEU B O 1
ATOM 5140 N N . ARG B 1 168 ? 7.727 28.875 -10.094 1 96.69 168 ARG B N 1
ATOM 5141 C CA . ARG B 1 168 ? 8.602 29.188 -11.219 1 96.69 168 ARG B CA 1
ATOM 5142 C C . ARG B 1 168 ? 10.07 29.031 -10.828 1 96.69 168 ARG B C 1
ATOM 5144 O O . ARG B 1 168 ? 10.891 28.625 -11.656 1 96.69 168 ARG B O 1
ATOM 5151 N N . ALA B 1 169 ? 10.344 29.328 -9.594 1 94.62 169 ALA B N 1
ATOM 5152 C CA . ALA B 1 169 ? 11.711 29.203 -9.102 1 94.62 169 ALA B CA 1
ATOM 5153 C C . ALA B 1 169 ? 12.109 27.734 -8.969 1 94.62 169 ALA B C 1
ATOM 5155 O O . ALA B 1 169 ? 13.297 27.391 -9.023 1 94.62 169 ALA B O 1
ATOM 5156 N N . GLY B 1 170 ? 11.117 26.906 -8.82 1 94.81 170 GLY B N 1
ATOM 5157 C CA . GLY B 1 170 ? 11.375 25.516 -8.508 1 94.81 170 GLY B CA 1
ATOM 5158 C C . GLY B 1 170 ? 11.703 25.281 -7.039 1 94.81 170 GLY B C 1
ATOM 5159 O O . GLY B 1 170 ? 12.172 26.203 -6.355 1 94.81 170 GLY B O 1
ATOM 5160 N N . VAL B 1 171 ? 11.477 24.078 -6.582 1 94.62 171 VAL B N 1
ATOM 5161 C CA . VAL B 1 171 ? 11.773 23.734 -5.195 1 94.62 171 VAL B CA 1
ATOM 5162 C C . VAL B 1 171 ? 12.805 22.609 -5.148 1 94.62 171 VAL B C 1
ATOM 5164 O O . VAL B 1 171 ? 12.898 21.797 -6.074 1 94.62 171 VAL B O 1
ATOM 5167 N N . PRO B 1 172 ? 13.656 22.609 -4.086 1 96.56 172 PRO B N 1
ATOM 5168 C CA . PRO B 1 172 ? 14.562 21.469 -3.943 1 96.56 172 PRO B CA 1
ATOM 5169 C C . PRO B 1 172 ? 13.828 20.172 -3.605 1 96.56 172 PRO B C 1
ATOM 5171 O O . PRO B 1 172 ? 12.852 20.203 -2.852 1 96.56 172 PRO B O 1
ATOM 5174 N N . PHE B 1 173 ? 14.297 19.109 -4.207 1 97.44 173 PHE B N 1
ATOM 5175 C CA . PHE B 1 173 ? 13.742 17.797 -3.928 1 97.44 173 PHE B CA 1
ATOM 5176 C C . PHE B 1 173 ? 14.461 17.141 -2.754 1 97.44 173 PHE B C 1
ATOM 5178 O O . PHE B 1 173 ? 15.68 17.266 -2.625 1 97.44 173 PHE B O 1
ATOM 5185 N N . SER B 1 174 ? 13.703 16.516 -1.865 1 97.12 174 SER B N 1
ATOM 5186 C CA . SER B 1 174 ? 14.273 15.688 -0.807 1 97.12 174 SER B CA 1
ATOM 5187 C C . SER B 1 174 ? 14.719 14.336 -1.345 1 97.12 174 SER B C 1
ATOM 5189 O O . SER B 1 174 ? 15.703 13.766 -0.864 1 97.12 174 SER B O 1
ATOM 5191 N N . ARG B 1 175 ? 13.984 13.812 -2.34 1 95.56 175 ARG B N 1
ATOM 5192 C CA . ARG B 1 175 ? 14.25 12.508 -2.939 1 95.56 175 ARG B CA 1
ATOM 5193 C C . ARG B 1 175 ? 13.727 12.445 -4.371 1 95.56 175 ARG B C 1
ATOM 5195 O O . ARG B 1 175 ? 13 13.336 -4.812 1 95.56 175 ARG B O 1
ATOM 5202 N N . VAL B 1 176 ? 14.164 11.43 -5.078 1 96.38 176 VAL B N 1
ATOM 5203 C CA . VAL B 1 176 ? 13.617 11.156 -6.402 1 96.38 176 VAL B CA 1
ATOM 5204 C C . VAL B 1 176 ? 12.141 10.773 -6.277 1 96.38 176 VAL B C 1
ATOM 5206 O O . VAL B 1 176 ? 11.773 9.969 -5.422 1 96.38 176 VAL B O 1
ATOM 5209 N N . PRO B 1 177 ? 11.258 11.359 -7.133 1 97.75 177 PRO B N 1
ATOM 5210 C CA . PRO B 1 177 ? 9.844 11 -7.074 1 97.75 177 PRO B CA 1
ATOM 5211 C C . PRO B 1 177 ? 9.602 9.5 -7.164 1 97.75 177 PRO B C 1
ATOM 5213 O O . PRO B 1 177 ? 10.367 8.789 -7.824 1 97.75 177 PRO B O 1
ATOM 5216 N N . GLU B 1 178 ? 8.594 9.008 -6.402 1 96.19 178 GLU B N 1
ATOM 5217 C CA . GLU B 1 178 ? 8.07 7.648 -6.445 1 96.19 178 GLU B CA 1
ATOM 5218 C C . GLU B 1 178 ? 9.031 6.66 -5.789 1 96.19 178 GLU B C 1
ATOM 5220 O O . GLU B 1 178 ? 8.93 5.449 -6.008 1 96.19 178 GLU B O 1
ATOM 5225 N N . THR B 1 179 ? 9.984 7.168 -4.953 1 94.12 179 THR B N 1
ATOM 5226 C CA . THR B 1 179 ? 10.922 6.234 -4.344 1 94.12 179 THR B CA 1
ATOM 5227 C C . THR B 1 179 ? 10.555 5.973 -2.885 1 94.12 179 THR B C 1
ATOM 5229 O O . THR B 1 179 ? 10.883 4.918 -2.338 1 94.12 179 THR B O 1
ATOM 5232 N N . GLU B 1 180 ? 9.938 6.984 -2.283 1 93.69 180 GLU B N 1
ATOM 5233 C CA . GLU B 1 180 ? 9.539 6.867 -0.885 1 93.69 180 GLU B CA 1
ATOM 5234 C C . GLU B 1 180 ? 8.375 7.805 -0.564 1 93.69 180 GLU B C 1
ATOM 5236 O O . GLU B 1 180 ? 8.195 8.828 -1.233 1 93.69 180 GLU B O 1
ATOM 5241 N N . HIS B 1 181 ? 7.645 7.398 0.411 1 95.62 181 HIS B N 1
ATOM 5242 C CA . HIS B 1 181 ? 6.641 8.289 0.986 1 95.62 181 HIS B CA 1
ATOM 5243 C C . HIS B 1 181 ? 7.289 9.359 1.86 1 95.62 181 HIS B C 1
ATOM 5245 O O . HIS B 1 181 ? 8.078 9.039 2.752 1 95.62 181 HIS B O 1
ATOM 5251 N N . GLU B 1 182 ? 7.004 10.578 1.574 1 97.06 182 GLU B N 1
ATOM 5252 C CA . GLU B 1 182 ? 7.367 11.703 2.426 1 97.06 182 GLU B CA 1
ATOM 5253 C C . GLU B 1 182 ? 6.281 12.773 2.422 1 97.06 182 GLU B C 1
ATOM 5255 O O . GLU B 1 182 ? 6.039 13.422 1.399 1 97.06 182 GLU B O 1
ATOM 5260 N N . TYR B 1 183 ? 5.66 12.922 3.539 1 97.44 183 TYR B N 1
ATOM 5261 C CA . TYR B 1 183 ? 4.484 13.766 3.709 1 97.44 183 TYR B CA 1
ATOM 5262 C C . TYR B 1 183 ? 4.812 15.227 3.432 1 97.44 183 TYR B C 1
ATOM 5264 O O . TYR B 1 183 ? 5.664 15.812 4.102 1 97.44 183 TYR B O 1
ATOM 5272 N N . SER B 1 184 ? 4.098 15.812 2.436 1 98.12 184 SER B N 1
ATOM 5273 C CA . SER B 1 184 ? 4.398 17.172 2.01 1 98.12 184 SER B CA 1
ATOM 5274 C C . SER B 1 184 ? 3.127 18 1.87 1 98.12 184 SER B C 1
ATOM 5276 O O . SER B 1 184 ? 2.279 17.719 1.025 1 98.12 184 SER B O 1
ATOM 5278 N N . ASN B 1 185 ? 2.988 19.062 2.623 1 98.75 185 ASN B N 1
ATOM 5279 C CA . ASN B 1 185 ? 1.888 20 2.48 1 98.75 185 ASN B CA 1
ATOM 5280 C C . ASN B 1 185 ? 1.964 20.75 1.154 1 98.75 185 ASN B C 1
ATOM 5282 O O . ASN B 1 185 ? 0.938 21.016 0.522 1 98.75 185 ASN B O 1
ATOM 5286 N N . PHE B 1 186 ? 3.191 21.078 0.71 1 98.56 186 PHE B N 1
ATOM 5287 C CA . PHE B 1 186 ? 3.426 21.734 -0.575 1 98.56 186 PHE B CA 1
ATOM 5288 C C . PHE B 1 186 ? 2.77 20.953 -1.704 1 98.56 186 PHE B C 1
ATOM 5290 O O . PHE B 1 186 ? 2.148 21.531 -2.594 1 98.56 186 PHE B O 1
ATOM 5297 N N . GLY B 1 187 ? 2.84 19.594 -1.715 1 98.75 187 GLY B N 1
ATOM 5298 C CA . GLY B 1 187 ? 2.203 18.75 -2.715 1 98.75 187 GLY B CA 1
ATOM 5299 C C . GLY B 1 187 ? 0.696 18.922 -2.768 1 98.75 187 GLY B C 1
ATOM 5300 O O . GLY B 1 187 ? 0.105 18.938 -3.85 1 98.75 187 GLY B O 1
ATOM 5301 N N . TYR B 1 188 ? 0.074 19.094 -1.649 1 98.88 188 TYR B N 1
ATOM 5302 C CA . TYR B 1 188 ? -1.375 19.25 -1.621 1 98.88 188 TYR B CA 1
ATOM 5303 C C . TYR B 1 188 ? -1.772 20.672 -2.01 1 98.88 188 TYR B C 1
ATOM 5305 O O . TYR B 1 188 ? -2.861 20.906 -2.545 1 98.88 188 TYR B O 1
ATOM 5313 N N . ALA B 1 189 ? -0.881 21.656 -1.726 1 98.81 189 ALA B N 1
ATOM 5314 C CA . ALA B 1 189 ? -1.119 22.984 -2.291 1 98.81 189 ALA B CA 1
ATOM 5315 C C . ALA B 1 189 ? -1.133 22.938 -3.816 1 98.81 189 ALA B C 1
ATOM 5317 O O . ALA B 1 189 ? -1.968 23.578 -4.457 1 98.81 189 ALA B O 1
ATOM 5318 N N . LEU B 1 190 ? -0.229 22.125 -4.406 1 98.81 190 LEU B N 1
ATOM 5319 C CA . LEU B 1 190 ? -0.206 21.938 -5.848 1 98.81 190 LEU B CA 1
ATOM 5320 C C . LEU B 1 190 ? -1.517 21.312 -6.332 1 98.81 190 LEU B C 1
ATOM 5322 O O . LEU B 1 190 ? -2.039 21.703 -7.379 1 98.81 190 LEU B O 1
ATOM 5326 N N . LEU B 1 191 ? -2.027 20.328 -5.574 1 98.94 191 LEU B N 1
ATOM 5327 C CA . LEU B 1 191 ? -3.297 19.703 -5.941 1 98.94 191 LEU B CA 1
ATOM 5328 C C . LEU B 1 191 ? -4.414 20.75 -5.98 1 98.94 191 LEU B C 1
ATOM 5330 O O . LEU B 1 191 ? -5.316 20.656 -6.816 1 98.94 191 LEU B O 1
ATOM 5334 N N . GLY B 1 192 ? -4.387 21.766 -5.035 1 98.81 192 GLY B N 1
ATOM 5335 C CA . GLY B 1 192 ? -5.348 22.844 -5.094 1 98.81 192 GLY B CA 1
ATOM 5336 C C . GLY B 1 192 ? -5.297 23.625 -6.398 1 98.81 192 GLY B C 1
ATOM 5337 O O . GLY B 1 192 ? -6.336 23.969 -6.965 1 98.81 192 GLY B O 1
ATOM 5338 N N . ARG B 1 193 ? -4.051 23.875 -6.859 1 98.31 193 ARG B N 1
ATOM 5339 C CA . ARG B 1 193 ? -3.861 24.531 -8.148 1 98.31 193 ARG B CA 1
ATOM 5340 C C . ARG B 1 193 ? -4.414 23.688 -9.289 1 98.31 193 ARG B C 1
ATOM 5342 O O . ARG B 1 193 ? -4.965 24.203 -10.258 1 98.31 193 ARG B O 1
ATOM 5349 N N . ILE B 1 194 ? -4.195 22.391 -9.227 1 98.88 194 ILE B N 1
ATOM 5350 C CA . ILE B 1 194 ? -4.688 21.453 -10.242 1 98.88 194 ILE B CA 1
ATOM 5351 C C . ILE B 1 194 ? -6.211 21.469 -10.258 1 98.88 194 ILE B C 1
ATOM 5353 O O . ILE B 1 194 ? -6.828 21.516 -11.328 1 98.88 194 ILE B O 1
ATOM 5357 N N . VAL B 1 195 ? -6.906 21.453 -9.062 1 98.88 195 VAL B N 1
ATOM 5358 C CA . VAL B 1 195 ? -8.359 21.531 -8.977 1 98.88 195 VAL B CA 1
ATOM 5359 C C . VAL B 1 195 ? -8.859 22.812 -9.648 1 98.88 195 VAL B C 1
ATOM 5361 O O . VAL B 1 195 ? -9.797 22.766 -10.445 1 98.88 195 VAL B O 1
ATOM 5364 N N . ALA B 1 196 ? -8.195 23.906 -9.32 1 98.81 196 ALA B N 1
ATOM 5365 C CA . ALA B 1 196 ? -8.617 25.188 -9.883 1 98.81 196 ALA B CA 1
ATOM 5366 C C . ALA B 1 196 ? -8.516 25.172 -11.406 1 98.81 196 ALA B C 1
ATOM 5368 O O . ALA B 1 196 ? -9.453 25.578 -12.102 1 98.81 196 ALA B O 1
ATOM 5369 N N . LYS B 1 197 ? -7.391 24.719 -11.938 1 98.69 197 LYS B N 1
ATOM 5370 C CA . LYS B 1 197 ? -7.168 24.688 -13.383 1 98.69 197 LYS B CA 1
ATOM 5371 C C . LYS B 1 197 ? -8.141 23.75 -14.078 1 98.69 197 LYS B C 1
ATOM 5373 O O . LYS B 1 197 ? -8.766 24.109 -15.07 1 98.69 197 LYS B O 1
ATOM 5378 N N . ALA B 1 198 ? -8.305 22.547 -13.547 1 98.75 198 ALA B N 1
ATOM 5379 C CA . ALA B 1 198 ? -9.109 21.516 -14.18 1 98.75 198 ALA B CA 1
ATOM 5380 C C . ALA B 1 198 ? -10.594 21.859 -14.141 1 98.75 198 ALA B C 1
ATOM 5382 O O . ALA B 1 198 ? -11.344 21.531 -15.055 1 98.75 198 ALA B O 1
ATOM 5383 N N . SER B 1 199 ? -11.055 22.531 -13.055 1 98.62 199 SER B N 1
ATOM 5384 C CA . SER B 1 199 ? -12.469 22.844 -12.883 1 98.62 199 SER B CA 1
ATOM 5385 C C . SER B 1 199 ? -12.828 24.188 -13.484 1 98.62 199 SER B C 1
ATOM 5387 O O . SER B 1 199 ? -14 24.469 -13.75 1 98.62 199 SER B O 1
ATOM 5389 N N . GLY B 1 200 ? -11.828 25.109 -13.539 1 98.25 200 GLY B N 1
ATOM 5390 C CA . GLY B 1 200 ? -12.07 26.469 -14.016 1 98.25 200 GLY B CA 1
ATOM 5391 C C . GLY B 1 200 ? -12.547 27.406 -12.93 1 98.25 200 GLY B C 1
ATOM 5392 O O . GLY B 1 200 ? -12.93 28.547 -13.203 1 98.25 200 GLY B O 1
ATOM 5393 N N . MET B 1 201 ? -12.539 26.953 -11.695 1 97.19 201 MET B N 1
ATOM 5394 C CA . MET B 1 201 ? -12.922 27.781 -10.555 1 97.19 201 MET B CA 1
ATOM 5395 C C . MET B 1 201 ? -11.867 27.719 -9.453 1 97.19 201 MET B C 1
ATOM 5397 O O . MET B 1 201 ? -11.109 26.766 -9.375 1 97.19 201 MET B O 1
ATOM 5401 N N . PRO B 1 202 ? -11.852 28.781 -8.578 1 98.12 202 PRO B N 1
ATOM 5402 C CA . PRO B 1 202 ? -10.93 28.703 -7.445 1 98.12 202 PRO B CA 1
ATOM 5403 C C . PRO B 1 202 ? -11.148 27.453 -6.594 1 98.12 202 PRO B C 1
ATOM 5405 O O . PRO B 1 202 ? -12.289 26.984 -6.441 1 98.12 202 PRO B O 1
ATOM 5408 N N . TYR B 1 203 ? -10.102 26.984 -6.016 1 98.5 203 TYR B N 1
ATOM 5409 C CA . TYR B 1 203 ? -10.141 25.75 -5.238 1 98.5 203 TYR B CA 1
ATOM 5410 C C . TYR B 1 203 ? -11.234 25.797 -4.176 1 98.5 203 TYR B C 1
ATOM 5412 O O . TYR B 1 203 ? -12.07 24.906 -4.094 1 98.5 203 TYR B O 1
ATOM 5420 N N . ARG B 1 204 ? -11.219 26.812 -3.326 1 98.25 204 ARG B N 1
ATOM 5421 C CA . ARG B 1 204 ? -12.172 26.844 -2.225 1 98.25 204 ARG B CA 1
ATOM 5422 C C . ARG B 1 204 ? -13.609 26.828 -2.746 1 98.25 204 ARG B C 1
ATOM 5424 O O . ARG B 1 204 ? -14.477 26.172 -2.176 1 98.25 204 ARG B O 1
ATOM 5431 N N . THR B 1 205 ? -13.836 27.562 -3.842 1 98.5 205 THR B N 1
ATOM 5432 C CA . THR B 1 205 ? -15.172 27.609 -4.422 1 98.5 205 THR B CA 1
ATOM 5433 C C . THR B 1 205 ? -15.609 26.219 -4.879 1 98.5 205 THR B C 1
ATOM 5435 O O . THR B 1 205 ? -16.75 25.797 -4.641 1 98.5 205 THR B O 1
ATOM 5438 N N . TYR B 1 206 ? -14.695 25.531 -5.477 1 98.69 206 TYR B N 1
ATOM 5439 C CA . TYR B 1 206 ? -15 24.188 -5.961 1 98.69 206 TYR B CA 1
ATOM 5440 C C . TYR B 1 206 ? -15.398 23.266 -4.809 1 98.69 206 TYR B C 1
ATOM 5442 O O . TYR B 1 206 ? -16.406 22.578 -4.883 1 98.69 206 TYR B O 1
ATOM 5450 N N . VAL B 1 207 ? -14.648 23.234 -3.73 1 98.81 207 VAL B N 1
ATOM 5451 C CA . VAL B 1 207 ? -14.898 22.344 -2.598 1 98.81 207 VAL B CA 1
ATOM 5452 C C . VAL B 1 207 ? -16.219 22.734 -1.921 1 98.81 207 VAL B C 1
ATOM 5454 O O . VAL B 1 207 ? -17.047 21.875 -1.618 1 98.81 207 VAL B O 1
ATOM 5457 N N . GLU B 1 208 ? -16.406 24 -1.699 1 98.69 208 GLU B N 1
ATOM 5458 C CA . GLU B 1 208 ? -17.609 24.484 -1.008 1 98.69 208 GLU B CA 1
ATOM 5459 C C . GLU B 1 208 ? -18.859 24.172 -1.815 1 98.69 208 GLU B C 1
ATOM 5461 O O . GLU B 1 208 ? -19.859 23.719 -1.264 1 98.69 208 GLU B O 1
ATOM 5466 N N . ARG B 1 209 ? -18.75 24.281 -3.109 1 98.12 209 ARG B N 1
ATOM 5467 C CA . ARG B 1 209 ? -19.922 24.078 -3.973 1 98.12 209 ARG B CA 1
ATOM 5468 C C . ARG B 1 209 ? -20.156 22.609 -4.23 1 98.12 209 ARG B C 1
ATOM 5470 O O . ARG B 1 209 ? -21.312 22.156 -4.316 1 98.12 209 ARG B O 1
ATOM 5477 N N . THR B 1 210 ? -19.141 21.844 -4.379 1 98 210 THR B N 1
ATOM 5478 C CA . THR B 1 210 ? -19.266 20.484 -4.887 1 98 210 THR B CA 1
ATOM 5479 C C . THR B 1 210 ? -19.328 19.469 -3.74 1 98 210 THR B C 1
ATOM 5481 O O . THR B 1 210 ? -19.891 18.391 -3.896 1 98 210 THR B O 1
ATOM 5484 N N . ILE B 1 211 ? -18.812 19.828 -2.57 1 98.5 211 ILE B N 1
ATOM 5485 C CA . ILE B 1 211 ? -18.781 18.859 -1.476 1 98.5 211 ILE B CA 1
ATOM 5486 C C . ILE B 1 211 ? -19.547 19.406 -0.278 1 98.5 211 ILE B C 1
ATOM 5488 O O . ILE B 1 211 ? -20.562 18.812 0.132 1 98.5 211 ILE B O 1
ATOM 5492 N N . LEU B 1 212 ? -19.266 20.578 0.212 1 98.75 212 LEU B N 1
ATOM 5493 C CA . LEU B 1 212 ? -19.844 21.078 1.457 1 98.75 212 LEU B CA 1
ATOM 5494 C C . LEU B 1 212 ? -21.344 21.344 1.289 1 98.75 212 LEU B C 1
ATOM 5496 O O . LEU B 1 212 ? -22.156 20.875 2.092 1 98.75 212 LEU B O 1
ATOM 5500 N N . ALA B 1 213 ? -21.672 22.047 0.279 1 98.62 213 ALA B N 1
ATOM 5501 C CA . ALA B 1 213 ? -23.062 22.453 0.102 1 98.62 213 ALA B CA 1
ATOM 5502 C C . ALA B 1 213 ? -23.969 21.25 -0.072 1 98.62 213 ALA B C 1
ATOM 5504 O O . ALA B 1 213 ? -24.969 21.094 0.641 1 98.62 213 ALA B O 1
ATOM 5505 N N . PRO B 1 214 ? -23.625 20.312 -0.936 1 98.44 214 PRO B N 1
ATOM 5506 C CA . PRO B 1 214 ? -24.5 19.156 -1.098 1 98.44 214 PRO B CA 1
ATOM 5507 C C . PRO B 1 214 ? -24.625 18.328 0.185 1 98.44 214 PRO B C 1
ATOM 5509 O O . PRO B 1 214 ? -25.641 17.656 0.386 1 98.44 214 PRO B O 1
ATOM 5512 N N . LEU B 1 215 ? -23.688 18.391 1.089 1 98.5 215 LEU B N 1
ATOM 5513 C CA . LEU B 1 215 ? -23.734 17.641 2.334 1 98.5 215 LEU B CA 1
ATOM 5514 C C . LEU B 1 215 ? -24.438 18.422 3.428 1 98.5 215 LEU B C 1
ATOM 5516 O O . LEU B 1 215 ? -24.594 17.938 4.551 1 98.5 215 LEU B O 1
ATOM 5520 N N . GLY B 1 216 ? -24.828 19.609 3.102 1 98.5 216 GLY B N 1
ATOM 5521 C CA . GLY B 1 216 ? -25.484 20.469 4.082 1 98.5 216 GLY B CA 1
ATOM 5522 C C . GLY B 1 216 ? -24.516 21 5.129 1 98.5 216 GLY B C 1
ATOM 5523 O O . GLY B 1 216 ? -24.922 21.297 6.254 1 98.5 216 GLY B O 1
ATOM 5524 N N . MET B 1 217 ? -23.281 21.094 4.793 1 98.62 217 MET B N 1
ATOM 5525 C CA . MET B 1 217 ? -22.266 21.641 5.688 1 98.62 217 MET B CA 1
ATOM 5526 C C . MET B 1 217 ? -22.172 23.156 5.539 1 98.62 217 MET B C 1
ATOM 5528 O O . MET B 1 217 ? -21.109 23.703 5.242 1 98.62 217 MET B O 1
ATOM 5532 N N . GLY B 1 218 ? -23.172 23.797 5.93 1 97.12 218 GLY B N 1
ATOM 5533 C CA . GLY B 1 218 ? -23.359 25.203 5.641 1 97.12 218 GLY B CA 1
ATOM 5534 C C . GLY B 1 218 ? -22.562 26.109 6.566 1 97.12 218 GLY B C 1
ATOM 5535 O O . GLY B 1 218 ? -22.375 27.297 6.281 1 97.12 218 GLY B O 1
ATOM 5536 N N . SER B 1 219 ? -22.094 25.609 7.66 1 96.88 219 SER B N 1
ATOM 5537 C CA . SER B 1 219 ? -21.328 26.422 8.602 1 96.88 219 SER B CA 1
ATOM 5538 C C . SER B 1 219 ? -19.828 26.312 8.352 1 96.88 219 SER B C 1
ATOM 5540 O O . SER B 1 219 ? -19.031 26.969 9.023 1 96.88 219 SER B O 1
ATOM 5542 N N . SER B 1 220 ? -19.453 25.469 7.375 1 97.94 220 SER B N 1
ATOM 5543 C CA . SER B 1 220 ? -18.047 25.156 7.141 1 97.94 220 SER B CA 1
ATOM 5544 C C . SER B 1 220 ? -17.516 25.891 5.914 1 97.94 220 SER B C 1
ATOM 5546 O O . SER B 1 220 ? -18.25 26.141 4.957 1 97.94 220 SER B O 1
ATOM 5548 N N . GLY B 1 221 ? -16.203 26.25 5.973 1 98.19 221 GLY B N 1
ATOM 5549 C CA . GLY B 1 221 ? -15.594 26.938 4.848 1 98.19 221 GLY B CA 1
ATOM 5550 C C . GLY B 1 221 ? -14.141 27.312 5.078 1 98.19 221 GLY B C 1
ATOM 5551 O O . GLY B 1 221 ? -13.57 26.969 6.117 1 98.19 221 GLY B O 1
ATOM 5552 N N . PHE B 1 222 ? -13.523 28.047 4.133 1 98.19 222 PHE B N 1
ATOM 5553 C CA . PHE B 1 222 ? -12.086 28.266 4.145 1 98.19 222 PHE B CA 1
ATOM 5554 C C . PHE B 1 222 ? -11.758 29.672 4.621 1 98.19 222 PHE B C 1
ATOM 5556 O O . PHE B 1 222 ? -10.727 29.906 5.258 1 98.19 222 PHE B O 1
ATOM 5563 N N . GLU B 1 223 ? -12.562 30.641 4.289 1 97.5 223 GLU B N 1
ATOM 5564 C CA . GLU B 1 223 ? -12.312 32 4.734 1 97.5 223 GLU B CA 1
ATOM 5565 C C . GLU B 1 223 ? -12.969 32.281 6.086 1 97.5 223 GLU B C 1
ATOM 5567 O O . GLU B 1 223 ? -14.148 32.625 6.148 1 97.5 223 GLU B O 1
ATOM 5572 N N . VAL B 1 224 ? -12.258 32.25 7.082 1 94.38 224 VAL B N 1
ATOM 5573 C CA . VAL B 1 224 ? -12.773 32.219 8.445 1 94.38 224 VAL B CA 1
ATOM 5574 C C . VAL B 1 224 ? -13.469 33.531 8.773 1 94.38 224 VAL B C 1
ATOM 5576 O O . VAL B 1 224 ? -14.398 33.562 9.578 1 94.38 224 VAL B O 1
ATOM 5579 N N . SER B 1 225 ? -13.047 34.625 8.141 1 93.69 225 SER B N 1
ATOM 5580 C CA . SER B 1 225 ? -13.602 35.938 8.438 1 93.69 225 SER B CA 1
ATOM 5581 C C . SER B 1 225 ? -15.039 36.062 7.941 1 93.69 225 SER B C 1
ATOM 5583 O O . SER B 1 225 ? -15.75 37 8.289 1 93.69 225 SER B O 1
ATOM 5585 N N . GLU B 1 226 ? -15.406 35.094 7.191 1 95.31 226 GLU B N 1
ATOM 5586 C CA . GLU B 1 226 ? -16.781 35.094 6.684 1 95.31 226 GLU B CA 1
ATOM 5587 C C . GLU B 1 226 ? -17.766 34.625 7.746 1 95.31 226 GLU B C 1
ATOM 5589 O O . GLU B 1 226 ? -18.984 34.781 7.582 1 95.31 226 GLU B O 1
ATOM 5594 N N . TRP B 1 227 ? -17.312 34.156 8.875 1 95 227 TRP B N 1
ATOM 5595 C CA . TRP B 1 227 ? -18.156 33.719 9.977 1 95 227 TRP B CA 1
ATOM 5596 C C . TRP B 1 227 ? -17.984 34.625 11.195 1 95 227 TRP B C 1
ATOM 5598 O O . TRP B 1 227 ? -16.922 35.188 11.398 1 95 227 TRP B O 1
ATOM 5608 N N . PRO B 1 228 ? -19.031 34.656 12.023 1 95 228 PRO B N 1
ATOM 5609 C CA . PRO B 1 228 ? -18.891 35.469 13.227 1 95 228 PRO B CA 1
ATOM 5610 C C . PRO B 1 228 ? -17.797 35 14.156 1 95 228 PRO B C 1
ATOM 5612 O O . PRO B 1 228 ? -17.672 33.781 14.406 1 95 228 PRO B O 1
ATOM 5615 N N . ILE B 1 229 ? -17.078 35.906 14.625 1 94.12 229 ILE B N 1
ATOM 5616 C CA . ILE B 1 229 ? -15.969 35.594 15.516 1 94.12 229 ILE B CA 1
ATOM 5617 C C . ILE B 1 229 ? -16.484 34.875 16.75 1 94.12 229 ILE B C 1
ATOM 5619 O O . ILE B 1 229 ? -15.789 34 17.281 1 94.12 229 ILE B O 1
ATOM 5623 N N . ALA B 1 230 ? -17.734 35.125 17.141 1 94.88 230 ALA B N 1
ATOM 5624 C CA . ALA B 1 230 ? -18.344 34.531 18.328 1 94.88 230 ALA B CA 1
ATOM 5625 C C . ALA B 1 230 ? -18.562 33.031 18.141 1 94.88 230 ALA B C 1
ATOM 5627 O O . ALA B 1 230 ? -18.781 32.281 19.109 1 94.88 230 ALA B O 1
ATOM 5628 N N . ARG B 1 231 ? -18.453 32.531 16.953 1 96.06 231 ARG B N 1
ATOM 5629 C CA . ARG B 1 231 ? -18.641 31.109 16.672 1 96.06 231 ARG B CA 1
ATOM 5630 C C . ARG B 1 231 ? -17.312 30.391 16.531 1 96.06 231 ARG B C 1
ATOM 5632 O O . ARG B 1 231 ? -17.266 29.172 16.438 1 96.06 231 ARG B O 1
ATOM 5639 N N . ARG B 1 232 ? -16.281 31.141 16.547 1 97.31 232 ARG B N 1
ATOM 5640 C CA . ARG B 1 232 ? -14.977 30.578 16.203 1 97.31 232 ARG B CA 1
ATOM 5641 C C . ARG B 1 232 ? -14.203 30.188 17.453 1 97.31 232 ARG B C 1
ATOM 5643 O O . ARG B 1 232 ? -14.156 30.953 18.422 1 97.31 232 ARG B O 1
ATOM 5650 N N . ALA B 1 233 ? -13.68 28.969 17.469 1 98.31 233 ALA B N 1
ATOM 5651 C CA . ALA B 1 233 ? -12.648 28.656 18.453 1 98.31 233 ALA B CA 1
ATOM 5652 C C . ALA B 1 233 ? -11.344 29.391 18.141 1 98.31 233 ALA B C 1
ATOM 5654 O O . ALA B 1 233 ? -10.812 29.266 17.031 1 98.31 233 ALA B O 1
ATOM 5655 N N . ILE B 1 234 ? -10.891 30.125 19.078 1 98.12 234 ILE B N 1
ATOM 5656 C CA . ILE B 1 234 ? -9.641 30.828 18.891 1 98.12 234 ILE B CA 1
ATOM 5657 C C . ILE B 1 234 ? -8.461 29.906 19.172 1 98.12 234 ILE B C 1
ATOM 5659 O O . ILE B 1 234 ? -8.461 29.172 20.172 1 98.12 234 ILE B O 1
ATOM 5663 N N . GLY B 1 235 ? -7.461 29.906 18.25 1 97.94 235 GLY B N 1
ATOM 5664 C CA . GLY B 1 235 ? -6.312 29.031 18.391 1 97.94 235 GLY B CA 1
ATOM 5665 C C . GLY B 1 235 ? -5.25 29.562 19.328 1 97.94 235 GLY B C 1
ATOM 5666 O O . GLY B 1 235 ? -4.922 30.75 19.281 1 97.94 235 GLY B O 1
ATOM 5667 N N . TYR B 1 236 ? -4.738 28.656 20.156 1 97.69 236 TYR B N 1
ATOM 5668 C CA . TYR B 1 236 ? -3.73 29.062 21.125 1 97.69 236 TYR B CA 1
ATOM 5669 C C . TYR B 1 236 ? -2.518 28.141 21.078 1 97.69 236 TYR B C 1
ATOM 5671 O O . TYR B 1 236 ? -2.605 27.031 20.562 1 97.69 236 TYR B O 1
ATOM 5679 N N . ARG B 1 237 ? -1.386 28.609 21.484 1 95.38 237 ARG B N 1
ATOM 5680 C CA . ARG B 1 237 ? -0.229 27.797 21.844 1 95.38 237 ARG B CA 1
ATOM 5681 C C . ARG B 1 237 ? 0.121 27.984 23.328 1 95.38 237 ARG B C 1
ATOM 5683 O O . ARG B 1 237 ? -0.242 29 23.938 1 95.38 237 ARG B O 1
ATOM 5690 N N . PHE B 1 238 ? 0.658 26.922 23.891 1 91.81 238 PHE B N 1
ATOM 5691 C CA . PHE B 1 238 ? 1.133 26.984 25.266 1 91.81 238 PHE B CA 1
ATOM 5692 C C . PHE B 1 238 ? 2.654 27.047 25.312 1 91.81 238 PHE B C 1
ATOM 5694 O O . PHE B 1 238 ? 3.334 26.109 24.875 1 91.81 238 PHE B O 1
ATOM 5701 N N . GLU B 1 239 ? 3.201 28.141 25.703 1 87.88 239 GLU B N 1
ATOM 5702 C CA . GLU B 1 239 ? 4.641 28.375 25.75 1 87.88 239 GLU B CA 1
ATOM 5703 C C . GLU B 1 239 ? 5.059 29 27.078 1 87.88 239 GLU B C 1
ATOM 5705 O O . GLU B 1 239 ? 4.496 30 27.5 1 87.88 239 GLU B O 1
ATOM 5710 N N . ASP B 1 240 ? 6.066 28.391 27.734 1 88.56 240 ASP B N 1
ATOM 5711 C CA . ASP B 1 240 ? 6.668 28.891 28.969 1 88.56 240 ASP B CA 1
ATOM 5712 C C . ASP B 1 240 ? 5.609 29.141 30.047 1 88.56 240 ASP B C 1
ATOM 5714 O O . ASP B 1 240 ? 5.574 30.203 30.672 1 88.56 240 ASP B O 1
ATOM 5718 N N . GLY B 1 241 ? 4.699 28.297 30.125 1 88.69 241 GLY B N 1
ATOM 5719 C CA . GLY B 1 241 ? 3.715 28.297 31.188 1 88.69 241 GLY B CA 1
ATOM 5720 C C . GLY B 1 241 ? 2.549 29.234 30.922 1 88.69 241 GLY B C 1
ATOM 5721 O O . GLY B 1 241 ? 1.729 29.469 31.812 1 88.69 241 GLY B O 1
ATOM 5722 N N . ALA B 1 242 ? 2.525 29.719 29.75 1 92.62 242 ALA B N 1
ATOM 5723 C CA . ALA B 1 242 ? 1.457 30.672 29.453 1 92.62 242 ALA B CA 1
ATOM 5724 C C . ALA B 1 242 ? 0.826 30.391 28.094 1 92.62 242 ALA B C 1
ATOM 5726 O O . ALA B 1 242 ? 1.49 29.875 27.188 1 92.62 242 ALA B O 1
ATOM 5727 N N . TRP B 1 243 ? -0.474 30.781 27.969 1 95.19 243 TRP B N 1
ATOM 5728 C CA . TRP B 1 243 ? -1.188 30.688 26.703 1 95.19 243 TRP B CA 1
ATOM 5729 C C . TRP B 1 243 ? -0.918 31.906 25.844 1 95.19 243 TRP B C 1
ATOM 5731 O O . TRP B 1 243 ? -0.868 33.031 26.344 1 95.19 243 TRP B O 1
ATOM 5741 N N . ARG B 1 244 ? -0.686 31.656 24.594 1 94.44 244 ARG B N 1
ATOM 5742 C CA . ARG B 1 244 ? -0.564 32.719 23.594 1 94.44 244 ARG B CA 1
ATOM 5743 C C . ARG B 1 244 ? -1.498 32.469 22.422 1 94.44 244 ARG B C 1
ATOM 5745 O O . ARG B 1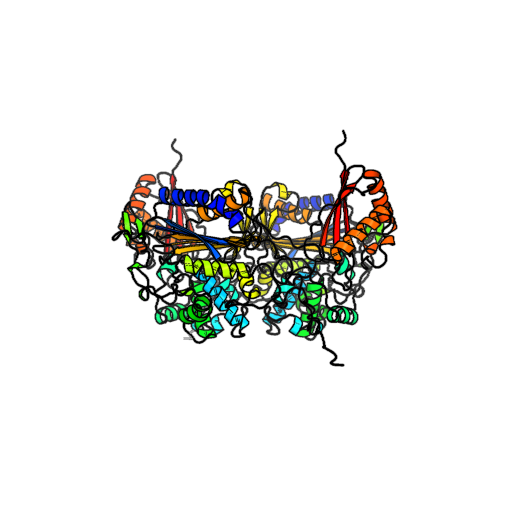 244 ? -1.572 31.344 21.906 1 94.44 244 ARG B O 1
ATOM 5752 N N . GLU B 1 245 ? -2.248 33.5 22.094 1 96.12 245 GLU B N 1
ATOM 5753 C CA . GLU B 1 245 ? -3.117 33.375 20.922 1 96.12 245 GLU B CA 1
ATOM 5754 C C . GLU B 1 245 ? -2.305 33.281 19.625 1 96.12 245 GLU B C 1
ATOM 5756 O O . GLU B 1 245 ? -1.321 34 19.453 1 96.12 245 GLU B O 1
ATOM 5761 N N . GLU B 1 246 ? -2.65 32.344 18.781 1 96.5 246 GLU B N 1
ATOM 5762 C CA . GLU B 1 246 ? -2.051 32.25 17.453 1 96.5 246 GLU B CA 1
ATOM 5763 C C . GLU B 1 246 ? -2.75 33.156 16.453 1 96.5 246 GLU B C 1
ATOM 5765 O O . GLU B 1 246 ? -3.963 33.344 16.531 1 96.5 246 GLU B O 1
ATOM 5770 N N . PRO B 1 247 ? -1.985 33.656 15.5 1 94 247 PRO B N 1
ATOM 5771 C CA . PRO B 1 247 ? -2.627 34.5 14.492 1 94 247 PRO B CA 1
ATOM 5772 C C . PRO B 1 247 ? -3.639 33.719 13.641 1 94 247 PRO B C 1
ATOM 5774 O O . PRO B 1 247 ? -3.404 32.562 13.289 1 94 247 PRO B O 1
ATOM 5777 N N . THR B 1 248 ? -4.77 34.406 13.383 1 94.88 248 THR B N 1
ATOM 5778 C CA . THR B 1 248 ? -5.738 33.844 12.445 1 94.88 248 THR B CA 1
ATOM 5779 C C . THR B 1 248 ? -5.223 33.938 11.016 1 94.88 248 THR B C 1
ATOM 5781 O O . THR B 1 248 ? -4.855 35.031 10.555 1 94.88 248 THR B O 1
ATOM 5784 N N . MET B 1 249 ? -5.211 32.906 10.328 1 96.44 249 MET B N 1
ATOM 5785 C CA . MET B 1 249 ? -4.715 32.906 8.961 1 96.44 249 MET B CA 1
ATOM 5786 C C . MET B 1 249 ? -5.867 32.906 7.961 1 96.44 249 MET B C 1
ATOM 5788 O O . MET B 1 249 ? -6.777 32.062 8.062 1 96.44 249 MET B O 1
ATOM 5792 N N . ARG B 1 250 ? -5.805 33.781 7.012 1 97.19 250 ARG B N 1
ATOM 5793 C CA . ARG B 1 250 ? -6.805 33.844 5.953 1 97.19 250 ARG B CA 1
ATOM 5794 C C . ARG B 1 250 ? -6.621 32.719 4.945 1 97.19 250 ARG B C 1
ATOM 5796 O O . ARG B 1 250 ? -5.621 31.984 4.988 1 97.19 250 ARG B O 1
ATOM 5803 N N . ASP B 1 251 ? -7.648 32.531 4.082 1 97.81 251 ASP B N 1
ATOM 5804 C CA . ASP B 1 251 ? -7.539 31.562 2.998 1 97.81 251 ASP B CA 1
ATOM 5805 C C . ASP B 1 251 ? -6.484 32 1.979 1 97.81 251 ASP B C 1
ATOM 5807 O O . ASP B 1 251 ? -6.266 33.188 1.773 1 97.81 251 ASP B O 1
ATOM 5811 N N . GLY B 1 252 ? -5.832 31.047 1.409 1 98.25 252 GLY B N 1
ATOM 5812 C CA . GLY B 1 252 ? -4.816 31.281 0.394 1 98.25 252 GLY B CA 1
ATOM 5813 C C . GLY B 1 252 ? -4.371 30.016 -0.31 1 98.25 252 GLY B C 1
ATOM 5814 O O . GLY B 1 252 ? -5.078 29 -0.29 1 98.25 252 GLY B O 1
ATOM 5815 N N . ALA B 1 253 ? -3.23 30.062 -0.962 1 98.25 253 ALA B N 1
ATOM 5816 C CA . ALA B 1 253 ? -2.771 29.031 -1.895 1 98.25 253 ALA B CA 1
ATOM 5817 C C . ALA B 1 253 ? -2.59 27.703 -1.188 1 98.25 253 ALA B C 1
ATOM 5819 O O . ALA B 1 253 ? -2.738 26.641 -1.805 1 98.25 253 ALA B O 1
ATOM 5820 N N . PHE B 1 254 ? -2.279 27.719 0.12 1 98.69 254 PHE B N 1
ATOM 5821 C CA . PHE B 1 254 ? -2.037 26.484 0.835 1 98.69 254 PHE B CA 1
ATOM 5822 C C . PHE B 1 254 ? -3.293 26.031 1.572 1 98.69 254 PHE B C 1
ATOM 5824 O O . PHE B 1 254 ? -3.246 25.094 2.371 1 98.69 254 PHE B O 1
ATOM 5831 N N . GLY B 1 255 ? -4.441 26.641 1.282 1 98.44 255 GLY B N 1
ATOM 5832 C CA . GLY B 1 255 ? -5.715 26.203 1.834 1 98.44 255 GLY B CA 1
ATOM 5833 C C . GLY B 1 255 ? -5.973 24.719 1.64 1 98.44 255 GLY B C 1
ATOM 5834 O O . GLY B 1 255 ? -6.41 24.047 2.566 1 98.44 255 GLY B O 1
ATOM 5835 N N . PRO B 1 256 ? -5.617 24.141 0.512 1 98.88 256 PRO B N 1
ATOM 5836 C CA . PRO B 1 256 ? -5.898 22.734 0.173 1 98.88 256 PRO B CA 1
ATOM 5837 C C . PRO B 1 256 ? -5.23 21.75 1.132 1 98.88 256 PRO B C 1
ATOM 5839 O O . PRO B 1 256 ? -5.672 20.609 1.249 1 98.88 256 PRO B O 1
ATOM 5842 N N . MET B 1 257 ? -4.18 22.141 1.822 1 98.5 257 MET B N 1
ATOM 5843 C CA . MET B 1 257 ? -3.48 21.219 2.709 1 98.5 257 MET B CA 1
ATOM 5844 C C . MET B 1 257 ? -4.062 21.266 4.117 1 98.5 257 MET B C 1
ATOM 5846 O O . MET B 1 257 ? -3.826 20.359 4.922 1 98.5 257 MET B O 1
ATOM 5850 N N . GLY B 1 258 ? -4.855 22.422 4.438 1 98.25 258 GLY B N 1
ATOM 5851 C CA . GLY B 1 258 ? -5.207 22.453 5.848 1 98.25 258 GLY B CA 1
ATOM 5852 C C . GLY B 1 258 ? -6.133 23.594 6.207 1 98.25 258 GLY B C 1
ATOM 5853 O O . GLY B 1 258 ? -6.312 23.922 7.383 1 98.25 258 GLY B O 1
ATOM 5854 N N . GLY B 1 259 ? -6.812 24.281 5.309 1 97.81 259 GLY B N 1
ATOM 5855 C CA . GLY B 1 259 ? -7.414 25.578 5.582 1 97.81 259 GLY B CA 1
ATOM 5856 C C . GLY B 1 259 ? -8.867 25.484 5.988 1 97.81 259 GLY B C 1
ATOM 5857 O O . GLY B 1 259 ? -9.484 26.484 6.359 1 97.81 259 GLY B O 1
ATOM 5858 N N . LEU B 1 260 ? -9.453 24.281 6.012 1 98.75 260 LEU B N 1
ATOM 5859 C CA . LEU B 1 260 ? -10.898 24.156 6.199 1 98.75 260 LEU B CA 1
ATOM 5860 C C . LEU B 1 260 ? -11.266 24.312 7.672 1 98.75 260 LEU B C 1
ATOM 5862 O O . LEU B 1 260 ? -10.602 23.75 8.547 1 98.75 260 LEU B O 1
ATOM 5866 N N . GLN B 1 261 ? -12.242 25.094 7.926 1 98.56 261 GLN B N 1
ATOM 5867 C CA . GLN B 1 261 ? -12.883 25.219 9.227 1 98.56 261 GLN B CA 1
ATOM 5868 C C . GLN B 1 261 ? -14.258 24.547 9.227 1 98.56 261 GLN B C 1
ATOM 5870 O O . GLN B 1 261 ? -15.008 24.672 8.258 1 98.56 261 GLN B O 1
ATOM 5875 N N . VAL B 1 262 ? -14.555 23.844 10.328 1 98.81 262 VAL B N 1
ATOM 5876 C CA . VAL B 1 262 ? -15.82 23.109 10.367 1 98.81 262 VAL B CA 1
ATOM 5877 C C . VAL B 1 262 ? -16.406 23.156 11.773 1 98.81 262 VAL B C 1
ATOM 5879 O O . VAL B 1 262 ? -15.703 23.484 12.734 1 98.81 262 VAL B O 1
ATOM 5882 N N . SER B 1 263 ? -17.734 22.906 11.914 1 98.81 263 SER B N 1
ATOM 5883 C CA . SER B 1 263 ? -18.359 22.547 13.18 1 98.81 263 SER B CA 1
ATOM 5884 C C . SER B 1 263 ? -18.469 21.031 13.344 1 98.81 263 SER B C 1
ATOM 5886 O O . SER B 1 263 ? -18.297 20.297 12.375 1 98.81 263 SER B O 1
ATOM 5888 N N . ALA B 1 264 ? -18.641 20.625 14.562 1 98.88 264 ALA B N 1
ATOM 5889 C CA . ALA B 1 264 ? -18.844 19.203 14.797 1 98.88 264 ALA B CA 1
ATOM 5890 C C . ALA B 1 264 ? -20.094 18.703 14.07 1 98.88 264 ALA B C 1
ATOM 5892 O O . ALA B 1 264 ? -20.078 17.609 13.492 1 98.88 264 ALA B O 1
ATOM 5893 N N . ASN B 1 265 ? -21.141 19.484 14.062 1 98.81 265 ASN B N 1
ATOM 58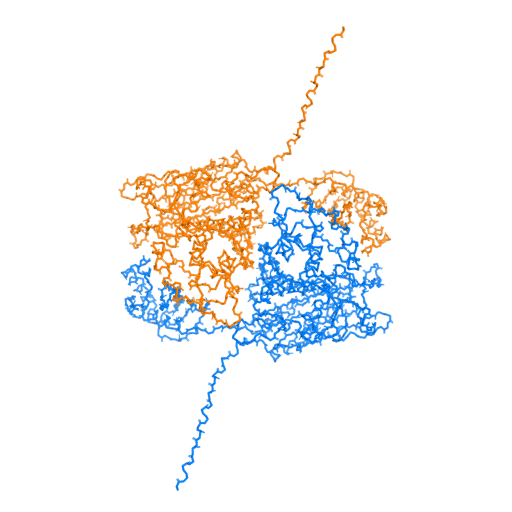94 C CA . ASN B 1 265 ? -22.375 19.109 13.375 1 98.81 265 ASN B CA 1
ATOM 5895 C C . ASN B 1 265 ? -22.141 18.922 11.883 1 98.81 265 ASN B C 1
ATOM 5897 O O . ASN B 1 265 ? -22.641 17.953 11.297 1 98.81 265 ASN B O 1
ATOM 5901 N N . ASP B 1 266 ? -21.453 19.812 11.312 1 98.88 266 ASP B N 1
ATOM 5902 C CA . ASP B 1 266 ? -21.125 19.688 9.898 1 98.88 266 ASP B CA 1
ATOM 5903 C C . ASP B 1 266 ? -20.203 18.5 9.641 1 98.88 266 ASP B C 1
ATOM 5905 O O . ASP B 1 266 ? -20.422 17.719 8.711 1 98.88 266 ASP B O 1
ATOM 5909 N N . TYR B 1 267 ? -19.188 18.375 10.469 1 98.88 267 TYR B N 1
ATOM 5910 C CA . TYR B 1 267 ? -18.188 17.328 10.219 1 98.88 267 TYR B CA 1
ATOM 5911 C C . TYR B 1 267 ? -18.797 15.945 10.391 1 98.88 267 TYR B C 1
ATOM 5913 O O . TYR B 1 267 ? -18.391 14.992 9.727 1 98.88 267 TYR B O 1
ATOM 5921 N N . GLY B 1 268 ? -19.812 15.828 11.281 1 98.88 268 GLY B N 1
ATOM 5922 C CA . GLY B 1 268 ? -20.562 14.594 11.383 1 98.88 268 GLY B CA 1
ATOM 5923 C C . GLY B 1 268 ? -21.188 14.164 10.07 1 98.88 268 GLY B C 1
ATOM 5924 O O . GLY B 1 268 ? -21.234 12.969 9.766 1 98.88 268 GLY B O 1
ATOM 5925 N N . LYS B 1 269 ? -21.672 15.117 9.281 1 98.81 269 LYS B N 1
ATOM 5926 C CA . LYS B 1 269 ? -22.25 14.828 7.965 1 98.81 269 LYS B CA 1
ATOM 5927 C C . LYS B 1 269 ? -21.188 14.297 7.012 1 98.81 269 LYS B C 1
ATOM 5929 O O . LYS B 1 269 ? -21.453 13.391 6.219 1 98.81 269 LYS B O 1
ATOM 5934 N N . TRP B 1 270 ? -20 14.883 7.105 1 98.81 270 TRP B N 1
ATOM 5935 C CA . TRP B 1 270 ? -18.875 14.43 6.293 1 98.81 270 TRP B CA 1
ATOM 5936 C C . TRP B 1 270 ? -18.516 12.984 6.625 1 98.81 270 TRP B C 1
ATOM 5938 O O . TRP B 1 270 ? -18.375 12.156 5.727 1 98.81 270 TRP B O 1
ATOM 5948 N N . ILE B 1 271 ? -18.391 12.68 7.906 1 98.81 271 ILE B N 1
ATOM 5949 C CA . ILE B 1 271 ? -18.047 11.336 8.352 1 98.81 271 ILE B CA 1
ATOM 5950 C C . ILE B 1 271 ? -19.125 10.352 7.922 1 98.81 271 ILE B C 1
ATOM 5952 O O . ILE B 1 271 ? -18.828 9.258 7.441 1 98.81 271 ILE B O 1
ATOM 5956 N N . ALA B 1 272 ? -20.375 10.758 8.109 1 98.31 272 ALA B N 1
ATOM 5957 C CA . ALA B 1 272 ? -21.484 9.914 7.68 1 98.31 272 ALA B CA 1
ATOM 5958 C C . ALA B 1 272 ? -21.422 9.633 6.18 1 98.31 272 ALA B C 1
ATOM 5960 O O . ALA B 1 272 ? -21.625 8.5 5.746 1 98.31 272 ALA B O 1
ATOM 5961 N N . PHE B 1 273 ? -21.141 10.641 5.457 1 98.56 273 PHE B N 1
ATOM 5962 C CA . PHE B 1 273 ? -21.016 10.523 4.008 1 98.56 273 PHE B CA 1
ATOM 5963 C C . PHE B 1 273 ? -19.891 9.547 3.648 1 98.56 273 PHE B C 1
ATOM 5965 O O . PHE B 1 273 ? -20.094 8.641 2.84 1 98.56 273 PHE B O 1
ATOM 5972 N N . LEU B 1 274 ? -18.703 9.703 4.258 1 98.56 274 LEU B N 1
ATOM 5973 C CA . LEU B 1 274 ? -17.594 8.805 3.979 1 98.56 274 LEU B CA 1
ATOM 5974 C C . LEU B 1 274 ? -17.969 7.359 4.289 1 98.56 274 LEU B C 1
ATOM 5976 O O . LEU B 1 274 ? -17.766 6.465 3.467 1 98.56 274 LEU B O 1
ATOM 5980 N N . LEU B 1 275 ? -18.594 7.133 5.391 1 97.31 275 LEU B N 1
ATOM 5981 C CA . LEU B 1 275 ? -18.953 5.789 5.836 1 97.31 275 LEU B CA 1
ATOM 5982 C C . LEU B 1 275 ? -20.031 5.18 4.941 1 97.31 275 LEU B C 1
ATOM 5984 O O . LEU B 1 275 ? -20.094 3.961 4.785 1 97.31 275 LEU B O 1
ATOM 5988 N N . SER B 1 276 ? -20.844 6.027 4.359 1 96.56 276 SER B N 1
ATOM 5989 C CA . SER B 1 276 ? -21.953 5.559 3.533 1 96.56 276 SER B CA 1
ATOM 5990 C C . SER B 1 276 ? -21.438 4.824 2.295 1 96.56 276 SER B C 1
ATOM 5992 O O . SER B 1 276 ? -22.203 4.137 1.622 1 96.56 276 SER B O 1
ATOM 5994 N N . ALA B 1 277 ? -20.203 4.945 2.02 1 96.94 277 ALA B N 1
ATOM 5995 C CA . ALA B 1 277 ? -19.641 4.285 0.844 1 96.94 277 ALA B CA 1
ATOM 5996 C C . ALA B 1 277 ? -19.5 2.783 1.075 1 96.94 277 ALA B C 1
ATOM 5998 O O . ALA B 1 277 ? -19.359 2.014 0.123 1 96.94 277 ALA B O 1
ATOM 5999 N N . TRP B 1 278 ? -19.578 2.342 2.34 1 93.62 278 TRP B N 1
ATOM 6000 C CA . TRP B 1 278 ? -19.406 0.936 2.688 1 93.62 278 TRP B CA 1
ATOM 6001 C C . TRP B 1 278 ? -20.672 0.37 3.322 1 93.62 278 TRP B C 1
ATOM 6003 O O . TRP B 1 278 ? -21.375 1.077 4.039 1 93.62 278 TRP B O 1
ATOM 6013 N N . PRO B 1 279 ? -20.953 -0.849 3.143 1 92.81 279 PRO B N 1
ATOM 6014 C CA . PRO B 1 279 ? -20.375 -1.687 2.092 1 92.81 279 PRO B CA 1
ATOM 6015 C C . PRO B 1 279 ? -20.906 -1.35 0.702 1 92.81 279 PRO B C 1
ATOM 6017 O O . PRO B 1 279 ? -21.922 -0.648 0.579 1 92.81 279 PRO B O 1
ATOM 6020 N N . PRO B 1 280 ? -20.156 -1.776 -0.352 1 94.94 280 PRO B N 1
ATOM 6021 C CA . PRO B 1 280 ? -20.781 -1.634 -1.671 1 94.94 280 PRO B CA 1
ATOM 6022 C C . PRO B 1 280 ? -22.203 -2.195 -1.717 1 94.94 280 PRO B C 1
ATOM 6024 O O . PRO B 1 280 ? -22.5 -3.188 -1.047 1 94.94 280 PRO B O 1
ATOM 6027 N N . ARG B 1 281 ? -23.062 -1.568 -2.508 1 94.12 281 ARG B N 1
ATOM 6028 C CA . ARG B 1 281 ? -24.453 -1.991 -2.539 1 94.12 281 ARG B CA 1
ATOM 6029 C C . ARG B 1 281 ? -25.156 -1.489 -3.801 1 94.12 281 ARG B C 1
ATOM 6031 O O . ARG B 1 281 ? -24.656 -0.591 -4.477 1 94.12 281 ARG B O 1
ATOM 6038 N N . ASP B 1 282 ? -26.281 -2.111 -4.047 1 96.38 282 ASP B N 1
ATOM 6039 C CA . ASP B 1 282 ? -27.141 -1.625 -5.125 1 96.38 282 ASP B CA 1
ATOM 6040 C C . ASP B 1 282 ? -27.859 -0.338 -4.723 1 96.38 282 ASP B C 1
ATOM 6042 O O . ASP B 1 282 ? -27.906 0.007 -3.539 1 96.38 282 ASP B O 1
ATOM 6046 N N . GLY B 1 283 ? -28.344 0.348 -5.711 1 95.38 283 GLY B N 1
ATOM 6047 C CA . GLY B 1 283 ? -29.078 1.583 -5.473 1 95.38 283 GLY B CA 1
ATOM 6048 C C . GLY B 1 283 ? -28.375 2.809 -6.023 1 95.38 283 GLY B C 1
ATOM 6049 O O . GLY B 1 283 ? -27.203 2.74 -6.402 1 95.38 283 GLY B O 1
ATOM 6050 N N . PRO B 1 284 ? -29.078 3.871 -6.043 1 94.56 284 PRO B N 1
ATOM 6051 C CA . PRO B 1 284 ? -28.5 5.09 -6.621 1 94.56 284 PRO B CA 1
ATOM 6052 C C . PRO B 1 284 ? -27.453 5.738 -5.711 1 94.56 284 PRO B C 1
ATOM 6054 O O . PRO B 1 284 ? -27.531 5.605 -4.488 1 94.56 284 PRO B O 1
ATOM 6057 N N . ASP B 1 285 ? -26.5 6.352 -6.32 1 93 285 ASP B N 1
ATOM 6058 C CA . ASP B 1 285 ? -25.594 7.227 -5.578 1 93 285 ASP B CA 1
ATOM 6059 C C . ASP B 1 285 ? -26.297 8.539 -5.215 1 93 285 ASP B C 1
ATOM 6061 O O . ASP B 1 285 ? -26.797 9.25 -6.09 1 93 285 ASP B O 1
ATOM 6065 N N . THR B 1 286 ? -26.297 8.883 -3.949 1 90.5 286 THR B N 1
ATOM 6066 C CA . THR B 1 286 ? -27.031 10.07 -3.516 1 90.5 286 THR B CA 1
ATOM 6067 C C . THR B 1 286 ? -26.078 11.141 -2.998 1 90.5 286 THR B C 1
ATOM 6069 O O . THR B 1 286 ? -26.5 12.266 -2.721 1 90.5 286 THR B O 1
ATOM 6072 N N . GLY B 1 287 ? -24.859 10.875 -2.854 1 93 287 GLY B N 1
ATOM 6073 C CA . GLY B 1 287 ? -23.891 11.844 -2.365 1 93 287 GLY B CA 1
ATOM 6074 C C . GLY B 1 287 ? -23.266 12.68 -3.471 1 93 287 GLY B C 1
ATOM 6075 O O . GLY B 1 287 ? -23.594 12.5 -4.645 1 93 287 GLY B O 1
ATOM 6076 N N . PRO B 1 288 ? -22.438 13.602 -3.078 1 96.75 288 PRO B N 1
ATOM 6077 C CA . PRO B 1 288 ? -21.797 14.516 -4.035 1 96.75 288 PRO B CA 1
ATOM 6078 C C . PRO B 1 288 ? -20.812 13.805 -4.953 1 96.75 288 PRO B C 1
ATOM 6080 O O . PRO B 1 288 ? -20.5 14.305 -6.035 1 96.75 288 PRO B O 1
ATOM 6083 N N . VAL B 1 289 ? -20.312 12.727 -4.531 1 97.25 289 VAL B N 1
ATOM 6084 C CA . VAL B 1 289 ? -19.359 11.898 -5.273 1 97.25 289 VAL B CA 1
ATOM 6085 C C . VAL B 1 289 ? -19.766 10.43 -5.168 1 97.25 289 VAL B C 1
ATOM 6087 O O . VAL B 1 289 ? -20.391 10.023 -4.184 1 97.25 289 VAL B O 1
ATOM 6090 N N . LYS B 1 290 ? -19.484 9.625 -6.199 1 97.5 290 LYS B N 1
ATOM 6091 C CA . LYS B 1 290 ? -19.859 8.219 -6.223 1 97.5 290 LYS B CA 1
ATOM 6092 C C . LYS B 1 290 ? -19.266 7.461 -5.043 1 97.5 290 LYS B C 1
ATOM 6094 O O . LYS B 1 290 ? -18.125 7.73 -4.645 1 97.5 290 LYS B O 1
ATOM 6099 N N . ARG B 1 291 ? -20.031 6.484 -4.57 1 97.94 291 ARG B N 1
ATOM 6100 C CA . ARG B 1 291 ? -19.562 5.672 -3.451 1 97.94 291 ARG B CA 1
ATOM 6101 C C . ARG B 1 291 ? -18.25 4.965 -3.789 1 97.94 291 ARG B C 1
ATOM 6103 O O . ARG B 1 291 ? -17.344 4.898 -2.959 1 97.94 291 ARG B O 1
ATOM 6110 N N . ALA B 1 292 ? -18.141 4.477 -5.008 1 97.75 292 ALA B N 1
ATOM 6111 C CA . ALA B 1 292 ? -16.906 3.816 -5.426 1 97.75 292 ALA B CA 1
ATOM 6112 C C . ALA B 1 292 ? -15.727 4.777 -5.375 1 97.75 292 ALA B C 1
ATOM 6114 O O . ALA B 1 292 ? -14.609 4.383 -5.027 1 97.75 292 ALA B O 1
ATOM 6115 N N . THR B 1 293 ? -15.969 6.027 -5.719 1 97.88 293 THR B N 1
ATOM 6116 C CA . THR B 1 293 ? -14.938 7.059 -5.695 1 97.88 293 THR B CA 1
ATOM 6117 C C . THR B 1 293 ? -14.531 7.379 -4.258 1 97.88 293 THR B C 1
ATOM 6119 O O . THR B 1 293 ? -13.344 7.562 -3.973 1 97.88 293 THR B O 1
ATOM 6122 N N . VAL B 1 294 ? -15.461 7.441 -3.35 1 98.38 294 VAL B N 1
ATOM 6123 C CA . VAL B 1 294 ? -15.164 7.664 -1.939 1 98.38 294 VAL B CA 1
ATOM 6124 C C . VAL B 1 294 ? -14.289 6.535 -1.41 1 98.38 294 VAL B C 1
ATOM 6126 O O . VAL B 1 294 ? -13.305 6.781 -0.713 1 98.38 294 VAL B O 1
ATOM 6129 N N . ARG B 1 295 ? -14.57 5.262 -1.82 1 97.38 295 ARG B N 1
ATOM 6130 C CA . ARG B 1 295 ? -13.781 4.125 -1.357 1 97.38 295 ARG B CA 1
ATOM 6131 C C . ARG B 1 295 ? -12.344 4.211 -1.86 1 97.38 295 ARG B C 1
ATOM 6133 O O . ARG B 1 295 ? -11.422 3.695 -1.222 1 97.38 295 ARG B O 1
ATOM 6140 N N . GLU B 1 296 ? -12.125 4.934 -2.926 1 96.81 296 GLU B N 1
ATOM 6141 C CA . GLU B 1 296 ? -10.789 5.059 -3.504 1 96.81 296 GLU B CA 1
ATOM 6142 C C . GLU B 1 296 ? -9.875 5.906 -2.617 1 96.81 296 GLU B C 1
ATOM 6144 O O . GLU B 1 296 ? -8.656 5.883 -2.771 1 96.81 296 GLU B O 1
ATOM 6149 N N . LEU B 1 297 ? -10.43 6.672 -1.638 1 97.69 297 LEU B N 1
ATOM 6150 C CA . LEU B 1 297 ? -9.617 7.406 -0.673 1 97.69 297 LEU B CA 1
ATOM 6151 C C . LEU B 1 297 ? -8.734 6.453 0.13 1 97.69 297 LEU B C 1
ATOM 6153 O O . LEU B 1 297 ? -7.684 6.852 0.633 1 97.69 297 LEU B O 1
ATOM 6157 N N . ALA B 1 298 ? -9.203 5.188 0.186 1 95.62 298 ALA B N 1
ATOM 6158 C CA . ALA B 1 298 ? -8.484 4.188 0.969 1 95.62 298 ALA B CA 1
ATOM 6159 C C . ALA B 1 298 ? -7.359 3.553 0.152 1 95.62 298 ALA B C 1
ATOM 6161 O O . ALA B 1 298 ? -6.648 2.67 0.64 1 95.62 298 ALA B O 1
ATOM 6162 N N . GLN B 1 299 ? -7.16 4.004 -1.031 1 93.5 299 GLN B N 1
ATOM 6163 C CA . GLN B 1 299 ? -6.156 3.412 -1.907 1 93.5 299 GLN B CA 1
ATOM 6164 C C . GLN B 1 299 ? -4.969 4.352 -2.094 1 93.5 299 GLN B C 1
ATOM 6166 O O . GLN B 1 299 ? -5.137 5.566 -2.186 1 93.5 299 GLN B O 1
ATOM 6171 N N . GLY B 1 300 ? -3.773 3.812 -2.119 1 90.75 300 GLY B N 1
ATOM 6172 C CA . GLY B 1 300 ? -2.539 4.555 -2.33 1 90.75 300 GLY B CA 1
ATOM 6173 C C . GLY B 1 300 ? -1.535 3.811 -3.189 1 90.75 300 GLY B C 1
ATOM 6174 O O . GLY B 1 300 ? -1.916 3.057 -4.086 1 90.75 300 GLY B O 1
ATOM 6175 N N . LEU B 1 301 ? -0.202 4.172 -3.02 1 88.25 301 LEU B N 1
ATOM 6176 C CA . LEU B 1 301 ? 0.815 3.621 -3.91 1 88.25 301 LEU B CA 1
ATOM 6177 C C . LEU B 1 301 ? 1.749 2.682 -3.154 1 88.25 301 LEU B C 1
ATOM 6179 O O . LEU B 1 301 ? 2.922 2.547 -3.512 1 88.25 301 LEU B O 1
ATOM 6183 N N . ASN B 1 302 ? 1.291 2.152 -2.057 1 80.31 302 ASN B N 1
ATOM 6184 C CA . ASN B 1 302 ? 1.823 1.004 -1.331 1 80.31 302 ASN B CA 1
ATOM 6185 C C . ASN B 1 302 ? 3.211 1.292 -0.765 1 80.31 302 ASN B C 1
ATOM 6187 O O . ASN B 1 302 ? 4.105 0.45 -0.848 1 80.31 302 ASN B O 1
ATOM 6191 N N . PHE B 1 303 ? 3.506 2.416 -0.35 1 88.88 303 PHE B N 1
ATOM 6192 C CA . PHE B 1 303 ? 4.629 2.68 0.545 1 88.88 303 PHE B CA 1
ATOM 6193 C C . PHE B 1 303 ? 4.234 2.426 1.996 1 88.88 303 PHE B C 1
ATOM 6195 O O . PHE B 1 303 ? 3.727 3.324 2.672 1 88.88 303 PHE B O 1
ATOM 6202 N N . VAL B 1 304 ? 4.551 1.158 2.35 1 85.31 304 VAL B N 1
ATOM 6203 C CA . VAL B 1 304 ? 3.898 0.607 3.535 1 85.31 304 VAL B CA 1
ATOM 6204 C C . VAL B 1 304 ? 4.883 0.587 4.703 1 85.31 304 VAL B C 1
ATOM 6206 O O . VAL B 1 304 ? 6.098 0.561 4.496 1 85.31 304 VAL B O 1
ATOM 6209 N N . ARG B 1 305 ? 4.309 0.597 5.863 1 88.44 305 ARG B N 1
ATOM 6210 C CA . ARG B 1 305 ? 5.082 0.432 7.09 1 88.44 305 ARG B CA 1
ATOM 6211 C C . ARG B 1 305 ? 4.301 -0.374 8.125 1 88.44 305 ARG B C 1
ATOM 6213 O O . ARG B 1 305 ? 3.068 -0.412 8.086 1 88.44 305 ARG B O 1
ATOM 6220 N N . ALA B 1 306 ? 5.039 -1.112 8.93 1 90.88 306 ALA B N 1
ATOM 6221 C CA . ALA B 1 306 ? 4.445 -1.739 10.109 1 90.88 306 ALA B CA 1
ATOM 6222 C C . ALA B 1 306 ? 4.496 -0.803 11.312 1 90.88 306 ALA B C 1
ATOM 6224 O O . ALA B 1 306 ? 5.539 -0.209 11.602 1 90.88 306 ALA B O 1
ATOM 6225 N N . THR B 1 307 ? 3.387 -0.627 11.914 1 90.81 307 THR B N 1
ATOM 6226 C CA . THR B 1 307 ? 3.311 0.274 13.055 1 90.81 307 THR B CA 1
ATOM 6227 C C . THR B 1 307 ? 2.463 -0.335 14.172 1 90.81 307 THR B C 1
ATOM 6229 O O . THR B 1 307 ? 1.512 -1.07 13.898 1 90.81 307 THR B O 1
ATOM 6232 N N . PRO B 1 308 ? 2.809 -0.02 15.398 1 90.38 308 PRO B N 1
ATOM 6233 C CA . PRO B 1 308 ? 1.891 -0.41 16.469 1 90.38 308 PRO B CA 1
ATOM 6234 C C . PRO B 1 308 ? 0.599 0.404 16.469 1 90.38 308 PRO B C 1
ATOM 6236 O O . PRO B 1 308 ? 0.519 1.438 15.797 1 90.38 308 PRO B O 1
ATOM 6239 N N . ARG B 1 309 ? -0.367 -0.092 17.25 1 90.69 309 ARG B N 1
ATOM 6240 C CA . ARG B 1 309 ? -1.572 0.693 17.5 1 90.69 309 ARG B CA 1
ATOM 6241 C C . ARG B 1 309 ? -1.234 2.008 18.188 1 90.69 309 ARG B C 1
ATOM 6243 O O . ARG B 1 309 ? -0.209 2.115 18.859 1 90.69 309 ARG B O 1
ATOM 6250 N N . MET B 1 310 ? -2.072 2.945 17.984 1 88.5 310 MET B N 1
ATOM 6251 C CA . MET B 1 310 ? -1.89 4.227 18.656 1 88.5 310 MET B CA 1
ATOM 6252 C C . MET B 1 310 ? -2.551 4.211 20.031 1 88.5 310 MET B C 1
ATOM 6254 O O . MET B 1 310 ? -3.521 3.482 20.25 1 88.5 310 MET B O 1
ATOM 6258 N N . GLY B 1 311 ? -2.047 5.043 20.906 1 88.12 311 GLY B N 1
ATOM 6259 C CA . GLY B 1 311 ? -2.629 5.188 22.219 1 88.12 311 GLY B CA 1
ATOM 6260 C C . GLY B 1 311 ? -2.273 4.043 23.156 1 88.12 311 GLY B C 1
ATOM 6261 O O . GLY B 1 311 ? -1.223 3.42 23.016 1 88.12 311 GLY B O 1
ATOM 6262 N N . GLY B 1 312 ? -3.143 3.895 24.125 1 85.88 312 GLY B N 1
ATOM 6263 C CA . GLY B 1 312 ? -2.941 2.838 25.109 1 85.88 312 GLY B CA 1
ATOM 6264 C C . GLY B 1 312 ? -3.016 1.446 24.5 1 85.88 312 GLY B C 1
ATOM 6265 O O . GLY B 1 312 ? -2.447 0.499 25.047 1 85.88 312 GLY B O 1
ATOM 6266 N N . ALA B 1 313 ? -3.662 1.4 23.422 1 85 313 ALA B N 1
ATOM 6267 C CA . ALA B 1 313 ? -3.863 0.106 22.781 1 85 313 ALA B CA 1
ATOM 6268 C C . ALA B 1 313 ? -2.559 -0.42 22.188 1 85 313 ALA B C 1
ATOM 6270 O O . ALA B 1 313 ? -2.48 -1.579 21.766 1 85 313 ALA B O 1
ATOM 6271 N N . ALA B 1 314 ? -1.569 0.331 22.125 1 83.38 314 ALA B N 1
ATOM 6272 C CA . ALA B 1 314 ? -0.268 -0.105 21.625 1 83.38 314 ALA B CA 1
ATOM 6273 C C . ALA B 1 314 ? 0.25 -1.302 22.422 1 83.38 314 ALA B C 1
ATOM 6275 O O . ALA B 1 314 ? 0.996 -2.129 21.891 1 83.38 314 ALA B O 1
ATOM 6276 N N . LYS B 1 315 ? -0.124 -1.407 23.609 1 84.19 315 LYS B N 1
ATOM 6277 C CA . LYS B 1 315 ? 0.369 -2.441 24.516 1 84.19 315 LYS B CA 1
ATOM 6278 C C . LYS B 1 315 ? -0.226 -3.803 24.172 1 84.19 315 LYS B C 1
ATOM 6280 O O . LYS B 1 315 ? 0.24 -4.832 24.656 1 84.19 315 LYS B O 1
ATOM 6285 N N . ASP B 1 316 ? -1.247 -3.816 23.266 1 85.25 316 ASP B N 1
ATOM 6286 C CA . ASP B 1 316 ? -1.938 -5.062 22.953 1 85.25 316 ASP B CA 1
ATOM 6287 C C . ASP B 1 316 ? -1.08 -5.949 22.047 1 85.25 316 ASP B C 1
ATOM 6289 O O . ASP B 1 316 ? -1.428 -7.105 21.797 1 85.25 316 ASP B O 1
ATOM 6293 N N . GLY B 1 317 ? -0.012 -5.426 21.5 1 85.25 317 GLY B N 1
ATOM 6294 C CA . GLY B 1 317 ? 0.911 -6.234 20.719 1 85.25 317 GLY B CA 1
ATOM 6295 C C . GLY B 1 317 ? 0.524 -6.336 19.266 1 85.25 317 GLY B C 1
ATOM 6296 O O . GLY B 1 317 ? 1.246 -6.938 18.469 1 85.25 317 GLY B O 1
ATOM 6297 N N . CYS B 1 318 ? -0.598 -5.762 18.922 1 89.25 318 CYS B N 1
ATOM 6298 C CA . CYS B 1 318 ? -1.02 -5.781 17.531 1 89.25 318 CYS B CA 1
ATOM 6299 C C . CYS B 1 318 ? -0.172 -4.836 16.688 1 89.25 318 CYS B C 1
ATOM 6301 O O . CYS B 1 318 ? -0.09 -3.641 16.984 1 89.25 318 CYS B O 1
ATOM 6303 N N . THR B 1 319 ? 0.489 -5.434 15.656 1 90.62 319 THR B N 1
ATOM 6304 C CA . THR B 1 319 ? 1.181 -4.625 14.656 1 90.62 319 THR B CA 1
ATOM 6305 C C . THR B 1 319 ? 0.308 -4.43 13.422 1 90.62 319 THR B C 1
ATOM 6307 O O . THR B 1 319 ? -0.183 -5.398 12.844 1 90.62 319 THR B O 1
ATOM 6310 N N . GLN B 1 320 ? 0.11 -3.17 13.07 1 91.81 320 GLN B N 1
ATOM 6311 C CA . GLN B 1 320 ? -0.717 -2.826 11.922 1 91.81 320 GLN B CA 1
ATOM 6312 C C . GLN B 1 320 ? 0.142 -2.529 10.695 1 91.81 320 GLN B C 1
ATOM 6314 O O . GLN B 1 320 ? 1.225 -1.95 10.812 1 91.81 320 GLN B O 1
ATOM 6319 N N . ALA B 1 321 ? -0.3 -3.01 9.562 1 92.5 321 ALA B N 1
ATOM 6320 C CA . ALA B 1 321 ? 0.252 -2.488 8.312 1 92.5 321 ALA B CA 1
ATOM 6321 C C . ALA B 1 321 ? -0.433 -1.186 7.914 1 92.5 321 ALA B C 1
ATOM 6323 O O . ALA B 1 321 ? -1.663 -1.093 7.93 1 92.5 321 ALA B O 1
ATOM 6324 N N . ALA B 1 322 ? 0.375 -0.145 7.625 1 92.12 322 ALA B N 1
ATOM 6325 C CA . ALA B 1 322 ? -0.186 1.178 7.363 1 92.12 322 ALA B CA 1
ATOM 6326 C C . ALA B 1 322 ? 0.392 1.774 6.082 1 92.12 322 ALA B C 1
ATOM 6328 O O . ALA B 1 322 ? 1.533 1.486 5.715 1 92.12 322 ALA B O 1
ATOM 6329 N N . ALA B 1 323 ? -0.4 2.553 5.422 1 92.5 323 ALA B N 1
ATOM 6330 C CA . ALA B 1 323 ? -0.009 3.312 4.238 1 92.5 323 ALA B CA 1
ATOM 6331 C C . ALA B 1 323 ? -0.834 4.59 4.109 1 92.5 323 ALA B C 1
ATOM 6333 O O . ALA B 1 323 ? -1.798 4.793 4.852 1 92.5 323 ALA B O 1
ATOM 6334 N N . TYR B 1 324 ? -0.321 5.441 3.271 1 95.81 324 TYR B N 1
ATOM 6335 C CA . TYR B 1 324 ? -1.112 6.621 2.947 1 95.81 324 TYR B CA 1
ATOM 6336 C C . TYR B 1 324 ? -1.964 6.383 1.706 1 95.81 324 TYR B C 1
ATOM 6338 O O . TYR B 1 324 ? -1.463 5.906 0.685 1 95.81 324 TYR B O 1
ATOM 6346 N N . GLY B 1 325 ? -3.305 6.559 1.806 1 96.12 325 GLY B N 1
ATOM 6347 C CA . GLY B 1 325 ? -4.184 6.539 0.647 1 96.12 325 GLY B CA 1
ATOM 6348 C C . GLY B 1 325 ? -4.188 7.844 -0.122 1 96.12 325 GLY B C 1
ATOM 6349 O O . GLY B 1 325 ? -3.141 8.305 -0.585 1 96.12 325 GLY B O 1
ATOM 6350 N N . LYS B 1 326 ? -5.348 8.375 -0.2 1 97.88 326 LYS B N 1
ATOM 6351 C CA . LYS B 1 326 ? -5.527 9.703 -0.773 1 97.88 326 LYS B CA 1
ATOM 6352 C C . LYS B 1 326 ? -6.203 10.648 0.223 1 97.88 326 LYS B C 1
ATOM 6354 O O . LYS B 1 326 ? -7.43 10.703 0.297 1 97.88 326 LYS B O 1
ATOM 6359 N N . GLY B 1 327 ? -5.398 11.383 0.899 1 98.19 327 GLY B N 1
ATOM 6360 C CA . GLY B 1 327 ? -5.918 12.312 1.892 1 98.19 327 GLY B CA 1
ATOM 6361 C C . GLY B 1 327 ? -6.262 11.648 3.209 1 98.19 327 GLY B C 1
ATOM 6362 O O . GLY B 1 327 ? -6.656 12.312 4.168 1 98.19 327 GLY B O 1
ATOM 6363 N N . LEU B 1 328 ? -6.117 10.336 3.266 1 97.94 328 LEU B N 1
ATOM 6364 C CA . LEU B 1 328 ? -6.348 9.555 4.477 1 97.94 328 LEU B CA 1
ATOM 6365 C C . LEU B 1 328 ? -5.23 8.539 4.688 1 97.94 328 LEU B C 1
ATOM 6367 O O . LEU B 1 328 ? -4.641 8.047 3.725 1 97.94 328 LEU B O 1
ATOM 6371 N N . ARG B 1 329 ? -4.969 8.297 5.902 1 96.38 329 ARG B N 1
ATOM 6372 C CA . ARG B 1 329 ? -4.121 7.164 6.258 1 96.38 329 ARG B CA 1
ATOM 6373 C C . ARG B 1 329 ? -4.945 5.883 6.375 1 96.38 329 ARG B C 1
ATOM 6375 O O . ARG B 1 329 ? -6.098 5.918 6.805 1 96.38 329 ARG B O 1
ATOM 6382 N N . VAL B 1 330 ? -4.34 4.812 5.965 1 95.62 330 VAL B N 1
ATOM 6383 C CA . VAL B 1 330 ? -4.996 3.51 5.93 1 95.62 330 VAL B CA 1
ATOM 6384 C C . VAL B 1 330 ? -4.254 2.531 6.836 1 95.62 330 VAL B C 1
ATOM 6386 O O . VAL B 1 330 ? -3.045 2.344 6.699 1 95.62 330 VAL B O 1
ATOM 6389 N N . SER B 1 331 ? -4.934 1.919 7.766 1 94.12 331 SER B N 1
ATOM 6390 C CA . SER B 1 331 ? -4.367 0.885 8.625 1 94.12 331 SER B CA 1
ATOM 6391 C C . SER B 1 331 ? -5.199 -0.391 8.578 1 94.12 331 SER B C 1
ATOM 6393 O O . SER B 1 331 ? -6.434 -0.334 8.555 1 94.12 331 SER B O 1
ATOM 6395 N N . GLN B 1 332 ? -4.516 -1.466 8.453 1 93.81 332 GLN B N 1
ATOM 6396 C CA . GLN B 1 332 ? -5.148 -2.77 8.609 1 93.81 332 GLN B CA 1
ATOM 6397 C C . GLN B 1 332 ? -4.895 -3.34 10 1 93.81 332 GLN B C 1
ATOM 6399 O O . GLN B 1 332 ? -3.809 -3.857 10.281 1 93.81 332 GLN B O 1
ATOM 6404 N N . ASP B 1 333 ? -5.902 -3.258 10.805 1 93.31 333 ASP B N 1
ATOM 6405 C CA . ASP B 1 333 ? -5.789 -3.689 12.195 1 93.31 333 ASP B CA 1
ATOM 6406 C C . ASP B 1 333 ? -5.977 -5.199 12.312 1 93.31 333 ASP B C 1
ATOM 6408 O O . ASP B 1 333 ? -6.73 -5.801 11.547 1 93.31 333 ASP B O 1
ATOM 6412 N N . CYS B 1 334 ? -5.336 -5.793 13.352 1 89.38 334 CYS B N 1
ATOM 6413 C CA . CYS B 1 334 ? -5.332 -7.238 13.539 1 89.38 334 CYS B CA 1
ATOM 6414 C C . CYS B 1 334 ? -6.734 -7.746 13.859 1 89.38 334 CYS B C 1
ATOM 6416 O O . CYS B 1 334 ? -7.051 -8.906 13.602 1 89.38 334 CYS B O 1
ATOM 6418 N N . GLN B 1 335 ? -7.547 -6.895 14.352 1 88.75 335 GLN B N 1
ATOM 6419 C CA . GLN B 1 335 ? -8.859 -7.336 14.812 1 88.75 335 GLN B CA 1
ATOM 6420 C C . GLN B 1 335 ? -9.977 -6.566 14.109 1 88.75 335 GLN B C 1
ATOM 6422 O O . GLN B 1 335 ? -10.961 -7.16 13.664 1 88.75 335 GLN B O 1
ATOM 6427 N N . LEU B 1 336 ? -9.781 -5.297 13.891 1 92.62 336 LEU B N 1
ATOM 6428 C CA . LEU B 1 336 ? -10.883 -4.438 13.469 1 92.62 336 LEU B CA 1
ATOM 6429 C C . LEU B 1 336 ? -10.898 -4.281 11.953 1 92.62 336 LEU B C 1
ATOM 6431 O O . LEU B 1 336 ? -11.844 -3.729 11.391 1 92.62 336 LEU B O 1
ATOM 6435 N N . GLY B 1 337 ? -9.836 -4.766 11.328 1 92.38 337 GLY B N 1
ATOM 6436 C CA . GLY B 1 337 ? -9.781 -4.664 9.875 1 92.38 337 GLY B CA 1
ATOM 6437 C C . GLY B 1 337 ? -9.414 -3.275 9.391 1 92.38 337 GLY B C 1
ATOM 6438 O O . GLY B 1 337 ? -8.523 -2.629 9.945 1 92.38 337 GLY B O 1
ATOM 6439 N N . LEU B 1 338 ? -10.039 -2.807 8.367 1 94.31 338 LEU B N 1
ATOM 6440 C CA . LEU B 1 338 ? -9.711 -1.545 7.715 1 94.31 338 LEU B CA 1
ATOM 6441 C C . LEU B 1 338 ? -10.047 -0.362 8.617 1 94.31 338 LEU B C 1
ATOM 6443 O O . LEU B 1 338 ? -11.18 -0.245 9.094 1 94.31 338 LEU B O 1
ATOM 6447 N N . MET B 1 339 ? -9.094 0.445 8.805 1 96.44 339 MET B N 1
ATOM 6448 C CA . MET B 1 339 ? -9.266 1.712 9.516 1 96.44 339 MET B CA 1
ATOM 6449 C C . MET B 1 339 ? -8.766 2.879 8.664 1 96.44 339 MET B C 1
ATOM 6451 O O . MET B 1 339 ? -7.68 2.814 8.094 1 96.44 339 MET B O 1
ATOM 6455 N N . LEU B 1 340 ? -9.562 3.859 8.555 1 97.94 340 LEU B N 1
ATOM 6456 C CA . LEU B 1 340 ? -9.188 5.105 7.895 1 97.94 340 LEU B CA 1
ATOM 6457 C C . LEU B 1 340 ? -9.07 6.242 8.906 1 97.94 340 LEU B C 1
ATOM 6459 O O . LEU B 1 340 ? -9.938 6.398 9.773 1 97.94 340 LEU B O 1
ATOM 6463 N N . HIS B 1 341 ? -7.984 6.98 8.797 1 98.12 341 HIS B N 1
ATOM 6464 C CA . HIS B 1 341 ? -7.793 8.016 9.797 1 98.12 341 HIS B CA 1
ATOM 6465 C C . HIS B 1 341 ? -6.883 9.125 9.281 1 98.12 341 HIS B C 1
ATOM 6467 O O . HIS B 1 341 ? -6.25 8.977 8.234 1 98.12 341 HIS B O 1
ATOM 6473 N N . HIS B 1 342 ? -6.887 10.188 9.953 1 98.69 342 HIS B N 1
ATOM 6474 C CA . HIS B 1 342 ? -5.992 11.305 9.672 1 98.69 342 HIS B CA 1
ATOM 6475 C C . HIS B 1 342 ? -5.961 12.289 10.828 1 98.69 342 HIS B C 1
ATOM 6477 O O . HIS B 1 342 ? -6.996 12.562 11.445 1 98.69 342 HIS B O 1
ATOM 6483 N N . GLY B 1 343 ? -4.793 12.773 11.156 1 98.25 343 GLY B N 1
ATOM 6484 C CA . GLY B 1 343 ? -4.641 13.852 12.125 1 98.25 343 GLY B CA 1
ATOM 6485 C C . GLY B 1 343 ? -4.441 15.211 11.477 1 98.25 343 GLY B C 1
ATOM 6486 O O . GLY B 1 343 ? -4.164 15.297 10.281 1 98.25 343 GLY B O 1
ATOM 6487 N N . GLY B 1 344 ? -4.68 16.188 12.242 1 98.44 344 GLY B N 1
ATOM 6488 C CA . GLY B 1 344 ? -4.41 17.562 11.852 1 98.44 344 GLY B CA 1
ATOM 6489 C C . GLY B 1 344 ? -3.654 18.344 12.906 1 98.44 344 GLY B C 1
ATOM 6490 O O . GLY B 1 344 ? -4.012 18.312 14.086 1 98.44 344 GLY B O 1
ATOM 6491 N N . GLY B 1 345 ? -2.582 18.922 12.531 1 98.06 345 GLY B N 1
ATOM 6492 C CA . GLY B 1 345 ? -1.85 19.906 13.312 1 98.06 345 GLY B CA 1
ATOM 6493 C C . GLY B 1 345 ? -1.683 21.234 12.594 1 98.06 345 GLY B C 1
ATOM 6494 O O . GLY B 1 345 ? -1.397 21.266 11.398 1 98.06 345 GLY B O 1
ATOM 6495 N N . TYR B 1 346 ? -1.916 22.234 13.312 1 97.06 346 TYR B N 1
ATOM 6496 C CA . TYR B 1 346 ? -1.964 23.594 12.797 1 97.06 346 TYR B CA 1
ATOM 6497 C C . TYR B 1 346 ? -1.686 24.609 13.898 1 97.06 346 TYR B C 1
ATOM 6499 O O . TYR B 1 346 ? -1.992 24.375 15.062 1 97.06 346 TYR B O 1
ATOM 6507 N N . PRO B 1 347 ? -1.004 25.797 13.539 1 97.38 347 PRO B N 1
ATOM 6508 C CA . PRO B 1 347 ? -0.924 26.828 14.578 1 97.38 347 PRO B CA 1
ATOM 6509 C C . PRO B 1 347 ? -2.283 27.156 15.188 1 97.38 347 PRO B C 1
ATOM 6511 O O . PRO B 1 347 ? -3.162 27.688 14.508 1 97.38 347 PRO B O 1
ATOM 6514 N N . GLY B 1 348 ? -2.412 26.75 16.406 1 97.75 348 GLY B N 1
ATOM 6515 C CA . GLY B 1 348 ? -3.625 27.062 17.156 1 97.75 348 GLY B CA 1
ATOM 6516 C C . GLY B 1 348 ? -4.582 25.891 17.25 1 97.75 348 GLY B C 1
ATOM 6517 O O . GLY B 1 348 ? -5.539 25.922 18.031 1 97.75 348 GLY B O 1
ATOM 6518 N N . TYR B 1 349 ? -4.348 24.875 16.516 1 98.44 349 TYR B N 1
ATOM 6519 C CA . TYR B 1 349 ? -5.387 23.844 16.453 1 98.44 349 TYR B CA 1
ATOM 6520 C C . TYR B 1 349 ? -4.781 22.453 16.375 1 98.44 349 TYR B C 1
ATOM 6522 O O . TYR B 1 349 ? -3.627 22.297 15.961 1 98.44 349 TYR B O 1
ATOM 6530 N N . GLY B 1 350 ? -5.512 21.453 16.75 1 98.44 350 GLY B N 1
ATOM 6531 C CA . GLY B 1 350 ? -5.305 20.031 16.547 1 98.44 350 GLY B CA 1
ATOM 6532 C C . GLY B 1 350 ? -6.594 19.266 16.312 1 98.44 350 GLY B C 1
ATOM 6533 O O . GLY B 1 350 ? -7.66 19.688 16.766 1 98.44 350 GLY B O 1
ATOM 6534 N N . SER B 1 351 ? -6.516 18.188 15.562 1 98.81 351 SER B N 1
ATOM 6535 C CA . SER B 1 351 ? -7.703 17.406 15.242 1 98.81 351 SER B CA 1
ATOM 6536 C C . SER B 1 351 ? -7.336 15.969 14.875 1 98.81 351 SER B C 1
ATOM 6538 O O . SER B 1 351 ? -6.168 15.664 14.633 1 98.81 351 SER B O 1
ATOM 6540 N N . HIS B 1 352 ? -8.32 15.086 14.914 1 98.81 352 HIS B N 1
ATOM 6541 C CA . HIS B 1 352 ? -8.141 13.695 14.5 1 98.81 352 HIS B CA 1
ATOM 6542 C C . HIS B 1 352 ? -9.477 13.055 14.133 1 98.81 352 HIS B C 1
ATOM 6544 O O . HIS B 1 352 ? -10.508 13.367 14.727 1 98.81 352 HIS B O 1
ATOM 6550 N N . MET B 1 353 ? -9.469 12.234 13.164 1 98.81 353 MET B N 1
ATOM 6551 C CA . MET B 1 353 ? -10.633 11.414 12.852 1 98.81 353 MET B CA 1
ATOM 6552 C C . MET B 1 353 ? -10.219 9.969 12.594 1 98.81 353 MET B C 1
ATOM 6554 O O . MET B 1 353 ? -9.102 9.703 12.148 1 98.81 353 MET B O 1
ATOM 6558 N N . LEU B 1 354 ? -11.086 9.047 12.906 1 98.62 354 LEU B N 1
ATOM 6559 C CA . LEU B 1 354 ? -10.906 7.609 12.75 1 98.62 354 LEU B CA 1
ATOM 6560 C C . LEU B 1 354 ? -12.211 6.941 12.328 1 98.62 354 LEU B C 1
ATOM 6562 O O . LEU B 1 354 ? -13.242 7.121 12.984 1 98.62 354 LEU B O 1
ATOM 6566 N N . LEU B 1 355 ? -12.148 6.227 11.219 1 98.5 355 LEU B N 1
ATOM 6567 C CA . LEU B 1 355 ? -13.305 5.516 10.688 1 98.5 355 LEU B CA 1
ATOM 6568 C C . LEU B 1 355 ? -13.07 4.008 10.695 1 98.5 355 LEU B C 1
ATOM 6570 O O . LEU B 1 355 ? -11.961 3.547 10.406 1 98.5 355 LEU B O 1
ATOM 6574 N N . LEU B 1 356 ? -14.117 3.283 11.023 1 97.56 356 LEU B N 1
ATOM 6575 C CA . LEU B 1 356 ? -14.211 1.837 10.859 1 97.56 356 LEU B CA 1
ATOM 6576 C C . LEU B 1 356 ? -15.297 1.472 9.859 1 97.56 356 LEU B C 1
ATOM 6578 O O . LEU B 1 356 ? -16.406 1.104 10.25 1 97.56 356 LEU B O 1
ATOM 6582 N N . PRO B 1 357 ? -14.922 1.462 8.617 1 96 357 PRO B N 1
ATOM 6583 C CA . PRO B 1 357 ? -15.93 1.211 7.59 1 96 357 PRO B CA 1
ATOM 6584 C C . PRO B 1 357 ? -16.688 -0.096 7.812 1 96 357 PRO B C 1
ATOM 6586 O O . PRO B 1 357 ? -17.906 -0.147 7.629 1 96 357 PRO B O 1
ATOM 6589 N N . GLY B 1 358 ? -16.031 -1.101 8.195 1 93.94 358 GLY B N 1
ATOM 6590 C CA . GLY B 1 358 ? -16.672 -2.396 8.391 1 93.94 358 GLY B CA 1
ATOM 6591 C C . GLY B 1 358 ? -17.781 -2.365 9.422 1 93.94 358 GLY B C 1
ATOM 6592 O O . GLY B 1 358 ? -18.734 -3.148 9.336 1 93.94 358 GLY B O 1
ATOM 6593 N N . ALA B 1 359 ? -17.672 -1.442 10.375 1 96.31 359 ALA B N 1
ATOM 6594 C CA . ALA B 1 359 ? -18.656 -1.341 11.445 1 96.31 359 ALA B CA 1
ATOM 6595 C C . ALA B 1 359 ? -19.594 -0.152 11.219 1 96.31 359 ALA B C 1
ATOM 6597 O O . ALA B 1 359 ? -20.594 0.004 11.922 1 96.31 359 ALA B O 1
ATOM 6598 N N . GLY B 1 360 ? -19.25 0.716 10.297 1 96.62 360 GLY B N 1
ATOM 6599 C CA . GLY B 1 360 ? -20.031 1.908 10.031 1 96.62 360 GLY B CA 1
ATOM 6600 C C . GLY B 1 360 ? -19.984 2.926 11.148 1 96.62 360 GLY B C 1
ATOM 6601 O O . GLY B 1 360 ? -20.984 3.574 11.461 1 96.62 360 GLY B O 1
ATOM 6602 N N . VAL B 1 361 ? -18.797 3.006 11.781 1 98.25 361 VAL B N 1
ATOM 6603 C CA . VAL B 1 361 ? -18.656 3.912 12.914 1 98.25 361 VAL B CA 1
ATOM 6604 C C . VAL B 1 361 ? -17.469 4.84 12.688 1 98.25 361 VAL B C 1
ATOM 6606 O O . VAL B 1 361 ? -16.453 4.43 12.117 1 98.25 361 VAL B O 1
ATOM 6609 N N . GLY B 1 362 ? -17.594 6.07 13.094 1 98.62 362 GLY B N 1
ATOM 6610 C CA . GLY B 1 362 ? -16.5 7.039 13.07 1 98.62 362 GLY B CA 1
ATOM 6611 C C . GLY B 1 362 ? -16.438 7.891 14.32 1 98.62 362 GLY B C 1
ATOM 6612 O O . GLY B 1 362 ? -17.453 8.086 15 1 98.62 362 GLY B O 1
ATOM 6613 N N . ILE B 1 363 ? -15.266 8.344 14.648 1 98.81 363 ILE B N 1
ATOM 6614 C CA . ILE B 1 363 ? -15.039 9.266 15.75 1 98.81 363 ILE B CA 1
ATOM 6615 C C . ILE B 1 363 ? -14.133 10.406 15.297 1 98.81 363 ILE B C 1
ATOM 6617 O O . ILE B 1 363 ? -13.266 10.219 14.445 1 98.81 363 ILE B O 1
ATOM 6621 N N . PHE B 1 364 ? -14.359 11.602 15.789 1 98.94 364 PHE B N 1
ATOM 6622 C CA . PHE B 1 364 ? -13.484 12.734 15.5 1 98.94 364 PHE B CA 1
ATOM 6623 C C . PHE B 1 364 ? -13.352 13.641 16.719 1 98.94 364 PHE B C 1
ATOM 6625 O O . PHE B 1 364 ? -14.156 13.555 17.641 1 98.94 364 PHE B O 1
ATOM 6632 N N . VAL B 1 365 ? -12.32 14.445 16.719 1 98.94 365 VAL B N 1
ATOM 6633 C CA . VAL B 1 365 ? -12.07 15.398 17.797 1 98.94 365 VAL B CA 1
ATOM 6634 C C . VAL B 1 365 ? -11.336 16.625 17.25 1 98.94 365 VAL B C 1
ATOM 6636 O O . VAL B 1 365 ? -10.477 16.5 16.375 1 98.94 365 VAL B O 1
ATOM 6639 N N . PHE B 1 366 ? -11.719 17.781 17.719 1 98.88 366 PHE B N 1
ATOM 6640 C CA . PHE B 1 366 ? -11.07 19.062 17.422 1 98.88 366 PHE B CA 1
ATOM 6641 C C . PHE B 1 366 ? -10.633 19.766 18.703 1 98.88 366 PHE B C 1
ATOM 6643 O O . PHE B 1 366 ? -11.359 19.734 19.703 1 98.88 366 PHE B O 1
ATOM 6650 N N . THR B 1 367 ? -9.484 20.359 18.688 1 98.75 367 THR B N 1
ATOM 6651 C CA . THR B 1 367 ? -9.016 21.172 19.797 1 98.75 367 THR B CA 1
ATOM 6652 C C . THR B 1 367 ? -8.492 22.516 19.312 1 98.75 367 THR B C 1
ATOM 6654 O O . THR B 1 367 ? -8.109 22.656 18.156 1 98.75 367 THR B O 1
ATOM 6657 N N . ASN B 1 368 ? -8.547 23.516 20.141 1 98.56 368 ASN B N 1
ATOM 6658 C CA . ASN B 1 368 ? -7.992 24.828 19.781 1 98.56 368 ASN B CA 1
ATOM 6659 C C . ASN B 1 368 ? -6.648 25.062 20.453 1 98.56 368 ASN B C 1
ATOM 6661 O O . ASN B 1 368 ? -6.402 26.141 20.984 1 98.56 368 ASN B O 1
ATOM 6665 N N . ARG B 1 369 ? -5.84 24.016 20.422 1 98 369 ARG B N 1
ATOM 6666 C CA . ARG B 1 369 ? -4.441 24.109 20.828 1 98 369 ARG B CA 1
ATOM 6667 C C . ARG B 1 369 ? -3.518 23.625 19.703 1 98 369 ARG B C 1
ATOM 6669 O O . ARG B 1 369 ? -3.768 22.578 19.094 1 98 369 ARG B O 1
ATOM 6676 N N . THR B 1 370 ? -2.449 24.359 19.562 1 97.56 370 THR B N 1
ATOM 6677 C CA . THR B 1 370 ? -1.46 24.094 18.531 1 97.56 370 THR B CA 1
ATOM 6678 C C . THR B 1 370 ? -0.986 22.641 18.578 1 97.56 370 THR B C 1
ATOM 6680 O O . THR B 1 370 ? -0.487 22.188 19.609 1 97.56 370 THR B O 1
ATOM 6683 N N . TYR B 1 371 ? -1.247 21.828 17.422 1 96.56 371 TYR B N 1
ATOM 6684 C CA . TYR B 1 371 ? -0.684 20.516 17.141 1 96.56 371 TYR B CA 1
ATOM 6685 C C . TYR B 1 371 ? -1.112 19.5 18.188 1 96.56 371 TYR B C 1
ATOM 6687 O O . TYR B 1 371 ? -0.361 18.578 18.5 1 96.56 371 TYR B O 1
ATOM 6695 N N . THR B 1 372 ? -2.287 19.656 18.75 1 96.12 372 THR B N 1
ATOM 6696 C CA . THR B 1 372 ? -2.777 18.766 19.797 1 96.12 372 THR B CA 1
ATOM 6697 C C . THR B 1 372 ? -4.102 18.125 19.391 1 96.12 372 THR B C 1
ATOM 6699 O O . THR B 1 372 ? -5.172 18.625 19.734 1 96.12 372 THR B O 1
ATOM 6702 N N . GLY B 1 373 ? -4.062 16.969 18.719 1 95 373 GLY B N 1
ATOM 6703 C CA . GLY B 1 373 ? -5.227 16.422 18.047 1 95 373 GLY B CA 1
ATOM 6704 C C . GLY B 1 373 ? -5.93 15.344 18.844 1 95 373 GLY B C 1
ATOM 6705 O O . GLY B 1 373 ? -6.941 14.797 18.406 1 95 373 GLY B O 1
ATOM 6706 N N . ALA B 1 374 ? -5.395 14.953 20 1 96.88 374 ALA B N 1
ATOM 6707 C CA . ALA B 1 374 ? -5.984 13.953 20.891 1 96.88 374 ALA B CA 1
ATOM 6708 C C . ALA B 1 374 ? -6.152 12.617 20.156 1 96.88 374 ALA B C 1
ATOM 6710 O O . ALA B 1 374 ? -7.133 11.906 20.375 1 96.88 374 ALA B O 1
ATOM 6711 N N . ALA B 1 375 ? -5.355 12.281 19.297 1 97.19 375 ALA B N 1
ATOM 6712 C CA . ALA B 1 375 ? -5.434 11.062 18.5 1 97.19 375 ALA B CA 1
ATOM 6713 C C . ALA B 1 375 ? -5.504 9.828 19.391 1 97.19 375 ALA B C 1
ATOM 6715 O O . ALA B 1 375 ? -6.371 8.969 19.203 1 97.19 375 ALA B O 1
ATOM 6716 N N . GLY B 1 376 ? -4.582 9.75 20.375 1 96.25 376 GLY B N 1
ATOM 6717 C CA . GLY B 1 376 ? -4.559 8.602 21.266 1 96.25 376 GLY B CA 1
ATOM 6718 C C . GLY B 1 376 ? -5.895 8.344 21.938 1 96.25 376 GLY B C 1
ATOM 6719 O O . GLY B 1 376 ? -6.336 7.195 22.031 1 96.25 376 GLY B O 1
ATOM 6720 N N . THR B 1 377 ? -6.555 9.375 22.359 1 97.06 377 THR B N 1
ATOM 6721 C CA . THR B 1 377 ? -7.832 9.25 23.047 1 97.06 377 THR B CA 1
ATOM 6722 C C . THR B 1 377 ? -8.914 8.758 22.094 1 97.06 377 THR B C 1
ATOM 6724 O O . THR B 1 377 ? -9.742 7.918 22.469 1 97.06 377 THR B O 1
ATOM 6727 N N . ALA B 1 378 ? -8.992 9.258 20.875 1 97.94 378 ALA B N 1
ATOM 6728 C CA . ALA B 1 378 ? -9.953 8.805 19.875 1 97.94 378 ALA B CA 1
ATOM 6729 C C . ALA B 1 378 ? -9.773 7.316 19.578 1 97.94 378 ALA B C 1
ATOM 6731 O O . ALA B 1 378 ? -10.758 6.57 19.5 1 97.94 378 ALA B O 1
ATOM 6732 N N . TRP B 1 379 ? -8.555 6.891 19.438 1 97 379 TRP B N 1
ATOM 6733 C CA . TRP B 1 379 ? -8.258 5.484 19.172 1 97 379 TRP B CA 1
ATOM 6734 C C . TRP B 1 379 ? -8.68 4.613 20.359 1 97 379 TRP B C 1
ATOM 6736 O O . TRP B 1 379 ? -9.336 3.59 20.188 1 97 379 TRP B O 1
ATOM 6746 N N . ASP B 1 380 ? -8.281 5.055 21.547 1 96.56 380 ASP B N 1
ATOM 6747 C CA . ASP B 1 380 ? -8.648 4.309 22.75 1 96.56 380 ASP B CA 1
ATOM 6748 C C . ASP B 1 380 ? -10.164 4.184 22.875 1 96.56 380 ASP B C 1
ATOM 6750 O O . ASP B 1 380 ? -10.672 3.135 23.281 1 96.56 380 ASP B O 1
ATOM 6754 N N . ALA B 1 381 ? -10.836 5.266 22.531 1 97.38 381 ALA B N 1
ATOM 6755 C CA . ALA B 1 381 ? -12.289 5.234 22.578 1 97.38 381 ALA B CA 1
ATOM 6756 C C . ALA B 1 381 ? -12.852 4.184 21.609 1 97.38 381 ALA B C 1
ATOM 6758 O O . ALA B 1 381 ? -13.75 3.424 21.969 1 97.38 381 ALA B O 1
ATOM 6759 N N . MET B 1 382 ? -12.344 4.117 20.406 1 96.81 382 MET B N 1
ATOM 6760 C CA . MET B 1 382 ? -12.797 3.139 19.406 1 96.81 382 MET B CA 1
ATOM 6761 C C . MET B 1 382 ? -12.531 1.717 19.891 1 96.81 382 MET B C 1
ATOM 6763 O O . MET B 1 382 ? -13.391 0.846 19.781 1 96.81 382 MET B O 1
ATOM 6767 N N . PHE B 1 383 ? -11.367 1.452 20.453 1 94.75 383 PHE B N 1
ATOM 6768 C CA . PHE B 1 383 ? -11.023 0.12 20.938 1 94.75 383 PHE B CA 1
ATOM 6769 C C . PHE B 1 383 ? -11.859 -0.249 22.156 1 94.75 383 PHE B C 1
ATOM 6771 O O . PHE B 1 383 ? -12.203 -1.417 22.359 1 94.75 383 PHE B O 1
ATOM 6778 N N . ALA B 1 384 ? -12.18 0.784 22.953 1 94.56 384 ALA B N 1
ATOM 6779 C CA . ALA B 1 384 ? -13.078 0.541 24.078 1 94.56 384 ALA B CA 1
ATOM 6780 C C . ALA B 1 384 ? -14.453 0.078 23.594 1 94.56 384 ALA B C 1
ATOM 6782 O O . ALA B 1 384 ? -15.078 -0.777 24.234 1 94.56 384 ALA B O 1
ATOM 6783 N N . LEU B 1 385 ? -14.945 0.669 22.516 1 96.88 385 LEU B N 1
ATOM 6784 C CA . LEU B 1 385 ? -16.203 0.232 21.938 1 96.88 385 LEU B CA 1
ATOM 6785 C C . LEU B 1 385 ? -16.141 -1.234 21.516 1 96.88 385 LEU B C 1
ATOM 6787 O O . LEU B 1 385 ? -17.078 -1.993 21.75 1 96.88 385 LEU B O 1
ATOM 6791 N N . ASP B 1 386 ? -15.062 -1.588 20.875 1 94.75 386 ASP B N 1
ATOM 6792 C CA . ASP B 1 386 ? -14.875 -2.973 20.453 1 94.75 386 ASP B CA 1
ATOM 6793 C C . ASP B 1 386 ? -14.836 -3.91 21.656 1 94.75 386 ASP B C 1
ATOM 6795 O O . ASP B 1 386 ? -15.516 -4.938 21.672 1 94.75 386 ASP B O 1
ATOM 6799 N N . LYS B 1 387 ? -14.07 -3.545 22.672 1 93.62 387 LYS B N 1
ATOM 6800 C CA . LYS B 1 387 ? -13.922 -4.359 23.875 1 93.62 387 LYS B CA 1
ATOM 6801 C C . LYS B 1 387 ? -15.258 -4.551 24.578 1 93.62 387 LYS B C 1
ATOM 6803 O O . LYS B 1 387 ? -15.516 -5.609 25.156 1 93.62 387 LYS B O 1
ATOM 6808 N N . ALA B 1 388 ? -16.094 -3.551 24.484 1 96.31 388 ALA B N 1
ATOM 6809 C CA . ALA B 1 388 ? -17.406 -3.598 25.141 1 96.31 388 ALA B CA 1
ATOM 6810 C C . ALA B 1 388 ? -18.391 -4.406 24.297 1 96.31 388 ALA B C 1
ATOM 6812 O O . ALA B 1 388 ? -19.531 -4.625 24.719 1 96.31 388 ALA B O 1
ATOM 6813 N N . GLY B 1 389 ? -18.031 -4.82 23.109 1 95.38 389 GLY B N 1
ATOM 6814 C CA . GLY B 1 389 ? -18.922 -5.566 22.234 1 95.38 389 GLY B CA 1
ATOM 6815 C C . GLY B 1 389 ? -19.953 -4.695 21.562 1 95.38 389 GLY B C 1
ATOM 6816 O O . GLY B 1 389 ? -21 -5.188 21.125 1 95.38 389 GLY B O 1
ATOM 6817 N N . ALA B 1 390 ? -19.641 -3.416 21.453 1 96.75 390 ALA B N 1
ATOM 6818 C CA . ALA B 1 390 ? -20.625 -2.482 20.938 1 96.75 390 ALA B CA 1
ATOM 6819 C C . ALA B 1 390 ? -20.562 -2.389 19.422 1 96.75 390 ALA B C 1
ATOM 6821 O O . ALA B 1 390 ? -21.516 -1.925 18.781 1 96.75 390 ALA B O 1
ATOM 6822 N N . LEU B 1 391 ? -19.438 -2.73 18.844 1 96.25 391 LEU B N 1
ATOM 6823 C CA . LEU B 1 391 ? -19.281 -2.662 17.391 1 96.25 391 LEU B CA 1
ATOM 6824 C C . LEU B 1 391 ? -19.875 -3.893 16.719 1 96.25 391 LEU B C 1
ATOM 6826 O O . LEU B 1 391 ? -19.734 -5.012 17.219 1 96.25 391 LEU B O 1
ATOM 6830 N N . GLN B 1 392 ? -20.516 -3.67 15.672 1 93.38 392 GLN B N 1
ATOM 6831 C CA . GLN B 1 392 ? -21.125 -4.734 14.883 1 93.38 392 GLN B CA 1
ATOM 6832 C C . GLN B 1 392 ? -20.609 -4.711 13.445 1 93.38 392 GLN B C 1
ATOM 6834 O O . GLN B 1 392 ? -20.688 -3.682 12.773 1 93.38 392 GLN B O 1
ATOM 6839 N N . PHE B 1 393 ? -20.062 -5.84 13.039 1 88.81 393 PHE B N 1
ATOM 6840 C CA . PHE B 1 393 ? -19.516 -5.953 11.695 1 88.81 393 PHE B CA 1
ATOM 6841 C C . PHE B 1 393 ? -20.406 -6.812 10.812 1 88.81 393 PHE B C 1
ATOM 6843 O O . PHE B 1 393 ? -20.953 -7.816 11.266 1 88.81 393 PHE B O 1
ATOM 6850 N N . ALA B 1 394 ? -20.562 -6.301 9.633 1 74.69 394 ALA B N 1
ATOM 6851 C CA . ALA B 1 394 ? -21.375 -7.043 8.68 1 74.69 394 ALA B CA 1
ATOM 6852 C C . ALA B 1 394 ? -20.609 -8.219 8.086 1 74.69 394 ALA B C 1
ATOM 6854 O O . ALA B 1 394 ? -19.406 -8.117 7.809 1 74.69 394 ALA B O 1
ATOM 6855 N N . GLU B 1 395 ? -21.234 -9.445 8.094 1 76.56 395 GLU B N 1
ATOM 6856 C CA . GLU B 1 395 ? -20.688 -10.602 7.375 1 76.56 395 GLU B CA 1
ATOM 6857 C C . GLU B 1 395 ? -21.656 -11.07 6.285 1 76.56 395 GLU B C 1
ATOM 6859 O O . GLU B 1 395 ? -22.781 -11.469 6.578 1 76.56 395 GLU B O 1
ATOM 6864 N N . PRO B 1 396 ? -21.234 -10.906 5.055 1 76.12 396 PRO B N 1
ATOM 6865 C CA . PRO B 1 396 ? -22.172 -11.344 4.016 1 76.12 396 PRO B CA 1
ATOM 6866 C C . PRO B 1 396 ? -22.484 -12.836 4.098 1 76.12 396 PRO B C 1
ATOM 6868 O O . PRO B 1 396 ? -21.609 -13.633 4.449 1 76.12 396 PRO B O 1
ATOM 6871 N N . PRO B 1 397 ? -23.75 -13.141 3.814 1 82.75 397 PRO B N 1
ATOM 6872 C CA . PRO B 1 397 ? -24.125 -14.555 3.793 1 82.75 397 PRO B CA 1
ATOM 6873 C C . PRO B 1 397 ? -23.469 -15.32 2.652 1 82.75 397 PRO B C 1
ATOM 6875 O O . PRO B 1 397 ? -23.016 -14.719 1.676 1 82.75 397 PRO B O 1
ATOM 6878 N N . ALA B 1 398 ? -23.406 -16.609 2.803 1 92.62 398 ALA B N 1
ATOM 6879 C CA . ALA B 1 398 ? -22.906 -17.469 1.731 1 92.62 398 ALA B CA 1
ATOM 6880 C C . ALA B 1 398 ? -23.828 -17.422 0.514 1 92.62 398 ALA B C 1
ATOM 6882 O O . ALA B 1 398 ? -25.062 -17.453 0.652 1 92.62 398 ALA B O 1
ATOM 6883 N N . THR B 1 399 ? -23.297 -17.312 -0.664 1 94.5 399 THR B N 1
ATOM 6884 C CA . THR B 1 399 ? -24.062 -17.328 -1.899 1 94.5 399 THR B CA 1
ATOM 6885 C C . THR B 1 399 ? -24.672 -18.719 -2.133 1 94.5 399 THR B C 1
ATOM 6887 O O . THR B 1 399 ? -24.219 -19.703 -1.544 1 94.5 399 THR B O 1
ATOM 6890 N N . PRO B 1 400 ? -25.688 -18.75 -2.977 1 95.12 400 PRO B N 1
ATOM 6891 C CA . PRO B 1 400 ? -26.25 -20.062 -3.318 1 95.12 400 PRO B CA 1
ATOM 6892 C C . PRO B 1 400 ? -25.203 -21.016 -3.898 1 95.12 400 PRO B C 1
ATOM 6894 O O . PRO B 1 400 ? -25.234 -22.219 -3.641 1 95.12 400 PRO B O 1
ATOM 6897 N N . GLU B 1 401 ? -24.312 -20.5 -4.672 1 96.31 401 GLU B N 1
ATOM 6898 C CA . GLU B 1 401 ? -23.25 -21.312 -5.25 1 96.31 401 GLU B CA 1
ATOM 6899 C C . GLU B 1 401 ? -22.375 -21.922 -4.164 1 96.31 401 GLU B C 1
ATOM 6901 O O . GLU B 1 401 ? -21.984 -23.094 -4.262 1 96.31 401 GLU B O 1
ATOM 6906 N N . LEU B 1 402 ? -22.078 -21.172 -3.127 1 97.19 402 LEU B N 1
ATOM 6907 C CA . LEU B 1 402 ? -21.234 -21.656 -2.039 1 97.19 402 LEU B CA 1
ATOM 6908 C C . LEU B 1 402 ? -21.969 -22.703 -1.209 1 97.19 402 LEU B C 1
ATOM 6910 O O . LEU B 1 402 ? -21.375 -23.688 -0.764 1 97.19 402 LEU B O 1
ATOM 6914 N N . VAL B 1 403 ? -23.266 -22.484 -1.002 1 96.69 403 VAL B N 1
ATOM 6915 C CA . VAL B 1 403 ? -24.062 -23.469 -0.275 1 96.69 403 VAL B CA 1
ATOM 6916 C C . VAL B 1 403 ? -24.094 -24.797 -1.035 1 96.69 403 VAL B C 1
ATOM 6918 O O . VAL B 1 403 ? -23.875 -25.859 -0.448 1 96.69 403 VAL B O 1
ATOM 6921 N N . ALA B 1 404 ? -24.328 -24.672 -2.301 1 97.06 404 ALA B N 1
ATOM 6922 C CA . ALA B 1 404 ? -24.344 -25.859 -3.137 1 97.06 404 ALA B CA 1
ATOM 6923 C C . ALA B 1 404 ? -22.984 -26.562 -3.102 1 97.06 404 ALA B C 1
ATOM 6925 O O . ALA B 1 404 ? -22.922 -27.797 -3.064 1 97.06 404 ALA B O 1
ATOM 6926 N N . ALA B 1 405 ? -21.922 -25.828 -3.188 1 97.69 405 ALA B N 1
ATOM 6927 C CA . ALA B 1 405 ? -20.578 -26.391 -3.182 1 97.69 405 ALA B CA 1
ATOM 6928 C C . ALA B 1 405 ? -20.281 -27.125 -1.87 1 97.69 405 ALA B C 1
ATOM 6930 O O . ALA B 1 405 ? -19.672 -28.188 -1.866 1 97.69 405 ALA B O 1
ATOM 6931 N N . GLN B 1 406 ? -20.656 -26.516 -0.763 1 96.75 406 GLN B N 1
ATOM 6932 C CA . GLN B 1 406 ? -20.484 -27.172 0.532 1 96.75 406 GLN B CA 1
ATOM 6933 C C . GLN B 1 406 ? -21.281 -28.453 0.617 1 96.75 406 GLN B C 1
ATOM 6935 O O . GLN B 1 406 ? -20.812 -29.453 1.183 1 96.75 406 GLN B O 1
ATOM 6940 N N . GLN B 1 407 ? -22.484 -28.438 0.1 1 96.62 407 GLN B N 1
ATOM 6941 C CA . GLN B 1 407 ? -23.281 -29.656 0.063 1 96.62 407 GLN B CA 1
ATOM 6942 C C . GLN B 1 407 ? -22.609 -30.75 -0.765 1 96.62 407 GLN B C 1
ATOM 6944 O O . GLN B 1 407 ? -22.641 -31.922 -0.401 1 96.62 407 GLN B O 1
ATOM 6949 N N . THR B 1 408 ? -22.047 -30.328 -1.852 1 98.19 408 THR B N 1
ATOM 6950 C CA . THR B 1 408 ? -21.281 -31.266 -2.67 1 98.19 408 THR B CA 1
ATOM 6951 C C . THR B 1 408 ? -20.109 -31.844 -1.883 1 98.19 408 THR B C 1
ATOM 6953 O O . THR B 1 408 ? -19.844 -33.062 -1.945 1 98.19 408 THR B O 1
ATOM 6956 N N . ALA B 1 409 ? -19.406 -31.016 -1.158 1 98.06 409 ALA B N 1
ATOM 6957 C CA . ALA B 1 409 ? -18.297 -31.469 -0.31 1 98.06 409 ALA B CA 1
ATOM 6958 C C . ALA B 1 409 ? -18.781 -32.5 0.708 1 98.06 409 ALA B C 1
ATOM 6960 O O . ALA B 1 409 ? -18.094 -33.5 0.965 1 98.06 409 ALA B O 1
ATOM 6961 N N . ARG B 1 410 ? -19.938 -32.25 1.249 1 96.88 410 ARG B N 1
ATOM 6962 C CA . ARG B 1 410 ? -20.5 -33.156 2.219 1 96.88 410 ARG B CA 1
ATOM 6963 C C . ARG B 1 410 ? -20.812 -34.531 1.571 1 96.88 410 ARG B C 1
ATOM 6965 O O . ARG B 1 410 ? -20.578 -35.562 2.17 1 96.88 410 ARG B O 1
ATOM 6972 N N . ALA B 1 411 ? -21.375 -34.438 0.44 1 97.75 411 ALA B N 1
ATOM 6973 C CA . ALA B 1 411 ? -21.688 -35.656 -0.297 1 97.75 411 ALA B CA 1
ATOM 6974 C C . ALA B 1 411 ? -20.422 -36.469 -0.61 1 97.75 411 ALA B C 1
ATOM 6976 O O . ALA B 1 411 ? -20.422 -37.688 -0.54 1 97.75 411 ALA B O 1
ATOM 6977 N N . ILE B 1 412 ? -19.391 -35.75 -0.99 1 98.56 412 ILE B N 1
ATOM 6978 C CA . ILE B 1 412 ? -18.094 -36.375 -1.289 1 98.56 412 ILE B CA 1
ATOM 6979 C C . ILE B 1 412 ? -17.578 -37.125 -0.056 1 98.56 412 ILE B C 1
ATOM 6981 O O . ILE B 1 412 ? -17.188 -38.281 -0.142 1 98.56 412 ILE B O 1
ATOM 6985 N N . TYR B 1 413 ? -17.609 -36.469 1.051 1 98.25 413 TYR B N 1
ATOM 6986 C CA . TYR B 1 413 ? -17.141 -37.094 2.285 1 98.25 413 TYR B CA 1
ATOM 6987 C C . TYR B 1 413 ? -17.984 -38.312 2.639 1 98.25 413 TYR B C 1
ATOM 6989 O O . TYR B 1 413 ? -17.438 -39.375 2.957 1 98.25 413 TYR B O 1
ATOM 6997 N N . ALA B 1 414 ? -19.297 -38.156 2.58 1 97.5 414 ALA B N 1
ATOM 6998 C CA . ALA B 1 414 ? -20.203 -39.25 2.955 1 97.5 414 ALA B CA 1
ATOM 6999 C C . ALA B 1 414 ? -20 -40.469 2.07 1 97.5 414 ALA B C 1
ATOM 7001 O O . ALA B 1 414 ? -20.031 -41.594 2.553 1 97.5 414 ALA B O 1
ATOM 7002 N N . ALA B 1 415 ? -19.75 -40.219 0.83 1 97.88 415 ALA B N 1
ATOM 7003 C CA . ALA B 1 415 ? -19.609 -41.312 -0.13 1 97.88 415 ALA B CA 1
ATOM 7004 C C . ALA B 1 415 ? -18.203 -41.906 -0.103 1 97.88 415 ALA B C 1
ATOM 7006 O O . ALA B 1 415 ? -17.984 -43.031 -0.538 1 97.88 415 ALA B O 1
ATOM 7007 N N . GLY B 1 416 ? -17.281 -41.094 0.367 1 98.12 416 GLY B N 1
ATOM 7008 C CA . GLY B 1 416 ? -15.883 -41.469 0.277 1 98.12 416 GLY B CA 1
ATOM 7009 C C . GLY B 1 416 ? -15.359 -41.469 -1.146 1 98.12 416 GLY B C 1
ATOM 7010 O O . GLY B 1 416 ? -14.453 -42.25 -1.476 1 98.12 416 GLY B O 1
ATOM 7011 N N . ASP B 1 417 ? -16 -40.719 -1.964 1 98.12 417 ASP B N 1
ATOM 7012 C CA . ASP B 1 417 ? -15.695 -40.719 -3.389 1 98.12 417 ASP B CA 1
ATOM 7013 C C . ASP B 1 417 ? -16.062 -39.406 -4.035 1 98.12 417 ASP B C 1
ATOM 7015 O O . ASP B 1 417 ? -17.203 -38.938 -3.953 1 98.12 417 ASP B O 1
ATOM 7019 N N . VAL B 1 418 ? -15.078 -38.812 -4.734 1 98.19 418 VAL B N 1
ATOM 7020 C CA . VAL B 1 418 ? -15.305 -37.5 -5.301 1 98.19 418 VAL B CA 1
ATOM 7021 C C . VAL B 1 418 ? -16.156 -37.594 -6.562 1 98.19 418 VAL B C 1
ATOM 7023 O O . VAL B 1 418 ? -16.703 -36.594 -7.043 1 98.19 418 VAL B O 1
ATOM 7026 N N . SER B 1 419 ? -16.297 -38.781 -7.125 1 96.69 419 SER B N 1
ATOM 7027 C CA . SER B 1 419 ? -17.031 -38.969 -8.375 1 96.69 419 SER B CA 1
ATOM 7028 C C . SER B 1 419 ? -18.5 -38.594 -8.219 1 96.69 419 SER B C 1
ATOM 7030 O O . SER B 1 419 ? -19.172 -38.281 -9.203 1 96.69 419 SER B O 1
ATOM 7032 N N . VAL B 1 420 ? -18.953 -38.562 -7.012 1 97.69 420 VAL B N 1
ATOM 7033 C CA . VAL B 1 420 ? -20.359 -38.25 -6.77 1 97.69 420 VAL B CA 1
ATOM 7034 C C . VAL B 1 420 ? -20.625 -36.812 -7.113 1 97.69 420 VAL B C 1
ATOM 7036 O O . VAL B 1 420 ? -21.781 -36.406 -7.293 1 97.69 420 VAL B O 1
ATOM 7039 N N . ALA B 1 421 ? -19.641 -36 -7.176 1 97.5 421 ALA B N 1
ATOM 7040 C CA . ALA B 1 421 ? -19.781 -34.594 -7.465 1 97.5 421 ALA B CA 1
ATOM 7041 C C . ALA B 1 421 ? -20.078 -34.344 -8.945 1 97.5 421 ALA B C 1
ATOM 7043 O O . ALA B 1 421 ? -20.641 -33.312 -9.32 1 97.5 421 ALA B O 1
ATOM 7044 N N . GLY B 1 422 ? -19.641 -35.281 -9.789 1 95.94 422 GLY B N 1
ATOM 7045 C CA . GLY B 1 422 ? -19.906 -35.188 -11.219 1 95.94 422 GLY B CA 1
ATOM 7046 C C . GLY B 1 422 ? -19.391 -33.906 -11.828 1 95.94 422 GLY B C 1
ATOM 7047 O O . GLY B 1 422 ? -18.219 -33.562 -11.664 1 95.94 422 GLY B O 1
ATOM 7048 N N . SER B 1 423 ? -20.312 -33.156 -12.438 1 95.25 423 SER B N 1
ATOM 7049 C CA . SER B 1 423 ? -19.969 -31.984 -13.219 1 95.25 423 SER B CA 1
ATOM 7050 C C . SER B 1 423 ? -19.703 -30.781 -12.32 1 95.25 423 SER B C 1
ATOM 7052 O O . SER B 1 423 ? -19.344 -29.703 -12.805 1 95.25 423 SER B O 1
ATOM 7054 N N . ALA B 1 424 ? -19.781 -30.953 -11.023 1 97.62 424 ALA B N 1
ATOM 7055 C CA . ALA B 1 424 ? -19.531 -29.844 -10.094 1 97.62 424 ALA B CA 1
ATOM 7056 C C . ALA B 1 424 ? -18.047 -29.594 -9.93 1 97.62 424 ALA B C 1
ATOM 7058 O O . ALA B 1 424 ? -17.641 -28.547 -9.406 1 97.62 424 ALA B O 1
ATOM 7059 N N . LEU B 1 425 ? -17.203 -30.547 -10.297 1 98.25 425 LEU B N 1
ATOM 7060 C CA . LEU B 1 425 ? -15.758 -30.391 -10.188 1 98.25 425 LEU B CA 1
ATOM 7061 C C . LEU B 1 425 ? -15.195 -29.672 -11.406 1 98.25 425 LEU B C 1
ATOM 7063 O O . LEU B 1 425 ? -15.617 -29.922 -12.539 1 98.25 425 LEU B O 1
ATOM 7067 N N . ALA B 1 426 ? -14.352 -28.766 -11.188 1 97.94 426 ALA B N 1
ATOM 7068 C CA . ALA B 1 426 ? -13.664 -28.078 -12.281 1 97.94 426 ALA B CA 1
ATOM 7069 C C . ALA B 1 426 ? -12.688 -29.016 -12.984 1 97.94 426 ALA B C 1
ATOM 7071 O O . ALA B 1 426 ? -12.297 -30.047 -12.43 1 97.94 426 ALA B O 1
ATOM 7072 N N . MET B 1 427 ? -12.281 -28.609 -14.141 1 95.56 427 MET B N 1
ATOM 7073 C CA . MET B 1 427 ? -11.484 -29.469 -15.023 1 95.56 427 MET B CA 1
ATOM 7074 C C . MET B 1 427 ? -10.156 -29.812 -14.367 1 95.56 427 MET B C 1
ATOM 7076 O O . MET B 1 427 ? -9.57 -30.859 -14.672 1 95.56 427 MET B O 1
ATOM 7080 N N . ASN B 1 428 ? -9.664 -28.969 -13.445 1 96.5 428 ASN B N 1
ATOM 7081 C CA . ASN B 1 428 ? -8.359 -29.188 -12.852 1 96.5 428 ASN B CA 1
ATOM 7082 C C . ASN B 1 428 ? -8.43 -30.156 -11.672 1 96.5 428 ASN B C 1
ATOM 7084 O O . ASN B 1 428 ? -7.414 -30.703 -11.234 1 96.5 428 ASN B O 1
ATOM 7088 N N . PHE B 1 429 ? -9.57 -30.375 -11.125 1 97.62 429 PHE B N 1
ATOM 7089 C CA . PHE B 1 429 ? -9.742 -30.969 -9.812 1 97.62 429 PHE B CA 1
ATOM 7090 C C . PHE B 1 429 ? -9.062 -32.344 -9.742 1 97.62 429 PHE B C 1
ATOM 7092 O O . PHE B 1 429 ? -8.234 -32.594 -8.867 1 97.62 429 PHE B O 1
ATOM 7099 N N . LEU B 1 430 ? -9.328 -33.188 -10.711 1 95.94 430 LEU B N 1
ATOM 7100 C CA . LEU B 1 430 ? -8.781 -34.531 -10.68 1 95.94 430 LEU B CA 1
ATOM 7101 C C . LEU B 1 430 ? -7.383 -34.562 -11.289 1 95.94 430 LEU B C 1
ATOM 7103 O O . LEU B 1 430 ? -6.688 -35.594 -11.203 1 95.94 430 LEU B O 1
ATOM 7107 N N . MET B 1 431 ? -6.984 -33.469 -11.922 1 94 431 MET B N 1
ATOM 7108 C CA . MET B 1 431 ? -5.602 -33.312 -12.367 1 94 431 MET B CA 1
ATOM 7109 C C . MET B 1 431 ? -4.676 -33 -11.195 1 94 431 MET B C 1
ATOM 7111 O O . MET B 1 431 ? -3.486 -33.312 -11.234 1 94 431 MET B O 1
ATOM 7115 N N . ASP B 1 432 ? -5.246 -32.406 -10.195 1 93.88 432 ASP B N 1
ATOM 7116 C CA . ASP B 1 432 ? -4.457 -32.031 -9.031 1 93.88 432 ASP B CA 1
ATOM 7117 C C . ASP B 1 432 ? -4.316 -33.188 -8.047 1 93.88 432 ASP B C 1
ATOM 7119 O O . ASP B 1 432 ? -3.328 -33.281 -7.316 1 93.88 432 ASP B O 1
ATOM 7123 N N . ARG B 1 433 ? -5.332 -34 -7.992 1 94.38 433 ARG B N 1
ATOM 7124 C CA . ARG B 1 433 ? -5.344 -35.25 -7.227 1 94.38 433 ARG B CA 1
ATOM 7125 C C . ARG B 1 433 ? -6.238 -36.281 -7.883 1 94.38 433 ARG B C 1
ATOM 7127 O O . ARG B 1 433 ? -7.414 -36.031 -8.148 1 94.38 433 ARG B O 1
ATOM 7134 N N . SER B 1 434 ? -5.691 -37.469 -8.094 1 94.06 434 SER B N 1
ATOM 7135 C CA . SER B 1 434 ? -6.441 -38.5 -8.797 1 94.06 434 SER B CA 1
ATOM 7136 C C . SER B 1 434 ? -7.637 -38.969 -7.977 1 94.06 434 SER B C 1
ATOM 7138 O O . SER B 1 434 ? -7.672 -38.781 -6.754 1 94.06 434 SER B O 1
ATOM 7140 N N . ALA B 1 435 ? -8.594 -39.531 -8.648 1 95.69 435 ALA B N 1
ATOM 7141 C CA . ALA B 1 435 ? -9.758 -40.094 -7.965 1 95.69 435 ALA B CA 1
ATOM 7142 C C . ALA B 1 435 ? -9.336 -41.156 -6.949 1 95.69 435 ALA B C 1
ATOM 7144 O O . ALA B 1 435 ? -9.906 -41.219 -5.859 1 95.69 435 ALA B O 1
ATOM 7145 N N . GLU B 1 436 ? -8.406 -41.938 -7.332 1 94.75 436 GLU B N 1
ATOM 7146 C CA . GLU B 1 436 ? -7.883 -42.969 -6.434 1 94.75 436 GLU B CA 1
ATOM 7147 C C . GLU B 1 436 ? -7.234 -42.344 -5.203 1 94.75 436 GLU B C 1
ATOM 7149 O O . GLU B 1 436 ? -7.434 -42.812 -4.082 1 94.75 436 GLU B O 1
ATOM 7154 N N . GLY B 1 437 ? -6.484 -41.344 -5.426 1 94.75 437 GLY B N 1
ATOM 7155 C CA . GLY B 1 437 ? -5.898 -40.625 -4.305 1 94.75 437 GLY B CA 1
ATOM 7156 C C . GLY B 1 437 ? -6.93 -40.062 -3.346 1 94.75 437 GLY B C 1
ATOM 7157 O O . GLY B 1 437 ? -6.797 -40.219 -2.129 1 94.75 437 GLY B O 1
ATOM 7158 N N . TRP B 1 438 ? -7.941 -39.438 -3.852 1 97.31 438 TRP B N 1
ATOM 7159 C CA . TRP B 1 438 ? -9.031 -38.906 -3.041 1 97.31 438 TRP B CA 1
ATOM 7160 C C . TRP B 1 438 ? -9.703 -40.031 -2.236 1 97.31 438 TRP B C 1
ATOM 7162 O O . TRP B 1 438 ? -10.039 -39.812 -1.065 1 97.31 438 TRP B O 1
ATOM 7172 N N . ARG B 1 439 ? -9.914 -41.094 -2.906 1 97.38 439 ARG B N 1
ATOM 7173 C CA . ARG B 1 439 ? -10.531 -42.219 -2.191 1 97.38 439 ARG B CA 1
ATOM 7174 C C . ARG B 1 439 ? -9.703 -42.625 -0.981 1 97.38 439 ARG B C 1
ATOM 7176 O O . ARG B 1 439 ? -10.242 -42.906 0.088 1 97.38 439 ARG B O 1
ATOM 7183 N N . GLY B 1 440 ? -8.414 -42.688 -1.214 1 96.94 440 GLY B N 1
ATOM 7184 C CA . GLY B 1 440 ? -7.527 -43 -0.1 1 96.94 440 GLY B CA 1
ATOM 7185 C C . GLY B 1 440 ? -7.602 -41.969 1.009 1 96.94 440 GLY B C 1
ATOM 7186 O O . GLY B 1 440 ? -7.695 -42.312 2.186 1 96.94 440 GLY B O 1
ATOM 7187 N N . ASP B 1 441 ? -7.527 -40.656 0.69 1 96.94 441 ASP B N 1
ATOM 7188 C CA . ASP B 1 441 ? -7.59 -39.562 1.662 1 96.94 441 ASP B CA 1
ATOM 7189 C C . ASP B 1 441 ? -8.898 -39.625 2.443 1 96.94 441 ASP B C 1
ATOM 7191 O O . ASP B 1 441 ? -8.906 -39.438 3.666 1 96.94 441 ASP B O 1
ATOM 7195 N N . LEU B 1 442 ? -9.969 -39.781 1.727 1 98.19 442 LEU B N 1
ATOM 7196 C CA . LEU B 1 442 ? -11.297 -39.781 2.336 1 98.19 442 LEU B CA 1
ATOM 7197 C C . LEU B 1 442 ? -11.484 -41 3.242 1 98.19 442 LEU B C 1
ATOM 7199 O O . LEU B 1 442 ? -12.117 -40.906 4.293 1 98.19 442 LEU B O 1
ATOM 7203 N N . ALA B 1 443 ? -10.977 -42.125 2.803 1 98.06 443 ALA B N 1
ATOM 7204 C CA . ALA B 1 443 ? -11.039 -43.312 3.648 1 98.06 443 ALA B CA 1
ATOM 7205 C C . ALA B 1 443 ? -10.312 -43.062 4.969 1 98.06 443 ALA B C 1
ATOM 7207 O O . ALA B 1 443 ? -10.797 -43.469 6.031 1 98.06 443 ALA B O 1
ATOM 7208 N N . ALA B 1 444 ? -9.141 -42.5 4.852 1 97.44 444 ALA B N 1
ATOM 7209 C CA . ALA B 1 444 ? -8.367 -42.219 6.055 1 97.44 444 ALA B CA 1
ATOM 7210 C C . ALA B 1 444 ? -9.125 -41.25 6.973 1 97.44 444 ALA B C 1
ATOM 7212 O O . ALA B 1 444 ? -9.133 -41.438 8.195 1 97.44 444 ALA B O 1
ATOM 7213 N N . LEU B 1 445 ? -9.742 -40.219 6.406 1 97.88 445 LEU B N 1
ATOM 7214 C CA . LEU B 1 445 ? -10.508 -39.25 7.172 1 97.88 445 LEU B CA 1
ATOM 7215 C C . LEU B 1 445 ? -11.719 -39.875 7.84 1 97.88 445 LEU B C 1
ATOM 7217 O O . LEU B 1 445 ? -12 -39.625 9.008 1 97.88 445 LEU B O 1
ATOM 7221 N N . ARG B 1 446 ? -12.367 -40.688 7.117 1 97.69 446 ARG B N 1
ATOM 7222 C CA . ARG B 1 446 ? -13.57 -41.344 7.637 1 97.69 446 ARG B CA 1
ATOM 7223 C C . ARG B 1 446 ? -13.211 -42.344 8.727 1 97.69 446 ARG B C 1
ATOM 7225 O O . ARG B 1 446 ? -13.969 -42.531 9.68 1 97.69 446 ARG B O 1
ATOM 7232 N N . ALA B 1 447 ? -12.109 -42.969 8.484 1 97.56 447 ALA B N 1
ATOM 7233 C CA . ALA B 1 447 ? -11.641 -43.875 9.539 1 97.56 447 ALA B CA 1
ATOM 7234 C C . ALA B 1 447 ? -11.336 -43.094 10.82 1 97.56 447 ALA B C 1
ATOM 7236 O O . ALA B 1 447 ? -11.578 -43.594 11.922 1 97.56 447 ALA B O 1
ATOM 7237 N N . GLN B 1 448 ? -10.828 -41.969 10.625 1 97.31 448 GLN B N 1
ATOM 7238 C CA . GLN B 1 448 ? -10.398 -41.156 11.75 1 97.31 448 GLN B CA 1
ATOM 7239 C C . GLN B 1 448 ? -11.594 -40.469 12.43 1 97.31 448 GLN B C 1
ATOM 7241 O O . GLN B 1 448 ? -11.625 -40.344 13.656 1 97.31 448 GLN B O 1
ATOM 7246 N N . LEU B 1 449 ? -12.633 -40 11.672 1 97.69 449 LEU B N 1
ATOM 7247 C CA . LEU B 1 449 ? -13.633 -39.125 12.242 1 97.69 449 LEU B CA 1
ATOM 7248 C C . LEU B 1 449 ? -15.016 -39.75 12.227 1 97.69 449 LEU B C 1
ATOM 7250 O O . LEU B 1 449 ? -15.93 -39.281 12.906 1 97.69 449 LEU B O 1
ATOM 7254 N N . GLY B 1 450 ? -15.211 -40.781 11.43 1 97.31 450 GLY B N 1
ATOM 7255 C CA . GLY B 1 450 ? -16.531 -41.344 11.266 1 97.31 450 GLY B CA 1
ATOM 7256 C C . GLY B 1 450 ? -17.469 -40.469 10.461 1 97.31 450 GLY B C 1
ATOM 7257 O O . GLY B 1 450 ? -17.031 -39.688 9.609 1 97.31 450 GLY B O 1
ATOM 7258 N N . ALA B 1 451 ? -18.797 -40.688 10.68 1 96.94 451 ALA B N 1
ATOM 7259 C CA . ALA B 1 451 ? -19.797 -39.906 9.961 1 96.94 451 ALA B CA 1
ATOM 7260 C C . ALA B 1 451 ? -19.875 -38.5 10.5 1 96.94 451 ALA B C 1
ATOM 7262 O O . ALA B 1 451 ? -19.734 -38.281 11.711 1 96.94 451 ALA B O 1
ATOM 7263 N N . CYS B 1 452 ? -20.031 -37.531 9.586 1 96.44 452 CYS B N 1
ATOM 7264 C CA . CYS B 1 452 ? -20.156 -36.156 9.984 1 96.44 452 CYS B CA 1
ATOM 7265 C C . CYS B 1 452 ? -21.594 -35.656 9.82 1 96.44 452 CYS B C 1
ATOM 7267 O O . CYS B 1 452 ? -21.859 -34.781 8.992 1 96.44 452 CYS B O 1
ATOM 7269 N N . THR B 1 453 ? -22.516 -36.125 10.617 1 92.88 453 THR B N 1
ATOM 7270 C CA . THR B 1 453 ? -23.938 -35.844 10.5 1 92.88 453 THR B CA 1
ATOM 7271 C C . THR B 1 453 ? -24.422 -35 11.688 1 92.88 453 THR B C 1
ATOM 7273 O O . THR B 1 453 ? -25.625 -34.938 11.938 1 92.88 453 THR B O 1
ATOM 7276 N N . GLY B 1 454 ? -23.5 -34.438 12.375 1 90.88 454 GLY B N 1
ATOM 7277 C CA . GLY B 1 454 ? -23.859 -33.719 13.57 1 90.88 454 GLY B CA 1
ATOM 7278 C C . GLY B 1 454 ? -24.391 -32.312 13.273 1 90.88 454 GLY B C 1
ATOM 7279 O O . GLY B 1 454 ? -24.984 -32.094 12.211 1 90.88 454 GLY B O 1
ATOM 7280 N N . LYS B 1 455 ? -24.203 -31.422 14.203 1 90.19 455 LYS B N 1
ATOM 7281 C CA . LYS B 1 455 ? -24.703 -30.047 14.156 1 90.19 455 LYS B CA 1
ATOM 7282 C C . LYS B 1 455 ? -24.141 -29.297 12.953 1 90.19 455 LYS B C 1
ATOM 7284 O O . LYS B 1 455 ? -22.969 -29.453 12.617 1 90.19 455 LYS B O 1
ATOM 7289 N N . VAL B 1 456 ? -25 -28.531 12.352 1 86.44 456 VAL B N 1
ATOM 7290 C CA . VAL B 1 456 ? -24.609 -27.719 11.203 1 86.44 456 VAL B CA 1
ATOM 7291 C C . VAL B 1 456 ? -24.172 -26.328 11.664 1 86.44 456 VAL B C 1
ATOM 7293 O O . VAL B 1 456 ? -24.969 -25.594 12.25 1 86.44 456 VAL B O 1
ATOM 7296 N N . GLU B 1 457 ? -22.969 -26.047 11.453 1 92.06 457 GLU B N 1
ATOM 7297 C CA . GLU B 1 457 ? -22.453 -24.719 11.75 1 92.06 457 GLU B CA 1
ATOM 7298 C C . GLU B 1 457 ? -22.672 -23.766 10.578 1 92.06 457 GLU B C 1
ATOM 7300 O O . GLU B 1 457 ? -22.766 -24.203 9.43 1 92.06 457 GLU B O 1
ATOM 7305 N N . PRO B 1 458 ? -22.75 -22.453 10.906 1 90.75 458 PRO B N 1
ATOM 7306 C CA . PRO B 1 458 ? -22.828 -21.484 9.812 1 90.75 458 PRO B CA 1
ATOM 7307 C C . PRO B 1 458 ? -21.578 -21.5 8.914 1 90.75 458 PRO B C 1
ATOM 7309 O O . PRO B 1 458 ? -20.484 -21.797 9.391 1 90.75 458 PRO B O 1
ATOM 7312 N N . LEU B 1 459 ? -21.797 -21.203 7.684 1 94.19 459 LEU B N 1
ATOM 7313 C CA . LEU B 1 459 ? -20.703 -21.109 6.723 1 94.19 459 LEU B CA 1
ATOM 7314 C C . LEU B 1 459 ? -19.922 -19.812 6.922 1 94.19 459 LEU B C 1
ATOM 7316 O O . LEU B 1 459 ? -20.469 -18.828 7.414 1 94.19 459 LEU B O 1
ATOM 7320 N N . PHE B 1 460 ? -18.641 -19.844 6.594 1 93.44 460 PHE B N 1
ATOM 7321 C CA . PHE B 1 460 ? -17.766 -18.688 6.695 1 93.44 460 PHE B CA 1
ATOM 7322 C C . PHE B 1 460 ? -17.203 -18.312 5.328 1 93.44 460 PHE B C 1
ATOM 7324 O O . PHE B 1 460 ? -16.078 -18.688 4.988 1 93.44 460 PHE B O 1
ATOM 7331 N N . PRO B 1 461 ? -17.922 -17.578 4.617 1 94.81 461 PRO B N 1
ATOM 7332 C CA . PRO B 1 461 ? -17.484 -17.219 3.266 1 94.81 461 PRO B CA 1
ATOM 7333 C C . PRO B 1 461 ? -16.328 -16.219 3.27 1 94.81 461 PRO B C 1
ATOM 7335 O O . PRO B 1 461 ? -16.297 -15.32 4.121 1 94.81 461 PRO B O 1
ATOM 7338 N N . SER B 1 462 ? -15.383 -16.328 2.43 1 92.81 462 SER B N 1
ATOM 7339 C CA . SER B 1 462 ? -14.367 -15.344 2.076 1 92.81 462 SER B CA 1
ATOM 7340 C C . SER B 1 462 ? -14.523 -14.875 0.634 1 92.81 462 SER B C 1
ATOM 7342 O O . SER B 1 462 ? -13.773 -15.281 -0.248 1 92.81 462 SER B O 1
ATOM 7344 N N . GLY B 1 463 ? -15.523 -14.023 0.443 1 93.56 463 GLY B N 1
ATOM 7345 C CA . GLY B 1 463 ? -15.984 -13.648 -0.885 1 93.56 463 GLY B CA 1
ATOM 7346 C C . GLY B 1 463 ? -17.125 -14.508 -1.394 1 93.56 463 GLY B C 1
ATOM 7347 O O . GLY B 1 463 ? -17.641 -15.359 -0.665 1 93.56 463 GLY B O 1
ATOM 7348 N N . ALA B 1 464 ? -17.484 -14.312 -2.592 1 96.56 464 ALA B N 1
ATOM 7349 C CA . ALA B 1 464 ? -18.656 -14.969 -3.141 1 96.56 464 ALA B CA 1
ATOM 7350 C C . ALA B 1 464 ? -18.312 -16.344 -3.705 1 96.56 464 ALA B C 1
ATOM 7352 O O . ALA B 1 464 ? -19.188 -17.125 -4.062 1 96.56 464 ALA B O 1
ATOM 7353 N N . LEU B 1 465 ? -17 -16.703 -3.713 1 97.94 465 LEU B N 1
ATOM 7354 C CA . LEU B 1 465 ? -16.625 -17.922 -4.41 1 97.94 465 LEU B CA 1
ATOM 7355 C C . LEU B 1 465 ? -15.711 -18.781 -3.547 1 97.94 465 LEU B C 1
ATOM 7357 O O . LEU B 1 465 ? -15.055 -19.703 -4.051 1 97.94 465 LEU B O 1
ATOM 7361 N N . SER B 1 466 ? -15.594 -18.547 -2.312 1 97.62 466 SER B N 1
ATOM 7362 C CA . SER B 1 466 ? -14.828 -19.344 -1.368 1 97.62 466 SER B CA 1
ATOM 7363 C C . SER B 1 466 ? -15.523 -19.422 -0.013 1 97.62 466 SER B C 1
ATOM 7365 O O . SER B 1 466 ? -16.109 -18.438 0.445 1 97.62 466 SER B O 1
ATOM 7367 N N . VAL B 1 467 ? -15.414 -20.609 0.622 1 96.94 467 VAL B N 1
ATOM 7368 C CA . VAL B 1 467 ? -16.094 -20.734 1.904 1 96.94 467 VAL B CA 1
ATOM 7369 C C . VAL B 1 467 ? -15.383 -21.75 2.777 1 96.94 467 VAL B C 1
ATOM 7371 O O . VAL B 1 467 ? -14.883 -22.766 2.275 1 96.94 467 VAL B O 1
ATOM 7374 N N . ALA B 1 468 ? -15.25 -21.453 3.986 1 97.06 468 ALA B N 1
ATOM 7375 C CA . ALA B 1 468 ? -14.828 -22.422 5.004 1 97.06 468 ALA B CA 1
ATOM 7376 C C . ALA B 1 468 ? -16.031 -22.953 5.773 1 97.06 468 ALA B C 1
ATOM 7378 O O . ALA B 1 468 ? -17.062 -22.297 5.867 1 97.06 468 ALA B O 1
ATOM 7379 N N . PHE B 1 469 ? -15.977 -24.141 6.25 1 96.44 469 PHE B N 1
ATOM 7380 C CA . PHE B 1 469 ? -17.047 -24.781 7.012 1 96.44 469 PHE B CA 1
ATOM 7381 C C . PHE B 1 469 ? -16.469 -25.703 8.078 1 96.44 469 PHE B C 1
ATOM 7383 O O . PHE B 1 469 ? -15.297 -26.062 8.031 1 96.44 469 PHE B O 1
ATOM 7390 N N . ARG B 1 470 ? -17.328 -25.984 9.039 1 97.19 470 ARG B N 1
ATOM 7391 C CA . ARG B 1 470 ? -17.016 -26.922 10.125 1 97.19 470 ARG B CA 1
ATOM 7392 C C . ARG B 1 470 ? -18.156 -27.906 10.344 1 97.19 470 ARG B C 1
ATOM 7394 O O . ARG B 1 470 ? -19.312 -27.516 10.516 1 97.19 470 ARG B O 1
ATOM 7401 N N . TRP B 1 471 ? -17.797 -29.219 10.391 1 96.94 471 TRP B N 1
ATOM 7402 C CA . TRP B 1 471 ? -18.781 -30.266 10.625 1 96.94 471 TRP B CA 1
ATOM 7403 C C . TRP B 1 471 ? -18.484 -31 11.922 1 96.94 471 TRP B C 1
ATOM 7405 O O . TRP B 1 471 ? -17.312 -31.219 12.273 1 96.94 471 TRP B O 1
ATOM 7415 N N . HIS B 1 472 ? -19.562 -31.406 12.562 1 97.06 472 HIS B N 1
ATOM 7416 C CA . HIS B 1 472 ? -19.453 -32.312 13.703 1 97.06 472 HIS B CA 1
ATOM 7417 C C . HIS B 1 472 ? -19.547 -33.75 13.258 1 97.06 472 HIS B C 1
ATOM 7419 O O . HIS B 1 472 ? -20.562 -34.188 12.695 1 97.06 472 HIS B O 1
ATOM 7425 N N . CYS B 1 473 ? -18.484 -34.5 13.562 1 97.19 473 CYS B N 1
ATOM 7426 C CA . CYS B 1 473 ? -18.422 -35.906 13.188 1 97.19 473 CYS B CA 1
ATOM 7427 C C . CYS B 1 473 ? -18.5 -36.812 14.414 1 97.19 473 CYS B C 1
ATOM 7429 O O . CYS B 1 473 ? -18.562 -36.312 15.547 1 97.19 473 CYS B O 1
ATOM 7431 N N . ASP B 1 474 ? -18.516 -38.031 14.266 1 96.88 474 ASP B N 1
ATOM 7432 C CA . ASP B 1 474 ? -18.641 -39 15.344 1 96.88 474 ASP B CA 1
ATOM 7433 C C . ASP B 1 474 ? -17.484 -38.875 16.328 1 96.88 474 ASP B C 1
ATOM 7435 O O . ASP B 1 474 ? -17.672 -39.031 17.547 1 96.88 474 ASP B O 1
ATOM 7439 N N . LYS B 1 475 ? -16.344 -38.688 15.75 1 97 475 LYS B N 1
ATOM 7440 C CA . LYS B 1 475 ? -15.148 -38.719 16.578 1 97 475 LYS B CA 1
ATOM 7441 C C . LYS B 1 475 ? -14.383 -37.406 16.531 1 97 475 LYS B C 1
ATOM 7443 O O . LYS B 1 475 ? -13.156 -37.375 16.656 1 97 475 LYS B O 1
ATOM 7448 N N . GLY B 1 476 ? -15.039 -36.344 16.359 1 96.5 476 GLY B N 1
ATOM 7449 C CA . GLY B 1 476 ? -14.375 -35.031 16.328 1 96.5 476 GLY B CA 1
ATOM 7450 C C . GLY B 1 476 ? -14.992 -34.062 15.336 1 96.5 476 GLY B C 1
ATOM 7451 O O . GLY B 1 476 ? -16.172 -34.156 15.031 1 96.5 476 GLY B O 1
ATOM 7452 N N . LEU B 1 477 ? -14.164 -33.031 14.953 1 97.44 477 LEU B N 1
ATOM 7453 C CA . LEU B 1 477 ? -14.609 -32.031 14.016 1 97.44 477 LEU B CA 1
ATOM 7454 C C . LEU B 1 477 ? -13.852 -32.125 12.695 1 97.44 477 LEU B C 1
ATOM 7456 O O . LEU B 1 477 ? -12.734 -32.656 12.656 1 97.44 477 LEU B O 1
ATOM 7460 N N . LEU B 1 478 ? -14.523 -31.75 11.656 1 97.62 478 LEU B N 1
ATOM 7461 C CA . LEU B 1 478 ? -13.891 -31.641 10.352 1 97.62 478 LEU B CA 1
ATOM 7462 C C . LEU B 1 478 ? -14.031 -30.219 9.797 1 97.62 478 LEU B C 1
ATOM 7464 O O . LEU B 1 478 ? -15.141 -29.766 9.508 1 97.62 478 LEU B O 1
ATOM 7468 N N . ASP B 1 479 ? -12.906 -29.516 9.719 1 97.94 479 ASP B N 1
ATOM 7469 C CA . ASP B 1 479 ? -12.875 -28.234 9.031 1 97.94 479 ASP B CA 1
ATOM 7470 C C . ASP B 1 479 ? -12.625 -28.422 7.531 1 97.94 479 ASP B C 1
ATOM 7472 O O . ASP B 1 479 ? -11.938 -29.359 7.125 1 97.94 479 ASP B O 1
ATOM 7476 N N . GLY B 1 480 ? -13.211 -27.594 6.766 1 97.81 480 GLY B N 1
ATOM 7477 C CA . GLY B 1 480 ? -12.977 -27.672 5.336 1 97.81 480 GLY B CA 1
ATOM 7478 C C . GLY B 1 480 ? -13.094 -26.328 4.641 1 97.81 480 GLY B C 1
ATOM 7479 O O . GLY B 1 480 ? -13.539 -25.344 5.242 1 97.81 480 GLY B O 1
ATOM 7480 N N . THR B 1 481 ? -12.555 -26.25 3.396 1 98.19 481 THR B N 1
ATOM 7481 C CA . THR B 1 481 ? -12.68 -25.094 2.529 1 98.19 481 THR B CA 1
ATOM 7482 C C . THR B 1 481 ? -12.984 -25.5 1.096 1 98.19 481 THR B C 1
ATOM 7484 O O . THR B 1 481 ? -12.484 -26.531 0.622 1 98.19 481 THR B O 1
ATOM 7487 N N . VAL B 1 482 ? -13.836 -24.781 0.486 1 98.31 482 VAL B N 1
ATOM 7488 C CA . VAL B 1 482 ? -14.117 -24.938 -0.938 1 98.31 482 VAL B CA 1
ATOM 7489 C C . VAL B 1 482 ? -13.758 -23.656 -1.679 1 98.31 482 VAL B C 1
ATOM 7491 O O . VAL B 1 482 ? -14.023 -22.562 -1.187 1 98.31 482 VAL B O 1
ATOM 7494 N N . LEU B 1 483 ? -13.125 -23.75 -2.773 1 98.56 483 LEU B N 1
ATOM 7495 C CA . LEU B 1 483 ? -12.797 -22.656 -3.686 1 98.56 483 LEU B CA 1
ATOM 7496 C C . LEU B 1 483 ? -13.367 -22.922 -5.074 1 98.56 483 LEU B C 1
ATOM 7498 O O . LEU B 1 483 ? -13.125 -23.969 -5.664 1 98.56 483 LEU B O 1
ATOM 7502 N N . LEU B 1 484 ? -14.156 -22 -5.555 1 98.56 484 LEU B N 1
ATOM 7503 C CA . LEU B 1 484 ? -14.805 -22.156 -6.855 1 98.56 484 LEU B CA 1
ATOM 7504 C C . LEU B 1 484 ? -14 -21.469 -7.949 1 98.56 484 LEU B C 1
ATOM 7506 O O . LEU B 1 484 ? -13.312 -20.469 -7.688 1 98.56 484 LEU B O 1
ATOM 7510 N N . ALA B 1 485 ? -14.031 -21.984 -9.141 1 97.94 485 ALA B N 1
ATOM 7511 C CA . ALA B 1 485 ? -13.352 -21.422 -10.305 1 97.94 485 ALA B CA 1
ATOM 7512 C C . ALA B 1 485 ? -14.156 -20.266 -10.906 1 97.94 485 ALA B C 1
ATOM 7514 O O . ALA B 1 485 ? -15.367 -20.172 -10.688 1 97.94 485 ALA B O 1
ATOM 7515 N N . PRO B 1 486 ? -13.508 -19.344 -11.617 1 96.69 486 PRO B N 1
ATOM 7516 C CA . PRO B 1 486 ? -14.195 -18.219 -12.234 1 96.69 486 PRO B CA 1
ATOM 7517 C C . PRO B 1 486 ? -14.883 -18.578 -13.547 1 96.69 486 PRO B C 1
ATOM 7519 O O . PRO B 1 486 ? -14.609 -17.969 -14.586 1 96.69 486 PRO B O 1
ATOM 7522 N N . THR B 1 487 ? -15.789 -19.516 -13.477 1 94.88 487 THR B N 1
ATOM 7523 C CA . THR B 1 487 ? -16.5 -20 -14.648 1 94.88 487 THR B CA 1
ATOM 7524 C C . THR B 1 487 ? -18.016 -19.984 -14.406 1 94.88 487 THR B C 1
ATOM 7526 O O . THR B 1 487 ? -18.453 -19.859 -13.266 1 94.88 487 THR B O 1
ATOM 7529 N N . ARG B 1 488 ? -18.766 -20.016 -15.469 1 92.5 488 ARG B N 1
ATOM 7530 C CA . ARG B 1 488 ? -20.203 -20.188 -15.398 1 92.5 488 ARG B CA 1
ATOM 7531 C C . ARG B 1 488 ? -20.641 -21.516 -16.016 1 92.5 488 ARG B C 1
ATOM 7533 O O . ARG B 1 488 ? -20.484 -21.719 -17.219 1 92.5 488 ARG B O 1
ATOM 7540 N N . PRO B 1 489 ? -21.25 -22.328 -15.328 1 93.81 489 PRO B N 1
ATOM 7541 C CA . PRO B 1 489 ? -21.422 -22.266 -13.883 1 93.81 489 PRO B CA 1
ATOM 7542 C C . PRO B 1 489 ? -20.109 -22.375 -13.109 1 93.81 489 PRO B C 1
ATOM 7544 O O . PRO B 1 489 ? -19.125 -22.875 -13.648 1 93.81 489 PRO B O 1
ATOM 7547 N N . ALA B 1 490 ? -20.156 -21.938 -11.883 1 95.38 490 ALA B N 1
ATOM 7548 C CA . ALA B 1 490 ? -18.984 -22.078 -11.023 1 95.38 490 ALA B CA 1
ATOM 7549 C C . ALA B 1 490 ? -18.797 -23.531 -10.602 1 95.38 490 ALA B C 1
ATOM 7551 O O . ALA B 1 490 ? -19.766 -24.234 -10.305 1 95.38 490 ALA B O 1
ATOM 7552 N N . THR B 1 491 ? -17.609 -23.984 -10.695 1 97.44 491 THR B N 1
ATOM 7553 C CA . THR B 1 491 ? -17.266 -25.359 -10.328 1 97.44 491 THR B CA 1
ATOM 7554 C C . THR B 1 491 ? -16.172 -25.375 -9.266 1 97.44 491 THR B C 1
ATOM 7556 O O . THR B 1 491 ? -15.469 -24.391 -9.078 1 97.44 491 THR B O 1
ATOM 7559 N N . ILE B 1 492 ? -16.016 -26.453 -8.547 1 98.62 492 ILE B N 1
ATOM 7560 C CA . ILE B 1 492 ? -15.07 -26.578 -7.449 1 98.62 492 ILE B CA 1
ATOM 7561 C C . ILE B 1 492 ? -13.664 -26.812 -8 1 98.62 492 ILE B C 1
ATOM 7563 O O . ILE B 1 492 ? -13.367 -27.875 -8.539 1 98.62 492 ILE B O 1
ATOM 7567 N N . GLN B 1 493 ? -12.828 -25.844 -7.844 1 98.5 493 GLN B N 1
ATOM 7568 C CA . GLN B 1 493 ? -11.461 -26.016 -8.312 1 98.5 493 GLN B CA 1
ATOM 7569 C C . GLN B 1 493 ? -10.57 -26.594 -7.211 1 98.5 493 GLN B C 1
ATOM 7571 O O . GLN B 1 493 ? -9.523 -27.188 -7.496 1 98.5 493 GLN B O 1
ATOM 7576 N N . ALA B 1 494 ? -10.969 -26.359 -5.973 1 98.5 494 ALA B N 1
ATOM 7577 C CA . ALA B 1 494 ? -10.195 -26.891 -4.859 1 98.5 494 ALA B CA 1
ATOM 7578 C C . ALA B 1 494 ? -11.102 -27.234 -3.676 1 98.5 494 ALA B C 1
ATOM 7580 O O . ALA B 1 494 ? -12.07 -26.516 -3.402 1 98.5 494 ALA B O 1
ATOM 7581 N N . LEU B 1 495 ? -10.844 -28.266 -3.01 1 98.62 495 LEU B N 1
ATOM 7582 C CA . LEU B 1 495 ? -11.508 -28.75 -1.805 1 98.62 495 LEU B CA 1
ATOM 7583 C C . LEU B 1 495 ? -10.484 -29.266 -0.793 1 98.62 495 LEU B C 1
ATOM 7585 O O . LEU B 1 495 ? -9.594 -30.031 -1.145 1 98.62 495 LEU B O 1
ATOM 7589 N N . ARG B 1 496 ? -10.555 -28.75 0.436 1 98.12 496 ARG B N 1
ATOM 7590 C CA . ARG B 1 496 ? -9.633 -29.188 1.487 1 98.12 496 ARG B CA 1
ATOM 7591 C C . ARG B 1 496 ? -10.391 -29.594 2.744 1 98.12 496 ARG B C 1
ATOM 7593 O O . ARG B 1 496 ? -11.383 -28.953 3.115 1 98.12 496 ARG B O 1
ATOM 7600 N N . PHE B 1 497 ? -9.977 -30.688 3.361 1 98.06 497 PHE B N 1
ATOM 7601 C CA . PHE B 1 497 ? -10.469 -31.156 4.648 1 98.06 497 PHE B CA 1
ATOM 7602 C C . PHE B 1 497 ? -9.352 -31.188 5.684 1 98.06 497 PHE B C 1
ATOM 7604 O O . PHE B 1 497 ? -8.227 -31.578 5.371 1 98.06 497 PHE B O 1
ATOM 7611 N N . ARG B 1 498 ? -9.609 -30.719 6.828 1 97.75 498 ARG B N 1
ATOM 7612 C CA . ARG B 1 498 ? -8.68 -30.766 7.949 1 97.75 498 ARG B CA 1
ATOM 7613 C C . ARG B 1 498 ? -9.344 -31.344 9.195 1 97.75 498 ARG B C 1
ATOM 7615 O O . ARG B 1 498 ? -10.156 -30.688 9.836 1 97.75 498 ARG B O 1
ATOM 7622 N N . PRO B 1 499 ? -8.961 -32.531 9.586 1 97.12 499 PRO B N 1
ATOM 7623 C CA . PRO B 1 499 ? -9.57 -33.156 10.758 1 97.12 499 PRO B CA 1
ATOM 7624 C C . PRO B 1 499 ? -9.102 -32.531 12.07 1 97.12 499 PRO B C 1
ATOM 7626 O O . PRO B 1 499 ? -7.953 -32.094 12.18 1 97.12 499 PRO B O 1
ATOM 7629 N N . LYS B 1 500 ? -9.977 -32.406 12.945 1 95.31 500 LYS B N 1
ATOM 7630 C CA . LYS B 1 500 ? -9.727 -32.062 14.336 1 95.31 500 LYS B CA 1
ATOM 7631 C C . LYS B 1 500 ? -10.289 -33.125 15.281 1 95.31 500 LYS B C 1
ATOM 7633 O O . LYS B 1 500 ? -11.391 -32.938 15.82 1 95.31 500 LYS B O 1
ATOM 7638 N N . PRO B 1 501 ? -9.492 -34.031 15.531 1 88.19 501 PRO B N 1
ATOM 7639 C CA . PRO B 1 501 ? -9.992 -35.125 16.375 1 88.19 501 PRO B CA 1
ATOM 7640 C C . PRO B 1 501 ? -10.211 -34.719 17.812 1 88.19 501 PRO B C 1
ATOM 7642 O O . PRO B 1 501 ? -9.539 -33.812 18.312 1 88.19 501 PRO B O 1
ATOM 7645 N N . ALA B 1 502 ? -11.211 -35.25 18.359 1 84.19 502 ALA B N 1
ATOM 7646 C CA . ALA B 1 502 ? -11.453 -35 19.766 1 84.19 502 ALA B CA 1
ATOM 7647 C C . ALA B 1 502 ? -10.258 -35.406 20.609 1 84.19 502 ALA B C 1
ATOM 7649 O O . ALA B 1 502 ? -9.547 -36.344 20.266 1 84.19 502 ALA B O 1
ATOM 7650 N N . ALA B 1 503 ? -10.078 -34.594 21.547 1 65.81 503 ALA B N 1
ATOM 7651 C CA . ALA B 1 503 ? -9.023 -34.969 22.484 1 65.81 503 ALA B CA 1
ATOM 7652 C C . ALA B 1 503 ? -9.289 -36.312 23.109 1 65.81 503 ALA B C 1
ATOM 7654 O O . ALA B 1 503 ? -10.438 -36.688 23.391 1 65.81 503 ALA B O 1
ATOM 7655 N N . LYS B 1 504 ? -8.266 -37.219 22.875 1 59.31 504 LYS B N 1
ATOM 7656 C CA . LYS B 1 504 ? -8.383 -38.5 23.578 1 59.31 504 LYS B CA 1
ATOM 7657 C C . LYS B 1 504 ? -8.695 -38.281 25.047 1 59.31 504 LYS B C 1
ATOM 7659 O O . LYS B 1 504 ? -8.086 -37.438 25.703 1 59.31 504 LYS B O 1
ATOM 7664 N N . PRO B 1 505 ? -9.805 -39.156 25.641 1 48.06 505 PRO B N 1
ATOM 7665 C CA . PRO B 1 505 ? -9.93 -39.062 27.094 1 48.06 505 PRO B CA 1
ATOM 7666 C C . PRO B 1 505 ? -8.625 -39.406 27.812 1 48.06 505 PRO B C 1
ATOM 7668 O O . PRO B 1 505 ? -7.812 -40.188 27.297 1 48.06 505 PRO B O 1
#

Solvent-accessible surface area (backbone atoms only — not comparable to full-atom values): 51302 Å² total; per-residue (Å²): 138,84,82,78,80,78,78,77,79,75,75,78,73,69,76,70,68,78,72,71,54,50,20,45,62,77,51,42,56,82,46,49,63,61,46,50,51,52,55,51,49,45,43,70,76,46,84,48,60,17,32,36,37,37,34,27,30,77,68,31,63,74,44,71,51,43,43,57,20,23,35,87,86,82,52,44,67,32,44,54,69,35,29,38,53,35,12,35,48,27,21,32,59,44,36,49,50,50,51,48,38,32,76,70,68,57,49,54,56,81,36,51,42,44,80,51,37,58,49,48,61,83,54,78,66,87,30,71,43,44,55,80,52,26,41,49,28,36,49,35,21,15,53,13,44,44,58,24,62,66,42,42,58,70,36,23,46,38,48,61,69,59,51,49,52,50,39,57,70,34,56,61,60,21,46,50,37,72,73,51,70,33,62,30,42,65,42,32,18,50,49,28,47,35,45,16,56,60,70,71,41,58,43,66,58,47,47,44,62,52,46,30,49,74,59,64,22,77,84,41,48,44,53,60,85,80,47,64,70,90,41,39,41,49,26,21,37,81,56,94,90,36,81,41,79,41,79,85,69,51,55,33,46,28,24,33,27,28,37,37,27,34,18,53,61,38,47,24,44,53,52,22,54,61,33,61,31,44,70,83,43,68,64,83,74,84,60,73,56,51,40,45,60,58,53,47,31,58,30,22,52,36,61,50,38,58,39,64,44,60,45,76,53,33,77,72,70,48,57,20,10,31,33,47,7,24,39,29,34,30,34,34,39,85,80,73,36,57,31,41,32,40,57,12,56,28,85,7,15,2,10,23,38,42,34,30,46,63,25,33,38,35,39,36,32,41,24,26,21,44,59,43,23,58,50,40,58,57,45,39,44,54,50,49,38,50,76,70,64,29,62,30,65,52,72,76,77,70,37,72,68,44,53,51,50,52,52,42,52,49,50,21,59,75,66,34,33,68,71,78,45,57,84,44,46,27,89,36,34,55,74,76,44,44,69,68,55,47,29,52,54,36,46,55,48,37,70,64,25,48,60,64,78,52,66,82,55,77,72,47,46,68,51,49,40,26,36,36,42,51,37,29,27,73,41,26,37,38,36,35,38,42,34,32,35,72,38,81,74,65,18,37,30,43,77,48,76,45,79,42,66,52,78,78,133,137,84,82,77,81,76,78,76,79,75,75,77,72,70,76,72,71,78,72,72,55,50,22,46,60,77,51,41,56,82,48,48,64,61,45,50,50,54,55,51,48,44,43,70,75,44,87,46,59,16,33,35,37,37,33,25,31,77,67,32,64,73,43,74,50,42,44,57,22,24,35,87,86,80,52,44,65,33,43,56,70,33,29,39,53,36,12,36,47,27,21,33,58,46,37,48,50,51,50,49,38,32,75,70,67,58,49,52,56,80,36,51,41,43,79,51,39,58,49,48,62,82,56,77,65,86,30,72,45,44,53,80,52,27,42,50,28,37,49,35,22,16,53,12,44,45,56,26,63,67,41,44,56,70,35,22,45,38,49,62,69,58,51,49,52,50,40,57,70,35,57,60,60,19,45,51,38,72,73,49,70,32,62,29,42,66,40,32,18,50,48,28,48,35,45,16,54,58,70,72,41,58,41,69,58,47,47,45,61,52,47,32,49,74,61,64,21,77,84,40,49,44,54,60,86,80,47,64,69,91,41,39,42,50,24,20,38,80,55,95,91,38,81,39,80,40,79,86,70,52,56,32,46,29,24,32,26,28,39,36,28,34,18,54,62,36,48,25,44,53,53,22,54,61,33,63,30,46,70,82,42,68,63,81,74,83,61,76,56,50,40,46,60,57,53,48,32,59,31,22,50,38,58,51,38,58,38,64,44,60,43,76,53,33,78,72,69,46,59,20,9,32,33,47,6,24,41,30,34,30,34,34,39,85,80,75,36,56,32,41,30,41,58,10,56,27,84,6,14,3,9,23,38,43,33,30,46,63,26,33,38,34,39,38,33,42,23,27,22,43,59,44,25,60,51,39,58,56,46,38,43,55,52,48,37,50,76,70,63,28,60,30,65,53,74,78,74,70,37,73,67,44,53,52,49,52,50,42,51,49,49,22,60,74,67,36,32,67,74,78,43,57,83,44,48,27,89,37,34,55,75,74,45,43,68,68,54,47,29,54,53,36,47,53,48,38,72,64,26,48,59,64,79,52,65,82,54,78,72,48,47,68,52,49,40,26,36,36,41,51,35,29,28,72,40,25,36,39,36,35,39,41,34,33,35,72,37,80,73,64,18,36,30,43,76,48,77,46,79,42,66,52,79,78,132

pLDDT: mean 93.57, std 12.29, range [32.22, 98.94]

Foldseek 3Di:
DDPPPPPPPPPPPPPDPPDQDFFDLVLCVVCQVVLVVLVVVVCVVPPFQKKKKFKAFPLFTSDIDIDHALDDPVGHTDDLQFKFFQFQLLQLLLLLLLLQLVVVVLDDQQDALCVLVVLQPPADFPDPPFDGHGNQLLQFQQQQAAAQVVPLLVCQQPAPVVVSVDSNVHDDGNGRGPPAHHDHLNSQLSSQSSSCRSVVHHSQVSSCVLAQVLLVQVSKGQAPVVDDPSRYRFFWEADPNDIDTDDDHGGHSSSSRTRMMGGNRSVRSVLSLLLVLPPDDDDDDRHSHHSVSSVQQQAGDPNKDWDAQAAPCSVVVWIWIWGGGGSWIWTQTPPLGIKTKDWRFHRQKIKMKIDRSQNRMIMMMITRYGHCHCHNSRRVSVVVSVVSVSTDGGADAADPLRVVVVVLVLVCLVVLFNCVSPPQADPCQCVVPPRVRSSVVSVVVCVQFPRFPDDFDGWHDPDHFKIWGWTHTPFFIKIKMFGWDPDVVTHTHDIDIDTDGDDDD/DDPPPPPPPPPPPPPDPPDQDFFDLVLCVVCQVVLVVLVVVVCVVPPFQKKKKFKAFPLFTSDIDIDHALDDPVGHTDDLQFKFFQAQLLQLLLLLLLLQLVVVVLDDQQDALCVLVVLQPPADFPDPPFDGHGNQLLQFQQQQAAAQVVPLLVCQQPAPVVLSVDSNVHDDGNGRGPPAHHDHLNSQLSSQSSSCRSVVHHSQVSSCVLAQVLLVQVSKGQAPVVDDPSRYRFFWEADPNDIDTDDDHGGHSSSSRTRMMGGNRSVRSVLSLLLVLPPDDDDDDRHSHHSVSSVQQQAGDPNKDWDAQAAPCSVVVWIWIWGGGGSWIWTQTPPLGIKTKDWRFHRQKIKIKIDRSQNRMIMMMITRYGHCHCHNSRRVSVVVSVVSVSTDGGADAADPLRVVVVVLVLVCLVVLFNCVSPPQADPCQCVVPPRVRSSVVSVVVCVQFNRFPDDFDGWHDPPHFKIWGWTHTPFFIKIKMFGWDPDVVTHTHDIDIDTDGDDDD